Protein 7LQ5 (pdb70)

InterPro domains:
  IPR002909 IPT domain [PF01833] (392-455)
  IPR013783 Immunoglobulin-like fold [G3DSA:2.60.40.10] (387-462)
  IPR014756 Immunoglobulin E-set [SSF81296] (395-461)
  IPR036280 Multiheme cytochrome superfamily [SSF48695] (10-279)
  IPR036280 Multiheme cytochrome superfamily [SSF48695] (103-277)

Sequence (774 aa):
AVPPPPVNQFLGIYDTKFPNLTKADCLECHVSDTVLVQQHHALINTVTPPASCINTSGTVPPTLATGCHVMVPDGSGGFTFQDFRNCFNCHTQTPHHTSPAAVAKDCKYCHGNFIDNPLDGHYIPTYSASSVTPMPSGRSVTATDGNVVIVQGCEACHQAAPNAIDPKTNTVRPIFSNQDTHHGTGITDCNLCHNTSSNVPIRQCEVCHGVNSLHNIQKDSPNAANLGTVKPGLEDLGWGHIGNNWDCQGCHWSWFGNAVPPPPVNQFLGIYDTKFPNLTKADCLECHVSDTVLVQQHHALINTVTPPASCINTSGTVPPTLATGCHVMVPDGSGGFTFQDFRNCFNCHTQTPHHTSPAAVAKDCKYCHGNFIDNPLDGHYIPTYSASSVTPMPSGRSVTATDGNVVIVQGCEACHQAAPNAIDPKTNTVRPIFSNQDTHHGTGITDCNLCHNTSSNVPIRQCEVCHGVNSLHNIQKDSPNAANLGTVKPGLEDLGWGHIGNNWDCQGCHWSWFGNAVPPPPVNQFLGIYDTKFPNLTKADCLECHVSDTVLVQQHHALINTVTPPASCINTSGTVPPTLATGCHVMVPDGSGGFTFQDFRNCFNCHTQTPHHTSPAAVAKDCKYCHGNFIDNPLDGHYIPTYSASSVTPMPSGRSVTATDGNVVIVQGCEACHQAAPNAIDPKTNTVRPIFSNQDTHHGTGITDCNLCHNTSSNVPIRQCEVCHGVNSLHNIQKDSPNAANLGTVKPGLEDLGWGHIGNNWDCQGCHWSWFGN

Solvent-accessible surface area: 45916 Å² total; per-residue (Å²): 58,60,43,17,109,32,103,25,54,52,98,46,75,108,27,40,23,46,36,88,62,43,99,42,81,35,74,132,105,85,100,36,55,107,49,28,48,87,105,92,42,63,73,16,77,92,67,129,100,36,12,29,31,9,14,61,72,51,65,96,90,30,80,54,90,35,2,59,58,36,17,61,78,80,64,125,42,33,37,53,64,81,55,100,114,55,38,63,61,33,94,65,125,19,60,98,44,97,42,118,21,17,96,74,38,53,27,57,140,84,52,34,120,63,28,12,27,13,134,70,77,42,117,69,11,121,134,104,48,86,103,72,22,22,56,41,58,12,86,58,37,84,8,120,122,51,88,109,22,49,0,17,2,51,40,4,38,78,10,47,18,80,109,74,27,105,27,179,60,111,47,91,40,22,6,58,22,57,136,42,26,90,95,28,25,51,77,129,56,85,99,23,57,96,55,123,73,68,138,23,58,13,26,37,37,12,27,33,59,0,45,76,6,49,84,104,43,27,96,50,6,70,133,24,112,29,114,24,117,40,88,92,32,150,14,48,48,2,60,28,58,31,0,45,95,42,14,59,67,6,51,62,125,6,47,53,57,130,58,59,43,16,110,31,104,24,55,52,96,46,75,109,26,39,23,45,35,88,63,42,96,42,81,36,74,130,106,86,102,35,54,108,49,26,46,89,104,91,43,64,72,16,78,91,67,130,99,36,10,30,32,8,13,61,74,52,64,94,91,30,81,57,90,35,1,58,59,38,18,62,77,80,66,125,43,33,40,52,65,79,55,99,115,55,37,64,61,32,94,65,125,20,60,96,46,97,42,121,21,17,98,74,38,52,27,57,143,86,51,36,122,66,28,12,27,14,132,71,77,40,120,70,11,120,101,102,32,85,56,36,23,24,54,40,57,13,84,59,36,83,8,122,122,50,90,109,23,47,0,17,2,50,39,3,36,79,9,47,17,79,108,72,27,104,27,179,59,110,46,90,40,22,6,56,22,56,136,41,27,90,94,28,24,49,77,129,55,86,99,23,58,98,55,126,74,70,138,24,57,12,26,38,36,12,28,33,58,0,37,70,5,50,43,63,44,27,96,49,6,71,133,22,112,28,117,24,117,24,89,14,4,118,13,49,48,2,59,29,58,4,0,46,22,41,14,22,22,6,52,55,25,6,43,52,44,104,57,59,44,16,108,31,103,24,53,53,98,46,75,108,28,40,22,45,36,88,64,43,95,42,81,36,76,131,106,83,101,36,54,108,48,28,68,104,106,91,101,65,75,47,138,92,68,132,98,90,12,48,96,69,13,114,73,52,65,96,91,29,80,56,90,35,2,59,60,38,73,62,78,81,66,126,41,47,140,52,101,79,54,101,149,55,38,62,62,33,94,65,125,20,61,98,44,95,41,118,22,17,98,74,38,51,28,56,145,86,53,35,124,64,29,12,27,14,134,72,76,42,118,70,10,121,101,103,33,84,57,35,22,24,56,42,58,13,85,58,37,84,9,120,122,52,88,109,23,48,0,16,2,51,40,3,38,76,8,48,18,79,109,71,27,103,26,180,60,108,45,92,40,22,7,58,23,57,137,40,26,91,93,27,24,50,77,128,55,84,100,24,58,97,55,126,74,70,136,22,58,14,25,37,36,12,27,33,57,0,38,72,5,49,43,64,42,27,98,51,6,69,131,23,112,28,116,24,119,25,87,14,5,116,14,48,50,2,59,27,58,3,0,45,23,41,14,22,21,7,51,55,25,5,42,50,44,107

Radius of gyration: 52.75 Å; Cα contacts (8 Å, |Δi|>4): 1279; chains: 3; bounding box: 63×47×190 Å

Organism: Geobacter sulfurreducens (strain ATCC 51573 / DSM 12127 / PCA) (NCBI:txid243231)

Secondary structure (DSSP, 8-state):
----SS-----SSS-SS-GGGS-S--TTTS--HHHHHHHHHGGGGTSSSPPPSB--S--SS--TTS-SB-EEEETTEEEEE--SSSSTTTT-S--TTSSSTTTSS--STTT-TTS--TTS------S---SS--BTT-EEEE-TTS-EEEESBGGGT-----S----TT-S------TTTTTTTT----HHHHS--STT-TTTTTTTTS-HHHHTS-B---SSSS-SSS--SSS--SSSBSSSSHHHHHHHTS-SS--/----SS-----SSS-SS-GGGS-S--TTTS--HHHHHHHHHGGGGTSSSPPPSB--S--SS--TTS-SB-EEEETTEEEEE--SSSSTTTT-S--TTSSSTTTSS--STTT-TTS--TTS------S---SS--BTT-EEEE-TTS-EEEESBGGGT-----S----TT-S------TTTTTTTT----HHHHS--STT-TTTTTTTTS-HHHHTS-B---SSSS-SSS--SSS--SSSBSSSSHHHHHHHTS-SS--/----SS-----SSS-SS-GGGS-S--TTTS--HHHHHHHHHGGGGTSSSPPPSB--S--SS--TTS-SB-EEEETTEEEEE--SSSSTTTT-S--TTSSSTTTSS--STTT-TTS--TTS------S---SS--BTT-EEEE-TTS-EEEESBGGGT-----S----TT-S------TTTTTTTT----HHHHS--STT-TTTTTTTTS-HHHHTS-B---SSSS-SSS--SSS--SSSBSSSSHHHHHHHTS-SS--

B-factor: mean 60.86, std 12.57, range [43.23, 96.56]

Nearest PDB structures (foldseek):
  7lq5-assembly1_A  TM=1.004E+00  e=5.430E-58  Geobacter sulfurreducens PCA
  8d9m-assembly1_A-1  TM=9.084E-01  e=5.128E-37  Geobacter sulfurreducens
  7lq5-assembly1_A  TM=1.004E+00  e=5.430E-58  Geobacter sulfurreducens PCA
  8d9m-assembly1_A-1  TM=9.084E-01  e=5.128E-37  Geobacter sulfurreducens
  7lq5-assembly1_A  TM=1.004E+00  e=5.430E-58  Geobacter sulfurreducens PCA

Structure (mmCIF, N/CA/C/O backbone):
data_7LQ5
#
_entry.id   7LQ5
#
_cell.length_a   1.00
_cell.length_b   1.00
_cell.length_c   1.00
_cell.angle_alpha   90.00
_cell.angle_beta   90.00
_cell.angle_gamma   90.00
#
_symmetry.space_group_name_H-M   'P 1'
#
loop_
_entity.id
_entity.type
_entity.pdbx_description
1 polymer 'Cytochrome c'
2 non-polymer 'HEME C'
#
loop_
_atom_site.group_PDB
_atom_site.id
_atom_site.type_symbol
_atom_site.label_atom_id
_atom_site.label_alt_id
_atom_site.label_comp_id
_atom_site.label_asym_id
_atom_site.label_entity_id
_atom_site.label_seq_id
_atom_site.pdbx_PDB_ins_code
_atom_site.Cartn_x
_atom_site.Cartn_y
_atom_site.Cartn_z
_atom_site.occupancy
_atom_site.B_iso_or_equiv
_atom_site.auth_seq_id
_atom_site.auth_comp_id
_atom_site.auth_asym_id
_atom_site.auth_atom_id
_atom_site.pdbx_PDB_model_num
ATOM 1 N N . ALA A 1 1 ? 173.180 172.039 213.458 1.00 65.88 1 ALA A N 1
ATOM 2 C CA . ALA A 1 1 ? 173.627 171.835 212.070 1.00 65.88 1 ALA A CA 1
ATOM 3 C C . ALA A 1 1 ? 175.071 171.397 212.051 1.00 65.88 1 ALA A C 1
ATOM 4 O O . ALA A 1 1 ? 175.910 171.948 211.337 1.00 65.88 1 ALA A O 1
ATOM 6 N N . VAL A 1 2 ? 175.370 170.387 212.872 1.00 67.57 2 VAL A N 1
ATOM 7 C CA . VAL A 1 2 ? 176.681 169.766 212.888 1.00 67.57 2 VAL A CA 1
ATOM 8 C C . VAL A 1 2 ? 176.522 168.268 213.106 1.00 67.57 2 VAL A C 1
ATOM 9 O O . VAL A 1 2 ? 175.950 167.847 214.127 1.00 67.57 2 VAL A O 1
ATOM 13 N N . PRO A 1 3 ? 177.034 167.417 212.204 1.00 65.97 3 PRO A N 1
ATOM 14 C CA . PRO A 1 3 ? 176.741 165.980 212.269 1.00 65.97 3 PRO A CA 1
ATOM 15 C C . PRO A 1 3 ? 177.411 165.349 213.482 1.00 65.97 3 PRO A C 1
ATOM 16 O O . PRO A 1 3 ? 178.197 166.004 214.180 1.00 65.97 3 PRO A O 1
ATOM 20 N N . PRO A 1 4 ? 177.042 164.126 213.845 1.00 65.60 4 PRO A N 1
ATOM 21 C CA . PRO A 1 4 ? 177.804 163.394 214.828 1.00 65.60 4 PRO A CA 1
ATOM 22 C C . PRO A 1 4 ? 179.260 163.257 214.411 1.00 65.60 4 PRO A C 1
ATOM 23 O O . PRO A 1 4 ? 179.622 163.523 213.253 1.00 65.60 4 PRO A O 1
ATOM 27 N N . PRO A 1 5 ? 180.150 162.907 215.358 1.00 67.41 5 PRO A N 1
ATOM 28 C CA . PRO A 1 5 ? 181.525 162.566 215.007 1.00 67.41 5 PRO A CA 1
ATOM 29 C C . PRO A 1 5 ? 181.580 161.487 213.924 1.00 67.41 5 PRO A C 1
ATOM 30 O O . PRO A 1 5 ? 182.500 161.478 213.109 1.00 67.41 5 PRO A O 1
ATOM 34 N N . PRO A 1 6 ? 180.647 160.557 213.903 1.00 67.03 6 PRO A N 1
ATOM 35 C CA . PRO A 1 6 ? 180.393 159.842 212.646 1.00 67.03 6 PRO A CA 1
ATOM 36 C C . PRO A 1 6 ? 179.547 160.737 211.740 1.00 67.03 6 PRO A C 1
ATOM 37 O O . PRO A 1 6 ? 178.506 161.256 212.150 1.00 67.03 6 PRO A O 1
ATOM 41 N N . VAL A 1 7 ? 179.992 160.896 210.487 1.00 65.71 7 VAL A N 1
ATOM 42 C CA . VAL A 1 7 ? 179.278 161.739 209.536 1.00 65.71 7 VAL A CA 1
ATOM 43 C C . VAL A 1 7 ? 177.810 161.361 209.473 1.00 65.71 7 VAL A C 1
ATOM 44 O O . VAL A 1 7 ? 177.460 160.186 209.612 1.00 65.71 7 VAL A O 1
ATOM 48 N N . ASN A 1 8 ? 176.930 162.363 209.304 1.00 64.59 8 ASN A N 1
ATOM 49 C CA . ASN A 1 8 ? 175.487 162.135 209.413 1.00 64.59 8 ASN A CA 1
ATOM 50 C C . ASN A 1 8 ? 175.076 160.971 208.514 1.00 64.59 8 ASN A C 1
ATOM 51 O O . ASN A 1 8 ? 175.071 161.086 207.288 1.00 64.59 8 ASN A O 1
ATOM 56 N N . GLN A 1 9 ? 174.718 159.849 209.140 1.00 62.32 9 GLN A N 1
ATOM 57 C CA . GLN A 1 9 ? 174.355 158.648 208.398 1.00 62.32 9 GLN A CA 1
ATOM 58 C C . GLN A 1 9 ? 173.188 158.944 207.470 1.00 62.32 9 GLN A C 1
ATOM 59 O O . GLN A 1 9 ? 172.374 159.842 207.689 1.00 62.32 9 GLN A O 1
ATOM 65 N N . PHE A 1 10 ? 173.121 158.177 206.403 1.00 62.25 10 PHE A N 1
ATOM 66 C CA . PHE A 1 10 ? 172.017 158.306 205.469 1.00 62.25 10 PHE A CA 1
ATOM 67 C C . PHE A 1 10 ? 171.537 156.954 205.022 1.00 62.25 10 PHE A C 1
ATOM 68 O O . PHE A 1 10 ? 171.139 156.742 203.870 1.00 62.25 10 PHE A O 1
ATOM 76 N N . LEU A 1 11 ? 171.585 155.991 205.928 1.00 62.23 11 LEU A N 1
ATOM 77 C CA . LEU A 1 11 ? 170.931 154.730 205.673 1.00 62.23 11 LEU A CA 1
ATOM 78 C C . LEU A 1 11 ? 169.426 154.809 205.891 1.00 62.23 11 LEU A C 1
ATOM 79 O O . LEU A 1 11 ? 168.752 153.778 205.762 1.00 62.23 11 LEU A O 1
ATOM 84 N N . GLY A 1 12 ? 168.901 156.002 206.209 1.00 58.89 12 GLY A N 1
ATOM 85 C CA . GLY A 1 12 ? 167.475 156.220 206.343 1.00 58.89 12 GLY A CA 1
ATOM 86 C C . GLY A 1 12 ? 166.749 156.115 205.028 1.00 58.89 12 GLY A C 1
ATOM 87 O O . GLY A 1 12 ? 167.252 155.594 204.037 1.00 58.89 12 GLY A O 1
ATOM 88 N N . ILE A 1 13 ? 165.493 156.581 205.028 1.00 56.59 13 ILE A N 1
ATOM 89 C CA . ILE A 1 13 ? 164.669 156.335 203.864 1.00 56.59 13 ILE A CA 1
ATOM 90 C C . ILE A 1 13 ? 165.030 157.266 202.699 1.00 56.59 13 ILE A C 1
ATOM 91 O O . ILE A 1 13 ? 165.420 156.804 201.641 1.00 56.59 13 ILE A O 1
ATOM 96 N N . TYR A 1 14 ? 164.947 158.593 202.887 1.00 55.29 14 TYR A N 1
ATOM 97 C CA . TYR A 1 14 ? 165.166 159.552 201.810 1.00 55.29 14 TYR A CA 1
ATOM 98 C C . TYR A 1 14 ? 166.332 160.470 202.124 1.00 55.29 14 TYR A C 1
ATOM 99 O O . TYR A 1 14 ? 166.398 161.019 203.210 1.00 55.29 14 TYR A O 1
ATOM 108 N N . ASP A 1 15 ? 167.229 160.632 201.157 1.00 60.87 15 ASP A N 1
ATOM 109 C CA . ASP A 1 15 ? 168.169 161.725 201.175 1.00 60.87 15 ASP A CA 1
ATOM 110 C C . ASP A 1 15 ? 167.401 163.040 201.218 1.00 60.87 15 ASP A C 1
ATOM 111 O O . ASP A 1 15 ? 166.435 163.241 200.472 1.00 60.87 15 ASP A O 1
ATOM 116 N N . THR A 1 16 ? 167.864 163.961 202.069 1.00 58.86 16 THR A N 1
ATOM 117 C CA . THR A 1 16 ? 167.061 165.129 202.410 1.00 58.86 16 THR A CA 1
ATOM 118 C C . THR A 1 16 ? 166.971 166.179 201.318 1.00 58.86 16 THR A C 1
ATOM 119 O O . THR A 1 16 ? 166.343 167.219 201.563 1.00 58.86 16 THR A O 1
ATOM 123 N N . LYS A 1 17 ? 167.596 165.971 200.165 1.00 63.65 17 LYS A N 1
ATOM 124 C CA . LYS A 1 17 ? 167.604 166.989 199.117 1.00 63.65 17 LYS A CA 1
ATOM 125 C C . LYS A 1 17 ? 166.186 167.298 198.640 1.00 63.65 17 LYS A C 1
ATOM 126 O O . LYS A 1 17 ? 165.253 166.491 198.789 1.00 63.65 17 LYS A O 1
ATOM 132 N N . PHE A 1 18 ? 166.033 168.485 198.037 1.00 65.23 18 PHE A N 1
ATOM 133 C CA . PHE A 1 18 ? 164.819 168.830 197.305 1.00 65.23 18 PHE A CA 1
ATOM 134 C C . PHE A 1 18 ? 164.583 167.802 196.196 1.00 65.23 18 PHE A C 1
ATOM 135 O O . PHE A 1 18 ? 165.499 167.088 195.782 1.00 65.23 18 PHE A O 1
ATOM 143 N N . PRO A 1 19 ? 163.345 167.699 195.697 1.00 62.80 19 PRO A N 1
ATOM 144 C CA . PRO A 1 19 ? 163.093 166.716 194.635 1.00 62.80 19 PRO A CA 1
ATOM 145 C C . PRO A 1 19 ? 163.926 166.937 193.411 1.00 62.80 19 PRO A C 1
ATOM 146 O O . PRO A 1 19 ? 164.311 165.969 192.739 1.00 62.80 19 PRO A O 1
ATOM 150 N N . ASN A 1 20 ? 164.225 168.190 193.099 1.00 63.49 20 ASN A N 1
ATOM 151 C CA . ASN A 1 20 ? 164.902 168.486 191.847 1.00 63.49 20 ASN A CA 1
ATOM 152 C C . ASN A 1 20 ? 166.318 167.936 191.841 1.00 63.49 20 ASN A C 1
ATOM 153 O O . ASN A 1 20 ? 166.857 167.596 190.784 1.00 63.49 20 ASN A O 1
ATOM 158 N N . LEU A 1 21 ? 166.949 167.874 193.010 1.00 65.06 21 LEU A N 1
ATOM 159 C CA . LEU A 1 21 ? 168.320 167.378 193.129 1.00 65.06 21 LEU A CA 1
ATOM 160 C C . LEU A 1 21 ? 168.395 165.859 193.107 1.00 65.06 21 LEU A C 1
ATOM 161 O O . LEU A 1 21 ? 169.500 165.307 193.103 1.00 65.06 21 LEU A O 1
ATOM 166 N N . THR A 1 22 ? 167.250 165.155 193.082 1.00 62.73 22 THR A N 1
ATOM 167 C CA . THR A 1 22 ? 167.258 163.744 192.801 1.00 62.73 22 THR A CA 1
ATOM 168 C C . THR A 1 22 ? 167.706 163.496 191.378 1.00 62.73 22 THR A C 1
ATOM 169 O O . THR A 1 22 ? 167.463 164.311 190.475 1.00 62.73 22 THR A O 1
ATOM 173 N N . LYS A 1 23 ? 168.394 162.386 191.185 1.00 64.31 23 LYS A N 1
ATOM 174 C CA . LYS A 1 23 ? 168.828 162.020 189.852 1.00 64.31 23 LYS A CA 1
ATOM 175 C C . LYS A 1 23 ? 167.685 161.414 189.036 1.00 64.31 23 LYS A C 1
ATOM 176 O O . LYS A 1 23 ? 166.583 161.203 189.534 1.00 64.31 23 LYS A O 1
ATOM 182 N N . ALA A 1 24 ? 167.958 161.113 187.772 1.00 61.14 24 ALA A N 1
ATOM 183 C CA . ALA A 1 24 ? 166.971 160.424 186.956 1.00 61.14 24 ALA A CA 1
ATOM 184 C C . ALA A 1 24 ? 166.732 159.002 187.442 1.00 61.14 24 ALA A C 1
ATOM 185 O O . ALA A 1 24 ? 165.952 158.252 186.821 1.00 61.14 24 ALA A O 1
ATOM 187 N N . ASP A 1 25 ? 167.459 158.572 188.483 1.00 61.81 25 ASP A N 1
ATOM 188 C CA . ASP A 1 25 ? 167.272 157.256 189.105 1.00 61.81 25 ASP A CA 1
ATOM 189 C C . ASP A 1 25 ? 166.138 157.351 190.125 1.00 61.81 25 ASP A C 1
ATOM 190 O O . ASP A 1 25 ? 166.331 157.254 191.339 1.00 61.81 25 ASP A O 1
ATOM 195 N N . CYS A 1 26 ? 164.927 157.522 189.607 1.00 57.74 26 CYS A N 1
ATOM 196 C CA . CYS A 1 26 ? 163.711 157.224 190.325 1.00 57.74 26 CYS A CA 1
ATOM 197 C C . CYS A 1 26 ? 163.295 155.778 190.098 1.00 57.74 26 CYS A C 1
ATOM 198 O O . CYS A 1 26 ? 162.183 155.384 190.454 1.00 57.74 26 CYS A O 1
ATOM 201 N N . LEU A 1 27 ? 164.204 154.994 189.535 1.00 60.53 27 LEU A N 1
ATOM 202 C CA . LEU A 1 27 ? 163.884 153.664 189.055 1.00 60.53 27 LEU A CA 1
ATOM 203 C C . LEU A 1 27 ? 163.621 152.687 190.188 1.00 60.53 27 LEU A C 1
ATOM 204 O O . LEU A 1 27 ? 162.882 151.719 189.986 1.00 60.53 27 LEU A O 1
ATOM 209 N N . GLU A 1 28 ? 164.165 152.933 191.399 1.00 61.56 28 GLU A N 1
ATOM 210 C CA . GLU A 1 28 ? 164.031 151.955 192.470 1.00 61.56 28 GLU A CA 1
ATOM 211 C C . GLU A 1 28 ? 162.599 151.886 193.008 1.00 61.56 28 GLU A C 1
ATOM 212 O O . GLU A 1 28 ? 162.077 150.800 193.306 1.00 61.56 28 GLU A O 1
ATOM 218 N N . CYS A 1 29 ? 161.935 153.036 193.158 1.00 57.84 29 CYS A N 1
ATOM 219 C CA . CYS A 1 29 ? 160.546 153.074 193.584 1.00 57.84 29 CYS A CA 1
ATOM 220 C C . CYS A 1 29 ? 159.555 153.117 192.440 1.00 57.84 29 CYS A C 1
ATOM 221 O O . CYS A 1 29 ? 158.369 152.834 192.669 1.00 57.84 29 CYS A O 1
ATOM 224 N N . HIS A 1 30 ? 159.989 153.477 191.234 1.00 51.72 30 HIS A N 1
ATOM 225 C CA . HIS A 1 30 ? 159.215 153.368 189.995 1.00 51.72 30 HIS A CA 1
ATOM 226 C C . HIS A 1 30 ? 160.034 152.439 189.106 1.00 51.72 30 HIS A C 1
ATOM 227 O O . HIS A 1 30 ? 160.966 152.894 188.435 1.00 51.72 30 HIS A O 1
ATOM 234 N N . VAL A 1 31 ? 159.687 151.153 189.098 1.00 56.23 31 VAL A N 1
ATOM 235 C CA . VAL A 1 31 ? 160.654 150.090 188.855 1.00 56.23 31 VAL A CA 1
ATOM 236 C C . VAL A 1 31 ? 1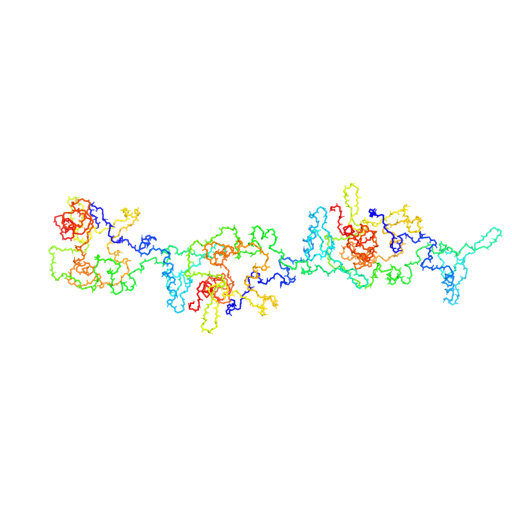61.426 150.285 187.541 1.00 56.23 31 VAL A C 1
ATOM 237 O O . VAL A 1 31 ? 162.662 150.190 187.524 1.00 56.23 31 VAL A O 1
ATOM 241 N N . SER A 1 32 ? 160.732 150.546 186.437 1.00 56.32 32 SER A N 1
ATOM 242 C CA . SER A 1 32 ? 161.469 150.661 185.180 1.00 56.32 32 SER A CA 1
ATOM 243 C C . SER A 1 32 ? 160.616 151.387 184.154 1.00 56.32 32 SER A C 1
ATOM 244 O O . SER A 1 32 ? 159.390 151.470 184.287 1.00 56.32 32 SER A O 1
ATOM 247 N N . ASP A 1 33 ? 161.275 151.895 183.121 1.00 52.73 33 ASP A N 1
ATOM 248 C CA . ASP A 1 33 ? 160.597 152.514 181.992 1.00 52.73 33 ASP A CA 1
ATOM 249 C C . ASP A 1 33 ? 159.646 151.542 181.301 1.00 52.73 33 ASP A C 1
ATOM 250 O O . ASP A 1 33 ? 158.563 151.933 180.869 1.00 52.73 33 ASP A O 1
ATOM 255 N N . THR A 1 34 ? 160.032 150.269 181.226 1.00 53.37 34 THR A N 1
ATOM 256 C CA . THR A 1 34 ? 159.191 149.269 180.585 1.00 53.37 34 THR A CA 1
ATOM 257 C C . THR A 1 34 ? 157.800 149.200 181.218 1.00 53.37 34 THR A C 1
ATOM 258 O O . THR A 1 34 ? 156.873 148.714 180.577 1.00 53.37 34 THR A O 1
ATOM 262 N N . VAL A 1 35 ? 157.633 149.648 182.463 1.00 53.75 35 VAL A N 1
ATOM 263 C CA . VAL A 1 35 ? 156.306 149.628 183.099 1.00 53.75 35 VAL A CA 1
ATOM 264 C C . VAL A 1 35 ? 155.785 151.051 183.110 1.00 53.75 35 VAL A C 1
ATOM 265 O O . VAL A 1 35 ? 154.572 151.279 183.182 1.00 53.75 35 VAL A O 1
ATOM 269 N N . LEU A 1 36 ? 156.701 152.015 183.088 1.00 51.73 36 LEU A N 1
ATOM 270 C CA . LEU A 1 36 ? 156.303 153.399 183.093 1.00 51.73 36 LEU A CA 1
ATOM 271 C C . LEU A 1 36 ? 155.583 153.777 181.821 1.00 51.73 36 LEU A C 1
ATOM 272 O O . LEU A 1 36 ? 154.718 154.661 181.830 1.00 51.73 36 LEU A O 1
ATOM 277 N N . VAL A 1 37 ? 155.873 153.093 180.718 1.00 52.68 37 VAL A N 1
ATOM 278 C CA . VAL A 1 37 ? 155.166 153.394 179.486 1.00 52.68 37 VAL A CA 1
ATOM 279 C C . VAL A 1 37 ? 153.669 153.199 179.671 1.00 52.68 37 VAL A C 1
ATOM 280 O O . VAL A 1 37 ? 152.871 154.103 179.396 1.00 52.68 37 VAL A O 1
ATOM 284 N N . GLN A 1 38 ? 153.258 152.024 180.161 1.00 52.83 38 GLN A N 1
ATOM 285 C CA . GLN A 1 38 ? 151.827 151.787 180.369 1.00 52.83 38 GLN A CA 1
ATOM 286 C C . GLN A 1 38 ? 151.330 152.525 181.607 1.00 52.83 38 GLN A C 1
ATOM 287 O O . GLN A 1 38 ? 150.146 152.836 181.682 1.00 52.83 38 GLN A O 1
ATOM 293 N N . GLN A 1 39 ? 152.192 152.791 182.591 1.00 53.46 39 GLN A N 1
ATOM 294 C CA . GLN A 1 39 ? 151.804 153.608 183.732 1.00 53.46 39 GLN A CA 1
ATOM 295 C C . GLN A 1 39 ? 151.386 155.006 183.296 1.00 53.46 39 GLN A C 1
ATOM 296 O O . GLN A 1 39 ? 150.568 155.648 183.970 1.00 53.46 39 GLN A O 1
ATOM 302 N N . HIS A 1 40 ? 151.895 155.497 182.153 1.00 47.23 40 HIS A N 1
ATOM 303 C CA . HIS A 1 40 ? 151.505 156.796 181.629 1.00 47.23 40 HIS A CA 1
ATOM 304 C C . HIS A 1 40 ? 150.356 156.689 180.623 1.00 47.23 40 HIS A C 1
ATOM 305 O O . HIS A 1 40 ? 149.360 157.420 180.726 1.00 47.23 40 HIS A O 1
ATOM 312 N N . HIS A 1 41 ? 150.497 155.801 179.628 1.00 48.98 41 HIS A N 1
ATOM 313 C CA . HIS A 1 41 ? 149.485 155.742 178.590 1.00 48.98 41 HIS A CA 1
ATOM 314 C C . HIS A 1 41 ? 148.183 155.148 179.078 1.00 48.98 41 HIS A C 1
ATOM 315 O O . HIS A 1 41 ? 147.190 155.175 178.343 1.00 48.98 41 HIS A O 1
ATOM 322 N N . ALA A 1 42 ? 148.157 154.595 180.288 1.00 55.95 42 ALA A N 1
ATOM 323 C CA . ALA A 1 42 ? 146.894 154.177 180.876 1.00 55.95 42 ALA A CA 1
ATOM 324 C C . ALA A 1 42 ? 146.017 155.391 181.149 1.00 55.95 42 ALA A C 1
ATOM 325 O O . ALA A 1 42 ? 144.790 155.278 181.171 1.00 55.95 42 ALA A O 1
ATOM 327 N N . LEU A 1 43 ? 146.628 156.559 181.354 1.00 57.55 43 LEU A N 1
ATOM 328 C CA . LEU A 1 43 ? 145.876 157.760 181.695 1.00 57.55 43 LEU A CA 1
ATOM 329 C C . LEU A 1 43 ? 145.123 158.351 180.521 1.00 57.55 43 LEU A C 1
ATOM 330 O O . LEU A 1 43 ? 144.215 159.149 180.743 1.00 57.55 43 LEU A O 1
ATOM 335 N N . ILE A 1 44 ? 145.469 157.963 179.283 1.00 58.43 44 ILE A N 1
ATOM 336 C CA . ILE A 1 44 ? 144.751 158.502 178.119 1.00 58.43 44 ILE A CA 1
ATOM 337 C C . ILE A 1 44 ? 143.323 157.996 178.074 1.00 58.43 44 ILE A C 1
ATOM 338 O O . ILE A 1 44 ? 142.417 158.689 177.591 1.00 58.43 44 ILE A O 1
ATOM 343 N N . ASN A 1 45 ? 143.083 156.761 178.531 1.00 64.71 45 ASN A N 1
ATOM 344 C CA . ASN A 1 45 ? 141.727 156.207 178.534 1.00 64.71 45 ASN A CA 1
ATOM 345 C C . ASN A 1 45 ? 140.876 156.768 179.663 1.00 64.71 45 ASN A C 1
ATOM 346 O O . ASN A 1 45 ? 139.685 156.499 179.686 1.00 64.71 45 ASN A O 1
ATOM 351 N N . THR A 1 46 ? 141.479 157.503 180.608 1.00 65.12 46 THR A N 1
ATOM 352 C CA . THR A 1 46 ? 140.725 158.057 181.735 1.00 65.12 46 THR A CA 1
ATOM 353 C C . THR A 1 46 ? 139.667 159.044 181.260 1.00 65.12 46 THR A C 1
ATOM 354 O O . THR A 1 46 ? 138.487 158.917 181.607 1.00 65.12 46 THR A O 1
ATOM 358 N N . VAL A 1 47 ? 140.042 159.973 180.410 1.00 72.31 47 VAL A N 1
ATOM 359 C CA . VAL A 1 47 ? 139.092 160.970 179.941 1.00 72.31 47 VAL A CA 1
ATOM 360 C C . VAL A 1 47 ? 138.360 160.444 178.710 1.00 72.31 47 VAL A C 1
ATOM 361 O O . VAL A 1 47 ? 138.931 159.682 177.910 1.00 72.31 47 VAL A O 1
ATOM 365 N N . THR A 1 48 ? 137.109 160.819 178.533 1.00 77.22 48 THR A N 1
ATOM 366 C CA . THR A 1 48 ? 136.358 160.296 177.388 1.00 77.22 48 THR A CA 1
ATOM 367 C C . THR A 1 48 ? 136.877 160.889 176.079 1.00 77.22 48 THR A C 1
ATOM 368 O O . THR A 1 48 ? 137.104 160.128 175.143 1.00 77.22 48 THR A O 1
ATOM 372 N N . PRO A 1 49 ? 137.103 162.200 175.953 1.00 76.50 49 PRO A N 1
ATOM 373 C CA . PRO A 1 49 ? 137.993 162.698 174.898 1.00 76.50 49 PRO A CA 1
ATOM 374 C C . PRO A 1 49 ? 139.446 162.512 175.322 1.00 76.50 49 PRO A C 1
ATOM 375 O O . PRO A 1 49 ? 139.945 163.243 176.207 1.00 76.50 49 PRO A O 1
ATOM 379 N N . PRO A 1 50 ? 140.157 161.566 174.706 1.00 69.55 50 PRO A N 1
ATOM 380 C CA . PRO A 1 50 ? 141.448 161.137 175.252 1.00 69.55 50 PRO A CA 1
ATOM 381 C C . PRO A 1 50 ? 142.435 162.278 175.429 1.00 69.55 50 PRO A C 1
ATOM 382 O O . PRO A 1 50 ? 142.346 163.330 174.788 1.00 69.55 50 PRO A O 1
ATOM 386 N N . ALA A 1 51 ? 143.385 162.041 176.332 1.00 61.87 51 ALA A N 1
ATOM 387 C CA . ALA A 1 51 ? 144.436 163.003 176.575 1.00 61.87 51 ALA A CA 1
ATOM 388 C C . ALA A 1 51 ? 145.274 163.193 175.329 1.00 61.87 51 ALA A C 1
ATOM 389 O O . ALA A 1 51 ? 145.777 162.220 174.764 1.00 61.87 51 ALA A O 1
ATOM 391 N N . SER A 1 52 ? 145.383 164.430 174.894 1.00 57.06 52 SER A N 1
ATOM 392 C CA . SER A 1 52 ? 146.134 164.758 173.689 1.00 57.06 52 SER A CA 1
ATOM 393 C C . SER A 1 52 ? 147.534 164.171 173.730 1.00 57.06 52 SER A C 1
ATOM 394 O O . SER A 1 52 ? 148.320 164.488 174.609 1.00 57.06 52 SER A O 1
ATOM 397 N N . CYS A 1 53 ? 147.848 163.340 172.732 1.00 47.78 53 CYS A N 1
ATOM 398 C CA . CYS A 1 53 ? 149.145 162.713 172.644 1.00 47.78 53 CYS A CA 1
ATOM 399 C C . CYS A 1 53 ? 150.262 163.717 172.392 1.00 47.78 53 CYS A C 1
ATOM 400 O O . CYS A 1 53 ? 151.450 163.363 172.511 1.00 47.78 53 CYS A O 1
ATOM 403 N N . ILE A 1 54 ? 149.938 164.953 172.051 1.00 52.01 54 ILE A N 1
ATOM 404 C CA . ILE A 1 54 ? 150.923 165.985 171.771 1.00 52.01 54 ILE A CA 1
ATOM 405 C C . ILE A 1 54 ? 150.677 167.190 172.672 1.00 52.01 54 ILE A C 1
ATOM 406 O O . ILE A 1 54 ? 149.525 167.525 172.976 1.00 52.01 54 ILE A O 1
ATOM 411 N N . ASN A 1 55 ? 151.756 167.856 173.081 1.00 58.50 55 ASN A N 1
ATOM 412 C CA . ASN A 1 55 ? 151.678 169.018 173.945 1.00 58.50 55 ASN A CA 1
ATOM 413 C C . ASN A 1 55 ? 151.913 170.265 173.095 1.00 58.50 55 ASN A C 1
ATOM 414 O O . ASN A 1 55 ? 153.052 170.644 172.829 1.00 58.50 55 ASN A O 1
ATOM 419 N N . THR A 1 56 ? 150.809 170.925 172.726 1.00 66.34 56 THR A N 1
ATOM 420 C CA . THR A 1 56 ? 150.890 172.112 171.896 1.00 66.34 56 THR A CA 1
ATOM 421 C C . THR A 1 56 ? 150.919 173.407 172.694 1.00 66.34 56 THR A C 1
ATOM 422 O O . THR A 1 56 ? 151.267 174.451 172.128 1.00 66.34 56 THR A O 1
ATOM 426 N N . SER A 1 57 ? 150.534 173.387 173.979 1.00 69.28 57 SER A N 1
ATOM 427 C CA . SER A 1 57 ? 150.520 174.580 174.803 1.00 69.28 57 SER A CA 1
ATOM 428 C C . SER A 1 57 ? 151.919 174.953 175.250 1.00 69.28 57 SER A C 1
ATOM 429 O O . SER A 1 57 ? 152.169 176.131 175.495 1.00 69.28 57 SER A O 1
ATOM 432 N N . GLY A 1 58 ? 152.836 173.987 175.355 1.00 70.72 58 GLY A N 1
ATOM 433 C CA . GLY A 1 58 ? 154.189 174.297 175.784 1.00 70.72 58 GLY A CA 1
ATOM 434 C C . GLY A 1 58 ? 154.353 174.605 177.262 1.00 70.72 58 GLY A C 1
ATOM 435 O O . GLY A 1 58 ? 155.416 175.117 177.660 1.00 70.72 58 GLY A O 1
ATOM 436 N N . THR A 1 59 ? 153.337 174.367 178.083 1.00 70.93 59 THR A N 1
ATOM 437 C CA . THR A 1 59 ? 153.464 174.563 179.530 1.00 70.93 59 THR A CA 1
ATOM 438 C C . THR A 1 59 ? 154.329 173.458 180.130 1.00 70.93 59 THR A C 1
ATOM 439 O O . THR A 1 59 ? 154.002 172.280 180.056 1.00 70.93 59 THR A O 1
ATOM 443 N N . VAL A 1 60 ? 155.433 173.875 180.766 1.00 66.13 60 VAL A N 1
ATOM 444 C CA . VAL A 1 60 ? 156.398 172.953 181.366 1.00 66.13 60 VAL A CA 1
ATOM 445 C C . VAL A 1 60 ? 155.734 171.960 182.325 1.00 66.13 60 VAL A C 1
ATOM 446 O O . VAL A 1 60 ? 156.178 170.806 182.397 1.00 66.13 60 VAL A O 1
ATOM 450 N N . PRO A 1 61 ? 154.719 172.319 183.099 1.00 66.50 61 PRO A N 1
ATOM 451 C CA . PRO A 1 61 ? 153.921 171.283 183.741 1.00 66.50 61 PRO A CA 1
ATOM 452 C C . PRO A 1 61 ? 152.866 170.739 182.784 1.00 66.50 61 PRO A C 1
ATOM 453 O O . PRO A 1 61 ? 151.824 171.369 182.557 1.00 66.50 61 PRO A O 1
ATOM 457 N N . PRO A 1 62 ? 153.048 169.525 182.252 1.00 60.81 62 PRO A N 1
ATOM 458 C CA . PRO A 1 62 ? 152.072 168.991 181.293 1.00 60.81 62 PRO A CA 1
ATOM 459 C C . PRO A 1 62 ? 150.822 168.421 181.927 1.00 60.81 62 PRO A C 1
ATOM 460 O O . PRO A 1 62 ? 150.735 167.200 182.134 1.00 60.81 62 PRO A O 1
ATOM 464 N N . THR A 1 63 ? 149.853 169.284 182.242 1.00 61.78 63 THR A N 1
ATOM 465 C CA . THR A 1 63 ? 148.540 168.788 182.660 1.00 61.78 63 THR A CA 1
ATOM 466 C C . THR A 1 63 ? 148.031 167.751 181.682 1.00 61.78 63 THR A C 1
ATOM 467 O O . THR A 1 63 ? 148.081 167.946 180.456 1.00 61.78 63 THR A O 1
ATOM 471 N N . LEU A 1 64 ? 147.529 166.640 182.208 1.00 58.79 64 LEU A N 1
ATOM 472 C CA . LEU A 1 64 ? 146.910 165.641 181.323 1.00 58.79 64 LEU A CA 1
ATOM 473 C C . LEU A 1 64 ? 145.820 166.242 180.446 1.00 58.79 64 LEU A C 1
ATOM 474 O O . LEU A 1 64 ? 145.487 165.664 179.409 1.00 58.79 64 LEU A O 1
ATOM 479 N N . ALA A 1 65 ? 145.218 167.356 180.857 1.00 60.81 65 ALA A N 1
ATOM 480 C CA . ALA A 1 65 ? 144.287 168.036 179.971 1.00 60.81 65 ALA A CA 1
ATOM 481 C C . ALA A 1 65 ? 145.011 168.501 178.716 1.00 60.81 65 ALA A C 1
ATOM 482 O O . ALA A 1 65 ? 144.469 168.416 177.611 1.00 60.81 65 ALA A O 1
ATOM 484 N N . THR A 1 66 ? 146.222 169.018 178.876 1.00 61.26 66 THR A N 1
ATOM 485 C CA . THR A 1 66 ? 147.127 169.214 177.762 1.00 61.26 66 THR A CA 1
ATOM 486 C C . THR A 1 66 ? 147.823 167.883 177.448 1.00 61.26 66 THR A C 1
ATOM 487 O O . THR A 1 66 ? 147.467 166.818 177.975 1.00 61.26 66 THR A O 1
ATOM 491 N N . GLY A 1 67 ? 148.834 167.950 176.595 1.00 54.81 67 GLY A N 1
ATOM 492 C CA . GLY A 1 67 ? 149.593 166.766 176.284 1.00 54.81 67 GLY A CA 1
ATOM 493 C C . GLY A 1 67 ? 150.935 166.711 176.973 1.00 54.81 67 GLY A C 1
ATOM 494 O O . GLY A 1 67 ? 151.325 167.632 177.669 1.00 54.81 67 GLY A O 1
ATOM 495 N N . CYS A 1 68 ? 151.656 165.611 176.708 1.00 49.25 68 CYS A N 1
ATOM 496 C CA . CYS A 1 68 ? 152.998 165.428 177.253 1.00 49.25 68 CYS A CA 1
ATOM 497 C C . CYS A 1 68 ? 154.076 165.575 176.204 1.00 49.25 68 CYS A C 1
ATOM 498 O O . CYS A 1 68 ? 155.101 166.233 176.446 1.00 49.25 68 CYS A O 1
ATOM 501 N N . HIS A 1 69 ? 153.900 164.922 175.061 1.00 43.70 69 HIS A N 1
ATOM 502 C CA . HIS A 1 69 ? 154.940 164.911 174.052 1.00 43.70 69 HIS A CA 1
ATOM 503 C C . HIS A 1 69 ? 155.030 166.267 173.371 1.00 43.70 69 HIS A C 1
ATOM 504 O O . HIS A 1 69 ? 154.004 166.872 173.047 1.00 43.70 69 HIS A O 1
ATOM 511 N N . VAL A 1 70 ? 156.256 166.758 173.213 1.00 51.58 70 VAL A N 1
ATOM 512 C CA . VAL A 1 70 ? 156.544 168.041 172.576 1.00 51.58 70 VAL A CA 1
ATOM 513 C C . VAL A 1 70 ? 157.454 167.804 171.372 1.00 51.58 70 VAL A C 1
ATOM 514 O O . VAL A 1 70 ? 158.439 167.076 171.492 1.00 51.58 70 VAL A O 1
ATOM 518 N N . MET A 1 71 ? 157.106 168.376 170.227 1.00 57.52 71 MET A N 1
ATOM 519 C CA . MET A 1 71 ? 157.880 168.209 168.997 1.00 57.52 71 MET A CA 1
ATOM 520 C C . MET A 1 71 ? 158.628 169.493 168.703 1.00 57.52 71 MET A C 1
ATOM 521 O O . MET A 1 71 ? 158.039 170.477 168.258 1.00 57.52 71 MET A O 1
ATOM 526 N N . VAL A 1 72 ? 159.944 169.481 168.916 1.00 61.98 72 VAL A N 1
ATOM 527 C CA . VAL A 1 72 ? 160.766 170.678 168.761 1.00 61.98 72 VAL A CA 1
ATOM 528 C C . VAL A 1 72 ? 161.351 170.647 167.359 1.00 61.98 72 VAL A C 1
ATOM 529 O O . VAL A 1 72 ? 161.819 169.586 166.917 1.00 61.98 72 VAL A O 1
ATOM 533 N N . PRO A 1 73 ? 161.289 171.747 166.625 1.00 67.33 73 PRO A N 1
ATOM 534 C CA . PRO A 1 73 ? 161.847 171.759 165.271 1.00 67.33 73 PRO A CA 1
ATOM 535 C C . PRO A 1 73 ? 163.351 171.632 165.306 1.00 67.33 73 PRO A C 1
ATOM 536 O O . PRO A 1 73 ? 163.966 171.700 166.363 1.00 67.33 73 PRO A O 1
ATOM 540 N N . ASP A 1 74 ? 163.948 171.418 164.141 1.00 71.22 74 ASP A N 1
ATOM 541 C CA . ASP A 1 74 ? 165.394 171.195 164.000 1.00 71.22 74 ASP A CA 1
ATOM 542 C C . ASP A 1 74 ? 165.909 171.973 162.806 1.00 71.22 74 ASP A C 1
ATOM 543 O O . ASP A 1 74 ? 165.235 172.859 162.270 1.00 71.22 74 ASP A O 1
ATOM 548 N N . GLY A 1 75 ? 167.132 171.675 162.383 1.00 74.48 75 GLY A N 1
ATOM 549 C CA . GLY A 1 75 ? 167.666 172.282 161.184 1.00 74.48 75 GLY A CA 1
ATOM 550 C C . GLY A 1 75 ? 166.844 171.888 159.962 1.00 74.48 75 GLY A C 1
ATOM 551 O O . GLY A 1 75 ? 166.619 170.697 159.705 1.00 74.48 75 GLY A O 1
ATOM 552 N N . SER A 1 76 ? 166.427 172.894 159.190 1.00 73.83 76 SER A N 1
ATOM 553 C CA . SER A 1 76 ? 165.611 172.716 157.981 1.00 73.83 76 SER A CA 1
ATOM 554 C C . SER A 1 76 ? 164.340 171.914 158.273 1.00 73.83 76 SER A C 1
ATOM 555 O O . SER A 1 76 ? 164.094 170.843 157.716 1.00 73.83 76 SER A O 1
ATOM 558 N N . GLY A 1 77 ? 163.544 172.414 159.226 1.00 71.09 77 GLY A N 1
ATOM 559 C CA . GLY A 1 77 ? 162.375 171.668 159.739 1.00 71.09 77 GLY A CA 1
ATOM 560 C C . GLY A 1 77 ? 162.787 170.538 160.668 1.00 71.09 77 GLY A C 1
ATOM 561 O O . GLY A 1 77 ? 163.111 170.835 161.829 1.00 71.09 77 GLY A O 1
ATOM 562 N N . GLY A 1 78 ? 162.741 169.286 160.199 1.00 65.72 78 GLY A N 1
ATOM 563 C CA . GLY A 1 78 ? 163.221 168.142 161.005 1.00 65.72 78 GLY A CA 1
ATOM 564 C C . GLY A 1 78 ? 162.567 168.023 162.373 1.00 65.72 78 GLY A C 1
ATOM 565 O O . GLY A 1 78 ? 163.300 167.753 163.344 1.00 65.72 78 GLY A O 1
ATOM 566 N N . PHE A 1 79 ? 161.246 168.207 162.459 1.00 62.34 79 PHE A N 1
ATOM 567 C CA . PHE A 1 79 ? 160.518 168.056 163.748 1.00 62.34 79 PHE A CA 1
ATOM 568 C C . PHE A 1 79 ? 160.960 166.771 164.461 1.00 62.34 79 PHE A C 1
ATOM 569 O O . PHE A 1 79 ? 160.783 165.673 163.899 1.00 62.34 79 PHE A O 1
ATOM 577 N N . THR A 1 80 ? 161.510 166.920 165.672 1.00 57.37 80 THR A N 1
ATOM 578 C CA . THR A 1 80 ? 161.998 165.814 166.475 1.00 57.37 80 THR A CA 1
ATOM 579 C C . THR A 1 80 ? 161.292 165.886 167.837 1.00 57.37 80 THR A C 1
ATOM 580 O O . THR A 1 80 ? 160.554 166.836 168.122 1.00 57.37 80 THR A O 1
ATOM 584 N N . PHE A 1 81 ? 161.527 164.890 168.668 1.00 51.07 81 PHE A N 1
ATOM 585 C CA . PHE A 1 81 ? 160.917 164.798 169.987 1.00 51.07 81 PHE A CA 1
ATOM 586 C C . PHE A 1 81 ? 161.959 165.060 171.060 1.00 51.07 81 PHE A C 1
ATOM 587 O O . PHE A 1 81 ? 163.010 164.409 171.069 1.00 51.07 81 PHE A O 1
ATOM 595 N N . GLN A 1 82 ? 161.667 165.984 171.984 1.00 53.89 82 GLN A N 1
ATOM 596 C CA . GLN A 1 82 ? 162.659 166.502 172.927 1.00 53.89 82 GLN A CA 1
ATOM 597 C C . GLN A 1 82 ? 163.266 165.391 173.773 1.00 53.89 82 GLN A C 1
ATOM 598 O O . GLN A 1 82 ? 164.478 165.144 173.700 1.00 53.89 82 GLN A O 1
ATOM 604 N N . ASP A 1 83 ? 162.428 164.742 174.588 1.00 51.73 83 ASP A N 1
ATOM 605 C CA . ASP A 1 83 ? 162.756 163.537 175.345 1.00 51.73 83 ASP A CA 1
ATOM 606 C C . ASP A 1 83 ? 161.594 163.020 176.169 1.00 51.73 83 ASP A C 1
ATOM 607 O O . ASP A 1 83 ? 160.715 163.786 176.594 1.00 51.73 83 ASP A O 1
ATOM 612 N N . PHE A 1 84 ? 161.579 161.711 176.376 1.00 47.55 84 PHE A N 1
ATOM 613 C CA . PHE A 1 84 ? 160.700 161.120 177.364 1.00 47.55 84 PHE A CA 1
ATOM 614 C C . PHE A 1 84 ? 161.402 160.042 178.172 1.00 47.55 84 PHE A C 1
ATOM 615 O O . PHE A 1 84 ? 160.757 159.404 179.007 1.00 47.55 84 PHE A O 1
ATOM 623 N N . ARG A 1 85 ? 162.691 159.807 177.954 1.00 50.44 85 ARG A N 1
ATOM 624 C CA . ARG A 1 85 ? 163.434 158.854 178.760 1.00 50.44 85 ARG A CA 1
ATOM 625 C C . ARG A 1 85 ? 163.766 159.421 180.128 1.00 50.44 85 ARG A C 1
ATOM 626 O O . ARG A 1 85 ? 163.687 158.702 181.138 1.00 50.44 85 ARG A O 1
ATOM 634 N N . ASN A 1 86 ? 164.186 160.675 180.175 1.00 53.76 86 ASN A N 1
ATOM 635 C CA . ASN A 1 86 ? 164.492 161.317 181.438 1.00 53.76 86 ASN A CA 1
ATOM 636 C C . ASN A 1 86 ? 163.214 161.897 182.020 1.00 53.76 86 ASN A C 1
ATOM 637 O O . ASN A 1 86 ? 162.287 162.230 181.273 1.00 53.76 86 ASN A O 1
ATOM 642 N N . CYS A 1 87 ? 163.168 162.018 183.341 1.00 51.61 87 CYS A N 1
ATOM 643 C CA . CYS A 1 87 ? 161.936 162.405 184.006 1.00 51.61 87 CYS A CA 1
ATOM 644 C C . CYS A 1 87 ? 161.868 163.895 184.341 1.00 51.61 87 CYS A C 1
ATOM 645 O O . CYS A 1 87 ? 160.791 164.388 184.692 1.00 51.61 87 CYS A O 1
ATOM 648 N N . PHE A 1 88 ? 162.983 164.613 184.222 1.00 55.40 88 PHE A N 1
ATOM 649 C CA . PHE A 1 88 ? 163.048 165.980 184.683 1.00 55.40 88 PHE A CA 1
ATOM 650 C C . PHE A 1 88 ? 162.773 166.967 183.567 1.00 55.40 88 PHE A C 1
ATOM 651 O O . PHE A 1 88 ? 163.166 168.131 183.666 1.00 55.40 88 PHE A O 1
ATOM 659 N N . ASN A 1 89 ? 162.144 166.521 182.497 1.00 54.20 89 ASN A N 1
ATOM 660 C CA . ASN A 1 89 ? 161.700 167.431 181.459 1.00 54.20 89 ASN A CA 1
ATOM 661 C C . ASN A 1 89 ? 160.242 167.808 181.583 1.00 54.20 89 ASN A C 1
ATOM 662 O O . ASN A 1 89 ? 159.839 168.825 181.009 1.00 54.20 89 ASN A O 1
ATOM 667 N N . CYS A 1 90 ? 159.467 167.051 182.363 1.00 54.03 90 CYS A N 1
ATOM 668 C CA . CYS A 1 90 ? 158.048 167.306 182.520 1.00 54.03 90 CYS A CA 1
ATOM 669 C C . CYS A 1 90 ? 157.599 167.417 183.949 1.00 54.03 90 CYS A C 1
ATOM 670 O O . CYS A 1 90 ? 156.627 168.137 184.219 1.00 54.03 90 CYS A O 1
ATOM 673 N N . HIS A 1 91 ? 158.286 166.775 184.890 1.00 48.29 91 HIS A N 1
ATOM 674 C CA . HIS A 1 91 ? 157.866 166.797 186.291 1.00 48.29 91 HIS A CA 1
ATOM 675 C C . HIS A 1 91 ? 158.579 167.935 187.010 1.00 48.29 91 HIS A C 1
ATOM 676 O O . HIS A 1 91 ? 157.917 168.777 187.629 1.00 48.29 91 HIS A O 1
ATOM 683 N N . THR A 1 92 ? 159.902 167.934 187.002 1.00 52.64 92 THR A N 1
ATOM 684 C CA . THR A 1 92 ? 160.749 169.066 187.325 1.00 52.64 92 THR A CA 1
ATOM 685 C C . THR A 1 92 ? 160.374 169.753 188.638 1.00 52.64 92 THR A C 1
ATOM 686 O O . THR A 1 92 ? 160.701 170.944 188.839 1.00 52.64 92 THR A O 1
ATOM 690 N N . GLN A 1 93 ? 159.752 169.037 189.566 1.00 54.28 93 GLN A N 1
ATOM 691 C CA . GLN A 1 93 ? 159.237 169.674 190.773 1.00 54.28 93 GLN A CA 1
ATOM 692 C C . GLN A 1 93 ? 159.100 168.604 191.846 1.00 54.28 93 GLN A C 1
ATOM 693 O O . GLN A 1 93 ? 159.712 167.540 191.737 1.00 54.28 93 GLN A O 1
ATOM 699 N N . THR A 1 94 ? 158.308 168.871 192.875 1.00 49.62 94 THR A N 1
ATOM 700 C CA . THR A 1 94 ? 157.827 167.831 193.753 1.00 49.62 94 THR A CA 1
ATOM 701 C C . THR A 1 94 ? 156.546 167.254 193.115 1.00 49.62 94 THR A C 1
ATOM 702 O O . THR A 1 94 ? 155.523 167.944 193.046 1.00 49.62 94 THR A O 1
ATOM 706 N N . PRO A 1 95 ? 156.597 166.056 192.540 1.00 46.20 95 PRO A N 1
ATOM 707 C CA . PRO A 1 95 ? 155.362 165.468 192.025 1.00 46.20 95 PRO A CA 1
ATOM 708 C C . PRO A 1 95 ? 154.460 164.971 193.126 1.00 46.20 95 PRO A C 1
ATOM 709 O O . PRO A 1 95 ? 153.236 165.174 193.080 1.00 46.20 95 PRO A O 1
ATOM 713 N N . HIS A 1 96 ? 155.042 164.355 194.165 1.00 44.54 96 HIS A N 1
ATOM 714 C CA . HIS A 1 96 ? 154.294 163.919 195.330 1.00 44.54 96 HIS A CA 1
ATOM 715 C C . HIS A 1 96 ? 153.925 165.143 196.158 1.00 44.54 96 HIS A C 1
ATOM 716 O O . HIS A 1 96 ? 154.176 166.279 195.781 1.00 44.54 96 HIS A O 1
ATOM 723 N N . HIS A 1 97 ? 153.257 164.911 197.283 1.00 47.14 97 HIS A N 1
ATOM 724 C CA . HIS A 1 97 ? 152.798 165.947 198.205 1.00 47.14 97 HIS A CA 1
ATOM 725 C C . HIS A 1 97 ? 151.677 166.777 197.589 1.00 47.14 97 HIS A C 1
ATOM 726 O O . HIS A 1 97 ? 151.226 167.727 198.203 1.00 47.14 97 HIS A O 1
ATOM 733 N N . THR A 1 98 ? 151.292 166.479 196.355 1.00 48.09 98 THR A N 1
ATOM 734 C CA . THR A 1 98 ? 150.054 166.957 195.763 1.00 48.09 98 THR A CA 1
ATOM 735 C C . THR A 1 98 ? 149.117 165.820 195.436 1.00 48.09 98 THR A C 1
ATOM 736 O O . THR A 1 98 ? 148.043 166.072 194.898 1.00 48.09 98 THR A O 1
ATOM 740 N N . SER A 1 99 ? 149.569 164.589 195.638 1.00 52.19 99 SER A N 1
ATOM 741 C CA . SER A 1 99 ? 148.796 163.411 195.337 1.00 52.19 99 SER A CA 1
ATOM 742 C C . SER A 1 99 ? 147.587 163.319 196.240 1.00 52.19 99 SER A C 1
ATOM 743 O O . SER A 1 99 ? 147.443 164.106 197.177 1.00 52.19 99 SER A O 1
ATOM 746 N N . PRO A 1 100 ? 146.679 162.376 195.993 1.00 54.68 100 PRO A N 1
ATOM 747 C CA . PRO A 1 100 ? 145.566 162.179 196.935 1.00 54.68 100 PRO A CA 1
ATOM 748 C C . PRO A 1 100 ? 146.035 161.937 198.345 1.00 54.68 100 PRO A C 1
ATOM 749 O O . PRO A 1 100 ? 145.620 162.644 199.268 1.00 54.68 100 PRO A O 1
ATOM 753 N N . ALA A 1 101 ? 146.907 160.956 198.527 1.00 55.85 101 ALA A N 1
ATOM 754 C CA . ALA A 1 101 ? 147.726 160.861 199.732 1.00 55.85 101 ALA A CA 1
ATOM 755 C C . ALA A 1 101 ? 148.688 162.028 199.799 1.00 55.85 101 ALA A C 1
ATOM 756 O O . ALA A 1 101 ? 149.264 162.428 198.769 1.00 55.85 101 ALA A O 1
ATOM 758 N N . ALA A 1 102 ? 148.828 162.619 200.990 1.00 56.10 102 ALA A N 1
ATOM 759 C CA . ALA A 1 102 ? 149.432 163.920 201.273 1.00 56.10 102 ALA A CA 1
ATOM 760 C C . ALA A 1 102 ? 148.452 165.019 200.929 1.00 56.10 102 ALA A C 1
ATOM 761 O O . ALA A 1 102 ? 148.845 166.190 200.838 1.00 56.10 102 ALA A O 1
ATOM 763 N N . VAL A 1 103 ? 147.184 164.692 200.715 1.00 57.86 103 VAL A N 1
ATOM 764 C CA . VAL A 1 103 ? 146.138 165.696 200.690 1.00 57.86 103 VAL A CA 1
ATOM 765 C C . VAL A 1 103 ? 145.095 165.420 201.769 1.00 57.86 103 VAL A C 1
ATOM 766 O O . VAL A 1 103 ? 144.610 166.365 202.406 1.00 57.86 103 VAL A O 1
ATOM 770 N N . ALA A 1 104 ? 144.744 164.149 201.997 1.00 59.87 104 ALA A N 1
ATOM 771 C CA . ALA A 1 104 ? 144.083 163.719 203.234 1.00 59.87 104 ALA A CA 1
ATOM 772 C C . ALA A 1 104 ? 145.064 163.535 204.387 1.00 59.87 104 ALA A C 1
ATOM 773 O O . ALA A 1 104 ? 144.712 162.893 205.378 1.00 59.87 104 ALA A O 1
ATOM 775 N N . LYS A 1 105 ? 146.279 164.076 204.268 1.00 59.79 105 LYS A N 1
ATOM 776 C CA . LYS A 1 105 ? 147.302 163.977 205.291 1.00 59.79 105 LYS A CA 1
ATOM 777 C C . LYS A 1 105 ? 147.670 162.536 205.592 1.00 59.79 105 LYS A C 1
ATOM 778 O O . LYS A 1 105 ? 147.920 162.198 206.755 1.00 59.79 105 LYS A O 1
ATOM 784 N N . ASP A 1 106 ? 147.667 161.670 204.568 1.00 52.82 106 ASP A N 1
ATOM 785 C CA . ASP A 1 106 ? 148.116 160.279 204.754 1.00 52.82 106 ASP A CA 1
ATOM 786 C C . ASP A 1 106 ? 149.610 160.140 204.457 1.00 52.82 106 ASP A C 1
ATOM 787 O O . ASP A 1 106 ? 150.061 159.355 203.630 1.00 52.82 106 ASP A O 1
ATOM 792 N N . CYS A 1 107 ? 150.408 160.950 205.142 1.00 46.77 107 CYS A N 1
ATOM 793 C CA . CYS A 1 107 ? 151.823 161.072 204.805 1.00 46.77 107 CYS A CA 1
ATOM 794 C C . CYS A 1 107 ? 152.574 159.826 205.153 1.00 46.77 107 CYS A C 1
ATOM 795 O O . CYS A 1 107 ? 153.575 159.529 204.488 1.00 46.77 107 CYS A O 1
ATOM 798 N N . LYS A 1 108 ? 152.114 159.084 206.168 1.00 48.71 108 LYS A N 1
ATOM 799 C CA . LYS A 1 108 ? 152.797 157.864 206.571 1.00 48.71 108 LYS A CA 1
ATOM 800 C C . LYS A 1 108 ? 152.840 156.853 205.439 1.00 48.71 108 LYS A C 1
ATOM 801 O O . LYS A 1 108 ? 153.901 156.292 205.149 1.00 48.71 108 LYS A O 1
ATOM 807 N N . TYR A 1 109 ? 151.723 156.642 204.768 1.00 48.42 109 TYR A N 1
ATOM 808 C CA . TYR A 1 109 ? 151.704 155.874 203.529 1.00 48.42 109 TYR A CA 1
ATOM 809 C C . TYR A 1 109 ? 152.655 156.491 202.524 1.00 48.42 109 TYR A C 1
ATOM 810 O O . TYR A 1 109 ? 152.552 157.670 202.196 1.00 48.42 109 TYR A O 1
ATOM 819 N N . CYS A 1 110 ? 153.616 155.698 202.079 1.00 46.73 110 CYS A N 1
ATOM 820 C CA . CYS A 1 110 ? 154.681 156.054 201.157 1.00 46.73 110 CYS A CA 1
ATOM 821 C C . CYS A 1 110 ? 155.804 156.853 201.818 1.00 46.73 110 CYS A C 1
ATOM 822 O O . CYS A 1 110 ? 156.773 157.173 201.134 1.00 46.73 110 CYS A O 1
ATOM 825 N N . HIS A 1 111 ? 155.744 157.151 203.109 1.00 45.38 111 HIS A N 1
ATOM 826 C CA . HIS A 1 111 ? 156.892 157.718 203.805 1.00 45.38 111 HIS A CA 1
ATOM 827 C C . HIS A 1 111 ? 157.474 156.771 204.838 1.00 45.38 111 HIS A C 1
ATOM 828 O O . HIS A 1 111 ? 158.388 157.151 205.565 1.00 45.38 111 HIS A O 1
ATOM 835 N N . GLY A 1 112 ? 156.936 155.563 204.960 1.00 45.95 112 GLY A N 1
ATOM 836 C CA . GLY A 1 112 ? 157.446 154.600 205.903 1.00 45.95 112 GLY A CA 1
ATOM 837 C C . GLY A 1 112 ? 156.819 154.736 207.270 1.00 45.95 112 GLY A C 1
ATOM 838 O O . GLY A 1 112 ? 155.991 155.613 207.509 1.00 45.95 112 GLY A O 1
ATOM 839 N N . ASN A 1 113 ? 157.212 153.849 208.188 1.00 48.91 113 ASN A N 1
ATOM 840 C CA . ASN A 1 113 ? 156.757 153.914 209.569 1.00 48.91 113 ASN A CA 1
ATOM 841 C C . ASN A 1 113 ? 157.569 154.883 210.412 1.00 48.91 113 ASN A C 1
ATOM 842 O O . ASN A 1 113 ? 157.302 155.010 211.612 1.00 48.91 113 ASN A O 1
ATOM 847 N N . PHE A 1 114 ? 158.552 155.557 209.790 1.00 50.23 114 PHE A N 1
ATOM 848 C CA . PHE A 1 114 ? 159.331 156.597 210.449 1.00 50.23 114 PHE A CA 1
ATOM 849 C C . PHE A 1 114 ? 158.412 157.688 210.996 1.00 50.23 114 PHE A C 1
ATOM 850 O O . PHE A 1 114 ? 158.726 158.311 212.002 1.00 50.23 114 PHE A O 1
ATOM 858 N N . ILE A 1 115 ? 157.257 157.885 210.379 1.00 48.75 115 ILE A N 1
ATOM 859 C CA . ILE A 1 115 ? 156.384 159.001 210.682 1.00 48.75 115 ILE A CA 1
ATOM 860 C C . ILE A 1 115 ? 155.052 158.416 211.128 1.00 48.75 115 ILE A C 1
ATOM 861 O O . ILE A 1 115 ? 154.690 157.297 210.759 1.00 48.75 115 ILE A O 1
ATOM 866 N N . ASP A 1 116 ? 154.324 159.168 211.932 1.00 54.03 116 ASP A N 1
ATOM 867 C CA . ASP A 1 116 ? 152.945 158.812 212.223 1.00 54.03 116 ASP A CA 1
ATOM 868 C C . ASP A 1 116 ? 152.030 159.717 211.395 1.00 54.03 116 ASP A C 1
ATOM 869 O O . ASP A 1 116 ? 152.379 160.853 211.087 1.00 54.03 116 ASP A O 1
ATOM 874 N N . ASN A 1 117 ? 150.876 159.204 211.010 1.00 56.25 117 ASN A N 1
ATOM 875 C CA . ASN A 1 117 ? 149.974 160.003 210.200 1.00 56.25 117 ASN A CA 1
ATOM 876 C C . ASN A 1 117 ? 149.513 161.190 211.040 1.00 56.25 117 ASN A C 1
ATOM 877 O O . ASN A 1 117 ? 149.204 161.004 212.218 1.00 56.25 117 ASN A O 1
ATOM 882 N N . PRO A 1 118 ? 149.535 162.419 210.508 1.00 56.64 118 PRO A N 1
ATOM 883 C CA . PRO A 1 118 ? 149.162 163.591 211.342 1.00 56.64 118 PRO A CA 1
ATOM 884 C C . PRO A 1 118 ? 147.762 163.508 211.937 1.00 56.64 118 PRO A C 1
ATOM 885 O O . PRO A 1 118 ? 147.434 164.302 212.816 1.00 56.64 118 PRO A O 1
ATOM 889 N N . LEU A 1 119 ? 146.946 162.573 211.475 1.00 60.40 119 LEU A N 1
ATOM 890 C CA . LEU A 1 119 ? 145.607 162.351 212.004 1.00 60.40 119 LEU A CA 1
ATOM 891 C C . LEU A 1 119 ? 145.466 160.949 212.579 1.00 60.40 119 LEU A C 1
ATOM 892 O O . LEU A 1 119 ? 144.347 160.435 212.650 1.00 60.40 119 LEU A O 1
ATOM 897 N N . ASP A 1 120 ? 146.583 160.304 212.927 1.00 62.72 120 ASP A N 1
ATOM 898 C CA . ASP A 1 120 ? 146.535 158.923 213.394 1.00 62.72 120 ASP A CA 1
ATOM 899 C C . ASP A 1 120 ? 146.019 158.786 214.820 1.00 62.72 120 ASP A C 1
ATOM 900 O O . ASP A 1 120 ? 145.662 157.684 215.217 1.00 62.72 120 ASP A O 1
ATOM 905 N N . GLY A 1 121 ? 145.979 159.865 215.591 1.00 60.63 121 GLY A N 1
ATOM 906 C CA . GLY A 1 121 ? 145.597 159.781 216.988 1.00 60.63 121 GLY A CA 1
ATOM 907 C C . GLY A 1 121 ? 146.615 159.120 217.887 1.00 60.63 121 GLY A C 1
ATOM 908 O O . GLY A 1 121 ? 146.242 158.540 218.916 1.00 60.63 121 GLY A O 1
ATOM 909 N N . HIS A 1 122 ? 147.891 159.186 217.512 1.00 57.36 122 HIS A N 1
ATOM 910 C CA . HIS A 1 122 ? 148.963 158.616 218.303 1.00 57.36 122 HIS A CA 1
ATOM 911 C C . HIS A 1 122 ? 149.130 159.424 219.588 1.00 57.36 122 HIS A C 1
ATOM 912 O O . HIS A 1 122 ? 148.535 160.489 219.758 1.00 57.36 122 HIS A O 1
ATOM 919 N N . TYR A 1 123 ? 149.986 158.942 220.484 1.00 54.37 123 TYR A N 1
ATOM 920 C CA . TYR A 1 123 ? 150.128 159.591 221.774 1.00 54.37 123 TYR A CA 1
ATOM 921 C C . TYR A 1 123 ? 150.989 160.846 221.688 1.00 54.37 123 TYR A C 1
ATOM 922 O O . TYR A 1 123 ? 152.153 160.775 221.308 1.00 54.37 123 TYR A O 1
ATOM 931 N N . ILE A 1 124 ? 150.417 161.990 222.062 1.00 54.90 124 ILE A N 1
ATOM 932 C CA . ILE A 1 124 ? 151.176 163.232 222.183 1.00 54.90 124 ILE A CA 1
ATOM 933 C C . ILE A 1 124 ? 151.273 163.536 223.672 1.00 54.90 124 ILE A C 1
ATOM 934 O O . ILE A 1 124 ? 150.308 163.297 224.406 1.00 54.90 124 ILE A O 1
ATOM 939 N N . PRO A 1 125 ? 152.413 163.989 224.170 1.00 54.82 125 PRO A N 1
ATOM 940 C CA . PRO A 1 125 ? 152.569 164.239 225.601 1.00 54.82 125 PRO A CA 1
ATOM 941 C C . PRO A 1 125 ? 151.795 165.463 226.040 1.00 54.82 125 PRO A C 1
ATOM 942 O O . PRO A 1 125 ? 151.955 166.557 225.502 1.00 54.82 125 PRO A O 1
ATOM 946 N N . THR A 1 126 ? 150.983 165.275 227.057 1.00 56.02 126 THR A N 1
ATOM 947 C CA . THR A 1 126 ? 150.052 166.289 227.539 1.00 56.02 126 THR A CA 1
ATOM 948 C C . THR A 1 126 ? 150.649 167.167 228.626 1.00 56.02 126 THR A C 1
ATOM 949 O O . THR A 1 126 ? 150.187 168.301 228.827 1.00 56.02 126 THR A O 1
ATOM 953 N N . TYR A 1 127 ? 151.662 166.658 229.344 1.00 53.88 127 TYR A N 1
ATOM 954 C CA . TYR A 1 127 ? 152.275 167.404 230.428 1.00 53.88 127 TYR A CA 1
ATOM 955 C C . TYR A 1 127 ? 153.096 168.587 229.926 1.00 53.88 127 TYR A C 1
ATOM 956 O O . TYR A 1 127 ? 153.855 168.487 228.951 1.00 53.88 127 TYR A O 1
ATOM 965 N N . SER A 1 128 ? 152.948 169.725 230.608 1.00 60.26 128 SER A N 1
ATOM 966 C CA . SER A 1 128 ? 153.627 170.974 230.228 1.00 60.26 128 SER A CA 1
ATOM 967 C C . SER A 1 128 ? 154.962 171.057 230.965 1.00 60.26 128 SER A C 1
ATOM 968 O O . SER A 1 128 ? 155.190 171.891 231.841 1.00 60.26 128 SER A O 1
ATOM 971 N N . ALA A 1 129 ? 155.831 170.114 230.606 1.00 58.64 129 ALA A N 1
ATOM 972 C CA . ALA A 1 129 ? 157.165 170.060 231.216 1.00 58.64 129 ALA A CA 1
ATOM 973 C C . ALA A 1 129 ? 158.208 170.760 230.370 1.00 58.64 129 ALA A C 1
ATOM 974 O O . ALA A 1 129 ? 158.056 170.894 229.161 1.00 58.64 129 ALA A O 1
ATOM 976 N N . SER A 1 130 ? 159.283 171.228 231.013 1.00 56.24 130 SER A N 1
ATOM 977 C CA . SER A 1 130 ? 160.359 171.844 230.243 1.00 56.24 130 SER A CA 1
ATOM 978 C C . SER A 1 130 ? 161.775 171.548 230.717 1.00 56.24 130 SER A C 1
ATOM 979 O O . SER A 1 130 ? 162.707 172.044 230.082 1.00 56.24 130 SER A O 1
ATOM 982 N N . SER A 1 131 ? 161.983 170.721 231.732 1.00 56.02 131 SER A N 1
ATOM 983 C CA . SER A 1 131 ? 163.311 170.603 232.340 1.00 56.02 131 SER A CA 1
ATOM 984 C C . SER A 1 131 ? 164.303 169.964 231.379 1.00 56.02 131 SER A C 1
ATOM 985 O O . SER A 1 131 ? 165.302 170.576 231.013 1.00 56.02 131 SER A O 1
ATOM 988 N N . VAL A 1 132 ? 164.015 168.750 230.939 1.00 55.80 132 VAL A N 1
ATOM 989 C CA . VAL A 1 132 ? 164.736 168.091 229.862 1.00 55.80 132 VAL A CA 1
ATOM 990 C C . VAL A 1 132 ? 163.717 167.919 228.740 1.00 55.80 132 VAL A C 1
ATOM 991 O O . VAL A 1 132 ? 162.837 167.067 228.794 1.00 55.80 132 VAL A O 1
ATOM 995 N N . THR A 1 133 ? 163.789 168.781 227.745 1.00 56.96 133 THR A N 1
ATOM 996 C CA . THR A 1 133 ? 162.832 168.675 226.651 1.00 56.96 133 THR A CA 1
ATOM 997 C C . THR A 1 133 ? 163.519 169.138 225.382 1.00 56.96 133 THR A C 1
ATOM 998 O O . THR A 1 133 ? 164.357 170.051 225.441 1.00 56.96 133 THR A O 1
ATOM 1002 N N . PRO A 1 134 ? 163.262 168.509 224.235 1.00 56.32 134 PRO A N 1
ATOM 1003 C CA . PRO A 1 134 ? 163.920 168.970 223.018 1.00 56.32 134 PRO A CA 1
ATOM 1004 C C . PRO A 1 134 ? 163.122 170.055 222.324 1.00 56.32 134 PRO A C 1
ATOM 1005 O O . PRO A 1 134 ? 161.895 170.157 222.458 1.00 56.32 134 PRO A O 1
ATOM 1009 N N . MET A 1 135 ? 163.850 170.901 221.610 1.00 62.29 135 MET A N 1
ATOM 1010 C CA . MET A 1 135 ? 163.262 171.990 220.886 1.00 62.29 135 MET A CA 1
ATOM 1011 C C . MET A 1 135 ? 163.689 171.939 219.429 1.00 62.29 135 MET A C 1
ATOM 1012 O O . MET A 1 135 ? 164.804 171.498 219.101 1.00 62.29 135 MET A O 1
ATOM 1017 N N . PRO A 1 136 ? 162.838 172.414 218.521 1.00 61.98 136 PRO A N 1
ATOM 1018 C CA . PRO A 1 136 ? 163.263 172.541 217.120 1.00 61.98 136 PRO A CA 1
ATOM 1019 C C . PRO A 1 136 ? 164.445 173.502 217.023 1.00 61.98 136 PRO A C 1
ATOM 1020 O O . PRO A 1 136 ? 164.475 174.520 217.689 1.00 61.98 136 PRO A O 1
ATOM 1024 N N . SER A 1 137 ? 165.448 173.111 216.244 1.00 64.60 137 SER A N 1
ATOM 1025 C CA . SER A 1 137 ? 166.645 173.926 215.989 1.00 64.60 137 SER A CA 1
ATOM 1026 C C . SER A 1 137 ? 167.543 174.020 217.220 1.00 64.60 137 SER A C 1
ATOM 1027 O O . SER A 1 137 ? 168.669 174.529 217.153 1.00 64.60 137 SER A O 1
ATOM 1030 N N . GLY A 1 138 ? 167.064 173.490 218.334 1.00 66.40 138 GLY A N 1
ATOM 1031 C CA . GLY A 1 138 ? 167.824 173.478 219.575 1.00 66.40 138 GLY A CA 1
ATOM 1032 C C . GLY A 1 138 ? 168.232 174.839 220.081 1.00 66.40 138 GLY A C 1
ATOM 1033 O O . GLY A 1 138 ? 167.535 175.854 219.926 1.00 66.40 138 GLY A O 1
ATOM 1034 N N . ARG A 1 139 ? 169.378 174.852 220.766 1.00 74.69 139 ARG A N 1
ATOM 1035 C CA . ARG A 1 139 ? 170.017 176.088 221.180 1.00 74.69 139 ARG A CA 1
ATOM 1036 C C . ARG A 1 139 ? 171.505 175.849 221.209 1.00 74.69 139 ARG A C 1
ATOM 1037 O O . ARG A 1 139 ? 171.957 174.709 221.211 1.00 74.69 139 ARG A O 1
ATOM 1045 N N . SER A 1 140 ? 172.260 176.933 221.240 1.00 80.67 140 SER A N 1
ATOM 1046 C CA . SER A 1 140 ? 173.711 176.855 221.134 1.00 80.67 140 SER A CA 1
ATOM 1047 C C . SER A 1 140 ? 174.386 176.976 222.494 1.00 80.67 140 SER A C 1
ATOM 1048 O O . SER A 1 140 ? 173.910 177.677 223.381 1.00 80.67 140 SER A O 1
ATOM 1051 N N . VAL A 1 141 ? 175.527 176.315 222.653 1.00 84.78 141 VAL A N 1
ATOM 1052 C CA . VAL A 1 141 ? 176.341 176.424 223.862 1.00 84.78 141 VAL A CA 1
ATOM 1053 C C . VAL A 1 141 ? 177.805 176.159 223.495 1.00 84.78 141 VAL A C 1
ATOM 1054 O O . VAL A 1 141 ? 178.121 175.484 222.512 1.00 84.78 141 VAL A O 1
ATOM 1058 N N . THR A 1 142 ? 178.721 176.666 224.328 1.00 90.72 142 THR A N 1
ATOM 1059 C CA . THR A 1 142 ? 180.135 176.506 224.036 1.00 90.72 142 THR A CA 1
ATOM 1060 C C . THR A 1 142 ? 180.596 175.094 224.355 1.00 90.72 142 THR A C 1
ATOM 1061 O O . THR A 1 142 ? 180.485 174.620 225.502 1.00 90.72 142 THR A O 1
ATOM 1065 N N . ALA A 1 143 ? 181.176 174.451 223.347 1.00 92.65 143 ALA A N 1
ATOM 1066 C CA . ALA A 1 143 ? 181.678 173.117 223.520 1.00 92.65 143 ALA A CA 1
ATOM 1067 C C . ALA A 1 143 ? 182.991 173.118 224.275 1.00 92.65 143 ALA A C 1
ATOM 1068 O O . ALA A 1 143 ? 183.622 174.149 224.483 1.00 92.65 143 ALA A O 1
ATOM 1070 N N . THR A 1 144 ? 183.422 171.917 224.657 1.00 96.31 144 THR A N 1
ATOM 1071 C CA . THR A 1 144 ? 184.680 171.747 225.371 1.00 96.31 144 THR A CA 1
ATOM 1072 C C . THR A 1 144 ? 185.893 172.159 224.541 1.00 96.31 144 THR A C 1
ATOM 1073 O O . THR A 1 144 ? 186.991 172.268 225.086 1.00 96.31 144 THR A O 1
ATOM 1077 N N . ASP A 1 145 ? 185.732 172.331 223.230 1.00 96.56 145 ASP A N 1
ATOM 1078 C CA . ASP A 1 145 ? 186.804 172.763 222.359 1.00 96.56 145 ASP A CA 1
ATOM 1079 C C . ASP A 1 145 ? 186.581 174.149 221.755 1.00 96.56 145 ASP A C 1
ATOM 1080 O O . ASP A 1 145 ? 187.142 174.453 220.700 1.00 96.56 145 ASP A O 1
ATOM 1085 N N . GLY A 1 146 ? 185.825 175.015 222.441 1.00 96.00 146 GLY A N 1
ATOM 1086 C CA . GLY A 1 146 ? 185.724 176.413 222.032 1.00 96.00 146 GLY A CA 1
ATOM 1087 C C . GLY A 1 146 ? 184.640 176.671 221.000 1.00 96.00 146 GLY A C 1
ATOM 1088 O O . GLY A 1 146 ? 183.951 177.708 221.078 1.00 96.00 146 GLY A O 1
ATOM 1089 N N . ASN A 1 147 ? 184.490 175.774 220.033 1.00 94.56 147 ASN A N 1
ATOM 1090 C CA . ASN A 1 147 ? 183.546 176.033 218.950 1.00 94.56 147 ASN A CA 1
ATOM 1091 C C . ASN A 1 147 ? 182.111 176.058 219.463 1.00 94.56 147 ASN A C 1
ATOM 1092 O O . ASN A 1 147 ? 181.667 175.126 220.135 1.00 94.56 147 ASN A O 1
ATOM 1097 N N . VAL A 1 148 ? 181.395 177.159 219.200 1.00 89.49 148 VAL A N 1
ATOM 1098 C CA . VAL A 1 148 ? 179.985 177.253 219.569 1.00 89.49 148 VAL A CA 1
ATOM 1099 C C . VAL A 1 148 ? 179.188 176.207 218.793 1.00 89.49 148 VAL A C 1
ATOM 1100 O O . VAL A 1 148 ? 179.197 176.178 217.554 1.00 89.49 148 VAL A O 1
ATOM 1104 N N . VAL A 1 149 ? 178.480 175.345 219.517 1.00 80.94 149 VAL A N 1
ATOM 1105 C CA . VAL A 1 149 ? 177.787 174.196 218.955 1.00 80.94 149 VAL A CA 1
ATOM 1106 C C . VAL A 1 149 ? 176.342 174.192 219.448 1.00 80.94 149 VAL A C 1
ATOM 1107 O O . VAL A 1 149 ? 176.072 174.583 220.591 1.00 80.94 149 VAL A O 1
ATOM 1111 N N . ILE A 1 150 ? 175.445 173.750 218.610 1.00 73.50 150 ILE A N 1
ATOM 1112 C CA . ILE A 1 150 ? 174.033 173.674 218.956 1.00 73.50 150 ILE A CA 1
ATOM 1113 C C . ILE A 1 150 ? 173.729 172.328 219.575 1.00 73.50 150 ILE A C 1
ATOM 1114 O O . ILE A 1 150 ? 174.170 171.279 219.099 1.00 73.50 150 ILE A O 1
ATOM 1119 N N . VAL A 1 151 ? 172.962 172.374 220.653 1.00 68.68 151 VAL A N 1
ATOM 1120 C CA . VAL A 1 151 ? 172.598 171.202 221.439 1.00 68.68 151 VAL A CA 1
ATOM 1121 C C . VAL A 1 151 ? 171.099 171.264 221.783 1.00 68.68 151 VAL A C 1
ATOM 1122 O O . VAL A 1 151 ? 170.429 172.258 221.519 1.00 68.68 151 VAL A O 1
ATOM 1126 N N . GLN A 1 152 ? 170.600 170.163 222.359 1.00 61.74 152 GLN A N 1
ATOM 1127 C CA . GLN A 1 152 ? 169.226 170.034 222.817 1.00 61.74 152 GLN A CA 1
ATOM 1128 C C . GLN A 1 152 ? 168.225 170.417 221.731 1.00 61.74 152 GLN A C 1
ATOM 1129 O O . GLN A 1 152 ? 167.450 171.362 221.842 1.00 61.74 152 GLN A O 1
ATOM 1135 N N . GLY A 1 153 ? 168.254 169.666 220.646 1.00 58.62 153 GLY A N 1
ATOM 1136 C CA . GLY A 1 153 ? 167.323 169.943 219.563 1.00 58.62 153 GLY A CA 1
ATOM 1137 C C . GLY A 1 153 ? 167.639 169.124 218.337 1.00 58.62 153 GLY A C 1
ATOM 1138 O O . GLY A 1 153 ? 168.726 168.565 218.205 1.00 58.62 153 GLY A O 1
ATOM 1139 N N . CYS A 1 154 ? 166.669 169.106 217.401 1.00 53.54 154 CYS A N 1
ATOM 1140 C CA . CYS A 1 154 ? 166.850 168.351 216.166 1.00 53.54 154 CYS A CA 1
ATOM 1141 C C . CYS A 1 154 ? 168.001 168.895 215.341 1.00 53.54 154 CYS A C 1
ATOM 1142 O O . CYS A 1 154 ? 168.781 168.133 214.761 1.00 53.54 154 CYS A O 1
ATOM 1145 N N . GLU A 1 155 ? 168.148 170.218 215.290 1.00 62.04 155 GLU A N 1
ATOM 1146 C CA . GLU A 1 155 ? 169.274 170.793 214.552 1.00 62.04 155 GLU A CA 1
ATOM 1147 C C . GLU A 1 155 ? 170.617 170.558 215.226 1.00 62.04 155 GLU A C 1
ATOM 1148 O O . GLU A 1 155 ? 171.630 171.044 214.718 1.00 62.04 155 GLU A O 1
ATOM 1154 N N . ALA A 1 156 ? 170.652 169.843 216.350 1.00 60.45 156 ALA A N 1
ATOM 1155 C CA . ALA A 1 156 ? 171.939 169.545 216.984 1.00 60.45 156 ALA A CA 1
ATOM 1156 C C . ALA A 1 156 ? 172.779 168.646 216.116 1.00 60.45 156 ALA A C 1
ATOM 1157 O O . ALA A 1 156 ? 174.024 168.704 216.196 1.00 60.45 156 ALA A O 1
ATOM 1159 N N . CYS A 1 157 ? 172.158 167.801 215.301 1.00 59.86 157 CYS A N 1
ATOM 1160 C CA . CYS A 1 157 ? 172.910 166.972 214.364 1.00 59.86 157 CYS A CA 1
ATOM 1161 C C . CYS A 1 157 ? 172.291 166.863 212.976 1.00 59.86 157 CYS A C 1
ATOM 1162 O O . CYS A 1 157 ? 172.979 166.395 212.069 1.00 59.86 157 CYS A O 1
ATOM 1165 N N . HIS A 1 158 ? 171.053 167.248 212.747 1.00 54.84 158 HIS A N 1
ATOM 1166 C CA . HIS A 1 158 ? 170.511 167.249 211.399 1.00 54.84 158 HIS A CA 1
ATOM 1167 C C . HIS A 1 158 ? 170.993 168.502 210.661 1.00 54.84 158 HIS A C 1
ATOM 1168 O O . HIS A 1 158 ? 170.620 169.630 211.009 1.00 54.84 158 HIS A O 1
ATOM 1175 N N . GLN A 1 159 ? 171.848 168.307 209.658 1.00 64.92 159 GLN A N 1
ATOM 1176 C CA . GLN A 1 159 ? 172.759 169.349 209.228 1.00 64.92 159 GLN A CA 1
ATOM 1177 C C . GLN A 1 159 ? 172.820 169.377 207.717 1.00 64.92 159 GLN A C 1
ATOM 1178 O O . GLN A 1 159 ? 172.535 168.379 207.042 1.00 64.92 159 GLN A O 1
ATOM 1184 N N . ALA A 1 160 ? 173.191 170.535 207.188 1.00 68.09 160 ALA A N 1
ATOM 1185 C CA . ALA A 1 160 ? 173.340 170.723 205.761 1.00 68.09 160 ALA A CA 1
ATOM 1186 C C . ALA A 1 160 ? 174.821 170.555 205.401 1.00 68.09 160 ALA A C 1
ATOM 1187 O O . ALA A 1 160 ? 175.613 171.487 205.568 1.00 68.09 160 ALA A O 1
ATOM 1189 N N . ALA A 1 161 ? 175.207 169.354 204.936 1.00 72.23 161 ALA A N 1
ATOM 1190 C CA . ALA A 1 161 ? 176.497 169.183 204.279 1.00 72.23 161 ALA A CA 1
ATOM 1191 C C . ALA A 1 161 ? 176.251 169.221 202.785 1.00 72.23 161 ALA A C 1
ATOM 1192 O O . ALA A 1 161 ? 175.695 168.263 202.240 1.00 72.23 161 ALA A O 1
ATOM 1194 N N . PRO A 1 162 ? 176.546 170.338 202.111 1.00 76.24 162 PRO A N 1
ATOM 1195 C CA . PRO A 1 162 ? 176.266 170.431 200.670 1.00 76.24 162 PRO A CA 1
ATOM 1196 C C . PRO A 1 162 ? 177.380 169.920 199.753 1.00 76.24 162 PRO A C 1
ATOM 1197 O O . PRO A 1 162 ? 177.181 169.828 198.521 1.00 76.24 162 PRO A O 1
ATOM 1201 N N . ASN A 1 163 ? 178.547 169.567 200.271 1.00 80.94 163 ASN A N 1
ATOM 1202 C CA . ASN A 1 163 ? 179.715 169.420 199.412 1.00 80.94 163 ASN A CA 1
ATOM 1203 C C . ASN A 1 163 ? 180.201 167.986 199.307 1.00 80.94 163 ASN A C 1
ATOM 1204 O O . ASN A 1 163 ? 180.255 167.428 198.199 1.00 80.94 163 ASN A O 1
ATOM 1209 N N . ALA A 1 164 ? 180.513 167.333 200.432 1.00 82.24 164 ALA A N 1
ATOM 1210 C CA . ALA A 1 164 ? 181.139 166.019 200.427 1.00 82.24 164 ALA A CA 1
ATOM 1211 C C . ALA A 1 164 ? 180.191 165.056 201.122 1.00 82.24 164 ALA A C 1
ATOM 1212 O O . ALA A 1 164 ? 179.861 165.257 202.293 1.00 82.24 164 ALA A O 1
ATOM 1214 N N . ILE A 1 165 ? 179.724 164.028 200.399 1.00 82.42 165 ILE A N 1
ATOM 1215 C CA . ILE A 1 165 ? 178.660 163.174 200.907 1.00 82.42 165 ILE A CA 1
ATOM 1216 C C . ILE A 1 165 ? 179.067 161.715 200.882 1.00 82.42 165 ILE A C 1
ATOM 1217 O O . ILE A 1 165 ? 179.237 161.106 201.944 1.00 82.42 165 ILE A O 1
ATOM 1222 N N . ASP A 1 166 ? 179.285 161.168 199.678 1.00 88.11 166 ASP A N 1
ATOM 1223 C CA . ASP A 1 166 ? 179.531 159.749 199.458 1.00 88.11 166 ASP A CA 1
ATOM 1224 C C . ASP A 1 166 ? 178.441 158.883 200.096 1.00 88.11 166 ASP A C 1
ATOM 1225 O O . ASP A 1 166 ? 178.747 158.071 200.971 1.00 88.11 166 ASP A O 1
ATOM 1230 N N . PRO A 1 167 ? 177.196 158.926 199.588 1.00 90.65 167 PRO A N 1
ATOM 1231 C CA . PRO A 1 167 ? 176.196 157.919 199.987 1.00 90.65 167 PRO A CA 1
ATOM 1232 C C . PRO A 1 167 ? 176.463 156.564 199.333 1.00 90.65 167 PRO A C 1
ATOM 1233 O O . PRO A 1 167 ? 177.524 156.343 198.760 1.00 90.65 167 PRO A O 1
ATOM 1237 N N . LYS A 1 168 ? 175.504 155.632 199.421 1.00 94.24 168 LYS A N 1
ATOM 1238 C CA . LYS A 1 168 ? 175.675 154.355 198.732 1.00 94.24 168 LYS A CA 1
ATOM 1239 C C . LYS A 1 168 ? 175.908 154.551 197.246 1.00 94.24 168 LYS A C 1
ATOM 1240 O O . LYS A 1 168 ? 176.781 153.899 196.650 1.00 94.24 168 LYS A O 1
ATOM 1246 N N . THR A 1 169 ? 175.195 155.493 196.626 1.00 93.27 169 THR A N 1
ATOM 1247 C CA . THR A 1 169 ? 175.318 155.710 195.191 1.00 93.27 169 THR A CA 1
ATOM 1248 C C . THR A 1 169 ? 176.707 156.249 194.855 1.00 93.27 169 THR A C 1
ATOM 1249 O O . THR A 1 169 ? 177.159 156.098 193.730 1.00 93.27 169 THR A O 1
ATOM 1253 N N . ASN A 1 170 ? 177.381 156.847 195.841 1.00 94.41 170 ASN A N 1
ATOM 1254 C CA . ASN A 1 170 ? 178.754 157.344 195.748 1.00 94.41 170 ASN A CA 1
ATOM 1255 C C . ASN A 1 170 ? 178.880 158.580 194.852 1.00 94.41 170 ASN A C 1
ATOM 1256 O O . ASN A 1 170 ? 179.999 158.926 194.426 1.00 94.41 170 ASN A O 1
ATOM 1261 N N . THR A 1 171 ? 177.780 159.276 194.581 1.00 89.36 171 THR A N 1
ATOM 1262 C CA . THR A 1 171 ? 177.789 160.591 193.955 1.00 89.36 171 THR A CA 1
ATOM 1263 C C . THR A 1 171 ? 177.769 161.671 195.029 1.00 89.36 171 THR A C 1
ATOM 1264 O O . THR A 1 171 ? 177.998 161.401 196.211 1.00 89.36 171 THR A O 1
ATOM 1268 N N . VAL A 1 172 ? 177.555 162.918 194.624 1.00 84.99 172 VAL A N 1
ATOM 1269 C CA . VAL A 1 172 ? 177.461 164.062 195.525 1.00 84.99 172 VAL A CA 1
ATOM 1270 C C . VAL A 1 172 ? 175.992 164.436 195.564 1.00 84.99 172 VAL A C 1
ATOM 1271 O O . VAL A 1 172 ? 175.410 164.797 194.534 1.00 84.99 172 VAL A O 1
ATOM 1275 N N . ARG A 1 173 ? 175.376 164.358 196.740 1.00 76.96 173 ARG A N 1
ATOM 1276 C CA . ARG A 1 173 ? 173.980 164.727 196.937 1.00 76.96 173 ARG A CA 1
ATOM 1277 C C . ARG A 1 173 ? 173.922 165.686 198.118 1.00 76.96 173 ARG A C 1
ATOM 1278 O O . ARG A 1 173 ? 173.944 165.265 199.286 1.00 76.96 173 ARG A O 1
ATOM 1286 N N . PRO A 1 174 ? 173.790 166.986 197.869 1.00 72.50 174 PRO A N 1
ATOM 1287 C CA . PRO A 1 174 ? 173.946 167.978 198.955 1.00 72.50 174 PRO A CA 1
ATOM 1288 C C . PRO A 1 174 ? 172.816 167.901 199.957 1.00 72.50 174 PRO A C 1
ATOM 1289 O O . PRO A 1 174 ? 171.648 168.148 199.637 1.00 72.50 174 PRO A O 1
ATOM 1293 N N . ILE A 1 175 ? 173.178 167.578 201.196 1.00 69.33 175 ILE A N 1
ATOM 1294 C CA . ILE A 1 175 ? 172.227 167.510 202.282 1.00 69.33 175 ILE A CA 1
ATOM 1295 C C . ILE A 1 175 ? 171.763 168.919 202.618 1.00 69.33 175 ILE A C 1
ATOM 1296 O O . ILE A 1 175 ? 172.521 169.893 202.510 1.00 69.33 175 ILE A O 1
ATOM 1301 N N . PHE A 1 176 ? 170.506 169.043 203.003 1.00 64.79 176 PHE A N 1
ATOM 1302 C CA . PHE A 1 176 ? 169.930 170.342 203.297 1.00 64.79 176 PHE A CA 1
ATOM 1303 C C . PHE A 1 176 ? 169.349 170.345 204.709 1.00 64.79 176 PHE A C 1
ATOM 1304 O O . PHE A 1 176 ? 168.845 169.333 205.185 1.00 64.79 176 PHE A O 1
ATOM 1312 N N . SER A 1 177 ? 169.360 171.517 205.350 1.00 63.72 177 SER A N 1
ATOM 1313 C CA . SER A 1 177 ? 168.813 171.656 206.727 1.00 63.72 177 SER A CA 1
ATOM 1314 C C . SER A 1 177 ? 167.280 171.689 206.706 1.00 63.72 177 SER A C 1
ATOM 1315 O O . SER A 1 177 ? 166.700 171.655 205.607 1.00 63.72 177 SER A O 1
ATOM 1318 N N . ASN A 1 178 ? 166.650 171.749 207.883 1.00 59.32 178 ASN A N 1
ATOM 1319 C CA . ASN A 1 178 ? 165.164 171.797 207.979 1.00 59.32 178 ASN A CA 1
ATOM 1320 C C . ASN A 1 178 ? 164.662 173.191 207.586 1.00 59.32 178 ASN A C 1
ATOM 1321 O O . ASN A 1 178 ? 165.501 174.113 207.525 1.00 59.32 178 ASN A O 1
ATOM 1326 N N . GLN A 1 179 ? 163.361 173.321 207.297 1.00 62.66 179 GLN A N 1
ATOM 1327 C CA . GLN A 1 179 ? 162.755 174.627 206.908 1.00 62.66 179 GLN A CA 1
ATOM 1328 C C . GLN A 1 179 ? 163.062 174.908 205.435 1.00 62.66 179 GLN A C 1
ATOM 1329 O O . GLN A 1 179 ? 162.753 176.019 204.965 1.00 62.66 179 GLN A O 1
ATOM 1335 N N . ASP A 1 180 ? 163.647 173.929 204.743 1.00 61.08 180 ASP A N 1
ATOM 1336 C CA . ASP A 1 180 ? 163.715 173.974 203.296 1.00 61.08 180 ASP A CA 1
ATOM 1337 C C . ASP A 1 180 ? 163.471 172.602 202.706 1.00 61.08 180 ASP A C 1
ATOM 1338 O O . ASP A 1 180 ? 162.982 172.502 201.567 1.00 61.08 180 ASP A O 1
ATOM 1343 N N . THR A 1 181 ? 163.820 171.536 203.428 1.00 51.32 181 THR A N 1
ATOM 1344 C CA . THR A 1 181 ? 163.362 170.215 202.987 1.00 51.32 181 THR A CA 1
ATOM 1345 C C . THR A 1 181 ? 161.920 169.961 203.386 1.00 51.32 181 THR A C 1
ATOM 1346 O O . THR A 1 181 ? 161.274 169.138 202.749 1.00 51.32 181 THR A O 1
ATOM 1350 N N . HIS A 1 182 ? 161.415 170.642 204.400 1.00 49.27 182 HIS A N 1
ATOM 1351 C CA . HIS A 1 182 ? 159.992 170.571 204.714 1.00 49.27 182 HIS A CA 1
ATOM 1352 C C . HIS A 1 182 ? 159.198 171.620 203.959 1.00 49.27 182 HIS A C 1
ATOM 1353 O O . HIS A 1 182 ? 158.056 171.367 203.593 1.00 49.27 182 HIS A O 1
ATOM 1360 N N . HIS A 1 183 ? 159.768 172.810 203.726 1.00 56.57 183 HIS A N 1
ATOM 1361 C CA . HIS A 1 183 ? 159.098 173.788 202.889 1.00 56.57 183 HIS A CA 1
ATOM 1362 C C . HIS A 1 183 ? 159.319 173.547 201.408 1.00 56.57 183 HIS A C 1
ATOM 1363 O O . HIS A 1 183 ? 158.488 173.985 200.606 1.00 56.57 183 HIS A O 1
ATOM 1370 N N . GLY A 1 184 ? 160.426 172.900 201.033 1.00 54.56 184 GLY A N 1
ATOM 1371 C CA . GLY A 1 184 ? 160.648 172.529 199.660 1.00 54.56 184 GLY A CA 1
ATOM 1372 C C . GLY A 1 184 ? 159.641 171.532 199.120 1.00 54.56 184 GLY A C 1
ATOM 1373 O O . GLY A 1 184 ? 159.561 171.355 197.899 1.00 54.56 184 GLY A O 1
ATOM 1374 N N . THR A 1 185 ? 158.913 170.834 199.990 1.00 51.31 185 THR A N 1
ATOM 1375 C CA . THR A 1 185 ? 157.802 170.010 199.532 1.00 51.31 185 THR A CA 1
ATOM 1376 C C . THR A 1 185 ? 156.644 170.853 199.037 1.00 51.31 185 THR A C 1
ATOM 1377 O O . THR A 1 185 ? 155.727 170.298 198.435 1.00 51.31 185 THR A O 1
ATOM 1381 N N . GLY A 1 186 ? 156.652 172.146 199.310 1.00 57.76 186 GLY A N 1
ATOM 1382 C CA . GLY A 1 186 ? 155.673 173.006 198.699 1.00 57.76 186 GLY A CA 1
ATOM 1383 C C . GLY A 1 186 ? 154.286 172.968 199.292 1.00 57.76 186 GLY A C 1
ATOM 1384 O O . GLY A 1 186 ? 153.356 173.525 198.694 1.00 57.76 186 GLY A O 1
ATOM 1385 N N . ILE A 1 187 ? 154.097 172.264 200.405 1.00 60.22 187 ILE A N 1
ATOM 1386 C CA . ILE A 1 187 ? 152.828 172.368 201.115 1.00 60.22 187 ILE A CA 1
ATOM 1387 C C . ILE A 1 187 ? 152.684 173.744 201.735 1.00 60.22 187 ILE A C 1
ATOM 1388 O O . ILE A 1 187 ? 153.657 174.353 202.166 1.00 60.22 187 ILE A O 1
ATOM 1393 N N . THR A 1 188 ? 151.454 174.244 201.786 1.00 67.87 188 THR A N 1
ATOM 1394 C CA . THR A 1 188 ? 151.176 175.575 202.304 1.00 67.87 188 THR A CA 1
ATOM 1395 C C . THR A 1 188 ? 150.272 175.535 203.528 1.00 67.87 188 THR A C 1
ATOM 1396 O O . THR A 1 188 ? 149.744 176.566 203.958 1.00 67.87 188 THR A O 1
ATOM 1400 N N . ASP A 1 189 ? 150.104 174.356 204.124 1.00 71.14 189 ASP A N 1
ATOM 1401 C CA . ASP A 1 189 ? 149.204 174.208 205.258 1.00 71.14 189 ASP A CA 1
ATOM 1402 C C . ASP A 1 189 ? 150.019 174.458 206.531 1.00 71.14 189 ASP A C 1
ATOM 1403 O O . ASP A 1 189 ? 150.662 173.550 207.061 1.00 71.14 189 ASP A O 1
ATOM 1408 N N . CYS A 1 190 ? 149.967 175.684 207.029 1.00 70.98 190 CYS A N 1
ATOM 1409 C CA . CYS A 1 190 ? 150.713 176.016 208.234 1.00 70.98 190 CYS A CA 1
ATOM 1410 C C . CYS A 1 190 ? 150.079 175.416 209.478 1.00 70.98 190 CYS A C 1
ATOM 1411 O O . CYS A 1 190 ? 150.783 175.200 210.471 1.00 70.98 190 CYS A O 1
ATOM 1414 N N . ASN A 1 191 ? 148.787 175.092 209.402 1.00 72.29 191 ASN A N 1
ATOM 1415 C CA . ASN A 1 191 ? 148.149 174.389 210.515 1.00 72.29 191 ASN A CA 1
ATOM 1416 C C . ASN A 1 191 ? 148.889 173.115 210.863 1.00 72.29 191 ASN A C 1
ATOM 1417 O O . ASN A 1 191 ? 148.833 172.663 212.016 1.00 72.29 191 ASN A O 1
ATOM 1422 N N . LEU A 1 192 ? 149.552 172.501 209.907 1.00 66.41 192 LEU A N 1
ATOM 1423 C CA . LEU A 1 192 ? 150.174 171.207 210.131 1.00 66.41 192 LEU A CA 1
ATOM 1424 C C . LEU A 1 192 ? 151.452 171.356 210.939 1.00 66.41 192 LEU A C 1
ATOM 1425 O O . LEU A 1 192 ? 151.567 170.815 212.051 1.00 66.41 192 LEU A O 1
ATOM 1430 N N . CYS A 1 193 ? 152.422 172.114 210.426 1.00 64.34 193 CYS A N 1
ATOM 1431 C CA . CYS A 1 193 ? 153.721 172.162 211.079 1.00 64.34 193 CYS A CA 1
ATOM 1432 C C . CYS A 1 193 ? 153.819 173.231 212.152 1.00 64.34 193 CYS A C 1
ATOM 1433 O O . CYS A 1 193 ? 154.555 173.062 213.134 1.00 64.34 193 CYS A O 1
ATOM 1436 N N . HIS A 1 194 ? 153.113 174.340 211.984 1.00 66.18 194 HIS A N 1
ATOM 1437 C CA . HIS A 1 194 ? 153.294 175.513 212.838 1.00 66.18 194 HIS A CA 1
ATOM 1438 C C . HIS A 1 194 ? 151.985 175.940 213.470 1.00 66.18 194 HIS A C 1
ATOM 1439 O O . HIS A 1 194 ? 151.587 177.090 213.378 1.00 66.18 194 HIS A O 1
ATOM 1446 N N . ASN A 1 195 ? 151.273 175.005 214.091 1.00 73.28 195 ASN A N 1
ATOM 1447 C CA . ASN A 1 195 ? 150.094 175.406 214.857 1.00 73.28 195 ASN A CA 1
ATOM 1448 C C . ASN A 1 195 ? 150.534 176.104 216.162 1.00 73.28 195 ASN A C 1
ATOM 1449 O O . ASN A 1 195 ? 151.712 176.124 216.522 1.00 73.28 195 ASN A O 1
ATOM 1454 N N . THR A 1 196 ? 149.540 176.628 216.890 1.00 78.50 196 THR A N 1
ATOM 1455 C CA . THR A 1 196 ? 149.790 177.468 218.049 1.00 78.50 196 THR A CA 1
ATOM 1456 C C . THR A 1 196 ? 149.104 176.896 219.289 1.00 78.50 196 THR A C 1
ATOM 1457 O O . THR A 1 196 ? 148.392 177.565 220.023 1.00 78.50 196 THR A O 1
ATOM 1461 N N . SER A 1 197 ? 149.346 175.605 219.522 1.00 79.36 197 SER A N 1
ATOM 1462 C CA . SER A 1 197 ? 148.842 174.912 220.700 1.00 79.36 197 SER A CA 1
ATOM 1463 C C . SER A 1 197 ? 149.952 174.775 221.721 1.00 79.36 197 SER A C 1
ATOM 1464 O O . SER A 1 197 ? 151.108 174.529 221.381 1.00 79.36 197 SER A O 1
ATOM 1467 N N . SER A 1 198 ? 149.584 174.978 222.970 1.00 75.90 198 SER A N 1
ATOM 1468 C CA . SER A 1 198 ? 150.410 174.692 224.138 1.00 75.90 198 SER A CA 1
ATOM 1469 C C . SER A 1 198 ? 151.631 175.603 224.316 1.00 75.90 198 SER A C 1
ATOM 1470 O O . SER A 1 198 ? 152.260 175.553 225.378 1.00 75.90 198 SER A O 1
ATOM 1473 N N . ASN A 1 199 ? 151.997 176.398 223.315 1.00 76.51 199 ASN A N 1
ATOM 1474 C CA . ASN A 1 199 ? 153.170 177.255 223.395 1.00 76.51 199 ASN A CA 1
ATOM 1475 C C . ASN A 1 199 ? 154.422 176.486 223.824 1.00 76.51 199 ASN A C 1
ATOM 1476 O O . ASN A 1 199 ? 155.231 176.961 224.610 1.00 76.51 199 ASN A O 1
ATOM 1481 N N . VAL A 1 200 ? 154.581 175.276 223.287 1.00 66.22 200 VAL A N 1
ATOM 1482 C CA . VAL A 1 200 ? 155.793 174.470 223.426 1.00 66.22 200 VAL A CA 1
ATOM 1483 C C . VAL A 1 200 ? 156.411 174.322 222.040 1.00 66.22 200 VAL A C 1
ATOM 1484 O O . VAL A 1 200 ? 155.697 173.978 221.095 1.00 66.22 200 VAL A O 1
ATOM 1488 N N . PRO A 1 201 ? 157.715 174.588 221.870 1.00 60.07 201 PRO A N 1
ATOM 1489 C CA . PRO A 1 201 ? 158.297 174.659 220.507 1.00 60.07 201 PRO A CA 1
ATOM 1490 C C . PRO A 1 201 ? 158.277 173.328 219.755 1.00 60.07 201 PRO A C 1
ATOM 1491 O O . PRO A 1 201 ? 158.307 173.344 218.521 1.00 60.07 201 PRO A O 1
ATOM 1495 N N . ILE A 1 202 ? 158.226 172.206 220.474 1.00 56.14 202 ILE A N 1
ATOM 1496 C CA . ILE A 1 202 ? 158.255 170.897 219.821 1.00 56.14 202 ILE A CA 1
ATOM 1497 C C . ILE A 1 202 ? 156.897 170.220 219.747 1.00 56.14 202 ILE A C 1
ATOM 1498 O O . ILE A 1 202 ? 156.741 169.241 218.997 1.00 56.14 202 ILE A O 1
ATOM 1503 N N . ARG A 1 203 ? 155.907 170.707 220.481 1.00 56.02 203 ARG A N 1
ATOM 1504 C CA . ARG A 1 203 ? 154.575 170.114 220.419 1.00 56.02 203 ARG A CA 1
ATOM 1505 C C . ARG A 1 203 ? 153.921 170.296 219.058 1.00 56.02 203 ARG A C 1
ATOM 1506 O O . ARG A 1 203 ? 152.973 169.574 218.756 1.00 56.02 203 ARG A O 1
ATOM 1514 N N . GLN A 1 204 ? 154.404 171.220 218.228 1.00 58.93 204 GLN A N 1
ATOM 1515 C CA . GLN A 1 204 ? 153.841 171.317 216.894 1.00 58.93 204 GLN A CA 1
ATOM 1516 C C . GLN A 1 204 ? 154.343 170.165 216.032 1.00 58.93 204 GLN A C 1
ATOM 1517 O O . GLN A 1 204 ? 153.575 169.528 215.296 1.00 58.93 204 GLN A O 1
ATOM 1523 N N . CYS A 1 205 ? 155.637 169.879 216.111 1.00 50.71 205 CYS A N 1
ATOM 1524 C CA . CYS A 1 205 ? 156.221 168.783 215.363 1.00 50.71 205 CYS A CA 1
ATOM 1525 C C . CYS A 1 205 ? 155.740 167.432 215.866 1.00 50.71 205 CYS A C 1
ATOM 1526 O O . CYS A 1 205 ? 155.775 166.447 215.129 1.00 50.71 205 CYS A O 1
ATOM 1529 N N . GLU A 1 206 ? 155.346 167.353 217.132 1.00 51.13 206 GLU A N 1
ATOM 1530 C CA . GLU A 1 206 ? 154.894 166.103 217.714 1.00 51.13 206 GLU A CA 1
ATOM 1531 C C . GLU A 1 206 ? 153.817 165.455 216.866 1.00 51.13 206 GLU A C 1
ATOM 1532 O O . GLU A 1 206 ? 153.660 164.232 216.906 1.00 51.13 206 GLU A O 1
ATOM 1538 N N . VAL A 1 207 ? 153.047 166.234 216.124 1.00 51.79 207 VAL A N 1
ATOM 1539 C CA . VAL A 1 207 ? 152.128 165.681 215.128 1.00 51.79 207 VAL A CA 1
ATOM 1540 C C . VAL A 1 207 ? 152.981 165.160 213.987 1.00 51.79 207 VAL A C 1
ATOM 1541 O O . VAL A 1 207 ? 153.759 165.903 213.393 1.00 51.79 207 VAL A O 1
ATOM 1545 N N . CYS A 1 208 ? 152.842 163.873 213.722 1.00 50.64 208 CYS A N 1
ATOM 1546 C CA . CYS A 1 208 ? 153.618 163.192 212.702 1.00 50.64 208 CYS A CA 1
ATOM 1547 C C . CYS A 1 208 ? 155.118 163.255 212.961 1.00 50.64 208 CYS A C 1
ATOM 1548 O O . CYS A 1 208 ? 155.911 163.125 212.027 1.00 50.64 208 CYS A O 1
ATOM 1551 N N . HIS A 1 209 ? 155.540 163.486 214.203 1.00 46.98 209 HIS A N 1
ATOM 1552 C CA . HIS A 1 209 ? 156.894 163.145 214.641 1.00 46.98 209 HIS A CA 1
ATOM 1553 C C . HIS A 1 209 ? 156.821 162.608 216.067 1.00 46.98 209 HIS A C 1
ATOM 1554 O O . HIS A 1 209 ? 157.623 162.979 216.933 1.00 46.98 209 HIS A O 1
ATOM 1561 N N . GLY A 1 210 ? 155.814 161.781 216.363 1.00 48.42 210 GLY A N 1
ATOM 1562 C CA . GLY A 1 210 ? 155.434 161.436 217.712 1.00 48.42 210 GLY A CA 1
ATOM 1563 C C . GLY A 1 210 ? 156.452 160.714 218.572 1.00 48.42 210 GLY A C 1
ATOM 1564 O O . GLY A 1 210 ? 157.534 160.353 218.117 1.00 48.42 210 GLY A O 1
ATOM 1565 N N . VAL A 1 211 ? 156.103 160.462 219.847 1.00 48.15 211 VAL A N 1
ATOM 1566 C CA . VAL A 1 211 ? 157.069 159.830 220.758 1.00 48.15 211 VAL A CA 1
ATOM 1567 C C . VAL A 1 211 ? 157.371 158.409 220.315 1.00 48.15 211 VAL A C 1
ATOM 1568 O O . VAL A 1 211 ? 158.541 157.987 220.267 1.00 48.15 211 VAL A O 1
ATOM 1572 N N . ASN A 1 212 ? 156.323 157.644 220.042 1.00 50.73 212 ASN A N 1
ATOM 1573 C CA . ASN A 1 212 ? 156.498 156.227 219.756 1.00 50.73 212 ASN A CA 1
ATOM 1574 C C . ASN A 1 212 ? 157.154 155.994 218.424 1.00 50.73 212 ASN A C 1
ATOM 1575 O O . ASN A 1 212 ? 157.608 154.876 218.171 1.00 50.73 212 ASN A O 1
ATOM 1580 N N . SER A 1 213 ? 157.192 156.993 217.544 1.00 49.45 213 SER A N 1
ATOM 1581 C CA . SER A 1 213 ? 157.845 156.896 216.238 1.00 49.45 213 SER A CA 1
ATOM 1582 C C . SER A 1 213 ? 159.232 157.487 216.221 1.00 49.45 213 SER A C 1
ATOM 1583 O O . SER A 1 213 ? 160.050 157.074 215.386 1.00 49.45 213 SER A O 1
ATOM 1586 N N . LEU A 1 214 ? 159.541 158.399 217.121 1.00 44.61 214 LEU A N 1
ATOM 1587 C CA . LEU A 1 214 ? 160.861 159.008 217.167 1.00 44.61 214 LEU A CA 1
ATOM 1588 C C . LEU A 1 214 ? 161.875 158.179 217.946 1.00 44.61 214 LEU A C 1
ATOM 1589 O O . LEU A 1 214 ? 163.067 158.345 217.742 1.00 44.61 214 LEU A O 1
ATOM 1594 N N . HIS A 1 215 ? 161.411 157.314 218.829 1.00 43.23 215 HIS A N 1
ATOM 1595 C CA . HIS A 1 215 ? 162.286 156.504 219.663 1.00 43.23 215 HIS A CA 1
ATOM 1596 C C . HIS A 1 215 ? 162.499 155.134 219.073 1.00 43.23 215 HIS A C 1
ATOM 1597 O O . HIS A 1 215 ? 162.862 154.209 219.802 1.00 43.23 215 HIS A O 1
ATOM 1604 N N . ASN A 1 216 ? 162.213 154.976 217.786 1.00 47.32 216 ASN A N 1
ATOM 1605 C CA . ASN A 1 216 ? 162.506 153.731 217.085 1.00 47.32 216 ASN A CA 1
ATOM 1606 C C . ASN A 1 216 ? 163.518 153.906 215.958 1.00 47.32 216 ASN A C 1
ATOM 1607 O O . ASN A 1 216 ? 163.951 152.910 215.377 1.00 47.32 216 ASN A O 1
ATOM 1612 N N . ILE A 1 217 ? 163.884 155.134 215.617 1.00 49.72 217 ILE A N 1
ATOM 1613 C CA . ILE A 1 217 ? 164.709 155.388 214.454 1.00 49.72 217 ILE A CA 1
ATOM 1614 C C . ILE A 1 217 ? 166.158 155.105 214.786 1.00 49.72 217 ILE A C 1
ATOM 1615 O O . ILE A 1 217 ? 166.862 155.992 215.269 1.00 49.72 217 ILE A O 1
ATOM 1620 N N . GLN A 1 218 ? 166.626 153.889 214.515 1.00 61.10 218 GLN A N 1
ATOM 1621 C CA . GLN A 1 218 ? 167.981 153.486 214.858 1.00 61.10 218 GLN A CA 1
ATOM 1622 C C . GLN A 1 218 ? 168.531 152.501 213.833 1.00 61.10 218 GLN A C 1
ATOM 1623 O O . GLN A 1 218 ? 167.943 151.440 213.634 1.00 61.10 218 GLN A O 1
ATOM 1629 N N . LYS A 1 219 ? 169.694 152.792 213.247 1.00 66.92 219 LYS A N 1
ATOM 1630 C CA . LYS A 1 219 ? 170.332 151.860 212.303 1.00 66.92 219 LYS A CA 1
ATOM 1631 C C . LYS A 1 219 ? 171.229 150.826 212.991 1.00 66.92 219 LYS A C 1
ATOM 1632 O O . LYS A 1 219 ? 171.367 150.840 214.210 1.00 66.92 219 LYS A O 1
ATOM 1638 N N . ASP A 1 220 ? 171.858 149.945 212.217 1.00 80.82 220 ASP A N 1
ATOM 1639 C CA . ASP A 1 220 ? 172.689 148.869 212.789 1.00 80.82 220 ASP A CA 1
ATOM 1640 C C . ASP A 1 220 ? 174.032 149.284 213.394 1.00 80.82 220 ASP A C 1
ATOM 1641 O O . ASP A 1 220 ? 174.568 150.337 213.063 1.00 80.82 220 ASP A O 1
ATOM 1646 N N . SER A 1 221 ? 174.569 148.457 214.288 1.00 86.17 221 SER A N 1
ATOM 1647 C CA . SER A 1 221 ? 175.848 148.761 214.934 1.00 86.17 221 SER A CA 1
ATOM 1648 C C . SER A 1 221 ? 177.098 148.318 214.151 1.00 86.17 221 SER A C 1
ATOM 1649 O O . SER A 1 221 ? 177.065 147.276 213.494 1.00 86.17 221 SER A O 1
ATOM 1652 N N . PRO A 1 222 ? 178.216 149.103 214.210 1.00 89.63 222 PRO A N 1
ATOM 1653 C CA . PRO A 1 222 ? 179.401 148.565 213.527 1.00 89.63 222 PRO A CA 1
ATOM 1654 C C . PRO A 1 222 ? 180.037 147.468 214.383 1.00 89.63 222 PRO A C 1
ATOM 1655 O O . PRO A 1 222 ? 180.357 146.397 213.856 1.00 89.63 222 PRO A O 1
ATOM 1659 N N . ASN A 1 223 ? 180.152 147.678 215.688 1.00 93.65 223 ASN A N 1
ATOM 1660 C CA . ASN A 1 223 ? 180.789 146.713 216.609 1.00 93.65 223 ASN A CA 1
ATOM 1661 C C . ASN A 1 223 ? 180.233 146.986 217.998 1.00 93.65 223 ASN A C 1
ATOM 1662 O O . ASN A 1 223 ? 180.717 147.862 218.703 1.00 93.65 223 ASN A O 1
ATOM 1667 N N . ALA A 1 224 ? 179.173 146.252 218.355 1.00 91.62 224 ALA A N 1
ATOM 1668 C CA . ALA A 1 224 ? 178.575 146.406 219.673 1.00 91.62 224 ALA A CA 1
ATOM 1669 C C . ALA A 1 224 ? 178.089 145.069 220.205 1.00 91.62 224 ALA A C 1
ATOM 1670 O O . ALA A 1 224 ? 177.093 145.018 220.935 1.00 91.62 224 ALA A O 1
ATOM 1672 N N . ALA A 1 225 ? 178.753 143.982 219.819 1.00 91.99 225 ALA A N 1
ATOM 1673 C CA . ALA A 1 225 ? 178.501 142.615 220.287 1.00 91.99 225 ALA A CA 1
ATOM 1674 C C . ALA A 1 225 ? 177.075 142.165 220.051 1.00 91.99 225 ALA A C 1
ATOM 1675 O O . ALA A 1 225 ? 176.655 141.126 220.584 1.00 91.99 225 ALA A O 1
ATOM 1677 N N . ASN A 1 226 ? 176.300 142.895 219.269 1.00 90.52 226 ASN A N 1
ATOM 1678 C CA . ASN A 1 226 ? 174.978 142.450 218.857 1.00 90.52 226 ASN A CA 1
ATOM 1679 C C . ASN A 1 226 ? 174.890 142.106 217.366 1.00 90.52 226 ASN A C 1
ATOM 1680 O O . ASN A 1 226 ? 174.399 141.026 216.998 1.00 90.52 226 ASN A O 1
ATOM 1685 N N . LEU A 1 227 ? 175.353 143.004 216.501 1.00 90.59 227 LEU A N 1
ATOM 1686 C CA . LEU A 1 227 ? 175.285 142.810 215.052 1.00 90.59 227 LEU A CA 1
ATOM 1687 C C . LEU A 1 227 ? 173.891 142.401 214.586 1.00 90.59 227 LEU A C 1
ATOM 1688 O O . LEU A 1 227 ? 173.735 141.650 213.624 1.00 90.59 227 LEU A O 1
ATOM 1693 N N . GLY A 1 228 ? 172.873 142.866 215.280 1.00 88.72 228 GLY A N 1
ATOM 1694 C CA . GLY A 1 228 ? 171.517 142.465 215.014 1.00 88.72 228 GLY A CA 1
ATOM 1695 C C . GLY A 1 228 ? 170.648 142.673 216.224 1.00 88.72 228 GLY A C 1
ATOM 1696 O O . GLY A 1 228 ? 171.088 142.580 217.369 1.00 88.72 228 GLY A O 1
ATOM 1697 N N . THR A 1 229 ? 169.374 142.984 215.961 1.00 84.86 229 THR A N 1
ATOM 1698 C CA . THR A 1 229 ? 168.424 143.438 217.015 1.00 84.86 229 THR A CA 1
ATOM 1699 C C . THR A 1 229 ? 169.087 144.533 217.858 1.00 84.86 229 THR A C 1
ATOM 1700 O O . THR A 1 229 ? 169.312 144.291 219.061 1.00 84.86 229 THR A O 1
ATOM 1704 N N . VAL A 1 230 ? 169.381 145.685 217.247 1.00 81.28 230 VAL A N 1
ATOM 1705 C CA . VAL A 1 230 ? 170.057 146.807 217.966 1.00 81.28 230 VAL A CA 1
ATOM 1706 C C . VAL A 1 230 ? 169.383 147.024 219.325 1.00 81.28 230 VAL A C 1
ATOM 1707 O O . VAL A 1 230 ? 168.184 147.365 219.348 1.00 81.28 230 VAL A O 1
ATOM 1711 N N . LYS A 1 231 ? 170.143 146.838 220.407 1.00 79.28 231 LYS A N 1
ATOM 1712 C CA . LYS A 1 231 ? 169.700 147.202 221.735 1.00 79.28 231 LYS A CA 1
ATOM 1713 C C . LYS A 1 231 ? 169.724 148.728 221.870 1.00 79.28 231 LYS A C 1
ATOM 1714 O O . LYS A 1 231 ? 170.615 149.392 221.362 1.00 79.28 231 LYS A O 1
ATOM 1720 N N . PRO A 1 232 ? 168.750 149.304 222.563 1.00 72.87 232 PRO A N 1
ATOM 1721 C CA . PRO A 1 232 ? 168.741 150.762 222.759 1.00 72.87 232 PRO A CA 1
ATOM 1722 C C . PRO A 1 232 ? 169.937 151.267 223.523 1.00 72.87 232 PRO A C 1
ATOM 1723 O O . PRO A 1 232 ? 170.291 152.447 223.393 1.00 72.87 232 PRO A O 1
ATOM 1727 N N . GLY A 1 233 ? 170.591 150.440 224.320 1.00 78.99 233 GLY A N 1
ATOM 1728 C CA . GLY A 1 233 ? 171.904 150.749 224.841 1.00 78.99 233 GLY A CA 1
ATOM 1729 C C . GLY A 1 233 ? 172.993 149.941 224.169 1.00 78.99 233 GLY A C 1
ATOM 1730 O O . GLY A 1 233 ? 172.733 149.073 223.345 1.00 78.99 233 GLY A O 1
ATOM 1731 N N . LEU A 1 234 ? 174.245 150.274 224.520 1.00 81.29 234 LEU A N 1
ATOM 1732 C CA . LEU A 1 234 ? 175.418 149.523 224.108 1.00 81.29 234 LEU A CA 1
ATOM 1733 C C . LEU A 1 234 ? 175.532 149.514 222.590 1.00 81.29 234 LEU A C 1
ATOM 1734 O O . LEU A 1 234 ? 175.497 148.468 221.950 1.00 81.29 234 LEU A O 1
ATOM 1739 N N . GLU A 1 235 ? 175.624 150.703 222.014 1.00 80.31 235 GLU A N 1
ATOM 1740 C CA . GLU A 1 235 ? 175.799 150.801 220.578 1.00 80.31 235 GLU A CA 1
ATOM 1741 C C . GLU A 1 235 ? 176.788 151.911 220.269 1.00 80.31 235 GLU A C 1
ATOM 1742 O O . GLU A 1 235 ? 177.261 152.617 221.165 1.00 80.31 235 GLU A O 1
ATOM 1748 N N . ASP A 1 236 ? 177.108 152.078 218.983 1.00 73.23 236 ASP A N 1
ATOM 1749 C CA . ASP A 1 236 ? 178.007 153.148 218.593 1.00 73.23 236 ASP A CA 1
ATOM 1750 C C . ASP A 1 236 ? 177.385 154.508 218.932 1.00 73.23 236 ASP A C 1
ATOM 1751 O O . ASP A 1 236 ? 176.202 154.622 219.259 1.00 73.23 236 ASP A O 1
ATOM 1756 N N . LEU A 1 237 ? 178.202 155.566 218.828 1.00 69.37 237 LEU A N 1
ATOM 1757 C CA . LEU A 1 237 ? 177.719 156.911 219.159 1.00 69.37 237 LEU A CA 1
ATOM 1758 C C . LEU A 1 237 ? 176.555 157.335 218.276 1.00 69.37 237 LEU A C 1
ATOM 1759 O O . LEU A 1 237 ? 175.460 157.630 218.749 1.00 69.37 237 LEU A O 1
ATOM 1764 N N . GLY A 1 238 ? 176.784 157.389 216.984 1.00 66.58 238 GLY A N 1
ATOM 1765 C CA . GLY A 1 238 ? 175.773 157.856 216.061 1.00 66.58 238 GLY A CA 1
ATOM 1766 C C . GLY A 1 238 ? 174.816 156.773 215.643 1.00 66.58 238 GLY A C 1
ATOM 1767 O O . GLY A 1 238 ? 174.330 156.006 216.496 1.00 66.58 238 GLY A O 1
ATOM 1768 N N . TRP A 1 239 ? 174.524 156.706 214.356 1.00 67.83 239 TRP A N 1
ATOM 1769 C CA . TRP A 1 239 ? 173.809 155.587 213.737 1.00 67.83 239 TRP A CA 1
ATOM 1770 C C . TRP A 1 239 ? 172.339 155.509 214.144 1.00 67.83 239 TRP A C 1
ATOM 1771 O O . TRP A 1 239 ? 171.740 154.443 214.032 1.00 67.83 239 TRP A O 1
ATOM 1782 N N . GLY A 1 240 ? 171.766 156.612 214.631 1.00 57.52 240 GLY A N 1
ATOM 1783 C CA . GLY A 1 240 ? 170.364 156.608 214.931 1.00 57.52 240 GLY A CA 1
ATOM 1784 C C . GLY A 1 240 ? 170.006 157.461 216.105 1.00 57.52 240 GLY A C 1
ATOM 1785 O O . GLY A 1 240 ? 170.790 158.282 216.596 1.00 57.52 240 GLY A O 1
ATOM 1786 N N . HIS A 1 241 ? 168.787 157.276 216.572 1.00 50.54 241 HIS A N 1
ATOM 1787 C CA . HIS A 1 241 ? 168.198 158.098 217.617 1.00 50.54 241 HIS A CA 1
ATOM 1788 C C . HIS A 1 241 ? 168.249 157.465 218.992 1.00 50.54 241 HIS A C 1
ATOM 1789 O O . HIS A 1 241 ? 168.405 158.186 219.971 1.00 50.54 241 HIS A O 1
ATOM 1796 N N . ILE A 1 242 ? 168.108 156.155 219.100 1.00 55.84 242 ILE A N 1
ATOM 1797 C CA . ILE A 1 242 ? 168.093 155.473 220.385 1.00 55.84 242 ILE A CA 1
ATOM 1798 C C . ILE A 1 242 ? 169.284 154.508 220.482 1.00 55.84 242 ILE A C 1
ATOM 1799 O O . ILE A 1 242 ? 169.234 153.471 221.144 1.00 55.84 242 ILE A O 1
ATOM 1804 N N . GLY A 1 243 ? 170.382 154.881 219.859 1.00 64.58 243 GLY A N 1
ATOM 1805 C CA . GLY A 1 243 ? 171.526 154.020 219.836 1.00 64.58 243 GLY A CA 1
ATOM 1806 C C . GLY A 1 243 ? 172.356 154.037 221.106 1.00 64.58 243 GLY A C 1
ATOM 1807 O O . GLY A 1 243 ? 172.494 153.015 221.793 1.00 64.58 243 GLY A O 1
ATOM 1808 N N . ASN A 1 244 ? 172.940 155.183 221.402 1.00 65.88 244 ASN A N 1
ATOM 1809 C CA . ASN A 1 244 ? 173.814 155.348 222.546 1.00 65.88 244 ASN A CA 1
ATOM 1810 C C . ASN A 1 244 ? 173.327 156.532 223.368 1.00 65.88 244 ASN A C 1
ATOM 1811 O O . ASN A 1 244 ? 172.628 157.396 222.864 1.00 65.88 244 ASN A O 1
ATOM 1816 N N . ASN A 1 245 ? 173.660 156.525 224.662 1.00 61.26 245 ASN A N 1
ATOM 1817 C CA . ASN A 1 245 ? 173.281 157.650 225.529 1.00 61.26 245 ASN A CA 1
ATOM 1818 C C . ASN A 1 245 ? 173.706 159.004 224.949 1.00 61.26 245 ASN A C 1
ATOM 1819 O O . ASN A 1 245 ? 173.056 160.011 225.246 1.00 61.26 245 ASN A O 1
ATOM 1824 N N . TRP A 1 246 ? 174.753 159.041 224.128 1.00 63.87 246 TRP A N 1
ATOM 1825 C CA . TRP A 1 246 ? 175.145 160.279 223.473 1.00 63.87 246 TRP A CA 1
ATOM 1826 C C . TRP A 1 246 ? 173.996 160.836 222.640 1.00 63.87 246 TRP A C 1
ATOM 1827 O O . TRP A 1 246 ? 173.779 162.053 222.625 1.00 63.87 246 TRP A O 1
ATOM 1838 N N . ASP A 1 247 ? 173.249 159.977 221.959 1.00 58.99 247 ASP A N 1
ATOM 1839 C CA . ASP A 1 247 ? 172.132 160.451 221.148 1.00 58.99 247 ASP A CA 1
ATOM 1840 C C . ASP A 1 247 ? 171.054 161.081 222.026 1.00 58.99 247 ASP A C 1
ATOM 1841 O O . ASP A 1 247 ? 170.623 162.212 221.768 1.00 58.99 247 ASP A O 1
ATOM 1846 N N . CYS A 1 248 ? 170.599 160.338 223.042 1.00 51.78 248 CYS A N 1
ATOM 1847 C CA . CYS A 1 248 ? 169.565 160.840 223.946 1.00 51.78 248 CYS A CA 1
ATOM 1848 C C . CYS A 1 248 ? 169.982 162.165 224.554 1.00 51.78 248 CYS A C 1
ATOM 1849 O O . CYS A 1 248 ? 169.157 163.066 224.728 1.00 51.78 248 CYS A O 1
ATOM 1852 N N . GLN A 1 249 ? 171.265 162.296 224.873 1.00 58.12 249 GLN A N 1
ATOM 1853 C CA . GLN A 1 249 ? 171.767 163.539 225.441 1.00 58.12 249 GLN A CA 1
ATOM 1854 C C . GLN A 1 249 ? 171.736 164.653 224.392 1.00 58.12 249 GLN A C 1
ATOM 1855 O O . GLN A 1 249 ? 171.260 165.771 224.662 1.00 58.12 249 GLN A O 1
ATOM 1861 N N . GLY A 1 250 ? 172.182 164.353 223.174 1.00 54.09 250 GLY A N 1
ATOM 1862 C CA . GLY A 1 250 ? 172.181 165.365 222.129 1.00 54.09 250 GLY A CA 1
ATOM 1863 C C . GLY A 1 250 ? 170.801 165.903 221.806 1.00 54.09 250 GLY A C 1
ATOM 1864 O O . GLY A 1 250 ? 170.644 167.099 221.575 1.00 54.09 250 GLY A O 1
ATOM 1865 N N . CYS A 1 251 ? 169.782 165.074 221.880 1.00 48.68 251 CYS A N 1
ATOM 1866 C CA . CYS A 1 251 ? 168.443 165.585 221.577 1.00 48.68 251 CYS A CA 1
ATOM 1867 C C . CYS A 1 251 ? 167.675 166.023 222.819 1.00 48.68 251 CYS A C 1
ATOM 1868 O O . CYS A 1 251 ? 166.840 166.931 222.729 1.00 48.68 251 CYS A O 1
ATOM 1871 N N . HIS A 1 252 ? 167.940 165.406 223.970 1.00 48.05 252 HIS A N 1
ATOM 1872 C CA . HIS A 1 252 ? 167.212 165.744 225.192 1.00 48.05 252 HIS A CA 1
ATOM 1873 C C . HIS A 1 252 ? 167.989 166.704 226.093 1.00 48.05 252 HIS A C 1
ATOM 1874 O O . HIS A 1 252 ? 167.479 167.766 226.451 1.00 48.05 252 HIS A O 1
ATOM 1881 N N . TRP A 1 253 ? 169.214 166.349 226.445 1.00 57.80 253 TRP A N 1
ATOM 1882 C CA . TRP A 1 253 ? 169.987 167.153 227.380 1.00 57.80 253 TRP A CA 1
ATOM 1883 C C . TRP A 1 253 ? 170.852 168.142 226.607 1.00 57.80 253 TRP A C 1
ATOM 1884 O O . TRP A 1 253 ? 170.621 168.420 225.426 1.00 57.80 253 TRP A O 1
ATOM 1895 N N . SER A 1 254 ? 171.870 168.676 227.287 1.00 66.84 254 SER A N 1
ATOM 1896 C CA . SER A 1 254 ? 172.890 169.528 226.624 1.00 66.84 254 SER A CA 1
ATOM 1897 C C . SER A 1 254 ? 174.023 168.644 226.099 1.00 66.84 254 SER A C 1
ATOM 1898 O O . SER A 1 254 ? 174.376 168.800 224.917 1.00 66.84 254 SER A O 1
ATOM 1901 N N . TRP A 1 255 ? 174.594 167.792 226.959 1.00 69.50 255 TRP A N 1
ATOM 1902 C CA . TRP A 1 255 ? 175.683 166.859 226.554 1.00 69.50 255 TRP A CA 1
ATOM 1903 C C . TRP A 1 255 ? 177.010 167.622 226.448 1.00 69.50 255 TRP A C 1
ATOM 1904 O O . TRP A 1 255 ? 178.026 167.002 226.087 1.00 69.50 255 TRP A O 1
ATOM 1915 N N . PHE A 1 256 ? 177.008 168.904 226.822 1.00 76.28 256 PHE A N 1
ATOM 1916 C CA . PHE A 1 256 ? 178.244 169.726 226.777 1.00 76.28 256 PHE A CA 1
ATOM 1917 C C . PHE A 1 256 ? 178.271 170.641 228.005 1.00 76.28 256 PHE A C 1
ATOM 1918 O O . PHE A 1 256 ? 178.696 171.807 227.880 1.00 76.28 256 PHE A O 1
ATOM 1926 N N . GLY A 1 257 ? 177.817 170.124 229.152 1.00 76.03 257 GLY A N 1
ATOM 1927 C CA . GLY A 1 257 ? 177.611 170.963 230.312 1.00 76.03 257 GLY A CA 1
ATOM 1928 C C . GLY A 1 257 ? 176.194 171.451 230.396 1.00 76.03 257 GLY A C 1
ATOM 1929 O O . GLY A 1 257 ? 175.312 170.688 230.800 1.00 76.03 257 GLY A O 1
ATOM 1930 N N . ASN A 1 258 ? 175.973 172.696 230.000 1.00 76.70 258 ASN A N 1
ATOM 1931 C CA . ASN A 1 258 ? 174.656 173.282 229.955 1.00 76.70 258 ASN A CA 1
ATOM 1932 C C . ASN A 1 258 ? 174.462 174.061 228.660 1.00 76.70 258 ASN A C 1
ATOM 1933 O O . ASN A 1 258 ? 173.396 174.607 228.390 1.00 76.70 258 ASN A O 1
ATOM 1938 N N . ALA B 1 1 ? 141.003 151.780 155.558 1.00 65.88 1 ALA B N 1
ATOM 1939 C CA . ALA B 1 1 ? 140.656 152.129 154.170 1.00 65.88 1 ALA B CA 1
ATOM 1940 C C . ALA B 1 1 ? 139.460 153.049 154.152 1.00 65.88 1 ALA B C 1
ATOM 1941 O O . ALA B 1 1 ? 138.480 152.830 153.439 1.00 65.88 1 ALA B O 1
ATOM 1943 N N . VAL B 1 2 ? 139.539 154.100 154.973 1.00 67.57 2 VAL B N 1
ATOM 1944 C CA . VAL B 1 2 ? 138.532 155.144 154.989 1.00 67.57 2 VAL B CA 1
ATOM 1945 C C . VAL B 1 2 ? 139.211 156.489 155.206 1.00 67.57 2 VAL B C 1
ATOM 1946 O O . VAL B 1 2 ? 139.895 156.681 156.226 1.00 67.57 2 VAL B O 1
ATOM 1950 N N . PRO B 1 3 ? 139.032 157.466 154.304 1.00 65.97 3 PRO B N 1
ATOM 1951 C CA . PRO B 1 3 ? 139.814 158.707 154.368 1.00 65.97 3 PRO B CA 1
ATOM 1952 C C . PRO B 1 3 ? 139.412 159.534 155.581 1.00 65.97 3 PRO B C 1
ATOM 1953 O O . PRO B 1 3 ? 138.445 159.200 156.279 1.00 65.97 3 PRO B O 1
ATOM 1957 N N . PRO B 1 4 ? 140.190 160.548 155.942 1.00 65.60 4 PRO B N 1
ATOM 1958 C CA . PRO B 1 4 ? 139.737 161.503 156.925 1.00 65.60 4 PRO B CA 1
ATOM 1959 C C . PRO B 1 4 ? 138.423 162.145 156.509 1.00 65.60 4 PRO B C 1
ATOM 1960 O O . PRO B 1 4 ? 137.989 162.024 155.352 1.00 65.60 4 PRO B O 1
ATOM 1964 N N . PRO B 1 5 ? 137.715 162.788 157.457 1.00 67.41 5 PRO B N 1
ATOM 1965 C CA . PRO B 1 5 ? 136.549 163.593 157.106 1.00 67.41 5 PRO B CA 1
ATOM 1966 C C . PRO B 1 5 ? 136.878 164.621 156.023 1.00 67.41 5 PRO B C 1
ATOM 1967 O O . PRO B 1 5 ? 136.020 164.955 155.208 1.00 67.41 5 PRO B O 1
ATOM 1971 N N . PRO B 1 6 ? 138.080 165.161 156.000 1.00 67.03 6 PRO B N 1
ATOM 1972 C CA . PRO B 1 6 ? 138.569 165.740 154.743 1.00 67.03 6 PRO B CA 1
ATOM 1973 C C . PRO B 1 6 ? 139.043 164.603 153.837 1.00 67.03 6 PRO B C 1
ATOM 1974 O O . PRO B 1 6 ? 139.834 163.750 154.246 1.00 67.03 6 PRO B O 1
ATOM 1978 N N . VAL B 1 7 ? 138.570 164.611 152.584 1.00 65.71 7 VAL B N 1
ATOM 1979 C CA . VAL B 1 7 ? 138.939 163.570 151.633 1.00 65.71 7 VAL B CA 1
ATOM 1980 C C . VAL B 1 7 ? 140.445 163.404 151.569 1.00 65.71 7 VAL B C 1
ATOM 1981 O O . VAL B 1 7 ? 141.189 164.379 151.707 1.00 65.71 7 VAL B O 1
ATOM 1985 N N . ASN B 1 8 ? 140.914 162.156 151.400 1.00 64.59 8 ASN B N 1
ATOM 1986 C CA . ASN B 1 8 ? 142.345 161.859 151.508 1.00 64.59 8 ASN B CA 1
ATOM 1987 C C . ASN B 1 8 ? 143.140 162.802 150.608 1.00 64.59 8 ASN B C 1
ATOM 1988 O O . ASN B 1 8 ? 143.103 162.692 149.382 1.00 64.59 8 ASN B O 1
ATOM 1993 N N . GLN B 1 9 ? 143.872 163.725 151.233 1.00 62.32 9 GLN B N 1
ATOM 1994 C CA . GLN B 1 9 ? 144.636 164.720 150.490 1.00 62.32 9 GLN B CA 1
ATOM 1995 C C . GLN B 1 9 ? 145.622 164.030 149.561 1.00 62.32 9 GLN B C 1
ATOM 1996 O O . GLN B 1 9 ? 146.066 162.902 149.781 1.00 62.32 9 GLN B O 1
ATOM 2002 N N . PHE B 1 10 ? 145.955 164.723 148.494 1.00 62.25 10 PHE B N 1
ATOM 2003 C CA . PHE B 1 10 ? 146.941 164.211 147.559 1.00 62.25 10 PHE B CA 1
ATOM 2004 C C . PHE B 1 10 ? 147.868 165.306 147.111 1.00 62.25 10 PHE B C 1
ATOM 2005 O O . PHE B 1 10 ? 148.314 165.363 145.959 1.00 62.25 10 PHE B O 1
ATOM 2013 N N . LEU B 1 11 ? 148.164 166.224 148.016 1.00 62.23 11 LEU B N 1
ATOM 2014 C CA . LEU B 1 11 ? 149.222 167.172 147.760 1.00 62.23 11 LEU B CA 1
ATOM 2015 C C . LEU B 1 11 ? 150.602 166.566 147.977 1.00 62.23 11 LEU B C 1
ATOM 2016 O O . LEU B 1 11 ? 151.597 167.292 147.847 1.00 62.23 11 LEU B O 1
ATOM 2021 N N . GLY B 1 12 ? 150.671 165.265 148.296 1.00 58.89 12 GLY B N 1
ATOM 2022 C CA . GLY B 1 12 ? 151.928 164.557 148.429 1.00 58.89 12 GLY B CA 1
ATOM 2023 C C . GLY B 1 12 ? 152.643 164.398 147.113 1.00 58.89 12 GLY B C 1
ATOM 2024 O O . GLY B 1 12 ? 152.356 165.062 146.122 1.00 58.89 12 GLY B O 1
ATOM 2025 N N . ILE B 1 13 ? 153.653 163.518 147.113 1.00 56.59 13 ILE B N 1
ATOM 2026 C CA . ILE B 1 13 ? 154.510 163.456 145.948 1.00 56.59 13 ILE B CA 1
ATOM 2027 C C . ILE B 1 13 ? 153.842 162.712 144.784 1.00 56.59 13 ILE B C 1
ATOM 2028 O O . ILE B 1 13 ? 153.640 163.282 143.726 1.00 56.59 13 ILE B O 1
ATOM 2033 N N . TYR B 1 14 ? 153.451 161.442 144.973 1.00 55.29 14 TYR B N 1
ATOM 2034 C CA . TYR B 1 14 ? 152.906 160.622 143.897 1.00 55.29 14 TYR B CA 1
ATOM 2035 C C . TYR B 1 14 ? 151.491 160.175 144.212 1.00 55.29 14 TYR B C 1
ATOM 2036 O O . TYR B 1 14 ? 151.236 159.686 145.298 1.00 55.29 14 TYR B O 1
ATOM 2045 N N . ASP B 1 15 ? 150.594 160.341 143.246 1.00 60.87 15 ASP B N 1
ATOM 2046 C CA . ASP B 1 15 ? 149.328 159.651 143.265 1.00 60.87 15 ASP B CA 1
ATOM 2047 C C . ASP B 1 15 ? 149.581 158.149 143.309 1.00 60.87 15 ASP B C 1
ATOM 2048 O O . ASP B 1 15 ? 150.413 157.619 142.562 1.00 60.87 15 ASP B O 1
ATOM 2053 N N . THR B 1 16 ? 148.823 157.452 144.160 1.00 58.86 16 THR B N 1
ATOM 2054 C CA . THR B 1 16 ? 149.161 156.075 144.502 1.00 58.86 16 THR B CA 1
ATOM 2055 C C . THR B 1 16 ? 148.873 155.061 143.410 1.00 58.86 16 THR B C 1
ATOM 2056 O O . THR B 1 16 ? 149.093 153.866 143.656 1.00 58.86 16 THR B O 1
ATOM 2060 N N . LYS B 1 17 ? 148.361 155.476 142.258 1.00 63.65 17 LYS B N 1
ATOM 2061 C CA . LYS B 1 17 ? 147.993 154.526 141.210 1.00 63.65 17 LYS B CA 1
ATOM 2062 C C . LYS B 1 17 ? 149.210 153.736 140.733 1.00 63.65 17 LYS B C 1
ATOM 2063 O O . LYS B 1 17 ? 150.368 154.161 140.880 1.00 63.65 17 LYS B O 1
ATOM 2069 N N . PHE B 1 18 ? 148.932 152.571 140.130 1.00 65.23 18 PHE B N 1
ATOM 2070 C CA . PHE B 1 18 ? 149.945 151.819 139.398 1.00 65.23 18 PHE B CA 1
ATOM 2071 C C . PHE B 1 18 ? 150.529 152.696 138.288 1.00 65.23 18 PHE B C 1
ATOM 2072 O O . PHE B 1 18 ? 149.924 153.688 137.874 1.00 65.23 18 PHE B O 1
ATOM 2080 N N . PRO B 1 19 ?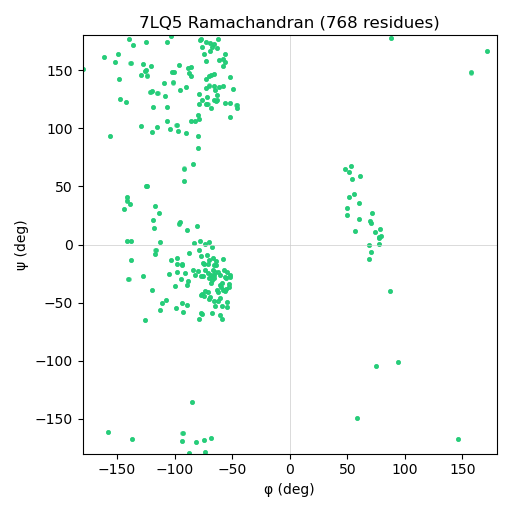 151.723 152.355 137.788 1.00 62.80 19 PRO B N 1
ATOM 2081 C CA . PRO B 1 19 ? 152.305 153.185 136.725 1.00 62.80 19 PRO B CA 1
ATOM 2082 C C . PRO B 1 19 ? 151.447 153.272 135.502 1.00 62.80 19 PRO B C 1
ATOM 2083 O O . PRO B 1 19 ? 151.429 154.313 134.830 1.00 62.80 19 PRO B O 1
ATOM 2087 N N . ASN B 1 20 ? 150.724 152.206 135.191 1.00 63.49 20 ASN B N 1
ATOM 2088 C CA . ASN B 1 20 ? 149.985 152.168 133.940 1.00 63.49 20 ASN B CA 1
ATOM 2089 C C . ASN B 1 20 ? 148.855 153.183 133.934 1.00 63.49 20 ASN B C 1
ATOM 2090 O O . ASN B 1 20 ? 148.470 153.691 132.877 1.00 63.49 20 ASN B O 1
ATOM 2095 N N . LEU B 1 21 ? 148.288 153.464 135.103 1.00 65.06 21 LEU B N 1
ATOM 2096 C CA . LEU B 1 21 ? 147.181 154.413 135.223 1.00 65.06 21 LEU B CA 1
ATOM 2097 C C . LEU B 1 21 ? 147.648 155.861 135.200 1.00 65.06 21 LEU B C 1
ATOM 2098 O O . LEU B 1 21 ? 146.809 156.768 135.196 1.00 65.06 21 LEU B O 1
ATOM 2103 N N . THR B 1 22 ? 148.968 156.114 135.174 1.00 62.73 22 THR B N 1
ATOM 2104 C CA . THR B 1 22 ? 149.459 157.437 134.892 1.00 62.73 22 THR B CA 1
ATOM 2105 C C . THR B 1 22 ? 149.126 157.827 133.469 1.00 62.73 22 THR B C 1
ATOM 2106 O O . THR B 1 22 ? 149.065 156.978 132.566 1.00 62.73 22 THR B O 1
ATOM 2110 N N . LYS B 1 23 ? 148.875 159.108 133.276 1.00 64.31 23 LYS B N 1
ATOM 2111 C CA . LYS B 1 23 ? 148.598 159.603 131.943 1.00 64.31 23 LYS B CA 1
ATOM 2112 C C . LYS B 1 23 ? 149.880 159.766 131.126 1.00 64.31 23 LYS B C 1
ATOM 2113 O O . LYS B 1 23 ? 150.986 159.574 131.623 1.00 64.31 23 LYS B O 1
ATOM 2119 N N . ALA B 1 24 ? 149.730 160.143 129.862 1.00 61.14 24 ALA B N 1
ATOM 2120 C CA . ALA B 1 24 ? 150.896 160.438 129.044 1.00 61.14 24 ALA B CA 1
ATOM 2121 C C . ALA B 1 24 ? 151.623 161.684 129.529 1.00 61.14 24 ALA B C 1
ATOM 2122 O O . ALA B 1 24 ? 152.618 162.110 128.907 1.00 61.14 24 ALA B O 1
ATOM 2124 N N . ASP B 1 25 ? 151.096 162.344 130.571 1.00 61.81 25 ASP B N 1
ATOM 2125 C CA . ASP B 1 25 ? 151.737 163.509 131.192 1.00 61.81 25 ASP B CA 1
ATOM 2126 C C . ASP B 1 25 ? 152.765 163.019 132.211 1.00 61.81 25 ASP B C 1
ATOM 2127 O O . ASP B 1 25 ? 152.620 163.179 133.425 1.00 61.81 25 ASP B O 1
ATOM 2132 N N . CYS B 1 26 ? 153.837 162.431 131.692 1.00 57.74 26 CYS B N 1
ATOM 2133 C CA . CYS B 1 26 ? 155.080 162.280 132.409 1.00 57.74 26 CYS B CA 1
ATOM 2134 C C . CYS B 1 26 ? 155.981 163.485 132.181 1.00 57.74 26 CYS B C 1
ATOM 2135 O O . CYS B 1 26 ? 157.160 163.461 132.536 1.00 57.74 26 CYS B O 1
ATOM 2138 N N . LEU B 1 27 ? 155.407 164.540 131.618 1.00 60.53 27 LEU B N 1
ATOM 2139 C CA . LEU B 1 27 ? 156.176 165.671 131.137 1.00 60.53 27 LEU B CA 1
ATOM 2140 C C . LEU B 1 27 ? 156.769 166.492 132.269 1.00 60.53 27 LEU B C 1
ATOM 2141 O O . LEU B 1 27 ? 157.802 167.136 132.066 1.00 60.53 27 LEU B O 1
ATOM 2146 N N . GLU B 1 28 ? 156.174 166.455 133.481 1.00 61.56 28 GLU B N 1
ATOM 2147 C CA . GLU B 1 28 ? 156.646 167.323 134.551 1.00 61.56 28 GLU B CA 1
ATOM 2148 C C . GLU B 1 28 ? 158.010 166.881 135.088 1.00 61.56 28 GLU B C 1
ATOM 2149 O O . GLU B 1 28 ? 158.883 167.712 135.385 1.00 61.56 28 GLU B O 1
ATOM 2155 N N . CYS B 1 29 ? 158.225 165.570 135.238 1.00 57.84 29 CYS B N 1
ATOM 2156 C CA . CYS B 1 29 ? 159.511 165.044 135.663 1.00 57.84 29 CYS B CA 1
ATOM 2157 C C . CYS B 1 29 ? 160.422 164.653 134.519 1.00 57.84 29 CYS B C 1
ATOM 2158 O O . CYS B 1 29 ? 161.632 164.498 134.747 1.00 57.84 29 CYS B O 1
ATOM 2161 N N . HIS B 1 30 ? 159.888 164.469 133.313 1.00 51.72 30 HIS B N 1
ATOM 2162 C CA . HIS B 1 30 ? 160.649 164.297 132.074 1.00 51.72 30 HIS B CA 1
ATOM 2163 C C . HIS B 1 30 ? 160.211 165.455 131.185 1.00 51.72 30 HIS B C 1
ATOM 2164 O O . HIS B 1 30 ? 159.178 165.359 130.515 1.00 51.72 30 HIS B O 1
ATOM 2171 N N . VAL B 1 31 ? 160.990 166.535 131.176 1.00 56.23 31 VAL B N 1
ATOM 2172 C CA . VAL B 1 31 ? 160.461 167.871 130.932 1.00 56.23 31 VAL B CA 1
ATOM 2173 C C . VAL B 1 31 ? 159.669 167.961 129.619 1.00 56.23 31 VAL B C 1
ATOM 2174 O O . VAL B 1 31 ? 158.547 168.487 129.603 1.00 56.23 31 VAL B O 1
ATOM 2178 N N . SER B 1 32 ? 160.225 167.471 128.515 1.00 56.32 32 SER B N 1
ATOM 2179 C CA . SER B 1 32 ? 159.494 167.624 127.258 1.00 56.32 32 SER B CA 1
ATOM 2180 C C . SER B 1 32 ? 160.034 166.643 126.232 1.00 56.32 32 SER B C 1
ATOM 2181 O O . SER B 1 32 ? 161.152 166.132 126.365 1.00 56.32 32 SER B O 1
ATOM 2184 N N . ASP B 1 33 ? 159.237 166.400 125.200 1.00 52.73 33 ASP B N 1
ATOM 2185 C CA . ASP B 1 33 ? 159.652 165.581 124.071 1.00 52.73 33 ASP B CA 1
ATOM 2186 C C . ASP B 1 33 ? 160.884 166.154 123.379 1.00 52.73 33 ASP B C 1
ATOM 2187 O O . ASP B 1 33 ? 161.759 165.405 122.946 1.00 52.73 33 ASP B O 1
ATOM 2192 N N . THR B 1 34 ? 160.974 167.481 123.303 1.00 53.37 34 THR B N 1
ATOM 2193 C CA . THR B 1 34 ? 162.113 168.119 122.661 1.00 53.37 34 THR B CA 1
ATOM 2194 C C . THR B 1 34 ? 163.439 167.691 123.293 1.00 53.37 34 THR B C 1
ATOM 2195 O O . THR B 1 34 ? 164.478 167.818 122.651 1.00 53.37 34 THR B O 1
ATOM 2199 N N . VAL B 1 35 ? 163.438 167.214 124.538 1.00 53.75 35 VAL B N 1
ATOM 2200 C CA . VAL B 1 35 ? 164.687 166.764 125.173 1.00 53.75 35 VAL B CA 1
ATOM 2201 C C . VAL B 1 35 ? 164.671 165.248 125.185 1.00 53.75 35 VAL B C 1
ATOM 2202 O O . VAL B 1 35 ? 165.725 164.606 125.256 1.00 53.75 35 VAL B O 1
ATOM 2206 N N . LEU B 1 36 ? 163.473 164.670 125.164 1.00 51.73 36 LEU B N 1
ATOM 2207 C CA . LEU B 1 36 ? 163.356 163.235 125.170 1.00 51.73 36 LEU B CA 1
ATOM 2208 C C . LEU B 1 36 ? 163.895 162.626 123.898 1.00 51.73 36 LEU B C 1
ATOM 2209 O O . LEU B 1 36 ? 164.391 161.494 123.907 1.00 51.73 36 LEU B O 1
ATOM 2214 N N . VAL B 1 37 ? 163.865 163.368 122.794 1.00 52.68 37 VAL B N 1
ATOM 2215 C CA . VAL B 1 37 ? 164.418 162.836 121.562 1.00 52.68 37 VAL B CA 1
ATOM 2216 C C . VAL B 1 37 ? 165.888 162.489 121.746 1.00 52.68 37 VAL B C 1
ATOM 2217 O O . VAL B 1 37 ? 166.314 161.361 121.471 1.00 52.68 37 VAL B O 1
ATOM 2221 N N . GLN B 1 38 ? 166.688 163.443 122.235 1.00 52.83 38 GLN B N 1
ATOM 2222 C CA . GLN B 1 38 ? 168.111 163.159 122.442 1.00 52.83 38 GLN B CA 1
ATOM 2223 C C . GLN B 1 38 ? 168.316 162.293 123.680 1.00 52.83 38 GLN B C 1
ATOM 2224 O O . GLN B 1 38 ? 169.313 161.584 123.755 1.00 52.83 38 GLN B O 1
ATOM 2230 N N . GLN B 1 39 ? 167.416 162.350 124.665 1.00 53.46 39 GLN B N 1
ATOM 2231 C CA . GLN B 1 39 ? 167.491 161.449 125.806 1.00 53.46 39 GLN B CA 1
ATOM 2232 C C . GLN B 1 39 ? 167.387 159.993 125.371 1.00 53.46 39 GLN B C 1
ATOM 2233 O O . GLN B 1 39 ? 167.926 159.104 126.045 1.00 53.46 39 GLN B O 1
ATOM 2239 N N . HIS B 1 40 ? 166.737 159.713 124.228 1.00 47.23 40 HIS B N 1
ATOM 2240 C CA . HIS B 1 40 ? 166.642 158.360 123.705 1.00 47.23 40 HIS B CA 1
ATOM 2241 C C . HIS B 1 40 ? 167.753 158.054 122.698 1.00 47.23 40 HIS B C 1
ATOM 2242 O O . HIS B 1 40 ? 168.427 157.018 122.801 1.00 47.23 40 HIS B O 1
ATOM 2249 N N . HIS B 1 41 ? 167.935 158.934 121.703 1.00 48.98 41 HIS B N 1
ATOM 2250 C CA . HIS B 1 41 ? 168.901 158.631 120.664 1.00 48.98 41 HIS B CA 1
ATOM 2251 C C . HIS B 1 41 ? 170.330 158.726 121.151 1.00 48.98 41 HIS B C 1
ATOM 2252 O O . HIS B 1 41 ? 171.248 158.349 120.415 1.00 48.98 41 HIS B O 1
ATOM 2259 N N . ALA B 1 42 ? 170.551 159.235 122.360 1.00 55.95 42 ALA B N 1
ATOM 2260 C CA . ALA B 1 42 ? 171.880 159.179 122.947 1.00 55.95 42 ALA B CA 1
ATOM 2261 C C . ALA B 1 42 ? 172.271 157.734 123.221 1.00 55.95 42 ALA B C 1
ATOM 2262 O O . ALA B 1 42 ? 173.459 157.405 123.242 1.00 55.95 42 ALA B O 1
ATOM 2264 N N . LEU B 1 43 ? 171.287 156.857 123.427 1.00 57.55 43 LEU B N 1
ATOM 2265 C CA . LEU B 1 43 ? 171.566 155.468 123.768 1.00 57.55 43 LEU B CA 1
ATOM 2266 C C . LEU B 1 43 ? 172.060 154.648 122.594 1.00 57.55 43 LEU B C 1
ATOM 2267 O O . LEU B 1 43 ? 172.628 153.581 122.816 1.00 57.55 43 LEU B O 1
ATOM 2272 N N . ILE B 1 44 ? 171.873 155.133 121.356 1.00 58.43 44 ILE B N 1
ATOM 2273 C CA . ILE B 1 44 ? 172.353 154.375 120.192 1.00 58.43 44 ILE B CA 1
ATOM 2274 C C . ILE B 1 44 ? 173.868 154.343 120.146 1.00 58.43 44 ILE B C 1
ATOM 2275 O O . ILE B 1 44 ? 174.470 153.374 119.662 1.00 58.43 44 ILE B O 1
ATOM 2280 N N . ASN B 1 45 ? 174.529 155.413 120.602 1.00 64.71 45 ASN B N 1
ATOM 2281 C CA . ASN B 1 45 ? 175.993 155.452 120.603 1.00 64.71 45 ASN B CA 1
ATOM 2282 C C . ASN B 1 45 ? 176.592 154.627 121.732 1.00 64.71 45 ASN B C 1
ATOM 2283 O O . ASN B 1 45 ? 177.801 154.457 121.754 1.00 64.71 45 ASN B O 1
ATOM 2288 N N . THR B 1 46 ? 175.769 154.153 122.678 1.00 65.12 46 THR B N 1
ATOM 2289 C CA . THR B 1 46 ? 176.279 153.369 123.805 1.00 65.12 46 THR B CA 1
ATOM 2290 C C . THR B 1 46 ? 176.919 152.071 123.330 1.00 65.12 46 THR B C 1
ATOM 2291 O O . THR B 1 46 ? 178.068 151.773 123.676 1.00 65.12 46 THR B O 1
ATOM 2295 N N . VAL B 1 47 ? 176.239 151.334 122.481 1.00 72.31 47 VAL B N 1
ATOM 2296 C CA . VAL B 1 47 ? 176.775 150.066 122.012 1.00 72.31 47 VAL B CA 1
ATOM 2297 C C . VAL B 1 47 ? 177.645 150.298 120.780 1.00 72.31 47 VAL B C 1
ATOM 2298 O O . VAL B 1 47 ? 177.379 151.213 119.980 1.00 72.31 47 VAL B O 1
ATOM 2302 N N . THR B 1 48 ? 178.682 149.505 120.603 1.00 77.22 48 THR B N 1
ATOM 2303 C CA . THR B 1 48 ? 179.568 149.728 119.457 1.00 77.22 48 THR B CA 1
ATOM 2304 C C . THR B 1 48 ? 178.872 149.356 118.148 1.00 77.22 48 THR B C 1
ATOM 2305 O O . THR B 1 48 ? 178.928 150.148 117.212 1.00 77.22 48 THR B O 1
ATOM 2309 N N . PRO B 1 49 ? 178.197 148.210 118.023 1.00 76.50 49 PRO B N 1
ATOM 2310 C CA . PRO B 1 49 ? 177.188 148.059 116.969 1.00 76.50 49 PRO B CA 1
ATOM 2311 C C . PRO B 1 49 ? 175.895 148.747 117.394 1.00 76.50 49 PRO B C 1
ATOM 2312 O O . PRO B 1 49 ? 175.170 148.240 118.280 1.00 76.50 49 PRO B O 1
ATOM 2316 N N . PRO B 1 50 ? 175.564 149.883 116.778 1.00 69.55 50 PRO B N 1
ATOM 2317 C CA . PRO B 1 50 ? 174.508 150.741 117.325 1.00 69.55 50 PRO B CA 1
ATOM 2318 C C . PRO B 1 50 ? 173.182 150.022 117.503 1.00 69.55 50 PRO B C 1
ATOM 2319 O O . PRO B 1 50 ? 172.892 149.007 116.863 1.00 69.55 50 PRO B O 1
ATOM 2323 N N . ALA B 1 51 ? 172.378 150.581 118.406 1.00 61.87 51 ALA B N 1
ATOM 2324 C CA . ALA B 1 51 ? 171.054 150.052 118.651 1.00 61.87 51 ALA B CA 1
ATOM 2325 C C . ALA B 1 51 ? 170.202 150.171 117.405 1.00 61.87 51 ALA B C 1
ATOM 2326 O O . ALA B 1 51 ? 170.076 151.258 116.840 1.00 61.87 51 ALA B O 1
ATOM 2328 N N . SER B 1 52 ? 169.663 149.052 116.971 1.00 57.06 52 SER B N 1
ATOM 2329 C CA . SER B 1 52 ? 168.843 149.010 115.767 1.00 57.06 52 SER B CA 1
ATOM 2330 C C . SER B 1 52 ? 167.741 150.054 115.808 1.00 57.06 52 SER B C 1
ATOM 2331 O O . SER B 1 52 ? 166.895 150.036 116.688 1.00 57.06 52 SER B O 1
ATOM 2334 N N . CYS B 1 53 ? 167.741 150.942 114.810 1.00 47.78 53 CYS B N 1
ATOM 2335 C CA . CYS B 1 53 ? 166.749 151.987 114.723 1.00 47.78 53 CYS B CA 1
ATOM 2336 C C . CYS B 1 53 ? 165.349 151.443 114.472 1.00 47.78 53 CYS B C 1
ATOM 2337 O O . CYS B 1 53 ? 164.363 152.195 114.591 1.00 47.78 53 CYS B O 1
ATOM 2340 N N . ILE B 1 54 ? 165.215 150.172 114.132 1.00 52.01 54 ILE B N 1
ATOM 2341 C CA . ILE B 1 54 ? 163.928 149.555 113.853 1.00 52.01 54 ILE B CA 1
ATOM 2342 C C . ILE B 1 54 ? 163.733 148.342 114.755 1.00 52.01 54 ILE B C 1
ATOM 2343 O O . ILE B 1 54 ? 164.692 147.621 115.058 1.00 52.01 54 ILE B O 1
ATOM 2348 N N . ASN B 1 55 ? 162.488 148.100 115.165 1.00 58.50 55 ASN B N 1
ATOM 2349 C CA . ASN B 1 55 ? 162.151 146.986 116.029 1.00 58.50 55 ASN B CA 1
ATOM 2350 C C . ASN B 1 55 ? 161.490 145.902 115.180 1.00 58.50 55 ASN B C 1
ATOM 2351 O O . ASN B 1 55 ? 160.290 145.951 114.915 1.00 58.50 55 ASN B O 1
ATOM 2356 N N . THR B 1 56 ? 162.289 144.895 114.811 1.00 66.34 56 THR B N 1
ATOM 2357 C CA . THR B 1 56 ? 161.792 143.813 113.982 1.00 66.34 56 THR B CA 1
ATOM 2358 C C . THR B 1 56 ? 161.308 142.612 114.781 1.00 66.34 56 THR B C 1
ATOM 2359 O O . THR B 1 56 ? 160.613 141.758 114.216 1.00 66.34 56 THR B O 1
ATOM 2363 N N . SER B 1 57 ? 161.676 142.495 116.066 1.00 69.28 57 SER B N 1
ATOM 2364 C CA . SER B 1 57 ? 161.268 141.374 116.890 1.00 69.28 57 SER B CA 1
ATOM 2365 C C . SER B 1 57 ? 159.828 141.520 117.339 1.00 69.28 57 SER B C 1
ATOM 2366 O O . SER B 1 57 ? 159.178 140.507 117.585 1.00 69.28 57 SER B O 1
ATOM 2369 N N . GLY B 1 58 ? 159.312 142.748 117.444 1.00 70.72 58 GLY B N 1
ATOM 2370 C CA . GLY B 1 58 ? 157.937 142.937 117.874 1.00 70.72 58 GLY B CA 1
ATOM 2371 C C . GLY B 1 58 ? 157.676 142.708 119.352 1.00 70.72 58 GLY B C 1
ATOM 2372 O O . GLY B 1 58 ? 156.501 142.605 119.751 1.00 70.72 58 GLY B O 1
ATOM 2373 N N . THR B 1 59 ? 158.711 142.571 120.172 1.00 70.93 59 THR B N 1
ATOM 2374 C CA . THR B 1 59 ? 158.524 142.433 121.619 1.00 70.93 59 THR B CA 1
ATOM 2375 C C . THR B 1 59 ? 158.106 143.773 122.219 1.00 70.93 59 THR B C 1
ATOM 2376 O O . THR B 1 59 ? 158.829 144.759 122.144 1.00 70.93 59 THR B O 1
ATOM 2380 N N . VAL B 1 60 ? 156.927 143.774 122.856 1.00 66.13 60 VAL B N 1
ATOM 2381 C CA . VAL B 1 60 ? 156.351 144.978 123.456 1.00 66.13 60 VAL B CA 1
ATOM 2382 C C . VAL B 1 60 ? 157.324 145.672 124.414 1.00 66.13 60 VAL B C 1
ATOM 2383 O O . VAL B 1 60 ? 157.317 146.909 124.486 1.00 66.13 60 VAL B O 1
ATOM 2387 N N . PRO B 1 61 ? 158.147 144.978 125.188 1.00 66.50 61 PRO B N 1
ATOM 2388 C CA . PRO B 1 61 ? 159.260 145.665 125.828 1.00 66.50 61 PRO B CA 1
ATOM 2389 C C . PRO B 1 61 ? 160.439 145.800 124.870 1.00 66.50 61 PRO B C 1
ATOM 2390 O O . PRO B 1 61 ? 161.190 144.842 124.643 1.00 66.50 61 PRO B O 1
ATOM 2394 N N . PRO B 1 62 ? 160.697 147.000 124.338 1.00 60.81 62 PRO B N 1
ATOM 2395 C CA . PRO B 1 62 ? 161.798 147.154 123.378 1.00 60.81 62 PRO B CA 1
ATOM 2396 C C . PRO B 1 62 ? 163.170 147.245 124.010 1.00 60.81 62 PRO B C 1
ATOM 2397 O O . PRO B 1 62 ? 163.683 148.356 124.217 1.00 60.81 62 PRO B O 1
ATOM 2401 N N . THR B 1 63 ? 163.771 146.095 124.325 1.00 61.78 63 THR B N 1
ATOM 2402 C CA . THR B 1 63 ? 165.175 146.095 124.742 1.00 61.78 63 THR B CA 1
ATOM 2403 C C . THR B 1 63 ? 166.017 146.885 123.763 1.00 61.78 63 THR B C 1
ATOM 2404 O O . THR B 1 63 ? 165.900 146.719 122.537 1.00 61.78 63 THR B O 1
ATOM 2408 N N . LEU B 1 64 ? 166.880 147.747 124.288 1.00 58.79 64 LEU B N 1
ATOM 2409 C CA . LEU B 1 64 ? 167.811 148.462 123.402 1.00 58.79 64 LEU B CA 1
ATOM 2410 C C . LEU B 1 64 ? 168.618 147.514 122.525 1.00 58.79 64 LEU B C 1
ATOM 2411 O O . LEU B 1 64 ? 169.133 147.936 121.487 1.00 58.79 64 LEU B O 1
ATOM 2416 N N . ALA B 1 65 ? 168.787 146.259 122.936 1.00 60.81 65 ALA B N 1
ATOM 2417 C CA . ALA B 1 65 ? 169.417 145.293 122.050 1.00 60.81 65 ALA B CA 1
ATOM 2418 C C . ALA B 1 65 ? 168.574 145.114 120.796 1.00 60.81 65 ALA B C 1
ATOM 2419 O O . ALA B 1 65 ? 169.110 145.001 119.690 1.00 60.81 65 ALA B O 1
ATOM 2421 N N . THR B 1 66 ? 167.259 145.059 120.957 1.00 61.26 66 THR B N 1
ATOM 2422 C CA . THR B 1 66 ? 166.342 145.195 119.844 1.00 61.26 66 THR B CA 1
ATOM 2423 C C . THR B 1 66 ? 166.161 146.686 119.529 1.00 61.26 66 THR B C 1
ATOM 2424 O O . THR B 1 66 ? 166.871 147.556 120.055 1.00 61.26 66 THR B O 1
ATOM 2428 N N . GLY B 1 67 ? 165.191 146.980 118.677 1.00 54.81 67 GLY B N 1
ATOM 2429 C CA . GLY B 1 67 ? 164.900 148.356 118.366 1.00 54.81 67 GLY B CA 1
ATOM 2430 C C . GLY B 1 67 ? 163.664 148.883 119.055 1.00 54.81 67 GLY B C 1
ATOM 2431 O O . GLY B 1 67 ? 162.975 148.159 119.752 1.00 54.81 67 GLY B O 1
ATOM 2432 N N . CYS B 1 68 ? 163.379 150.166 118.790 1.00 49.25 68 CYS B N 1
ATOM 2433 C CA . CYS B 1 68 ? 162.189 150.812 119.336 1.00 49.25 68 CYS B CA 1
ATOM 2434 C C . CYS B 1 68 ? 161.128 151.056 118.288 1.00 49.25 68 CYS B C 1
ATOM 2435 O O . CYS B 1 68 ? 159.936 150.803 118.531 1.00 49.25 68 CYS B O 1
ATOM 2438 N N . HIS B 1 69 ? 161.522 151.604 117.144 1.00 43.70 69 HIS B N 1
ATOM 2439 C CA . HIS B 1 69 ? 160.552 151.981 116.136 1.00 43.70 69 HIS B CA 1
ATOM 2440 C C . HIS B 1 69 ? 159.988 150.745 115.456 1.00 43.70 69 HIS B C 1
ATOM 2441 O O . HIS B 1 69 ? 160.734 149.816 115.131 1.00 43.70 69 HIS B O 1
ATOM 2448 N N . VAL B 1 70 ? 158.668 150.719 115.299 1.00 51.58 70 VAL B N 1
ATOM 2449 C CA . VAL B 1 70 ? 157.944 149.620 114.663 1.00 51.58 70 VAL B CA 1
ATOM 2450 C C . VAL B 1 70 ? 157.176 150.163 113.459 1.00 51.58 70 VAL B C 1
ATOM 2451 O O . VAL B 1 70 ? 156.512 151.193 113.579 1.00 51.58 70 VAL B O 1
ATOM 2455 N N . MET B 1 71 ? 157.298 149.505 112.314 1.00 57.52 71 MET B N 1
ATOM 2456 C CA . MET B 1 71 ? 156.632 149.934 111.085 1.00 57.52 71 MET B CA 1
ATOM 2457 C C . MET B 1 71 ? 155.478 148.998 110.792 1.00 57.52 71 MET B C 1
ATOM 2458 O O . MET B 1 71 ? 155.680 147.869 110.348 1.00 57.52 71 MET B O 1
ATOM 2463 N N . VAL B 1 72 ? 154.251 149.474 111.006 1.00 61.98 72 VAL B N 1
ATOM 2464 C CA . VAL B 1 72 ? 153.059 148.645 110.852 1.00 61.98 72 VAL B CA 1
ATOM 2465 C C . VAL B 1 72 ? 152.522 148.881 109.451 1.00 61.98 72 VAL B C 1
ATOM 2466 O O . VAL B 1 72 ? 152.459 150.038 109.008 1.00 61.98 72 VAL B O 1
ATOM 2470 N N . PRO B 1 73 ? 152.190 147.829 108.717 1.00 67.33 73 PRO B N 1
ATOM 2471 C CA . PRO B 1 73 ? 151.663 148.015 107.364 1.00 67.33 73 PRO B CA 1
ATOM 2472 C C . PRO B 1 73 ? 150.301 148.666 107.400 1.00 67.33 73 PRO B C 1
ATOM 2473 O O . PRO B 1 73 ? 149.702 148.820 108.457 1.00 67.33 73 PRO B O 1
ATOM 2477 N N . ASP B 1 74 ? 149.817 149.076 106.235 1.00 71.22 74 ASP B N 1
ATOM 2478 C CA . ASP B 1 74 ? 148.543 149.796 106.095 1.00 71.22 74 ASP B CA 1
ATOM 2479 C C . ASP B 1 74 ? 147.785 149.250 104.902 1.00 71.22 74 ASP B C 1
ATOM 2480 O O . ASP B 1 74 ? 148.102 148.183 104.366 1.00 71.22 74 ASP B O 1
ATOM 2485 N N . GLY B 1 75 ? 146.746 149.961 104.479 1.00 74.48 75 GLY B N 1
ATOM 2486 C CA . GLY B 1 75 ? 146.031 149.582 103.281 1.00 74.48 75 GLY B CA 1
ATOM 2487 C C . GLY B 1 75 ? 146.938 149.659 102.058 1.00 74.48 75 GLY B C 1
ATOM 2488 O O . GLY B 1 75 ? 147.570 150.694 101.800 1.00 74.48 75 GLY B O 1
ATOM 2489 N N . SER B 1 76 ? 146.972 148.571 101.287 1.00 73.83 76 SER B N 1
ATOM 2490 C CA . SER B 1 76 ? 147.797 148.448 100.077 1.00 73.83 76 SER B CA 1
ATOM 2491 C C . SER B 1 76 ? 149.270 148.749 100.368 1.00 73.83 76 SER B C 1
ATOM 2492 O O . SER B 1 76 ? 149.878 149.663 99.810 1.00 73.83 76 SER B O 1
ATOM 2495 N N . GLY B 1 77 ? 149.839 148.000 101.320 1.00 71.09 77 GLY B N 1
ATOM 2496 C CA . GLY B 1 77 ? 151.196 148.285 101.832 1.00 71.09 77 GLY B CA 1
ATOM 2497 C C . GLY B 1 77 ? 151.211 149.488 102.761 1.00 71.09 77 GLY B C 1
ATOM 2498 O O . GLY B 1 77 ? 150.804 149.325 103.922 1.00 71.09 77 GLY B O 1
ATOM 2499 N N . GLY B 1 78 ? 151.697 150.642 102.291 1.00 65.72 78 GLY B N 1
ATOM 2500 C CA . GLY B 1 78 ? 151.653 151.882 103.096 1.00 65.72 78 GLY B CA 1
ATOM 2501 C C . GLY B 1 78 ? 152.308 151.763 104.464 1.00 65.72 78 GLY B C 1
ATOM 2502 O O . GLY B 1 78 ? 151.719 152.275 105.435 1.00 65.72 78 GLY B O 1
ATOM 2503 N N . PHE B 1 79 ? 153.479 151.124 104.549 1.00 62.34 79 PHE B N 1
ATOM 2504 C CA . PHE B 1 79 ? 154.214 151.008 105.837 1.00 62.34 79 PHE B CA 1
ATOM 2505 C C . PHE B 1 79 ? 154.256 152.367 106.550 1.00 62.34 79 PHE B C 1
ATOM 2506 O O . PHE B 1 79 ? 154.809 153.331 105.987 1.00 62.34 79 PHE B O 1
ATOM 2514 N N . THR B 1 80 ? 153.689 152.422 107.761 1.00 57.37 80 THR B N 1
ATOM 2515 C CA . THR B 1 80 ? 153.625 153.630 108.564 1.00 57.37 80 THR B CA 1
ATOM 2516 C C . THR B 1 80 ? 154.261 153.313 109.926 1.00 57.37 80 THR B C 1
ATOM 2517 O O . THR B 1 80 ? 154.615 152.164 110.211 1.00 57.37 80 THR B O 1
ATOM 2521 N N . PHE B 1 81 ? 154.394 154.328 110.756 1.00 51.07 81 PHE B N 1
ATOM 2522 C CA . PHE B 1 81 ? 154.998 154.199 112.075 1.00 51.07 81 PHE B CA 1
ATOM 2523 C C . PHE B 1 81 ? 153.932 154.323 113.148 1.00 51.07 81 PHE B C 1
ATOM 2524 O O . PHE B 1 81 ? 153.179 155.304 113.158 1.00 51.07 81 PHE B O 1
ATOM 2532 N N . GLN B 1 82 ? 153.879 153.356 114.073 1.00 53.89 82 GLN B N 1
ATOM 2533 C CA . GLN B 1 82 ? 152.769 153.223 115.017 1.00 53.89 82 GLN B CA 1
ATOM 2534 C C . GLN B 1 82 ? 152.594 154.477 115.862 1.00 53.89 82 GLN B C 1
ATOM 2535 O O . GLN B 1 82 ? 151.548 155.136 115.790 1.00 53.89 82 GLN B O 1
ATOM 2541 N N . ASP B 1 83 ? 153.608 154.788 116.676 1.00 51.73 83 ASP B N 1
ATOM 2542 C CA . ASP B 1 83 ? 153.728 156.031 117.433 1.00 51.73 83 ASP B CA 1
ATOM 2543 C C . ASP B 1 83 ? 154.999 156.104 118.256 1.00 51.73 83 ASP B C 1
ATOM 2544 O O . ASP B 1 83 ? 155.551 155.077 118.681 1.00 51.73 83 ASP B O 1
ATOM 2549 N N . PHE B 1 84 ? 155.476 157.323 118.462 1.00 47.55 84 PHE B N 1
ATOM 2550 C CA . PHE B 1 84 ? 156.508 157.566 119.449 1.00 47.55 84 PHE B CA 1
ATOM 2551 C C . PHE B 1 84 ? 156.233 158.823 120.257 1.00 47.55 84 PHE B C 1
ATOM 2552 O O . PHE B 1 84 ? 157.063 159.192 121.091 1.00 47.55 84 PHE B O 1
ATOM 2560 N N . ARG B 1 85 ? 155.111 159.498 120.039 1.00 50.44 85 ARG B N 1
ATOM 2561 C CA . ARG B 1 85 ? 154.753 160.653 120.845 1.00 50.44 85 ARG B CA 1
ATOM 2562 C C . ARG B 1 85 ? 154.243 160.240 122.214 1.00 50.44 85 ARG B C 1
ATOM 2563 O O . ARG B 1 85 ? 154.572 160.885 123.223 1.00 50.44 85 ARG B O 1
ATOM 2571 N N . ASN B 1 86 ? 153.407 159.216 122.262 1.00 53.76 86 ASN B N 1
ATOM 2572 C CA . ASN B 1 86 ? 152.895 158.724 123.525 1.00 53.76 86 ASN B CA 1
ATOM 2573 C C . ASN B 1 86 ? 153.886 157.730 124.107 1.00 53.76 86 ASN B C 1
ATOM 2574 O O . ASN B 1 86 ? 154.634 157.090 123.360 1.00 53.76 86 ASN B O 1
ATOM 2579 N N . CYS B 1 87 ? 153.887 157.601 125.428 1.00 51.61 87 CYS B N 1
ATOM 2580 C CA . CYS B 1 87 ? 154.903 156.804 126.093 1.00 51.61 87 CYS B CA 1
ATOM 2581 C C . CYS B 1 87 ? 154.440 155.386 126.429 1.00 51.61 87 CYS B C 1
ATOM 2582 O O . CYS B 1 87 ? 155.273 154.544 126.779 1.00 51.61 87 CYS B O 1
ATOM 2585 N N . PHE B 1 88 ? 153.143 155.109 126.311 1.00 55.40 88 PHE B N 1
ATOM 2586 C CA . PHE B 1 88 ? 152.599 153.853 126.773 1.00 55.40 88 PHE B CA 1
ATOM 2587 C C . PHE B 1 88 ? 152.506 152.832 125.657 1.00 55.40 88 PHE B C 1
ATOM 2588 O O . PHE B 1 88 ? 151.727 151.882 125.757 1.00 55.40 88 PHE B O 1
ATOM 2596 N N . ASN B 1 89 ? 153.252 153.026 124.586 1.00 54.20 89 ASN B N 1
ATOM 2597 C CA . ASN B 1 89 ? 153.344 152.018 123.549 1.00 54.20 89 ASN B CA 1
ATOM 2598 C C . ASN B 1 89 ? 154.575 151.150 123.672 1.00 54.20 89 ASN B C 1
ATOM 2599 O O . ASN B 1 89 ? 154.592 150.056 123.099 1.00 54.20 89 ASN B O 1
ATOM 2604 N N . CYS B 1 90 ? 155.568 151.584 124.451 1.00 54.03 90 CYS B N 1
ATOM 2605 C CA . CYS B 1 90 ? 156.805 150.844 124.607 1.00 54.03 90 CYS B CA 1
ATOM 2606 C C . CYS B 1 90 ? 157.187 150.582 126.036 1.00 54.03 90 CYS B C 1
ATOM 2607 O O . CYS B 1 90 ? 157.842 149.565 126.306 1.00 54.03 90 CYS B O 1
ATOM 2610 N N . HIS B 1 91 ? 156.773 151.426 126.977 1.00 48.29 91 HIS B N 1
ATOM 2611 C CA . HIS B 1 91 ? 157.159 151.257 128.378 1.00 48.29 91 HIS B CA 1
ATOM 2612 C C . HIS B 1 91 ? 156.090 150.445 129.098 1.00 48.29 91 HIS B C 1
ATOM 2613 O O . HIS B 1 91 ? 156.412 149.423 129.717 1.00 48.29 91 HIS B O 1
ATOM 2620 N N . THR B 1 92 ? 154.853 150.914 129.091 1.00 52.64 92 THR B N 1
ATOM 2621 C CA . THR B 1 92 ? 153.661 150.155 129.415 1.00 52.64 92 THR B CA 1
ATOM 2622 C C . THR B 1 92 ? 153.769 149.380 130.729 1.00 52.64 92 THR B C 1
ATOM 2623 O O . THR B 1 92 ? 153.043 148.382 130.931 1.00 52.64 92 THR B O 1
ATOM 2627 N N . GLN B 1 93 ? 154.605 149.830 131.656 1.00 54.28 93 GLN B N 1
ATOM 2628 C CA . GLN B 1 93 ? 154.863 149.053 132.863 1.00 54.28 93 GLN B CA 1
ATOM 2629 C C . GLN B 1 93 ? 155.370 150.005 133.935 1.00 54.28 93 GLN B C 1
ATOM 2630 O O . GLN B 1 93 ? 155.174 151.217 133.826 1.00 54.28 93 GLN B O 1
ATOM 2636 N N . THR B 1 94 ? 156.017 149.476 134.964 1.00 49.62 94 THR B N 1
ATOM 2637 C CA . THR B 1 94 ? 156.836 150.279 135.841 1.00 49.62 94 THR B CA 1
ATOM 2638 C C . THR B 1 94 ? 158.238 150.365 135.201 1.00 49.62 94 THR B C 1
ATOM 2639 O O . THR B 1 94 ? 158.950 149.358 135.132 1.00 49.62 94 THR B O 1
ATOM 2643 N N . PRO B 1 95 ? 158.613 151.504 134.626 1.00 46.20 95 PRO B N 1
ATOM 2644 C CA . PRO B 1 95 ? 159.976 151.617 134.109 1.00 46.20 95 PRO B CA 1
ATOM 2645 C C . PRO B 1 95 ? 160.996 151.763 135.209 1.00 46.20 95 PRO B C 1
ATOM 2646 O O . PRO B 1 95 ? 162.069 151.140 135.163 1.00 46.20 95 PRO B O 1
ATOM 2650 N N . HIS B 1 96 ? 160.671 152.546 136.248 1.00 44.54 96 HIS B N 1
ATOM 2651 C CA . HIS B 1 96 ? 161.525 152.689 137.413 1.00 44.54 96 HIS B CA 1
ATOM 2652 C C . HIS B 1 96 ? 161.438 151.414 138.241 1.00 44.54 96 HIS B C 1
ATOM 2653 O O . HIS B 1 96 ? 160.802 150.440 137.865 1.00 44.54 96 HIS B O 1
ATOM 2660 N N . HIS B 1 97 ? 162.146 151.396 139.366 1.00 47.14 97 HIS B N 1
ATOM 2661 C CA . HIS B 1 97 ? 162.210 150.265 140.288 1.00 47.14 97 HIS B CA 1
ATOM 2662 C C . HIS B 1 97 ? 162.964 149.092 139.672 1.00 47.14 97 HIS B C 1
ATOM 2663 O O . HIS B 1 97 ? 163.051 148.044 140.286 1.00 47.14 97 HIS B O 1
ATOM 2670 N N . THR B 1 98 ? 163.429 149.234 138.437 1.00 48.09 98 THR B N 1
ATOM 2671 C CA . THR B 1 98 ? 164.417 148.348 137.845 1.00 48.09 98 THR B CA 1
ATOM 2672 C C . THR B 1 98 ? 165.696 149.081 137.517 1.00 48.09 98 THR B C 1
ATOM 2673 O O . THR B 1 98 ? 166.611 148.465 136.978 1.00 48.09 98 THR B O 1
ATOM 2677 N N . SER B 1 99 ? 165.708 150.392 137.718 1.00 52.19 99 SER B N 1
ATOM 2678 C CA . SER B 1 99 ? 166.848 151.220 137.416 1.00 52.19 99 SER B CA 1
ATOM 2679 C C . SER B 1 99 ? 168.012 150.879 138.318 1.00 52.19 99 SER B C 1
ATOM 2680 O O . SER B 1 99 ? 167.869 150.092 139.255 1.00 52.19 99 SER B O 1
ATOM 2683 N N . PRO B 1 100 ? 169.195 151.440 138.070 1.00 54.68 100 PRO B N 1
ATOM 2684 C CA . PRO B 1 100 ? 170.306 151.231 139.011 1.00 54.68 100 PRO B CA 1
ATOM 2685 C C . PRO B 1 100 ? 169.954 151.624 140.421 1.00 54.68 100 PRO B C 1
ATOM 2686 O O . PRO B 1 100 ? 170.093 150.816 141.344 1.00 54.68 100 PRO B O 1
ATOM 2690 N N . ALA B 1 101 ? 169.486 152.850 140.603 1.00 55.85 101 ALA B N 1
ATOM 2691 C CA . ALA B 1 101 ? 168.754 153.229 141.808 1.00 55.85 101 ALA B CA 1
ATOM 2692 C C . ALA B 1 101 ? 167.442 152.478 141.877 1.00 55.85 101 ALA B C 1
ATOM 2693 O O . ALA B 1 101 ? 166.760 152.307 140.847 1.00 55.85 101 ALA B O 1
ATOM 2695 N N . ALA B 1 102 ? 167.103 151.975 143.068 1.00 56.10 102 ALA B N 1
ATOM 2696 C CA . ALA B 1 102 ? 166.078 150.971 143.353 1.00 56.10 102 ALA B CA 1
ATOM 2697 C C . ALA B 1 102 ? 166.606 149.597 143.009 1.00 56.10 102 ALA B C 1
ATOM 2698 O O . ALA B 1 102 ? 165.824 148.640 142.919 1.00 56.10 102 ALA B O 1
ATOM 2700 N N . VAL B 1 103 ? 167.907 149.454 142.794 1.00 57.86 103 VAL B N 1
ATOM 2701 C CA . VAL B 1 103 ? 168.530 148.145 142.769 1.00 57.86 103 VAL B CA 1
ATOM 2702 C C . VAL B 1 103 ? 169.605 148.035 143.847 1.00 57.86 103 VAL B C 1
ATOM 2703 O O . VAL B 1 103 ? 169.725 146.980 144.484 1.00 57.86 103 VAL B O 1
ATOM 2707 N N . ALA B 1 104 ? 170.383 149.100 144.074 1.00 59.87 104 ALA B N 1
ATOM 2708 C CA . ALA B 1 104 ? 171.154 149.269 145.310 1.00 59.87 104 ALA B CA 1
ATOM 2709 C C . ALA B 1 104 ? 170.302 149.788 146.463 1.00 59.87 104 ALA B C 1
ATOM 2710 O O . ALA B 1 104 ? 170.859 150.265 147.454 1.00 59.87 104 ALA B O 1
ATOM 2712 N N . LYS B 1 105 ? 168.974 149.712 146.346 1.00 59.79 105 LYS B N 1
ATOM 2713 C CA . LYS B 1 105 ? 168.053 150.167 147.369 1.00 59.79 105 LYS B CA 1
ATOM 2714 C C . LYS B 1 105 ? 168.219 151.645 147.669 1.00 59.79 105 LYS B C 1
ATOM 2715 O O . LYS B 1 105 ? 168.106 152.050 148.832 1.00 59.79 105 LYS B O 1
ATOM 2721 N N . ASP B 1 106 ? 168.527 152.453 146.645 1.00 52.82 106 ASP B N 1
ATOM 2722 C CA . ASP B 1 106 ? 168.599 153.913 146.830 1.00 52.82 106 ASP B CA 1
ATOM 2723 C C . A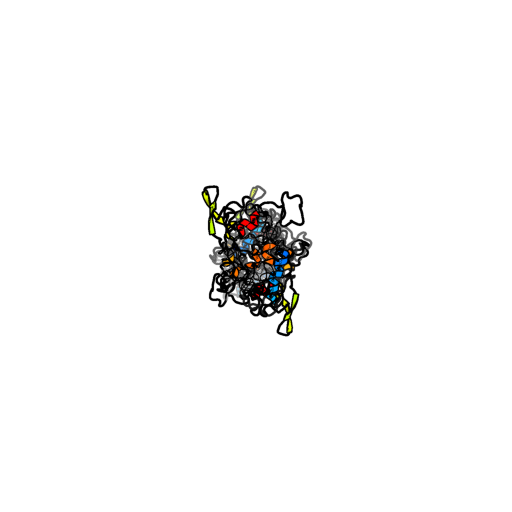SP B 1 106 ? 167.251 154.571 146.534 1.00 52.82 106 ASP B C 1
ATOM 2724 O O . ASP B 1 106 ? 167.106 155.465 145.707 1.00 52.82 106 ASP B O 1
ATOM 2729 N N . CYS B 1 107 ? 166.218 154.096 147.220 1.00 46.77 107 CYS B N 1
ATOM 2730 C CA . CYS B 1 107 ? 164.851 154.482 146.884 1.00 46.77 107 CYS B CA 1
ATOM 2731 C C . CYS B 1 107 ? 164.590 155.914 147.232 1.00 46.77 107 CYS B C 1
ATOM 2732 O O . CYS B 1 107 ? 163.758 156.545 146.567 1.00 46.77 107 CYS B O 1
ATOM 2735 N N . LYS B 1 108 ? 165.283 156.445 148.246 1.00 48.71 108 LYS B N 1
ATOM 2736 C CA . LYS B 1 108 ? 165.076 157.828 148.649 1.00 48.71 108 LYS B CA 1
ATOM 2737 C C . LYS B 1 108 ? 165.393 158.789 147.516 1.00 48.71 108 LYS B C 1
ATOM 2738 O O . LYS B 1 108 ? 164.598 159.689 147.226 1.00 48.71 108 LYS B O 1
ATOM 2744 N N . TYR B 1 109 ? 166.512 158.591 146.844 1.00 48.42 109 TYR B N 1
ATOM 2745 C CA . TYR B 1 109 ? 166.800 159.302 145.605 1.00 48.42 109 TYR B CA 1
ATOM 2746 C C . TYR B 1 109 ? 165.691 159.061 144.601 1.00 48.42 109 TYR B C 1
ATOM 2747 O O . TYR B 1 109 ? 165.370 157.921 144.273 1.00 48.42 109 TYR B O 1
ATOM 2756 N N . CYS B 1 110 ? 165.073 160.142 144.156 1.00 46.73 110 CYS B N 1
ATOM 2757 C CA . CYS B 1 110 ? 163.950 160.185 143.235 1.00 46.73 110 CYS B CA 1
ATOM 2758 C C . CYS B 1 110 ? 162.617 159.835 143.897 1.00 46.73 110 CYS B C 1
ATOM 2759 O O . CYS B 1 110 ? 161.597 159.879 143.214 1.00 46.73 110 CYS B O 1
ATOM 2762 N N . HIS B 1 111 ? 162.569 159.536 145.188 1.00 45.38 111 HIS B N 1
ATOM 2763 C CA . HIS B 1 111 ? 161.295 159.412 145.885 1.00 45.38 111 HIS B CA 1
ATOM 2764 C C . HIS B 1 111 ? 161.087 160.504 146.918 1.00 45.38 111 HIS B C 1
ATOM 2765 O O . HIS B 1 111 ? 160.098 160.472 147.646 1.00 45.38 111 HIS B O 1
ATOM 2772 N N . GLY B 1 112 ? 162.017 161.444 147.039 1.00 45.95 112 GLY B N 1
ATOM 2773 C CA . GLY B 1 112 ? 161.882 162.525 147.981 1.00 45.95 112 GLY B CA 1
ATOM 2774 C C . GLY B 1 112 ? 162.421 162.177 149.348 1.00 45.95 112 GLY B C 1
ATOM 2775 O O . GLY B 1 112 ? 162.886 161.064 149.587 1.00 45.95 112 GLY B O 1
ATOM 2776 N N . ASN B 1 113 ? 162.368 163.146 150.266 1.00 48.91 113 ASN B N 1
ATOM 2777 C CA . ASN B 1 113 ? 162.772 162.925 151.646 1.00 48.91 113 ASN B CA 1
ATOM 2778 C C . ASN B 1 113 ? 161.670 162.306 152.491 1.00 48.91 113 ASN B C 1
ATOM 2779 O O . ASN B 1 113 ? 161.876 162.093 153.691 1.00 48.91 113 ASN B O 1
ATOM 2784 N N . PHE B 1 114 ? 160.512 162.023 151.870 1.00 50.23 114 PHE B N 1
ATOM 2785 C CA . PHE B 1 114 ? 159.416 161.326 152.530 1.00 50.23 114 PHE B CA 1
ATOM 2786 C C . PHE B 1 114 ? 159.890 159.980 153.077 1.00 50.23 114 PHE B C 1
ATOM 2787 O O . PHE B 1 114 ? 159.377 159.509 154.084 1.00 50.23 114 PHE B O 1
ATOM 2795 N N . ILE B 1 115 ? 160.900 159.387 152.459 1.00 48.75 115 ILE B N 1
ATOM 2796 C CA . ILE B 1 115 ? 161.323 158.035 152.763 1.00 48.75 115 ILE B CA 1
ATOM 2797 C C . ILE B 1 115 ? 162.776 158.111 153.207 1.00 48.75 115 ILE B C 1
ATOM 2798 O O . ILE B 1 115 ? 163.510 159.030 152.837 1.00 48.75 115 ILE B O 1
ATOM 2803 N N . ASP B 1 116 ? 163.191 157.151 154.011 1.00 54.03 116 ASP B N 1
ATOM 2804 C CA . ASP B 1 116 ? 164.607 156.996 154.301 1.00 54.03 116 ASP B CA 1
ATOM 2805 C C . ASP B 1 116 ? 165.143 155.826 153.473 1.00 54.03 116 ASP B C 1
ATOM 2806 O O . ASP B 1 116 ? 164.414 154.886 153.166 1.00 54.03 116 ASP B O 1
ATOM 2811 N N . ASN B 1 117 ? 166.403 155.897 153.087 1.00 56.25 117 ASN B N 1
ATOM 2812 C CA . ASN B 1 117 ? 166.964 154.831 152.277 1.00 56.25 117 ASN B CA 1
ATOM 2813 C C . ASN B 1 117 ? 166.976 153.558 153.118 1.00 56.25 117 ASN B C 1
ATOM 2814 O O . ASN B 1 117 ? 167.332 153.623 154.295 1.00 56.25 117 ASN B O 1
ATOM 2819 N N . PRO B 1 118 ? 166.520 152.416 152.587 1.00 56.64 118 PRO B N 1
ATOM 2820 C CA . PRO B 1 118 ? 166.455 151.188 153.421 1.00 56.64 118 PRO B CA 1
ATOM 2821 C C . PRO B 1 118 ? 167.795 150.771 154.015 1.00 56.64 118 PRO B C 1
ATOM 2822 O O . PRO B 1 118 ? 167.821 149.912 154.894 1.00 56.64 118 PRO B O 1
ATOM 2826 N N . LEU B 1 119 ? 168.888 151.356 153.552 1.00 60.40 119 LEU B N 1
ATOM 2827 C CA . LEU B 1 119 ? 170.220 151.091 154.080 1.00 60.40 119 LEU B CA 1
ATOM 2828 C C . LEU B 1 119 ? 170.848 152.353 154.654 1.00 60.40 119 LEU B C 1
ATOM 2829 O O . LEU B 1 119 ? 172.076 152.438 154.724 1.00 60.40 119 LEU B O 1
ATOM 2834 N N . ASP B 1 120 ? 170.031 153.351 155.002 1.00 62.72 120 ASP B N 1
ATOM 2835 C CA . ASP B 1 120 ? 170.565 154.626 155.468 1.00 62.72 120 ASP B CA 1
ATOM 2836 C C . ASP B 1 120 ? 171.097 154.572 156.894 1.00 62.72 120 ASP B C 1
ATOM 2837 O O . ASP B 1 120 ? 171.821 155.477 157.290 1.00 62.72 120 ASP B O 1
ATOM 2842 N N . GLY B 1 121 ? 170.754 153.549 157.666 1.00 60.63 121 GLY B N 1
ATOM 2843 C CA . GLY B 1 121 ? 171.142 153.493 159.062 1.00 60.63 121 GLY B CA 1
ATOM 2844 C C . GLY B 1 121 ? 170.424 154.472 159.961 1.00 60.63 121 GLY B C 1
ATOM 2845 O O . GLY B 1 121 ? 170.979 154.883 160.990 1.00 60.63 121 GLY B O 1
ATOM 2846 N N . HIS B 1 122 ? 169.207 154.861 159.587 1.00 57.36 122 HIS B N 1
ATOM 2847 C CA . HIS B 1 122 ? 168.407 155.774 160.379 1.00 57.36 122 HIS B CA 1
ATOM 2848 C C . HIS B 1 122 ? 167.966 155.078 161.664 1.00 57.36 122 HIS B C 1
ATOM 2849 O O . HIS B 1 122 ? 168.146 153.871 161.835 1.00 57.36 122 HIS B O 1
ATOM 2856 N N . TYR B 1 123 ? 167.336 155.831 162.561 1.00 54.37 123 TYR B N 1
ATOM 2857 C CA . TYR B 1 123 ? 166.975 155.275 163.851 1.00 54.37 123 TYR B CA 1
ATOM 2858 C C . TYR B 1 123 ? 165.726 154.406 163.766 1.00 54.37 123 TYR B C 1
ATOM 2859 O O . TYR B 1 123 ? 164.662 154.884 163.387 1.00 54.37 123 TYR B O 1
ATOM 2868 N N . ILE B 1 124 ? 165.856 153.134 164.141 1.00 54.90 124 ILE B N 1
ATOM 2869 C CA . ILE B 1 124 ? 164.707 152.240 164.263 1.00 54.90 124 ILE B CA 1
ATOM 2870 C C . ILE B 1 124 ? 164.510 151.991 165.752 1.00 54.90 124 ILE B C 1
ATOM 2871 O O . ILE B 1 124 ? 165.498 151.873 166.486 1.00 54.90 124 ILE B O 1
ATOM 2876 N N . PRO B 1 125 ? 163.284 151.970 166.251 1.00 54.82 125 PRO B N 1
ATOM 2877 C CA . PRO B 1 125 ? 163.051 151.792 167.683 1.00 54.82 125 PRO B CA 1
ATOM 2878 C C . PRO B 1 125 ? 163.343 150.374 168.122 1.00 54.82 125 PRO B C 1
ATOM 2879 O O . PRO B 1 125 ? 162.806 149.407 167.585 1.00 54.82 125 PRO B O 1
ATOM 2883 N N . THR B 1 126 ? 164.170 150.263 169.138 1.00 56.02 126 THR B N 1
ATOM 2884 C CA . THR B 1 126 ? 164.682 148.985 169.621 1.00 56.02 126 THR B CA 1
ATOM 2885 C C . THR B 1 126 ? 163.814 148.376 170.708 1.00 56.02 126 THR B C 1
ATOM 2886 O O . THR B 1 126 ? 163.845 147.152 170.910 1.00 56.02 126 THR B O 1
ATOM 2890 N N . TYR B 1 127 ? 163.047 149.210 171.427 1.00 53.88 127 TYR B N 1
ATOM 2891 C CA . TYR B 1 127 ? 162.211 148.730 172.512 1.00 53.88 127 TYR B CA 1
ATOM 2892 C C . TYR B 1 127 ? 161.024 147.913 172.011 1.00 53.88 127 TYR B C 1
ATOM 2893 O O . TYR B 1 127 ? 160.349 148.275 171.036 1.00 53.88 127 TYR B O 1
ATOM 2902 N N . SER B 1 128 ? 160.761 146.797 172.694 1.00 60.26 128 SER B N 1
ATOM 2903 C CA . SER B 1 128 ? 159.684 145.869 172.315 1.00 60.26 128 SER B CA 1
ATOM 2904 C C . SER B 1 128 ? 158.406 146.263 173.053 1.00 60.26 128 SER B C 1
ATOM 2905 O O . SER B 1 128 ? 157.899 145.564 173.930 1.00 60.26 128 SER B O 1
ATOM 2908 N N . ALA B 1 129 ? 157.927 147.453 172.694 1.00 58.64 129 ALA B N 1
ATOM 2909 C CA . ALA B 1 129 ? 156.698 147.975 173.305 1.00 58.64 129 ALA B CA 1
ATOM 2910 C C . ALA B 1 129 ? 155.474 147.689 172.460 1.00 58.64 129 ALA B C 1
ATOM 2911 O O . ALA B 1 129 ? 155.568 147.509 171.251 1.00 58.64 129 ALA B O 1
ATOM 2913 N N . SER B 1 130 ? 154.304 147.631 173.104 1.00 56.24 130 SER B N 1
ATOM 2914 C CA . SER B 1 130 ? 153.079 147.435 172.335 1.00 56.24 130 SER B CA 1
ATOM 2915 C C . SER B 1 130 ? 151.860 148.213 172.810 1.00 56.24 130 SER B C 1
ATOM 2916 O O . SER B 1 130 ? 150.812 148.079 172.176 1.00 56.24 130 SER B O 1
ATOM 2919 N N . SER B 1 131 ? 151.958 149.061 173.824 1.00 56.02 131 SER B N 1
ATOM 2920 C CA . SER B 1 131 ? 150.758 149.641 174.433 1.00 56.02 131 SER B CA 1
ATOM 2921 C C . SER B 1 131 ? 150.056 150.589 173.472 1.00 56.02 131 SER B C 1
ATOM 2922 O O . SER B 1 131 ? 148.905 150.370 173.107 1.00 56.02 131 SER B O 1
ATOM 2925 N N . VAL B 1 132 ? 150.754 151.623 173.031 1.00 55.80 132 VAL B N 1
ATOM 2926 C CA . VAL B 1 132 ? 150.312 152.494 171.954 1.00 55.80 132 VAL B CA 1
ATOM 2927 C C . VAL B 1 132 ? 151.325 152.294 170.831 1.00 55.80 132 VAL B C 1
ATOM 2928 O O . VAL B 1 132 ? 152.449 152.780 170.884 1.00 55.80 132 VAL B O 1
ATOM 2932 N N . THR B 1 133 ? 150.952 151.513 169.837 1.00 56.96 133 THR B N 1
ATOM 2933 C CA . THR B 1 133 ? 151.884 151.273 168.742 1.00 56.96 133 THR B CA 1
ATOM 2934 C C . THR B 1 133 ? 151.076 151.082 167.474 1.00 56.96 133 THR B C 1
ATOM 2935 O O . THR B 1 133 ? 149.969 150.525 167.534 1.00 56.96 133 THR B O 1
ATOM 2939 N N . PRO B 1 134 ? 151.538 151.579 166.327 1.00 56.32 134 PRO B N 1
ATOM 2940 C CA . PRO B 1 134 ? 150.758 151.380 165.110 1.00 56.32 134 PRO B CA 1
ATOM 2941 C C . PRO B 1 134 ? 151.121 150.083 164.416 1.00 56.32 134 PRO B C 1
ATOM 2942 O O . PRO B 1 134 ? 152.232 149.554 164.550 1.00 56.32 134 PRO B O 1
ATOM 2946 N N . MET B 1 135 ? 150.140 149.549 163.704 1.00 62.29 135 MET B N 1
ATOM 2947 C CA . MET B 1 135 ? 150.304 148.322 162.980 1.00 62.29 135 MET B CA 1
ATOM 2948 C C . MET B 1 135 ? 149.922 148.520 161.523 1.00 62.29 135 MET B C 1
ATOM 2949 O O . MET B 1 135 ? 149.034 149.327 161.196 1.00 62.29 135 MET B O 1
ATOM 2954 N N . PRO B 1 136 ? 150.549 147.774 160.615 1.00 61.98 136 PRO B N 1
ATOM 2955 C CA . PRO B 1 136 ? 150.105 147.805 159.214 1.00 61.98 136 PRO B CA 1
ATOM 2956 C C . PRO B 1 136 ? 148.660 147.324 159.119 1.00 61.98 136 PRO B C 1
ATOM 2957 O O . PRO B 1 136 ? 148.272 146.383 159.785 1.00 61.98 136 PRO B O 1
ATOM 2961 N N . SER B 1 137 ? 147.859 148.044 158.340 1.00 64.60 137 SER B N 1
ATOM 2962 C CA . SER B 1 137 ? 146.451 147.705 158.086 1.00 64.60 137 SER B CA 1
ATOM 2963 C C . SER B 1 137 ? 145.579 147.935 159.318 1.00 64.60 137 SER B C 1
ATOM 2964 O O . SER B 1 137 ? 144.345 147.857 159.252 1.00 64.60 137 SER B O 1
ATOM 2967 N N . GLY B 1 138 ? 146.215 148.262 160.431 1.00 66.40 138 GLY B N 1
ATOM 2968 C CA . GLY B 1 138 ? 145.510 148.543 161.673 1.00 66.40 138 GLY B CA 1
ATOM 2969 C C . GLY B 1 138 ? 144.647 147.414 162.180 1.00 66.40 138 GLY B C 1
ATOM 2970 O O . GLY B 1 138 ? 144.940 146.218 162.025 1.00 66.40 138 GLY B O 1
ATOM 2971 N N . ARG B 1 139 ? 143.571 147.808 162.866 1.00 74.69 139 ARG B N 1
ATOM 2972 C CA . ARG B 1 139 ? 142.537 146.878 163.281 1.00 74.69 139 ARG B CA 1
ATOM 2973 C C . ARG B 1 139 ? 141.229 147.627 163.311 1.00 74.69 139 ARG B C 1
ATOM 2974 O O . ARG B 1 139 ? 141.210 148.854 163.312 1.00 74.69 139 ARG B O 1
ATOM 2982 N N . SER B 1 140 ? 140.140 146.880 163.343 1.00 80.67 140 SER B N 1
ATOM 2983 C CA . SER B 1 140 ? 138.810 147.466 163.238 1.00 80.67 140 SER B CA 1
ATOM 2984 C C . SER B 1 140 ? 138.137 147.593 164.598 1.00 80.67 140 SER B C 1
ATOM 2985 O O . SER B 1 140 ? 138.335 146.769 165.486 1.00 80.67 140 SER B O 1
ATOM 2988 N N . VAL B 1 141 ? 137.304 148.614 164.758 1.00 84.78 141 VAL B N 1
ATOM 2989 C CA . VAL B 1 141 ? 136.505 148.801 165.967 1.00 84.78 141 VAL B CA 1
ATOM 2990 C C . VAL B 1 141 ? 135.229 149.566 165.601 1.00 84.78 141 VAL B C 1
ATOM 2991 O O . VAL B 1 141 ? 135.171 150.309 164.618 1.00 84.78 141 VAL B O 1
ATOM 2995 N N . THR B 1 142 ? 134.193 149.416 166.435 1.00 90.72 142 THR B N 1
ATOM 2996 C CA . THR B 1 142 ? 132.927 150.066 166.144 1.00 90.72 142 THR B CA 1
ATOM 2997 C C . THR B 1 142 ? 132.995 151.550 166.462 1.00 90.72 142 THR B C 1
ATOM 2998 O O . THR B 1 142 ? 133.268 151.954 167.609 1.00 90.72 142 THR B O 1
ATOM 3002 N N . ALA B 1 143 ? 132.679 152.356 165.454 1.00 92.65 143 ALA B N 1
ATOM 3003 C CA . ALA B 1 143 ? 132.682 153.781 165.626 1.00 92.65 143 ALA B CA 1
ATOM 3004 C C . ALA B 1 143 ? 131.454 154.245 166.382 1.00 92.65 143 ALA B C 1
ATOM 3005 O O . ALA B 1 143 ? 130.499 153.504 166.591 1.00 92.65 143 ALA B O 1
ATOM 3007 N N . THR B 1 144 ? 131.476 155.521 166.764 1.00 96.31 144 THR B N 1
ATOM 3008 C CA . THR B 1 144 ? 130.360 156.125 167.479 1.00 96.31 144 THR B CA 1
ATOM 3009 C C . THR B 1 144 ? 129.079 156.168 166.650 1.00 96.31 144 THR B C 1
ATOM 3010 O O . THR B 1 144 ? 128.014 156.455 167.195 1.00 96.31 144 THR B O 1
ATOM 3014 N N . ASP B 1 145 ? 129.168 155.950 165.339 1.00 96.56 145 ASP B N 1
ATOM 3015 C CA . ASP B 1 145 ? 128.011 155.925 164.469 1.00 96.56 145 ASP B CA 1
ATOM 3016 C C . ASP B 1 145 ? 127.729 154.549 163.865 1.00 96.56 145 ASP B C 1
ATOM 3017 O O . ASP B 1 145 ? 127.096 154.463 162.811 1.00 96.56 145 ASP B O 1
ATOM 3022 N N . GLY B 1 146 ? 128.131 153.472 164.551 1.00 96.00 146 GLY B N 1
ATOM 3023 C CA . GLY B 1 146 ? 127.730 152.129 164.143 1.00 96.00 146 GLY B CA 1
ATOM 3024 C C . GLY B 1 146 ? 128.652 151.503 163.111 1.00 96.00 146 GLY B C 1
ATOM 3025 O O . GLY B 1 146 ? 128.930 150.290 163.189 1.00 96.00 146 GLY B O 1
ATOM 3026 N N . ASN B 1 147 ? 129.109 152.289 162.143 1.00 94.56 147 ASN B N 1
ATOM 3027 C CA . ASN B 1 147 ? 129.899 151.713 161.060 1.00 94.56 147 ASN B CA 1
ATOM 3028 C C . ASN B 1 147 ? 131.233 151.182 161.572 1.00 94.56 147 ASN B C 1
ATOM 3029 O O . ASN B 1 147 ? 131.979 151.897 162.243 1.00 94.56 147 ASN B O 1
ATOM 3034 N N . VAL B 1 148 ? 131.513 149.899 161.309 1.00 89.49 148 VAL B N 1
ATOM 3035 C CA . VAL B 1 148 ? 132.799 149.312 161.677 1.00 89.49 148 VAL B CA 1
ATOM 3036 C C . VAL B 1 148 ? 133.914 150.009 160.900 1.00 89.49 148 VAL B C 1
ATOM 3037 O O . VAL B 1 148 ? 133.915 150.038 159.661 1.00 89.49 148 VAL B O 1
ATOM 3041 N N . VAL B 1 149 ? 134.882 150.565 161.623 1.00 80.94 149 VAL B N 1
ATOM 3042 C CA . VAL B 1 149 ? 135.936 151.394 161.060 1.00 80.94 149 VAL B CA 1
ATOM 3043 C C . VAL B 1 149 ? 137.289 150.887 161.552 1.00 80.94 149 VAL B C 1
ATOM 3044 O O . VAL B 1 149 ? 137.405 150.426 162.695 1.00 80.94 149 VAL B O 1
ATOM 3048 N N . ILE B 1 150 ? 138.284 150.983 160.713 1.00 73.50 150 ILE B N 1
ATOM 3049 C CA . ILE B 1 150 ? 139.632 150.555 161.058 1.00 73.50 150 ILE B CA 1
ATOM 3050 C C . ILE B 1 150 ? 140.393 151.707 161.676 1.00 73.50 150 ILE B C 1
ATOM 3051 O O . ILE B 1 150 ? 140.351 152.844 161.199 1.00 73.50 150 ILE B O 1
ATOM 3056 N N . VAL B 1 151 ? 141.095 151.393 162.753 1.00 68.68 151 VAL B N 1
ATOM 3057 C CA . VAL B 1 151 ? 141.851 152.361 163.538 1.00 68.68 151 VAL B CA 1
ATOM 3058 C C . VAL B 1 151 ? 143.231 151.773 163.881 1.00 68.68 151 VAL B C 1
ATOM 3059 O O . VAL B 1 151 ? 143.506 150.606 163.618 1.00 68.68 151 VAL B O 1
ATOM 3063 N N . GLN B 1 152 ? 144.088 152.626 164.456 1.00 61.74 152 GLN B N 1
ATOM 3064 C CA . GLN B 1 152 ? 145.419 152.261 164.913 1.00 61.74 152 GLN B CA 1
ATOM 3065 C C . GLN B 1 152 ? 146.219 151.549 163.827 1.00 61.74 152 GLN B C 1
ATOM 3066 O O . GLN B 1 152 ? 146.610 150.391 163.938 1.00 61.74 152 GLN B O 1
ATOM 3072 N N . GLY B 1 153 ? 146.456 152.261 162.742 1.00 58.62 153 GLY B N 1
ATOM 3073 C CA . GLY B 1 153 ? 147.228 151.672 161.658 1.00 58.62 153 GLY B CA 1
ATOM 3074 C C . GLY B 1 153 ? 147.221 152.549 160.432 1.00 58.62 153 GLY B C 1
ATOM 3075 O O . GLY B 1 153 ? 146.402 153.457 160.300 1.00 58.62 153 GLY B O 1
ATOM 3076 N N . CYS B 1 154 ? 148.134 152.223 159.495 1.00 53.54 154 CYS B N 1
ATOM 3077 C CA . CYS B 1 154 ? 148.231 152.993 158.260 1.00 53.54 154 CYS B CA 1
ATOM 3078 C C . CYS B 1 154 ? 146.961 152.890 157.436 1.00 53.54 154 CYS B C 1
ATOM 3079 O O . CYS B 1 154 ? 146.501 153.879 156.856 1.00 53.54 154 CYS B O 1
ATOM 3082 N N . GLU B 1 155 ? 146.356 151.705 157.386 1.00 62.04 155 GLU B N 1
ATOM 3083 C CA . GLU B 1 155 ? 145.099 151.565 156.649 1.00 62.04 155 GLU B CA 1
ATOM 3084 C C . GLU B 1 155 ? 143.926 152.260 157.324 1.00 62.04 155 GLU B C 1
ATOM 3085 O O . GLU B 1 155 ? 142.806 152.163 156.817 1.00 62.04 155 GLU B O 1
ATOM 3091 N N . ALA B 1 156 ? 144.147 152.942 158.447 1.00 60.45 156 ALA B N 1
ATOM 3092 C CA . ALA B 1 156 ? 143.049 153.676 159.082 1.00 60.45 156 ALA B CA 1
ATOM 3093 C C . ALA B 1 156 ? 142.581 154.813 158.214 1.00 60.45 156 ALA B C 1
ATOM 3094 O O . ALA B 1 156 ? 141.396 155.199 158.295 1.00 60.45 156 ALA B O 1
ATOM 3096 N N . CYS B 1 157 ? 143.460 155.384 157.398 1.00 59.86 157 CYS B N 1
ATOM 3097 C CA . CYS B 1 157 ? 143.049 156.425 156.461 1.00 59.86 157 CYS B CA 1
ATOM 3098 C C . CYS B 1 157 ? 143.665 156.307 155.072 1.00 59.86 157 CYS B C 1
ATOM 3099 O O . CYS B 1 157 ? 143.186 156.988 154.165 1.00 59.86 157 CYS B O 1
ATOM 3102 N N . HIS B 1 158 ? 144.687 155.509 154.843 1.00 54.84 158 HIS B N 1
ATOM 3103 C CA . HIS B 1 158 ? 145.192 155.316 153.494 1.00 54.84 158 HIS B CA 1
ATOM 3104 C C . HIS B 1 158 ? 144.298 154.314 152.758 1.00 54.84 158 HIS B C 1
ATOM 3105 O O . HIS B 1 158 ? 144.248 153.127 153.106 1.00 54.84 158 HIS B O 1
ATOM 3112 N N . GLN B 1 159 ? 143.566 154.799 151.755 1.00 64.92 159 GLN B N 1
ATOM 3113 C CA . GLN B 1 159 ? 142.345 154.146 151.326 1.00 64.92 159 GLN B CA 1
ATOM 3114 C C . GLN B 1 159 ? 142.277 154.141 149.815 1.00 64.92 159 GLN B C 1
ATOM 3115 O O . GLN B 1 159 ? 142.896 154.973 149.139 1.00 64.92 159 GLN B O 1
ATOM 3121 N N . ALA B 1 160 ? 141.520 153.189 149.287 1.00 68.09 160 ALA B N 1
ATOM 3122 C CA . ALA B 1 160 ? 141.313 153.065 147.861 1.00 68.09 160 ALA B CA 1
ATOM 3123 C C . ALA B 1 160 ? 139.987 153.746 147.501 1.00 68.09 160 ALA B C 1
ATOM 3124 O O . ALA B 1 160 ? 138.916 153.154 147.669 1.00 68.09 160 ALA B O 1
ATOM 3126 N N . ALA B 1 161 ? 140.050 155.005 147.036 1.00 72.23 161 ALA B N 1
ATOM 3127 C CA . ALA B 1 161 ? 138.903 155.621 146.380 1.00 72.23 161 ALA B CA 1
ATOM 3128 C C . ALA B 1 161 ? 139.118 155.498 144.885 1.00 72.23 161 ALA B C 1
ATOM 3129 O O . ALA B 1 161 ? 139.977 156.197 144.339 1.00 72.23 161 ALA B O 1
ATOM 3131 N N . PRO B 1 162 ? 138.447 154.557 144.212 1.00 76.24 162 PRO B N 1
ATOM 3132 C CA . PRO B 1 162 ? 138.675 154.371 142.771 1.00 76.24 162 PRO B CA 1
ATOM 3133 C C . PRO B 1 162 ? 137.813 155.242 141.855 1.00 76.24 162 PRO B C 1
ATOM 3134 O O . PRO B 1 162 ? 138.030 155.257 140.622 1.00 76.24 162 PRO B O 1
ATOM 3138 N N . ASN B 1 163 ? 136.846 155.985 142.373 1.00 80.94 163 ASN B N 1
ATOM 3139 C CA . ASN B 1 163 ? 135.805 156.536 141.515 1.00 80.94 163 ASN B CA 1
ATOM 3140 C C . ASN B 1 163 ? 135.858 158.049 141.409 1.00 80.94 163 ASN B C 1
ATOM 3141 O O . ASN B 1 163 ? 136.003 158.589 140.301 1.00 80.94 163 ASN B O 1
ATOM 3146 N N . ALA B 1 164 ? 135.798 158.770 142.534 1.00 82.24 164 ALA B N 1
ATOM 3147 C CA . ALA B 1 164 ? 135.677 160.221 142.528 1.00 82.24 164 ALA B CA 1
ATOM 3148 C C . ALA B 1 164 ? 136.905 160.787 143.222 1.00 82.24 164 ALA B C 1
ATOM 3149 O O . ALA B 1 164 ? 137.143 160.482 144.393 1.00 82.24 164 ALA B O 1
ATOM 3151 N N . ILE B 1 165 ? 137.704 161.583 142.498 1.00 82.42 165 ILE B N 1
ATOM 3152 C CA . ILE B 1 165 ? 139.002 162.005 143.005 1.00 82.42 165 ILE B CA 1
ATOM 3153 C C . ILE B 1 165 ? 139.137 163.514 142.979 1.00 82.42 165 ILE B C 1
ATOM 3154 O O . ILE B 1 165 ? 139.195 164.144 144.041 1.00 82.42 165 ILE B O 1
ATOM 3159 N N . ASP B 1 166 ? 139.126 164.102 141.775 1.00 88.11 166 ASP B N 1
ATOM 3160 C CA . ASP B 1 166 ? 139.397 165.517 141.554 1.00 88.11 166 ASP B CA 1
ATOM 3161 C C . ASP B 1 166 ? 140.724 165.941 142.191 1.00 88.11 166 ASP B C 1
ATOM 3162 O O . ASP B 1 166 ? 140.725 166.809 143.065 1.00 88.11 166 ASP B O 1
ATOM 3167 N N . PRO B 1 167 ? 141.873 165.461 141.682 1.00 90.65 167 PRO B N 1
ATOM 3168 C CA . PRO B 1 167 ? 143.164 166.049 142.080 1.00 90.65 167 PRO B CA 1
ATOM 3169 C C . PRO B 1 167 ? 143.393 167.411 141.425 1.00 90.65 167 PRO B C 1
ATOM 3170 O O . PRO B 1 167 ? 142.479 167.992 140.853 1.00 90.65 167 PRO B O 1
ATOM 3174 N N . LYS B 1 168 ? 144.620 167.943 141.512 1.00 94.24 168 LYS B N 1
ATOM 3175 C CA . LYS B 1 168 ? 144.911 169.198 140.822 1.00 94.24 168 LYS B CA 1
ATOM 3176 C C . LYS B 1 168 ? 144.623 169.096 139.336 1.00 94.24 168 LYS B C 1
ATOM 3177 O O . LYS B 1 168 ? 144.036 170.015 138.740 1.00 94.24 168 LYS B O 1
ATOM 3183 N N . THR B 1 169 ? 144.956 167.963 138.716 1.00 93.27 169 THR B N 1
ATOM 3184 C CA . THR B 1 169 ? 144.763 167.803 137.282 1.00 93.27 169 THR B CA 1
ATOM 3185 C C . THR B 1 169 ? 143.273 167.790 136.947 1.00 93.27 169 THR B C 1
ATOM 3186 O O . THR B 1 169 ? 142.902 168.090 135.822 1.00 93.27 169 THR B O 1
ATOM 3190 N N . ASN B 1 170 ? 142.432 167.469 137.934 1.00 94.41 170 ASN B N 1
ATOM 3191 C CA . ASN B 1 170 ? 140.972 167.490 137.842 1.00 94.41 170 ASN B CA 1
ATOM 3192 C C . ASN B 1 170 ? 140.416 166.378 136.947 1.00 94.41 170 ASN B C 1
ATOM 3193 O O . ASN B 1 170 ? 139.246 166.450 136.522 1.00 94.41 170 ASN B O 1
ATOM 3198 N N . THR B 1 171 ? 141.198 165.338 136.676 1.00 89.36 171 THR B N 1
ATOM 3199 C CA . THR B 1 171 ? 140.724 164.111 136.051 1.00 89.36 171 THR B CA 1
ATOM 3200 C C . THR B 1 171 ? 140.362 163.094 137.125 1.00 89.36 171 THR B C 1
ATOM 3201 O O . THR B 1 171 ? 140.244 163.428 138.307 1.00 89.36 171 THR B O 1
ATOM 3205 N N . VAL B 1 172 ? 140.121 161.852 136.721 1.00 84.99 172 VAL B N 1
ATOM 3206 C CA . VAL B 1 172 ? 139.805 160.749 137.623 1.00 84.99 172 VAL B CA 1
ATOM 3207 C C . VAL B 1 172 ? 141.047 159.879 137.661 1.00 84.99 172 VAL B C 1
ATOM 3208 O O . VAL B 1 172 ? 141.463 159.335 136.631 1.00 84.99 172 VAL B O 1
ATOM 3212 N N . ARG B 1 173 ? 141.652 159.735 138.837 1.00 76.96 173 ARG B N 1
ATOM 3213 C CA . ARG B 1 173 ? 142.827 158.896 139.033 1.00 76.96 173 ARG B CA 1
ATOM 3214 C C . ARG B 1 173 ? 142.543 157.979 140.214 1.00 76.96 173 ARG B C 1
ATOM 3215 O O . ARG B 1 173 ? 142.672 158.381 141.382 1.00 76.96 173 ARG B O 1
ATOM 3223 N N . PRO B 1 174 ? 142.207 156.716 139.966 1.00 72.50 174 PRO B N 1
ATOM 3224 C CA . PRO B 1 174 ? 141.711 155.844 141.053 1.00 72.50 174 PRO B CA 1
ATOM 3225 C C . PRO B 1 174 ? 142.796 155.517 142.054 1.00 72.50 174 PRO B C 1
ATOM 3226 O O . PRO B 1 174 ? 143.801 154.873 141.734 1.00 72.50 174 PRO B O 1
ATOM 3230 N N . ILE B 1 175 ? 142.573 155.947 143.293 1.00 69.33 175 ILE B N 1
ATOM 3231 C CA . ILE B 1 175 ? 143.487 155.675 144.379 1.00 69.33 175 ILE B CA 1
ATOM 3232 C C . ILE B 1 175 ? 143.423 154.193 144.715 1.00 69.33 175 ILE B C 1
ATOM 3233 O O . ILE B 1 175 ? 142.370 153.550 144.608 1.00 69.33 175 ILE B O 1
ATOM 3238 N N . PHE B 1 176 ? 144.555 153.633 145.100 1.00 64.79 176 PHE B N 1
ATOM 3239 C CA . PHE B 1 176 ? 144.635 152.214 145.394 1.00 64.79 176 PHE B CA 1
ATOM 3240 C C . PHE B 1 176 ? 145.179 152.007 146.806 1.00 64.79 176 PHE B C 1
ATOM 3241 O O . PHE B 1 176 ? 146.008 152.775 147.281 1.00 64.79 176 PHE B O 1
ATOM 3249 N N . SER B 1 177 ? 144.754 150.914 147.447 1.00 63.72 177 SER B N 1
ATOM 3250 C CA . SER B 1 177 ? 145.218 150.592 148.824 1.00 63.72 177 SER B CA 1
ATOM 3251 C C . SER B 1 177 ? 146.640 150.019 148.802 1.00 63.72 177 SER B C 1
ATOM 3252 O O . SER B 1 177 ? 147.194 149.845 147.703 1.00 63.72 177 SER B O 1
ATOM 3255 N N . ASN B 1 178 ? 147.209 149.740 149.979 1.00 59.32 178 ASN B N 1
ATOM 3256 C CA . ASN B 1 178 ? 148.582 149.170 150.074 1.00 59.32 178 ASN B CA 1
ATOM 3257 C C . ASN B 1 178 ? 148.559 147.688 149.682 1.00 59.32 178 ASN B C 1
ATOM 3258 O O . ASN B 1 178 ? 147.448 147.122 149.622 1.00 59.32 178 ASN B O 1
ATOM 3263 N N . GLN B 1 179 ? 149.729 147.106 149.392 1.00 62.66 179 GLN B N 1
ATOM 3264 C CA . GLN B 1 179 ? 149.834 145.670 149.003 1.00 62.66 179 GLN B CA 1
ATOM 3265 C C . GLN B 1 179 ? 149.446 145.515 147.531 1.00 62.66 179 GLN B C 1
ATOM 3266 O O . GLN B 1 179 ? 149.342 144.367 147.061 1.00 62.66 179 GLN B O 1
ATOM 3272 N N . ASP B 1 180 ? 149.245 146.638 146.838 1.00 61.08 180 ASP B N 1
ATOM 3273 C CA . ASP B 1 180 ? 149.164 146.619 145.392 1.00 61.08 180 ASP B CA 1
ATOM 3274 C C . ASP B 1 180 ? 149.877 147.816 144.800 1.00 61.08 180 ASP B C 1
ATOM 3275 O O . ASP B 1 180 ? 150.369 147.736 143.661 1.00 61.08 180 ASP B O 1
ATOM 3280 N N . THR B 1 181 ? 149.928 148.937 145.522 1.00 51.32 181 THR B N 1
ATOM 3281 C CA . THR B 1 181 ? 150.823 150.010 145.080 1.00 51.32 181 THR B CA 1
ATOM 3282 C C . THR B 1 181 ? 152.262 149.738 145.478 1.00 51.32 181 THR B C 1
ATOM 3283 O O . THR B 1 181 ? 153.157 150.279 144.840 1.00 51.32 181 THR B O 1
ATOM 3287 N N . HIS B 1 182 ? 152.495 148.923 146.492 1.00 49.27 182 HIS B N 1
ATOM 3288 C CA . HIS B 1 182 ? 153.851 148.486 146.805 1.00 49.27 182 HIS B CA 1
ATOM 3289 C C . HIS B 1 182 ? 154.222 147.224 146.050 1.00 49.27 182 HIS B C 1
ATOM 3290 O O . HIS B 1 182 ? 155.379 147.056 145.683 1.00 49.27 182 HIS B O 1
ATOM 3297 N N . HIS B 1 183 ? 153.268 146.312 145.818 1.00 56.57 183 HIS B N 1
ATOM 3298 C CA . HIS B 1 183 ? 153.548 145.160 144.981 1.00 56.57 183 HIS B CA 1
ATOM 3299 C C . HIS B 1 183 ? 153.425 145.463 143.500 1.00 56.57 183 HIS B C 1
ATOM 3300 O O . HIS B 1 183 ? 154.047 144.759 142.698 1.00 56.57 183 HIS B O 1
ATOM 3307 N N . GLY B 1 184 ? 152.618 146.460 143.126 1.00 54.56 184 GLY B N 1
ATOM 3308 C CA . GLY B 1 184 ? 152.541 146.885 141.753 1.00 54.56 184 GLY B CA 1
ATOM 3309 C C . GLY B 1 184 ? 153.835 147.461 141.211 1.00 54.56 184 GLY B C 1
ATOM 3310 O O . GLY B 1 184 ? 153.971 147.598 139.990 1.00 54.56 184 GLY B O 1
ATOM 3311 N N . THR B 1 185 ? 154.763 147.857 142.080 1.00 51.31 185 THR B N 1
ATOM 3312 C CA . THR B 1 185 ? 156.094 148.234 141.621 1.00 51.31 185 THR B CA 1
ATOM 3313 C C . THR B 1 185 ? 156.878 147.036 141.126 1.00 51.31 185 THR B C 1
ATOM 3314 O O . THR B 1 185 ? 157.932 147.231 140.523 1.00 51.31 185 THR B O 1
ATOM 3318 N N . GLY B 1 186 ? 156.414 145.830 141.400 1.00 57.76 186 GLY B N 1
ATOM 3319 C CA . GLY B 1 186 ? 157.025 144.679 140.789 1.00 57.76 186 GLY B CA 1
ATOM 3320 C C . GLY B 1 186 ? 158.336 144.224 141.381 1.00 57.76 186 GLY B C 1
ATOM 3321 O O . GLY B 1 186 ? 159.008 143.374 140.783 1.00 57.76 186 GLY B O 1
ATOM 3322 N N . ILE B 1 187 ? 158.763 144.816 142.493 1.00 60.22 187 ILE B N 1
ATOM 3323 C CA . ILE B 1 187 ? 159.914 144.270 143.202 1.00 60.22 187 ILE B CA 1
ATOM 3324 C C . ILE B 1 187 ? 159.562 142.933 143.823 1.00 60.22 187 ILE B C 1
ATOM 3325 O O . ILE B 1 187 ? 158.437 142.707 144.255 1.00 60.22 187 ILE B O 1
ATOM 3330 N N . THR B 1 188 ? 160.536 142.030 143.874 1.00 67.87 188 THR B N 1
ATOM 3331 C CA . THR B 1 188 ? 160.326 140.687 144.393 1.00 67.87 188 THR B CA 1
ATOM 3332 C C . THR B 1 188 ? 161.186 140.405 145.616 1.00 67.87 188 THR B C 1
ATOM 3333 O O . THR B 1 188 ? 161.316 139.254 146.046 1.00 67.87 188 THR B O 1
ATOM 3337 N N . ASP B 1 189 ? 161.761 141.449 146.211 1.00 71.14 189 ASP B N 1
ATOM 3338 C CA . ASP B 1 189 ? 162.656 141.269 147.344 1.00 71.14 189 ASP B CA 1
ATOM 3339 C C . ASP B 1 189 ? 161.806 141.324 148.618 1.00 71.14 189 ASP B C 1
ATOM 3340 O O . ASP B 1 189 ? 161.527 142.401 149.148 1.00 71.14 189 ASP B O 1
ATOM 3345 N N . CYS B 1 190 ? 161.422 140.159 149.117 1.00 70.98 190 CYS B N 1
ATOM 3346 C CA . CYS B 1 190 ? 160.608 140.113 150.323 1.00 70.98 190 CYS B CA 1
ATOM 3347 C C . CYS B 1 190 ? 161.414 140.450 151.566 1.00 70.98 190 CYS B C 1
ATOM 3348 O O . CYS B 1 190 ? 160.833 140.902 152.559 1.00 70.98 190 CYS B O 1
ATOM 3351 N N . ASN B 1 191 ? 162.737 140.297 151.489 1.00 72.29 191 ASN B N 1
ATOM 3352 C CA . ASN B 1 191 ? 163.583 140.729 152.601 1.00 72.29 191 ASN B CA 1
ATOM 3353 C C . ASN B 1 191 ? 163.342 142.183 152.948 1.00 72.29 191 ASN B C 1
ATOM 3354 O O . ASN B 1 191 ? 163.555 142.586 154.101 1.00 72.29 191 ASN B O 1
ATOM 3359 N N . LEU B 1 192 ? 162.938 142.991 151.992 1.00 66.41 192 LEU B N 1
ATOM 3360 C CA . LEU B 1 192 ? 162.814 144.421 152.216 1.00 66.41 192 LEU B CA 1
ATOM 3361 C C . LEU B 1 192 ? 161.567 144.734 153.025 1.00 66.41 192 LEU B C 1
ATOM 3362 O O . LEU B 1 192 ? 161.651 145.281 154.137 1.00 66.41 192 LEU B O 1
ATOM 3367 N N . CYS B 1 193 ? 160.391 144.368 152.513 1.00 64.34 193 CYS B N 1
ATOM 3368 C CA . CYS B 1 193 ? 159.160 144.783 153.167 1.00 64.34 193 CYS B CA 1
ATOM 3369 C C . CYS B 1 193 ? 158.691 143.818 154.241 1.00 64.34 193 CYS B C 1
ATOM 3370 O O . CYS B 1 193 ? 158.063 144.237 155.223 1.00 64.34 193 CYS B O 1
ATOM 3373 N N . HIS B 1 194 ? 158.959 142.531 154.073 1.00 66.18 194 HIS B N 1
ATOM 3374 C CA . HIS B 1 194 ? 158.375 141.498 154.928 1.00 66.18 194 HIS B CA 1
ATOM 3375 C C . HIS B 1 194 ? 159.449 140.636 155.559 1.00 66.18 194 HIS B C 1
ATOM 3376 O O . HIS B 1 194 ? 159.415 139.420 155.468 1.00 66.18 194 HIS B O 1
ATOM 3383 N N . ASN B 1 195 ? 160.446 141.259 156.179 1.00 73.28 195 ASN B N 1
ATOM 3384 C CA . ASN B 1 195 ? 161.408 140.467 156.945 1.00 73.28 195 ASN B CA 1
ATOM 3385 C C . ASN B 1 195 ? 160.751 139.971 158.250 1.00 73.28 195 ASN B C 1
ATOM 3386 O O . ASN B 1 195 ? 159.642 140.369 158.611 1.00 73.28 195 ASN B O 1
ATOM 3391 N N . THR B 1 196 ? 161.496 139.129 158.978 1.00 78.50 196 THR B N 1
ATOM 3392 C CA . THR B 1 196 ? 160.966 138.432 160.138 1.00 78.50 196 THR B CA 1
ATOM 3393 C C . THR B 1 196 ? 161.811 138.725 161.377 1.00 78.50 196 THR B C 1
ATOM 3394 O O . THR B 1 196 ? 162.241 137.848 162.111 1.00 78.50 196 THR B O 1
ATOM 3398 N N . SER B 1 197 ? 162.041 140.019 161.609 1.00 79.36 197 SER B N 1
ATOM 3399 C CA . SER B 1 197 ? 162.759 140.489 162.787 1.00 79.36 197 SER B CA 1
ATOM 3400 C C . SER B 1 197 ? 161.770 141.010 163.808 1.00 79.36 197 SER B C 1
ATOM 3401 O O . SER B 1 197 ? 160.775 141.649 163.469 1.00 79.36 197 SER B O 1
ATOM 3404 N N . SER B 1 198 ? 162.043 140.691 165.057 1.00 75.90 198 SER B N 1
ATOM 3405 C CA . SER B 1 198 ? 161.373 141.251 166.225 1.00 75.90 198 SER B CA 1
ATOM 3406 C C . SER B 1 198 ? 159.909 140.830 166.405 1.00 75.90 198 SER B C 1
ATOM 3407 O O . SER B 1 198 ? 159.339 141.100 167.467 1.00 75.90 198 SER B O 1
ATOM 3410 N N . ASN B 1 199 ? 159.284 140.216 165.405 1.00 76.51 199 ASN B N 1
ATOM 3411 C CA . ASN B 1 199 ? 157.884 139.829 165.486 1.00 76.51 199 ASN B CA 1
ATOM 3412 C C . ASN B 1 199 ? 156.985 140.991 165.915 1.00 76.51 199 ASN B C 1
ATOM 3413 O O . ASN B 1 199 ? 156.061 140.833 166.702 1.00 76.51 199 ASN B O 1
ATOM 3418 N N . VAL B 1 200 ? 157.264 142.179 165.378 1.00 66.22 200 VAL B N 1
ATOM 3419 C CA . VAL B 1 200 ? 156.416 143.362 165.517 1.00 66.22 200 VAL B CA 1
ATOM 3420 C C . VAL B 1 200 ? 155.889 143.718 164.131 1.00 66.22 200 VAL B C 1
ATOM 3421 O O . VAL B 1 200 ? 156.677 143.787 163.185 1.00 66.22 200 VAL B O 1
ATOM 3425 N N . PRO B 1 201 ? 154.575 143.930 163.962 1.00 60.07 201 PRO B N 1
ATOM 3426 C CA . PRO B 1 201 ? 154.004 144.069 162.599 1.00 60.07 201 PRO B CA 1
ATOM 3427 C C . PRO B 1 201 ? 154.493 145.307 161.847 1.00 60.07 201 PRO B C 1
ATOM 3428 O O . PRO B 1 201 ? 154.458 145.302 160.613 1.00 60.07 201 PRO B O 1
ATOM 3432 N N . ILE B 1 202 ? 154.938 146.339 162.565 1.00 56.14 202 ILE B N 1
ATOM 3433 C CA . ILE B 1 202 ? 155.373 147.573 161.911 1.00 56.14 202 ILE B CA 1
ATOM 3434 C C . ILE B 1 202 ? 156.883 147.726 161.836 1.00 56.14 202 ILE B C 1
ATOM 3435 O O . ILE B 1 202 ? 157.374 148.586 161.085 1.00 56.14 202 ILE B O 1
ATOM 3440 N N . ARG B 1 203 ? 157.637 146.921 162.569 1.00 56.02 203 ARG B N 1
ATOM 3441 C CA . ARG B 1 203 ? 159.093 147.004 162.506 1.00 56.02 203 ARG B CA 1
ATOM 3442 C C . ARG B 1 203 ? 159.639 146.602 161.145 1.00 56.02 203 ARG B C 1
ATOM 3443 O O . ARG B 1 203 ? 160.781 146.942 160.842 1.00 56.02 203 ARG B O 1
ATOM 3451 N N . GLN B 1 204 ? 158.860 145.908 160.316 1.00 58.93 204 GLN B N 1
ATOM 3452 C CA . GLN B 1 204 ? 159.351 145.618 158.981 1.00 58.93 204 GLN B CA 1
ATOM 3453 C C . GLN B 1 204 ? 159.288 146.873 158.119 1.00 58.93 204 GLN B C 1
ATOM 3454 O O . GLN B 1 204 ? 160.231 147.197 157.382 1.00 58.93 204 GLN B O 1
ATOM 3460 N N . CYS B 1 205 ? 158.179 147.598 158.199 1.00 50.71 205 CYS B N 1
ATOM 3461 C CA . CYS B 1 205 ? 158.020 148.829 157.450 1.00 50.71 205 CYS B CA 1
ATOM 3462 C C . CYS B 1 205 ? 158.948 149.923 157.952 1.00 50.71 205 CYS B C 1
ATOM 3463 O O . CYS B 1 205 ? 159.263 150.857 157.214 1.00 50.71 205 CYS B O 1
ATOM 3466 N N . GLU B 1 206 ? 159.345 149.858 159.218 1.00 51.13 206 GLU B N 1
ATOM 3467 C CA . GLU B 1 206 ? 160.211 150.868 159.799 1.00 51.13 206 GLU B CA 1
ATOM 3468 C C . GLU B 1 206 ? 161.446 151.093 158.949 1.00 51.13 206 GLU B C 1
ATOM 3469 O O . GLU B 1 206 ? 162.026 152.181 158.988 1.00 51.13 206 GLU B O 1
ATOM 3475 N N . VAL B 1 207 ? 161.891 150.091 158.207 1.00 51.79 207 VAL B N 1
ATOM 3476 C CA . VAL B 1 207 ? 162.945 150.283 157.210 1.00 51.79 207 VAL B CA 1
ATOM 3477 C C . VAL B 1 207 ? 162.330 151.072 156.070 1.00 51.79 207 VAL B C 1
ATOM 3478 O O . VAL B 1 207 ? 161.339 150.652 155.477 1.00 51.79 207 VAL B O 1
ATOM 3482 N N . CYS B 1 208 ? 162.915 152.226 155.804 1.00 50.64 208 CYS B N 1
ATOM 3483 C CA . CYS B 1 208 ? 162.429 153.137 154.784 1.00 50.64 208 CYS B CA 1
ATOM 3484 C C . CYS B 1 208 ? 161.004 153.609 155.044 1.00 50.64 208 CYS B C 1
ATOM 3485 O O . CYS B 1 208 ? 160.308 154.011 154.110 1.00 50.64 208 CYS B O 1
ATOM 3488 N N . HIS B 1 209 ? 160.529 153.543 156.286 1.00 46.98 209 HIS B N 1
ATOM 3489 C CA . HIS B 1 209 ? 159.383 154.341 156.725 1.00 46.98 209 HIS B CA 1
ATOM 3490 C C . HIS B 1 209 ? 159.643 154.818 158.150 1.00 46.98 209 HIS B C 1
ATOM 3491 O O . HIS B 1 209 ? 158.762 154.755 159.017 1.00 46.98 209 HIS B O 1
ATOM 3498 N N . GLY B 1 210 ? 160.877 155.235 158.445 1.00 48.42 210 GLY B N 1
ATOM 3499 C CA . GLY B 1 210 ? 161.356 155.424 159.794 1.00 48.42 210 GLY B CA 1
ATOM 3500 C C . GLY B 1 210 ? 160.660 156.460 160.654 1.00 48.42 210 GLY B C 1
ATOM 3501 O O . GLY B 1 210 ? 159.775 157.180 160.199 1.00 48.42 210 GLY B O 1
ATOM 3502 N N . VAL B 1 211 ? 161.076 156.573 161.928 1.00 48.15 211 VAL B N 1
ATOM 3503 C CA . VAL B 1 211 ? 160.397 157.506 162.840 1.00 48.15 211 VAL B CA 1
ATOM 3504 C C . VAL B 1 211 ? 160.617 158.942 162.396 1.00 48.15 211 VAL B C 1
ATOM 3505 O O . VAL B 1 211 ? 159.672 159.750 162.348 1.00 48.15 211 VAL B O 1
ATOM 3509 N N . ASN B 1 212 ? 161.867 159.286 162.122 1.00 50.73 212 ASN B N 1
ATOM 3510 C CA . ASN B 1 212 ? 162.205 160.674 161.835 1.00 50.73 212 ASN B CA 1
ATOM 3511 C C . ASN B 1 212 ? 161.672 161.123 160.503 1.00 50.73 212 ASN B C 1
ATOM 3512 O O . ASN B 1 212 ? 161.643 162.329 160.250 1.00 50.73 212 ASN B O 1
ATOM 3517 N N . SER B 1 213 ? 161.283 160.202 159.624 1.00 49.45 213 SER B N 1
ATOM 3518 C CA . SER B 1 213 ? 160.705 160.523 158.318 1.00 49.45 213 SER B CA 1
ATOM 3519 C C . SER B 1 213 ? 159.199 160.461 158.302 1.00 49.45 213 SER B C 1
ATOM 3520 O O . SER B 1 213 ? 158.579 161.136 157.468 1.00 49.45 213 SER B O 1
ATOM 3523 N N . LEU B 1 214 ? 158.588 159.717 159.203 1.00 44.61 214 LEU B N 1
ATOM 3524 C CA . LEU B 1 214 ? 157.138 159.614 159.251 1.00 44.61 214 LEU B CA 1
ATOM 3525 C C . LEU B 1 214 ? 156.483 160.749 160.030 1.00 44.61 214 LEU B C 1
ATOM 3526 O O . LEU B 1 214 ? 155.309 161.015 159.827 1.00 44.61 214 LEU B O 1
ATOM 3531 N N . HIS B 1 215 ? 157.224 161.394 160.912 1.00 43.23 215 HIS B N 1
ATOM 3532 C CA . HIS B 1 215 ? 156.693 162.461 161.746 1.00 43.23 215 HIS B CA 1
ATOM 3533 C C . HIS B 1 215 ? 156.977 163.818 161.155 1.00 43.23 215 HIS B C 1
ATOM 3534 O O . HIS B 1 215 ? 156.965 164.812 161.884 1.00 43.23 215 HIS B O 1
ATOM 3541 N N . ASN B 1 216 ? 157.300 163.864 159.868 1.00 47.32 216 ASN B N 1
ATOM 3542 C CA . ASN B 1 216 ? 157.465 165.132 159.166 1.00 47.32 216 ASN B CA 1
ATOM 3543 C C . ASN B 1 216 ? 156.456 165.326 158.040 1.00 47.32 216 ASN B C 1
ATOM 3544 O O . ASN B 1 216 ? 156.403 166.410 157.458 1.00 47.32 216 ASN B O 1
ATOM 3549 N N . ILE B 1 217 ? 155.679 164.306 157.700 1.00 49.72 217 ILE B N 1
ATOM 3550 C CA . ILE B 1 217 ? 154.816 164.360 156.538 1.00 49.72 217 ILE B CA 1
ATOM 3551 C C . ILE B 1 217 ? 153.561 165.137 156.870 1.00 49.72 217 ILE B C 1
ATOM 3552 O O . ILE B 1 217 ? 152.590 164.557 157.354 1.00 49.72 217 ILE B O 1
ATOM 3557 N N . GLN B 1 218 ? 153.553 166.440 156.599 1.00 61.10 218 GLN B N 1
ATOM 3558 C CA . GLN B 1 218 ? 152.429 167.296 156.942 1.00 61.10 218 GLN B CA 1
ATOM 3559 C C . GLN B 1 218 ? 152.262 168.412 155.917 1.00 61.10 218 GLN B C 1
ATOM 3560 O O . GLN B 1 218 ? 153.187 169.196 155.717 1.00 61.10 218 GLN B O 1
ATOM 3566 N N . LYS B 1 219 ? 151.071 168.551 155.332 1.00 66.92 219 LYS B N 1
ATOM 3567 C CA . LYS B 1 219 ? 150.803 169.648 154.388 1.00 66.92 219 LYS B CA 1
ATOM 3568 C C . LYS B 1 219 ? 150.330 170.932 155.076 1.00 66.92 219 LYS B C 1
ATOM 3569 O O . LYS B 1 219 ? 150.197 170.969 156.295 1.00 66.92 219 LYS B O 1
ATOM 3575 N N . ASP B 1 220 ? 150.052 171.979 154.302 1.00 80.82 220 ASP B N 1
ATOM 3576 C CA . ASP B 1 220 ? 149.656 173.279 154.873 1.00 80.82 220 ASP B CA 1
ATOM 3577 C C . ASP B 1 220 ? 148.254 173.366 155.479 1.00 80.82 220 ASP B C 1
ATOM 3578 O O . ASP B 1 220 ? 147.380 172.571 155.150 1.00 80.82 220 ASP B O 1
ATOM 3583 N N . SER B 1 221 ? 148.045 174.330 156.373 1.00 86.17 221 SER B N 1
ATOM 3584 C CA . SER B 1 221 ? 146.741 174.498 157.020 1.00 86.17 221 SER B CA 1
ATOM 3585 C C . SER B 1 221 ? 145.728 175.354 156.238 1.00 86.17 221 SER B C 1
ATOM 3586 O O . SER B 1 221 ? 146.127 176.317 155.580 1.00 86.17 221 SER B O 1
ATOM 3589 N N . PRO B 1 222 ? 144.405 175.016 156.298 1.00 89.63 222 PRO B N 1
ATOM 3590 C CA . PRO B 1 222 ? 143.486 175.938 155.615 1.00 89.63 222 PRO B CA 1
ATOM 3591 C C . PRO B 1 222 ? 143.280 177.189 156.471 1.00 89.63 222 PRO B C 1
ATOM 3592 O O . PRO B 1 222 ? 143.359 178.304 155.944 1.00 89.63 222 PRO B O 1
ATOM 3596 N N . ASN B 1 223 ? 143.099 177.034 157.776 1.00 93.65 223 ASN B N 1
ATOM 3597 C CA . ASN B 1 223 ? 142.845 178.162 158.697 1.00 93.65 223 ASN B CA 1
ATOM 3598 C C . ASN B 1 223 ? 143.270 177.711 160.086 1.00 93.65 223 ASN B C 1
ATOM 3599 O O . ASN B 1 223 ? 142.508 177.063 160.792 1.00 93.65 223 ASN B O 1
ATOM 3604 N N . ALA B 1 224 ? 144.521 178.022 160.442 1.00 91.62 224 ALA B N 1
ATOM 3605 C CA . ALA B 1 224 ? 145.027 177.667 161.759 1.00 91.62 224 ALA B CA 1
ATOM 3606 C C . ALA B 1 224 ? 145.955 178.746 162.290 1.00 91.62 224 ALA B C 1
ATOM 3607 O O . ALA B 1 224 ? 146.905 178.442 163.020 1.00 91.62 224 ALA B O 1
ATOM 3609 N N . ALA B 1 225 ? 145.718 179.998 161.904 1.00 91.99 225 ALA B N 1
ATOM 3610 C CA . ALA B 1 225 ? 146.438 181.187 162.371 1.00 91.99 225 ALA B CA 1
ATOM 3611 C C . ALA B 1 225 ? 147.930 181.104 162.134 1.00 91.99 225 ALA B C 1
ATOM 3612 O O . ALA B 1 225 ? 148.691 181.928 162.666 1.00 91.99 225 ALA B O 1
ATOM 3614 N N . ASN B 1 226 ? 148.397 180.147 161.352 1.00 90.52 226 ASN B N 1
ATOM 3615 C CA . ASN B 1 226 ? 149.790 180.095 160.938 1.00 90.52 226 ASN B CA 1
ATOM 3616 C C . ASN B 1 226 ? 149.993 180.385 159.447 1.00 90.52 226 ASN B C 1
ATOM 3617 O O . ASN B 1 226 ? 150.834 181.222 159.078 1.00 90.52 226 ASN B O 1
ATOM 3622 N N . LEU B 1 227 ? 149.241 179.709 158.583 1.00 90.59 227 LEU B N 1
ATOM 3623 C CA . LEU B 1 227 ? 149.372 179.866 157.134 1.00 90.59 227 LEU B CA 1
ATOM 3624 C C . LEU B 1 227 ? 150.821 179.755 156.667 1.00 90.59 227 LEU B C 1
ATOM 3625 O O . LEU B 1 227 ? 151.231 180.402 155.704 1.00 90.59 227 LEU B O 1
ATOM 3630 N N . GLY B 1 228 ? 151.609 178.960 157.360 1.00 88.72 228 GLY B N 1
ATOM 3631 C CA . GLY B 1 228 ? 153.019 178.856 157.093 1.00 88.72 228 GLY B CA 1
ATOM 3632 C C . GLY B 1 228 ? 153.759 178.354 158.303 1.00 88.72 228 GLY B C 1
ATOM 3633 O O . GLY B 1 228 ? 153.382 178.597 159.448 1.00 88.72 228 GLY B O 1
ATOM 3634 N N . THR B 1 229 ? 154.841 177.613 158.039 1.00 84.86 229 THR B N 1
ATOM 3635 C CA . THR B 1 229 ? 155.570 176.853 159.093 1.00 84.86 229 THR B CA 1
ATOM 3636 C C . THR B 1 229 ? 154.563 176.063 159.937 1.00 84.86 229 THR B C 1
ATOM 3637 O O . THR B 1 229 ? 154.439 176.370 161.140 1.00 84.86 229 THR B O 1
ATOM 3641 N N . VAL B 1 230 ? 153.880 175.089 159.327 1.00 81.28 230 VAL B N 1
ATOM 3642 C CA . VAL B 1 230 ? 152.852 174.279 160.047 1.00 81.28 230 VAL B CA 1
ATOM 3643 C C . VAL B 1 230 ? 153.406 173.838 161.406 1.00 81.28 230 VAL B C 1
ATOM 3644 O O . VAL B 1 230 ? 154.407 173.096 161.428 1.00 81.28 230 VAL B O 1
ATOM 3648 N N . LYS B 1 231 ? 152.762 174.282 162.488 1.00 79.28 231 LYS B N 1
ATOM 3649 C CA . LYS B 1 231 ? 153.049 173.785 163.816 1.00 79.28 231 LYS B CA 1
ATOM 3650 C C . LYS B 1 231 ? 152.487 172.366 163.952 1.00 79.28 231 LYS B C 1
ATOM 3651 O O . LYS B 1 231 ? 151.418 172.060 163.445 1.00 79.28 231 LYS B O 1
ATOM 3657 N N . PRO B 1 232 ? 153.195 171.483 164.645 1.00 72.87 232 PRO B N 1
ATOM 3658 C CA . PRO B 1 232 ? 152.688 170.116 164.842 1.00 72.87 232 PRO B CA 1
ATOM 3659 C C . PRO B 1 232 ? 151.391 170.067 165.607 1.00 72.87 232 PRO B C 1
ATOM 3660 O O . PRO B 1 232 ? 150.643 169.089 165.478 1.00 72.87 232 PRO B O 1
ATOM 3664 N N . GLY B 1 233 ? 151.073 171.072 166.404 1.00 78.99 233 GLY B N 1
ATOM 3665 C CA . GLY B 1 233 ? 149.736 171.248 166.926 1.00 78.99 233 GLY B CA 1
ATOM 3666 C C . GLY B 1 233 ? 149.002 172.389 166.254 1.00 78.99 233 GLY B C 1
ATOM 3667 O O . GLY B 1 233 ? 149.552 173.108 165.430 1.00 78.99 233 GLY B O 1
ATOM 3668 N N . LEU B 1 234 ? 147.714 172.520 166.606 1.00 81.29 234 LEU B N 1
ATOM 3669 C CA . LEU B 1 234 ? 146.882 173.637 166.195 1.00 81.29 234 LEU B CA 1
ATOM 3670 C C . LEU B 1 234 ? 146.777 173.685 164.677 1.00 81.29 234 LEU B C 1
ATOM 3671 O O . LEU B 1 234 ? 147.179 174.651 164.036 1.00 81.29 234 LEU B O 1
ATOM 3676 N N . GLU B 1 235 ? 146.270 172.605 164.101 1.00 80.31 235 GLU B N 1
ATOM 3677 C CA . GLU B 1 235 ? 146.070 172.575 162.666 1.00 80.31 235 GLU B CA 1
ATOM 3678 C C . GLU B 1 235 ? 144.752 171.886 162.358 1.00 80.31 235 GLU B C 1
ATOM 3679 O O . GLU B 1 235 ? 144.061 171.394 163.255 1.00 80.31 235 GLU B O 1
ATOM 3685 N N . ASP B 1 236 ? 144.393 171.843 161.072 1.00 73.23 236 ASP B N 1
ATOM 3686 C CA . ASP B 1 236 ? 143.173 171.160 160.684 1.00 73.23 236 ASP B CA 1
ATOM 3687 C C . ASP B 1 236 ? 143.274 169.668 161.023 1.00 73.23 236 ASP B C 1
ATOM 3688 O O . ASP B 1 236 ? 144.341 169.143 161.349 1.00 73.23 236 ASP B O 1
ATOM 3693 N N . LEU B 1 237 ? 142.136 168.967 160.920 1.00 69.37 237 LEU B N 1
ATOM 3694 C CA . LEU B 1 237 ? 142.112 167.538 161.252 1.00 69.37 237 LEU B CA 1
ATOM 3695 C C . LEU B 1 237 ? 143.051 166.730 160.369 1.00 69.37 237 LEU B C 1
ATOM 3696 O O . LEU B 1 237 ? 143.971 166.067 160.841 1.00 69.37 237 LEU B O 1
ATOM 3701 N N . GLY B 1 238 ? 142.816 166.760 159.077 1.00 66.58 238 GLY B N 1
ATOM 3702 C CA . GLY B 1 238 ? 143.596 165.965 158.153 1.00 66.58 238 GLY B CA 1
ATOM 3703 C C . GLY B 1 238 ? 144.874 166.639 157.734 1.00 66.58 238 GLY B C 1
ATOM 3704 O O . GLY B 1 238 ? 145.600 167.185 158.586 1.00 66.58 238 GLY B O 1
ATOM 3705 N N . TRP B 1 239 ? 145.169 166.598 156.447 1.00 67.83 239 TRP B N 1
ATOM 3706 C CA . TRP B 1 239 ? 146.233 167.392 155.827 1.00 67.83 239 TRP B CA 1
ATOM 3707 C C . TRP B 1 239 ? 147.636 166.945 156.233 1.00 67.83 239 TRP B C 1
ATOM 3708 O O . TRP B 1 239 ? 148.574 167.730 156.119 1.00 67.83 239 TRP B O 1
ATOM 3719 N N . GLY B 1 240 ? 147.783 165.711 156.720 1.00 57.52 240 GLY B N 1
ATOM 3720 C CA . GLY B 1 240 ? 149.096 165.219 157.019 1.00 57.52 240 GLY B CA 1
ATOM 3721 C C . GLY B 1 240 ? 149.130 164.295 158.193 1.00 57.52 240 GLY B C 1
ATOM 3722 O O . GLY B 1 240 ? 148.107 163.804 158.685 1.00 57.52 240 GLY B O 1
ATOM 3723 N N . HIS B 1 241 ? 150.336 164.037 158.660 1.00 50.54 241 HIS B N 1
ATOM 3724 C CA . HIS B 1 241 ? 150.597 163.060 159.705 1.00 50.54 241 HIS B CA 1
ATOM 3725 C C . HIS B 1 241 ? 150.774 163.671 161.079 1.00 50.54 241 HIS B C 1
ATOM 3726 O O . HIS B 1 241 ? 150.374 163.052 162.059 1.00 50.54 241 HIS B O 1
ATOM 3733 N N . ILE B 1 242 ? 151.370 164.847 161.186 1.00 55.84 242 ILE B N 1
ATOM 3734 C CA . ILE B 1 242 ? 151.626 165.480 162.471 1.00 55.84 242 ILE B CA 1
ATOM 3735 C C . ILE B 1 242 ? 150.853 166.804 162.568 1.00 55.84 242 ILE B C 1
ATOM 3736 O O . ILE B 1 242 ? 151.267 167.756 163.229 1.00 55.84 242 ILE B O 1
ATOM 3741 N N . GLY B 1 243 ? 149.694 166.843 161.946 1.00 64.58 243 GLY B N 1
ATOM 3742 C CA . GLY B 1 243 ? 148.928 168.053 161.923 1.00 64.58 243 GLY B CA 1
ATOM 3743 C C . GLY B 1 243 ? 148.147 168.331 163.194 1.00 64.58 243 GLY B C 1
ATOM 3744 O O . GLY B 1 243 ? 148.380 169.336 163.880 1.00 64.58 243 GLY B O 1
ATOM 3745 N N . ASN B 1 244 ? 147.196 167.465 163.491 1.00 65.88 244 ASN B N 1
ATOM 3746 C CA . ASN B 1 244 ? 146.321 167.621 164.635 1.00 65.88 244 ASN B CA 1
ATOM 3747 C C . ASN B 1 244 ? 146.358 166.341 165.458 1.00 65.88 244 ASN B C 1
ATOM 3748 O O . ASN B 1 244 ? 146.706 165.286 164.954 1.00 65.88 244 ASN B O 1
ATOM 3753 N N . ASN B 1 245 ? 146.050 166.466 166.752 1.00 61.26 245 ASN B N 1
ATOM 3754 C CA . ASN B 1 245 ? 146.008 165.280 167.620 1.00 61.26 245 ASN B CA 1
ATOM 3755 C C . ASN B 1 245 ? 145.131 164.164 167.041 1.00 61.26 245 ASN B C 1
ATOM 3756 O O . ASN B 1 245 ? 145.383 162.992 167.338 1.00 61.26 245 ASN B O 1
ATOM 3761 N N . TRP B 1 246 ? 144.138 164.499 166.221 1.00 63.87 246 TRP B N 1
ATOM 3762 C CA . TRP B 1 246 ? 143.333 163.479 165.567 1.00 63.87 246 TRP B CA 1
ATOM 3763 C C . TRP B 1 246 ? 144.210 162.552 164.733 1.00 63.87 246 TRP B C 1
ATOM 3764 O O . TRP B 1 246 ? 143.982 161.337 164.719 1.00 63.87 246 TRP B O 1
ATOM 3775 N N . ASP B 1 247 ? 145.212 163.091 164.051 1.00 58.99 247 ASP B N 1
ATOM 3776 C CA . ASP B 1 247 ? 146.088 162.252 163.240 1.00 58.99 247 ASP B CA 1
ATOM 3777 C C . ASP B 1 247 ? 146.874 161.282 164.118 1.00 58.99 247 ASP B C 1
ATOM 3778 O O . ASP B 1 247 ? 146.877 160.071 163.860 1.00 58.99 247 ASP B O 1
ATOM 3783 N N . CYS B 1 248 ? 147.564 161.816 165.133 1.00 51.78 248 CYS B N 1
ATOM 3784 C CA . CYS B 1 248 ? 148.354 160.982 166.036 1.00 51.78 248 CYS B CA 1
ATOM 3785 C C . CYS B 1 248 ? 147.496 159.890 166.646 1.00 51.78 248 CYS B C 1
ATOM 3786 O O . CYS B 1 248 ? 147.949 158.755 166.820 1.00 51.78 248 CYS B O 1
ATOM 3789 N N . GLN B 1 249 ? 146.250 160.221 166.965 1.00 58.12 249 GLN B N 1
ATOM 3790 C CA . GLN B 1 249 ? 145.341 159.236 167.535 1.00 58.12 249 GLN B CA 1
ATOM 3791 C C . GLN B 1 249 ? 144.975 158.183 166.486 1.00 58.12 249 GLN B C 1
ATOM 3792 O O . GLN B 1 249 ? 145.025 156.969 166.757 1.00 58.12 249 GLN B O 1
ATOM 3798 N N . GLY B 1 250 ? 144.663 158.621 165.268 1.00 54.09 250 GLY B N 1
ATOM 3799 C CA . GLY B 1 250 ? 144.305 157.673 164.224 1.00 54.09 250 GLY B CA 1
ATOM 3800 C C . GLY B 1 250 ? 145.406 156.682 163.901 1.00 54.09 250 GLY B C 1
ATOM 3801 O O . GLY B 1 250 ? 145.129 155.508 163.670 1.00 54.09 250 GLY B O 1
ATOM 3802 N N . CYS B 1 251 ? 146.652 157.097 163.973 1.00 48.68 251 CYS B N 1
ATOM 3803 C CA . CYS B 1 251 ? 147.724 156.145 163.670 1.00 48.68 251 CYS B CA 1
ATOM 3804 C C . CYS B 1 251 ? 148.288 155.465 164.912 1.00 48.68 251 CYS B C 1
ATOM 3805 O O . CYS B 1 251 ? 148.748 154.320 164.822 1.00 48.68 251 CYS B O 1
ATOM 3808 N N . HIS B 1 252 ? 148.259 156.136 166.062 1.00 48.05 252 HIS B N 1
ATOM 3809 C CA . HIS B 1 252 ? 148.822 155.563 167.284 1.00 48.05 252 HIS B CA 1
ATOM 3810 C C . HIS B 1 252 ? 147.756 154.940 168.186 1.00 48.05 252 HIS B C 1
ATOM 3811 O O . HIS B 1 252 ? 147.858 153.766 168.545 1.00 48.05 252 HIS B O 1
ATOM 3818 N N . TRP B 1 253 ? 146.736 155.705 168.539 1.00 57.80 253 TRP B N 1
ATOM 3819 C CA . TRP B 1 253 ? 145.730 155.227 169.475 1.00 57.80 253 TRP B CA 1
ATOM 3820 C C . TRP B 1 253 ? 144.570 154.608 168.703 1.00 57.80 253 TRP B C 1
ATOM 3821 O O . TRP B 1 253 ? 144.687 154.265 167.522 1.00 57.80 253 TRP B O 1
ATOM 3832 N N . SER B 1 254 ? 143.430 154.468 169.384 1.00 66.84 254 SER B N 1
ATOM 3833 C CA . SER B 1 254 ? 142.174 154.032 168.722 1.00 66.84 254 SER B CA 1
ATOM 3834 C C . SER B 1 254 ? 141.426 155.259 168.198 1.00 66.84 254 SER B C 1
ATOM 3835 O O . SER B 1 254 ? 141.040 155.238 167.016 1.00 66.84 254 SER B O 1
ATOM 3838 N N . TRP B 1 255 ? 141.194 156.258 169.057 1.00 69.50 255 TRP B N 1
ATOM 3839 C CA . TRP B 1 255 ? 140.505 157.516 168.652 1.00 69.50 255 TRP B CA 1
ATOM 3840 C C . TRP B 1 255 ? 138.994 157.272 168.548 1.00 69.50 255 TRP B C 1
ATOM 3841 O O . TRP B 1 255 ? 138.263 158.211 168.187 1.00 69.50 255 TRP B O 1
ATOM 3852 N N . PHE B 1 256 ? 138.543 156.072 168.923 1.00 76.28 256 PHE B N 1
ATOM 3853 C CA . PHE B 1 256 ? 137.096 155.740 168.879 1.00 76.28 256 PHE B CA 1
ATOM 3854 C C . PHE B 1 256 ? 136.748 154.894 170.108 1.00 76.28 256 PHE B C 1
ATOM 3855 O O . PHE B 1 256 ? 135.938 153.954 169.984 1.00 76.28 256 PHE B O 1
ATOM 3863 N N . GLY B 1 257 ? 137.357 155.218 171.254 1.00 76.03 257 GLY B N 1
ATOM 3864 C CA . GLY B 1 257 ? 137.253 154.361 172.414 1.00 76.03 257 GLY B CA 1
ATOM 3865 C C . GLY B 1 257 ? 138.406 153.403 172.498 1.00 76.03 257 GLY B C 1
ATOM 3866 O O . GLY B 1 257 ? 139.502 153.805 172.901 1.00 76.03 257 GLY B O 1
ATOM 3867 N N . ASN B 1 258 ? 138.172 152.160 172.103 1.00 76.70 258 ASN B N 1
ATOM 3868 C CA . ASN B 1 258 ? 139.197 151.146 172.057 1.00 76.70 258 ASN B CA 1
ATOM 3869 C C . ASN B 1 258 ? 139.102 150.349 170.762 1.00 76.70 258 ASN B C 1
ATOM 3870 O O . ASN B 1 258 ? 139.906 149.461 170.492 1.00 76.70 258 ASN B O 1
ATOM 3875 N N . ALA C 1 1 ? 178.343 159.372 97.689 1.00 65.88 1 ALA C N 1
ATOM 3876 C CA . ALA C 1 1 ? 178.549 158.922 96.302 1.00 65.88 1 ALA C CA 1
ATOM 3877 C C . ALA C 1 1 ? 179.341 157.638 96.288 1.00 65.88 1 ALA C C 1
ATOM 3878 O O . ALA C 1 1 ? 180.337 157.494 95.578 1.00 65.88 1 ALA C O 1
ATOM 3880 N N . VAL C 1 2 ? 178.892 156.684 97.107 1.00 67.57 2 VAL C N 1
ATOM 3881 C CA . VAL C 1 2 ? 179.463 155.350 97.127 1.00 67.57 2 VAL C CA 1
ATOM 3882 C C . VAL C 1 2 ? 178.351 154.333 97.340 1.00 67.57 2 VAL C C 1
ATOM 3883 O O . VAL C 1 2 ? 177.639 154.397 98.358 1.00 67.57 2 VAL C O 1
ATOM 3887 N N . PRO C 1 3 ? 178.175 153.356 96.438 1.00 65.97 3 PRO C N 1
ATOM 3888 C CA . PRO C 1 3 ? 177.003 152.473 96.499 1.00 65.97 3 PRO C CA 1
ATOM 3889 C C . PRO C 1 3 ? 177.082 151.557 97.713 1.00 65.97 3 PRO C C 1
ATOM 3890 O O . PRO C 1 3 ? 178.102 151.528 98.415 1.00 65.97 3 PRO C O 1
ATOM 3894 N N . PRO C 1 4 ? 175.994 150.886 98.071 1.00 65.60 4 PRO C N 1
ATOM 3895 C CA . PRO C 1 4 ? 176.076 149.833 99.055 1.00 65.60 4 PRO C CA 1
ATOM 3896 C C . PRO C 1 4 ? 177.078 148.766 98.643 1.00 65.60 4 PRO C C 1
ATOM 3897 O O . PRO C 1 4 ? 177.530 148.725 97.487 1.00 65.60 4 PRO C O 1
ATOM 3901 N N . PRO C 1 5 ? 177.509 147.915 99.593 1.00 67.41 5 PRO C N 1
ATOM 3902 C CA . PRO C 1 5 ? 178.315 146.749 99.246 1.00 67.41 5 PRO C CA 1
ATOM 3903 C C . PRO C 1 5 ? 177.646 145.903 98.161 1.00 67.41 5 PRO C C 1
ATOM 3904 O O . PRO C 1 5 ? 178.333 145.286 97.349 1.00 67.41 5 PRO C O 1
ATOM 3908 N N . PRO C 1 6 ? 176.331 145.824 98.134 1.00 67.03 6 PRO C N 1
ATOM 3909 C CA . PRO C 1 6 ? 175.673 145.456 96.874 1.00 67.03 6 PRO C CA 1
ATOM 3910 C C . PRO C 1 6 ? 175.636 146.686 95.967 1.00 67.03 6 PRO C C 1
ATOM 3911 O O . PRO C 1 6 ? 175.198 147.765 96.375 1.00 67.03 6 PRO C O 1
ATOM 3915 N N . VAL C 1 7 ? 176.080 146.510 94.716 1.00 65.71 7 VAL C N 1
ATOM 3916 C CA . VAL C 1 7 ? 176.107 147.614 93.765 1.00 65.71 7 VAL C CA 1
ATOM 3917 C C . VAL C 1 7 ? 174.757 148.303 93.695 1.00 65.71 7 VAL C C 1
ATOM 3918 O O . VAL C 1 7 ? 173.716 147.654 93.830 1.00 65.71 7 VAL C O 1
ATOM 3922 N N . ASN C 1 8 ? 174.762 149.636 93.526 1.00 64.59 8 ASN C N 1
ATOM 3923 C CA . ASN C 1 8 ? 173.530 150.421 93.629 1.00 64.59 8 ASN C CA 1
ATOM 3924 C C . ASN C 1 8 ? 172.455 149.821 92.725 1.00 64.59 8 ASN C C 1
ATOM 3925 O O . ASN C 1 8 ? 172.533 149.909 91.500 1.00 64.59 8 ASN C O 1
ATOM 3930 N N . GLN C 1 9 ? 171.441 149.217 93.347 1.00 62.32 9 GLN C N 1
ATOM 3931 C CA . GLN C 1 9 ? 170.377 148.558 92.601 1.00 62.32 9 GLN C CA 1
ATOM 3932 C C . GLN C 1 9 ? 169.702 149.552 91.670 1.00 62.32 9 GLN C C 1
ATOM 3933 O O . GLN C 1 9 ? 169.686 150.764 91.888 1.00 62.32 9 GLN C O 1
ATOM 3939 N N . PHE C 1 10 ? 169.149 149.021 90.601 1.00 62.25 10 PHE C N 1
ATOM 3940 C CA . PHE C 1 10 ? 168.411 149.848 89.663 1.00 62.25 10 PHE C CA 1
ATOM 3941 C C . PHE C 1 10 ? 167.158 149.153 89.211 1.00 62.25 10 PHE C C 1
ATOM 3942 O O . PHE C 1 10 ? 166.725 149.257 88.057 1.00 62.25 10 PHE C O 1
ATOM 3950 N N . LEU C 1 11 ? 166.552 148.400 90.115 1.00 62.23 11 LEU C N 1
ATOM 3951 C CA . LEU C 1 11 ? 165.228 147.888 89.854 1.00 62.23 11 LEU C CA 1
ATOM 3952 C C . LEU C 1 11 ? 164.152 148.944 90.067 1.00 62.23 11 LEU C C 1
ATOM 3953 O O . LEU C 1 11 ? 162.965 148.618 89.933 1.00 62.23 11 LEU C O 1
ATOM 3958 N N . GLY C 1 12 ? 164.547 150.186 90.386 1.00 58.89 12 GLY C N 1
ATOM 3959 C CA . GLY C 1 12 ? 163.623 151.294 90.515 1.00 58.89 12 GLY C CA 1
ATOM 3960 C C . GLY C 1 12 ? 163.015 151.695 89.197 1.00 58.89 12 GLY C C 1
ATOM 3961 O O . GLY C 1 12 ? 163.051 150.971 88.207 1.00 58.89 12 GLY C O 1
ATOM 3962 N N . ILE C 1 13 ? 162.383 152.876 89.194 1.00 56.59 13 ILE C N 1
ATOM 3963 C CA . ILE C 1 13 ? 161.607 153.237 88.026 1.00 56.59 13 ILE C CA 1
ATOM 3964 C C . ILE C 1 13 ? 162.500 153.694 86.865 1.00 56.59 13 ILE C C 1
ATOM 3965 O O . ILE C 1 13 ? 162.490 153.089 85.807 1.00 56.59 13 ILE C O 1
ATOM 3970 N N . TYR C 1 14 ? 163.315 154.744 87.055 1.00 55.29 14 TYR C N 1
ATOM 3971 C CA . TYR C 1 14 ? 164.119 155.317 85.982 1.00 55.29 14 TYR C CA 1
ATOM 3972 C C . TYR C 1 14 ? 165.600 155.232 86.302 1.00 55.29 14 TYR C C 1
ATOM 3973 O O . TYR C 1 14 ? 166.008 155.601 87.390 1.00 55.29 14 TYR C O 1
ATOM 3982 N N . ASP C 1 15 ? 166.383 154.759 85.339 1.00 60.87 15 ASP C N 1
ATOM 3983 C CA . ASP C 1 15 ? 167.811 154.955 85.363 1.00 60.87 15 ASP C CA 1
ATOM 3984 C C . ASP C 1 15 ? 168.107 156.449 85.406 1.00 60.87 15 ASP C C 1
ATOM 3985 O O . ASP C 1 15 ? 167.519 157.239 84.657 1.00 60.87 15 ASP C O 1
ATOM 3990 N N . THR C 1 16 ? 169.060 156.833 86.261 1.00 58.86 16 THR C N 1
ATOM 3991 C CA . THR C 1 16 ? 169.230 158.240 86.602 1.00 58.86 16 THR C CA 1
ATOM 3992 C C . THR C 1 16 ? 169.863 159.086 85.512 1.00 58.86 16 THR C C 1
ATOM 3993 O O . THR C 1 16 ? 170.080 160.281 85.758 1.00 58.86 16 THR C O 1
ATOM 3997 N N . LYS C 1 17 ? 170.198 158.516 84.361 1.00 63.65 17 LYS C N 1
ATOM 3998 C CA . LYS C 1 17 ? 170.883 159.272 83.316 1.00 63.65 17 LYS C CA 1
ATOM 3999 C C . LYS C 1 17 ? 170.028 160.443 82.834 1.00 63.65 17 LYS C C 1
ATOM 4000 O O . LYS C 1 17 ? 168.793 160.456 82.978 1.00 63.65 17 LYS C O 1
ATOM 4006 N N . PHE C 1 18 ? 170.702 161.433 82.233 1.00 65.23 18 PHE C N 1
ATOM 4007 C CA . PHE C 1 18 ? 170.024 162.495 81.498 1.00 65.23 18 PHE C CA 1
ATOM 4008 C C . PHE C 1 18 ? 169.171 161.880 80.385 1.00 65.23 18 PHE C C 1
ATOM 4009 O O . PHE C 1 18 ? 169.386 160.739 79.973 1.00 65.23 18 PHE C O 1
ATOM 4017 N N . PRO C 1 19 ? 168.177 162.623 79.882 1.00 62.80 19 PRO C N 1
ATOM 4018 C CA . PRO C 1 19 ? 167.342 162.053 78.816 1.00 62.80 19 PRO C CA 1
ATOM 4019 C C . PRO C 1 19 ? 168.118 161.666 77.596 1.00 62.80 19 PRO C C 1
ATOM 4020 O O . PRO C 1 19 ? 167.768 160.685 76.923 1.00 62.80 19 PRO C O 1
ATOM 4024 N N . ASN C 1 20 ? 169.173 162.406 77.288 1.00 63.49 20 ASN C N 1
ATOM 4025 C CA . ASN C 1 20 ? 169.882 162.179 76.039 1.00 63.49 20 ASN C CA 1
ATOM 4026 C C . ASN C 1 20 ? 170.579 160.829 76.037 1.00 63.49 20 ASN C C 1
ATOM 4027 O O . ASN C 1 20 ? 170.762 160.217 74.981 1.00 63.49 20 ASN C O 1
ATOM 4032 N N . LEU C 1 21 ? 171.005 160.365 77.208 1.00 65.06 21 LEU C N 1
ATOM 4033 C CA . LEU C 1 21 ? 171.703 159.086 77.331 1.00 65.06 21 LEU C CA 1
ATOM 4034 C C . LEU C 1 21 ? 170.754 157.898 77.306 1.00 65.06 21 LEU C C 1
ATOM 4035 O O . LEU C 1 21 ? 171.216 156.753 77.305 1.00 65.06 21 LEU C O 1
ATOM 4040 N N . THR C 1 22 ? 169.430 158.129 77.275 1.00 62.73 22 THR C N 1
ATOM 4041 C CA . THR C 1 22 ? 168.502 157.066 76.991 1.00 62.73 22 THR C CA 1
ATOM 4042 C C . THR C 1 22 ? 168.680 156.583 75.569 1.00 62.73 22 THR C C 1
ATOM 4043 O O . THR C 1 22 ? 16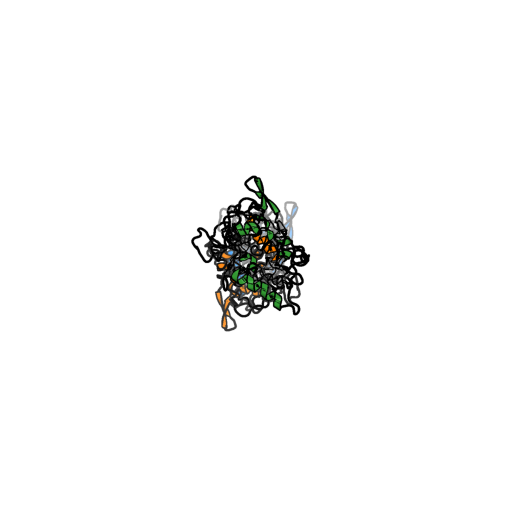9.042 157.354 74.667 1.00 62.73 22 THR C O 1
ATOM 4047 N N . LYS C 1 23 ? 168.461 155.295 75.375 1.00 64.31 23 LYS C N 1
ATOM 4048 C CA . LYS C 1 23 ? 168.550 154.733 74.043 1.00 64.31 23 LYS C CA 1
ATOM 4049 C C . LYS C 1 23 ? 167.296 155.035 73.222 1.00 64.31 23 LYS C C 1
ATOM 4050 O O . LYS C 1 23 ? 166.328 155.607 73.715 1.00 64.31 23 LYS C O 1
ATOM 4056 N N . ALA C 1 24 ? 167.306 154.628 71.958 1.00 61.14 24 ALA C N 1
ATOM 4057 C CA . ALA C 1 24 ? 166.114 154.765 71.137 1.00 61.14 24 ALA C CA 1
ATOM 4058 C C . ALA C 1 24 ? 164.991 153.858 71.618 1.00 61.14 24 ALA C C 1
ATOM 4059 O O . ALA C 1 24 ? 163.913 153.813 70.993 1.00 61.14 24 ALA C O 1
ATOM 4061 N N . ASP C 1 25 ? 165.246 153.055 72.661 1.00 61.81 25 ASP C N 1
ATOM 4062 C CA . ASP C 1 25 ? 164.232 152.194 73.279 1.00 61.81 25 ASP C CA 1
ATOM 4063 C C . ASP C 1 25 ? 163.441 153.016 74.295 1.00 61.81 25 ASP C C 1
ATOM 4064 O O . ASP C 1 25 ? 163.516 152.817 75.509 1.00 61.81 25 ASP C O 1
ATOM 4069 N N . CYS C 1 26 ? 162.649 153.946 73.773 1.00 57.74 26 CYS C N 1
ATOM 4070 C CA . CYS C 1 26 ? 161.538 154.529 74.486 1.00 57.74 26 CYS C CA 1
ATOM 4071 C C . CYS C 1 26 ? 160.269 153.721 74.254 1.00 57.74 26 CYS C C 1
ATOM 4072 O O . CYS C 1 26 ? 159.174 154.162 74.605 1.00 57.74 26 CYS C O 1
ATOM 4075 N N . LEU C 1 27 ? 160.433 152.531 73.692 1.00 60.53 27 LEU C N 1
ATOM 4076 C CA . LEU C 1 27 ? 159.315 151.746 73.208 1.00 60.53 27 LEU C CA 1
ATOM 4077 C C . LEU C 1 27 ? 158.466 151.189 74.337 1.00 60.53 27 LEU C C 1
ATOM 4078 O O . LEU C 1 27 ? 157.272 150.953 74.130 1.00 60.53 27 LEU C O 1
ATOM 4083 N N . GLU C 1 28 ? 159.031 151.014 75.551 1.00 61.56 28 GLU C N 1
ATOM 4084 C CA . GLU C 1 28 ? 158.278 150.370 76.619 1.00 61.56 28 GLU C CA 1
ATOM 4085 C C . GLU C 1 28 ? 157.157 151.267 77.152 1.00 61.56 28 GLU C C 1
ATOM 4086 O O . GLU C 1 28 ? 156.046 150.800 77.445 1.00 61.56 28 GLU C O 1
ATOM 4092 N N . CYS C 1 29 ? 157.421 152.569 77.302 1.00 57.84 29 CYS C N 1
ATOM 4093 C CA . CYS C 1 29 ? 156.403 153.518 77.723 1.00 57.84 29 CYS C CA 1
ATOM 4094 C C . CYS C 1 29 ? 155.694 154.205 76.575 1.00 57.84 29 CYS C C 1
ATOM 4095 O O . CYS C 1 29 ? 154.617 154.779 76.799 1.00 57.84 29 CYS C O 1
ATOM 4098 N N . HIS C 1 30 ? 156.263 154.187 75.372 1.00 51.72 30 HIS C N 1
ATOM 4099 C CA . HIS C 1 30 ? 155.617 154.617 74.130 1.00 51.72 30 HIS C CA 1
ATOM 4100 C C . HIS C 1 30 ? 155.619 153.378 73.242 1.00 51.72 30 HIS C C 1
ATOM 4101 O O . HIS C 1 30 ? 156.621 153.101 72.575 1.00 51.72 30 HIS C O 1
ATOM 4108 N N . VAL C 1 31 ? 154.507 152.644 73.229 1.00 56.23 31 VAL C N 1
ATOM 4109 C CA . VAL C 1 31 ? 154.529 151.207 72.987 1.00 56.23 31 VAL C CA 1
ATOM 4110 C C . VAL C 1 31 ? 155.242 150.841 71.677 1.00 56.23 31 VAL C C 1
ATOM 4111 O O . VAL C 1 31 ? 156.105 149.952 71.664 1.00 56.23 31 VAL C O 1
ATOM 4115 N N . SER C 1 32 ? 154.900 151.496 70.571 1.00 56.32 32 SER C N 1
ATOM 4116 C CA . SER C 1 32 ? 155.534 151.093 69.317 1.00 56.32 32 SER C CA 1
ATOM 4117 C C . SER C 1 32 ? 155.380 152.201 68.289 1.00 56.32 32 SER C C 1
ATOM 4118 O O . SER C 1 32 ? 154.516 153.076 68.418 1.00 56.32 32 SER C O 1
ATOM 4121 N N . ASP C 1 33 ? 156.214 152.145 67.260 1.00 52.73 33 ASP C N 1
ATOM 4122 C CA . ASP C 1 33 ? 156.121 153.057 66.130 1.00 52.73 33 ASP C CA 1
ATOM 4123 C C . ASP C 1 33 ? 154.768 152.958 65.433 1.00 52.73 33 ASP C C 1
ATOM 4124 O O . ASP C 1 33 ? 154.218 153.968 64.998 1.00 52.73 33 ASP C O 1
ATOM 4129 N N . THR C 1 34 ? 154.215 151.749 65.356 1.00 53.37 34 THR C N 1
ATOM 4130 C CA . THR C 1 34 ? 152.925 151.556 64.710 1.00 53.37 34 THR C CA 1
ATOM 4131 C C . THR C 1 34 ? 151.834 152.426 65.338 1.00 53.37 34 THR C C 1
ATOM 4132 O O . THR C 1 34 ? 150.821 152.675 64.692 1.00 53.37 34 THR C O 1
ATOM 4136 N N . VAL C 1 35 ? 152.000 152.873 66.583 1.00 53.75 35 VAL C N 1
ATOM 4137 C CA . VAL C 1 35 ? 150.990 153.737 67.214 1.00 53.75 35 VAL C CA 1
ATOM 4138 C C . VAL C 1 35 ? 151.542 155.149 67.227 1.00 53.75 35 VAL C C 1
ATOM 4139 O O . VAL C 1 35 ? 150.784 156.123 67.295 1.00 53.75 35 VAL C O 1
ATOM 4143 N N . LEU C 1 36 ? 152.867 155.264 67.210 1.00 51.73 36 LEU C N 1
ATOM 4144 C CA . LEU C 1 36 ? 153.485 156.565 67.217 1.00 51.73 36 LEU C CA 1
ATOM 4145 C C . LEU C 1 36 ? 153.202 157.324 65.944 1.00 51.73 36 LEU C C 1
ATOM 4146 O O . LEU C 1 36 ? 153.139 158.559 65.952 1.00 51.73 36 LEU C O 1
ATOM 4151 N N . VAL C 1 37 ? 152.971 156.619 64.840 1.00 52.68 37 VAL C N 1
ATOM 4152 C CA . VAL C 1 37 ? 152.646 157.312 63.606 1.00 52.68 37 VAL C CA 1
ATOM 4153 C C . VAL C 1 37 ? 151.394 158.157 63.785 1.00 52.68 37 VAL C C 1
ATOM 4154 O O . VAL C 1 37 ? 151.396 159.363 63.509 1.00 52.68 37 VAL C O 1
ATOM 4158 N N . GLN C 1 38 ? 150.306 157.549 64.271 1.00 52.83 38 GLN C N 1
ATOM 4159 C CA . GLN C 1 38 ? 149.076 158.320 64.473 1.00 52.83 38 GLN C CA 1
ATOM 4160 C C . GLN C 1 38 ? 149.187 159.202 65.711 1.00 52.83 38 GLN C C 1
ATOM 4161 O O . GLN C 1 38 ? 148.506 160.220 65.782 1.00 52.83 38 GLN C O 1
ATOM 4167 N N . GLN C 1 39 ? 150.005 158.831 66.699 1.00 53.46 39 GLN C N 1
ATOM 4168 C CA . GLN C 1 39 ? 150.250 159.701 67.840 1.00 53.46 39 GLN C CA 1
ATOM 4169 C C . GLN C 1 39 ? 150.865 161.025 67.406 1.00 53.46 39 GLN C C 1
ATOM 4170 O O . GLN C 1 39 ? 150.674 162.049 68.079 1.00 53.46 39 GLN C O 1
ATOM 4176 N N . HIS C 1 40 ? 151.576 161.055 66.266 1.00 47.23 40 HIS C N 1
ATOM 4177 C CA . HIS C 1 40 ? 152.147 162.287 65.744 1.00 47.23 40 HIS C CA 1
ATOM 4178 C C . HIS C 1 40 ? 151.219 162.967 64.733 1.00 47.23 40 HIS C C 1
ATOM 4179 O O . HIS C 1 40 ? 150.957 164.174 64.834 1.00 47.23 40 HIS C O 1
ATOM 4186 N N . HIS C 1 41 ? 150.741 162.207 63.737 1.00 48.98 41 HIS C N 1
ATOM 4187 C CA . HIS C 1 41 ? 149.949 162.833 62.695 1.00 48.98 41 HIS C CA 1
ATOM 4188 C C . HIS C 1 41 ? 148.578 163.250 63.177 1.00 48.98 41 HIS C C 1
ATOM 4189 O O . HIS C 1 41 ? 147.855 163.928 62.438 1.00 48.98 41 HIS C O 1
ATOM 4196 N N . ALA C 1 42 ? 148.187 162.854 64.385 1.00 55.95 42 ALA C N 1
ATOM 4197 C CA . ALA C 1 42 ? 146.961 163.378 64.968 1.00 55.95 42 ALA C CA 1
ATOM 4198 C C . ALA C 1 42 ? 147.107 164.868 65.240 1.00 55.95 42 ALA C C 1
ATOM 4199 O O . ALA C 1 42 ? 146.112 165.596 65.257 1.00 55.95 42 ALA C O 1
ATOM 4201 N N . LEU C 1 43 ? 148.337 165.339 65.450 1.00 57.55 43 LEU C N 1
ATOM 4202 C CA . LEU C 1 43 ? 148.568 166.737 65.791 1.00 57.55 43 LEU C CA 1
ATOM 4203 C C . LEU C 1 43 ? 148.400 167.678 64.616 1.00 57.55 43 LEU C C 1
ATOM 4204 O O . LEU C 1 43 ? 148.247 168.877 64.837 1.00 57.55 43 LEU C O 1
ATOM 4209 N N . ILE C 1 44 ? 148.408 167.157 63.378 1.00 58.43 44 ILE C N 1
ATOM 4210 C CA . ILE C 1 44 ? 148.232 168.036 62.213 1.00 58.43 44 ILE C CA 1
ATOM 4211 C C . ILE C 1 44 ? 146.827 168.602 62.162 1.00 58.43 44 ILE C C 1
ATOM 4212 O O . ILE C 1 44 ? 146.609 169.721 61.677 1.00 58.43 44 ILE C O 1
ATOM 4217 N N . ASN C 1 45 ? 145.827 167.836 62.615 1.00 64.71 45 ASN C N 1
ATOM 4218 C CA . ASN C 1 45 ? 144.444 168.319 62.611 1.00 64.71 45 ASN C CA 1
ATOM 4219 C C . ASN C 1 45 ? 144.173 169.304 63.739 1.00 64.71 45 ASN C C 1
ATOM 4220 O O . ASN C 1 45 ? 143.103 169.891 63.757 1.00 64.71 45 ASN C O 1
ATOM 4225 N N . THR C 1 46 ? 145.108 169.456 64.688 1.00 65.12 46 THR C N 1
ATOM 4226 C CA . THR C 1 46 ? 144.905 170.371 65.813 1.00 65.12 46 THR C CA 1
ATOM 4227 C C . THR C 1 46 ? 144.768 171.811 65.337 1.00 65.12 46 THR C C 1
ATOM 4228 O O . THR C 1 46 ? 143.798 172.497 65.679 1.00 65.12 46 THR C O 1
ATOM 4232 N N . VAL C 1 47 ? 145.668 172.258 64.490 1.00 72.31 47 VAL C N 1
ATOM 4233 C CA . VAL C 1 47 ? 145.618 173.634 64.020 1.00 72.31 47 VAL C CA 1
ATOM 4234 C C . VAL C 1 47 ? 144.727 173.724 62.785 1.00 72.31 47 VAL C C 1
ATOM 4235 O O . VAL C 1 47 ? 144.654 172.774 61.986 1.00 72.31 47 VAL C O 1
ATOM 4239 N N . THR C 1 48 ? 144.039 174.833 62.605 1.00 77.22 48 THR C N 1
ATOM 4240 C CA . THR C 1 48 ? 143.135 174.938 61.456 1.00 77.22 48 THR C CA 1
ATOM 4241 C C . THR C 1 48 ? 143.922 175.038 60.150 1.00 77.22 48 THR C C 1
ATOM 4242 O O . THR C 1 48 ? 143.592 174.317 59.213 1.00 77.22 48 THR C O 1
ATOM 4246 N N . PRO C 1 49 ? 144.960 175.870 60.028 1.00 76.50 49 PRO C N 1
ATOM 4247 C CA . PRO C 1 49 ? 145.961 175.653 58.977 1.00 76.50 49 PRO C CA 1
ATOM 4248 C C . PRO C 1 49 ? 146.925 174.552 59.406 1.00 76.50 49 PRO C C 1
ATOM 4249 O O . PRO C 1 49 ? 147.779 174.770 60.295 1.00 76.50 49 PRO C O 1
ATOM 4253 N N . PRO C 1 50 ? 146.834 173.372 58.791 1.00 69.55 50 PRO C N 1
ATOM 4254 C CA . PRO C 1 50 ? 147.515 172.196 59.340 1.00 69.55 50 PRO C CA 1
ATOM 4255 C C . PRO C 1 50 ? 149.009 172.397 59.524 1.00 69.55 50 PRO C C 1
ATOM 4256 O O . PRO C 1 50 ? 149.642 173.244 58.885 1.00 69.55 50 PRO C O 1
ATOM 4260 N N . ALA C 1 51 ? 149.560 171.591 60.430 1.00 61.87 51 ALA C N 1
ATOM 4261 C CA . ALA C 1 51 ? 150.983 171.616 60.679 1.00 61.87 51 ALA C CA 1
ATOM 4262 C C . ALA C 1 51 ? 151.742 171.202 59.436 1.00 61.87 51 ALA C C 1
ATOM 4263 O O . ALA C 1 51 ? 151.477 170.140 58.871 1.00 61.87 51 ALA C O 1
ATOM 4265 N N . SER C 1 52 ? 152.645 172.057 59.005 1.00 57.06 52 SER C N 1
ATOM 4266 C CA . SER C 1 52 ? 153.430 171.804 57.803 1.00 57.06 52 SER C CA 1
ATOM 4267 C C . SER C 1 52 ? 154.090 170.437 57.848 1.00 57.06 52 SER C C 1
ATOM 4268 O O . SER C 1 52 ? 154.885 170.155 58.731 1.00 57.06 52 SER C O 1
ATOM 4271 N N . CYS C 1 53 ? 153.780 169.606 56.849 1.00 47.78 53 CYS C N 1
ATOM 4272 C CA . CYS C 1 53 ? 154.337 168.277 56.765 1.00 47.78 53 CYS C CA 1
ATOM 4273 C C . CYS C 1 53 ? 155.840 168.290 56.519 1.00 47.78 53 CYS C C 1
ATOM 4274 O O . CYS C 1 53 ? 156.495 167.238 56.642 1.00 47.78 53 CYS C O 1
ATOM 4277 N N . ILE C 1 54 ? 156.417 169.430 56.180 1.00 52.01 54 ILE C N 1
ATOM 4278 C CA . ILE C 1 54 ? 157.840 169.551 55.906 1.00 52.01 54 ILE C CA 1
ATOM 4279 C C . ILE C 1 54 ? 158.449 170.617 56.809 1.00 52.01 54 ILE C C 1
ATOM 4280 O O . ILE C 1 54 ? 157.807 171.631 57.110 1.00 52.01 54 ILE C O 1
ATOM 4285 N N . ASN C 1 55 ? 159.697 170.402 57.224 1.00 58.50 55 ASN C N 1
ATOM 4286 C CA . ASN C 1 55 ? 160.404 171.325 58.090 1.00 58.50 55 ASN C CA 1
ATOM 4287 C C . ASN C 1 55 ? 161.410 172.103 57.244 1.00 58.50 55 ASN C C 1
ATOM 4288 O O . ASN C 1 55 ? 162.516 171.632 56.983 1.00 58.50 55 ASN C O 1
ATOM 4293 N N . THR C 1 56 ? 161.022 173.328 56.873 1.00 66.34 56 THR C N 1
ATOM 4294 C CA . THR C 1 56 ? 161.872 174.163 56.046 1.00 66.34 56 THR C CA 1
ATOM 4295 C C . THR C 1 56 ? 162.748 175.115 56.847 1.00 66.34 56 THR C C 1
ATOM 4296 O O . THR C 1 56 ? 163.703 175.666 56.285 1.00 66.34 56 THR C O 1
ATOM 4300 N N . SER C 1 57 ? 162.441 175.356 58.130 1.00 69.28 57 SER C N 1
ATOM 4301 C CA . SER C 1 57 ? 163.217 176.259 58.957 1.00 69.28 57 SER C CA 1
ATOM 4302 C C . SER C 1 57 ? 164.510 175.612 59.410 1.00 69.28 57 SER C C 1
ATOM 4303 O O . SER C 1 57 ? 165.476 176.330 59.659 1.00 69.28 57 SER C O 1
ATOM 4306 N N . GLY C 1 58 ? 164.557 174.281 59.516 1.00 70.72 58 GLY C N 1
ATOM 4307 C CA . GLY C 1 58 ? 165.774 173.618 59.951 1.00 70.72 58 GLY C CA 1
ATOM 4308 C C . GLY C 1 58 ? 166.094 173.741 61.430 1.00 70.72 58 GLY C C 1
ATOM 4309 O O . GLY C 1 58 ? 167.228 173.421 61.834 1.00 70.72 58 GLY C O 1
ATOM 4310 N N . THR C 1 59 ? 165.172 174.236 62.247 1.00 70.93 59 THR C N 1
ATOM 4311 C CA . THR C 1 59 ? 165.391 174.300 63.695 1.00 70.93 59 THR C CA 1
ATOM 4312 C C . THR C 1 59 ? 165.304 172.899 64.296 1.00 70.93 59 THR C C 1
ATOM 4313 O O . THR C 1 59 ? 164.279 172.233 64.218 1.00 70.93 59 THR C O 1
ATOM 4317 N N . VAL C 1 60 ? 166.405 172.481 64.937 1.00 66.13 60 VAL C N 1
ATOM 4318 C CA . VAL C 1 60 ? 166.515 171.151 65.538 1.00 66.13 60 VAL C CA 1
ATOM 4319 C C . VAL C 1 60 ? 165.355 170.848 66.492 1.00 66.13 60 VAL C C 1
ATOM 4320 O O . VAL C 1 60 ? 164.923 169.689 66.563 1.00 66.13 60 VAL C O 1
ATOM 4324 N N . PRO C 1 61 ? 164.829 171.789 67.263 1.00 66.50 61 PRO C N 1
ATOM 4325 C CA . PRO C 1 61 ? 163.542 171.542 67.900 1.00 66.50 61 PRO C CA 1
ATOM 4326 C C . PRO C 1 61 ? 162.396 171.833 66.938 1.00 66.50 61 PRO C C 1
ATOM 4327 O O . PRO C 1 61 ? 162.033 172.995 66.708 1.00 66.50 61 PRO C O 1
ATOM 4331 N N . PRO C 1 62 ? 161.730 170.802 66.403 1.00 60.81 62 PRO C N 1
ATOM 4332 C CA . PRO C 1 62 ? 160.650 171.048 65.439 1.00 60.81 62 PRO C CA 1
ATOM 4333 C C . PRO C 1 62 ? 159.333 171.449 66.067 1.00 60.81 62 PRO C C 1
ATOM 4334 O O . PRO C 1 62 ? 158.458 170.592 66.271 1.00 60.81 62 PRO C O 1
ATOM 4338 N N . THR C 1 63 ? 159.177 172.738 66.381 1.00 61.78 63 THR C N 1
ATOM 4339 C CA . THR C 1 63 ? 157.863 173.236 66.793 1.00 61.78 63 THR C CA 1
ATOM 4340 C C . THR C 1 63 ? 156.799 172.795 65.811 1.00 61.78 63 THR C C 1
ATOM 4341 O O . THR C 1 63 ? 156.971 172.908 64.585 1.00 61.78 63 THR C O 1
ATOM 4345 N N . LEU C 1 64 ? 155.685 172.296 66.332 1.00 58.79 64 LEU C N 1
ATOM 4346 C CA . LEU C 1 64 ? 154.563 171.957 65.442 1.00 58.79 64 LEU C CA 1
ATOM 4347 C C . LEU C 1 64 ? 154.149 173.128 64.563 1.00 58.79 64 LEU C C 1
ATOM 4348 O O . LEU C 1 64 ? 153.521 172.915 63.523 1.00 58.79 64 LEU C O 1
ATOM 4353 N N . ALA C 1 65 ? 154.434 174.362 64.974 1.00 60.81 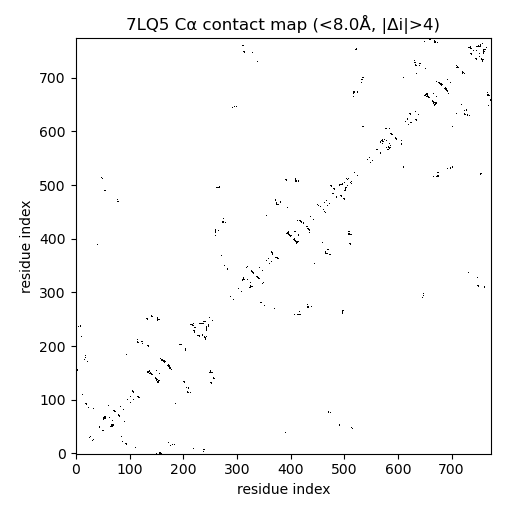65 ALA C N 1
ATOM 4354 C CA . ALA C 1 65 ? 154.190 175.488 64.086 1.00 60.81 65 ALA C CA 1
ATOM 4355 C C . ALA C 1 65 ? 155.046 175.356 62.835 1.00 60.81 65 ALA C C 1
ATOM 4356 O O . ALA C 1 65 ? 154.589 175.650 61.728 1.00 60.81 65 ALA C O 1
ATOM 4358 N N . THR C 1 66 ? 156.295 174.941 63.001 1.00 61.26 66 THR C N 1
ATOM 4359 C CA . THR C 1 66 ? 157.108 174.488 61.891 1.00 61.26 66 THR C CA 1
ATOM 4360 C C . THR C 1 66 ? 156.749 173.029 61.576 1.00 61.26 66 THR C C 1
ATOM 4361 O O . THR C 1 66 ? 155.775 172.468 62.099 1.00 61.26 66 THR C O 1
ATOM 4365 N N . GLY C 1 67 ? 157.555 172.410 60.727 1.00 54.81 67 GLY C N 1
ATOM 4366 C CA . GLY C 1 67 ? 157.341 171.020 60.416 1.00 54.81 67 GLY C CA 1
ATOM 4367 C C . GLY C 1 67 ? 158.307 170.090 61.110 1.00 54.81 67 GLY C C 1
ATOM 4368 O O . GLY C 1 67 ? 159.206 170.522 61.809 1.00 54.81 67 GLY C O 1
ATOM 4369 N N . CYS C 1 68 ? 158.120 168.788 60.845 1.00 49.25 68 CYS C N 1
ATOM 4370 C CA . CYS C 1 68 ? 159.001 167.763 61.394 1.00 49.25 68 CYS C CA 1
ATOM 4371 C C . CYS C 1 68 ? 159.911 167.158 60.350 1.00 49.25 68 CYS C C 1
ATOM 4372 O O . CYS C 1 68 ? 161.114 166.972 60.597 1.00 49.25 68 CYS C O 1
ATOM 4375 N N . HIS C 1 69 ? 159.352 166.785 59.204 1.00 43.70 69 HIS C N 1
ATOM 4376 C CA . HIS C 1 69 ? 160.128 166.087 58.199 1.00 43.70 69 HIS C CA 1
ATOM 4377 C C . HIS C 1 69 ? 161.096 167.043 57.522 1.00 43.70 69 HIS C C 1
ATOM 4378 O O . HIS C 1 69 ? 160.730 168.176 57.196 1.00 43.70 69 HIS C O 1
ATOM 4385 N N . VAL C 1 70 ? 162.341 166.599 57.370 1.00 51.58 70 VAL C N 1
ATOM 4386 C CA . VAL C 1 70 ? 163.409 167.369 56.737 1.00 51.58 70 VAL C CA 1
ATOM 4387 C C . VAL C 1 70 ? 163.939 166.588 55.535 1.00 51.58 70 VAL C C 1
ATOM 4388 O O . VAL C 1 70 ? 164.195 165.390 55.657 1.00 51.58 70 VAL C O 1
ATOM 4392 N N . MET C 1 71 ? 164.062 167.246 54.391 1.00 57.52 71 MET C N 1
ATOM 4393 C CA . MET C 1 71 ? 164.537 166.608 53.163 1.00 57.52 71 MET C CA 1
ATOM 4394 C C . MET C 1 71 ? 165.949 167.074 52.875 1.00 57.52 71 MET C C 1
ATOM 4395 O O . MET C 1 71 ? 166.161 168.201 52.430 1.00 57.52 71 MET C O 1
ATOM 4400 N N . VAL C 1 72 ? 166.926 166.194 53.093 1.00 61.98 72 VAL C N 1
ATOM 4401 C CA . VAL C 1 72 ? 168.336 166.546 52.944 1.00 61.98 72 VAL C CA 1
ATOM 4402 C C . VAL C 1 72 ? 168.759 166.135 51.544 1.00 61.98 72 VAL C C 1
ATOM 4403 O O . VAL C 1 72 ? 168.409 165.029 51.101 1.00 61.98 72 VAL C O 1
ATOM 4407 N N . PRO C 1 73 ? 169.445 166.999 50.812 1.00 67.33 73 PRO C N 1
ATOM 4408 C CA . PRO C 1 73 ? 169.877 166.638 49.460 1.00 67.33 73 PRO C CA 1
ATOM 4409 C C . PRO C 1 73 ? 170.919 165.547 49.501 1.00 67.33 73 PRO C C 1
ATOM 4410 O O . PRO C 1 73 ? 171.420 165.191 50.560 1.00 67.33 73 PRO C O 1
ATOM 4414 N N . ASP C 1 74 ? 171.230 164.990 48.337 1.00 71.22 74 ASP C N 1
ATOM 4415 C CA . ASP C 1 74 ? 172.166 163.865 48.201 1.00 71.22 74 ASP C CA 1
ATOM 4416 C C . ASP C 1 74 ? 173.072 164.106 47.011 1.00 71.22 74 ASP C C 1
ATOM 4417 O O . ASP C 1 74 ? 173.157 165.216 46.474 1.00 71.22 74 ASP C O 1
ATOM 4422 N N . GLY C 1 75 ? 173.793 163.073 46.592 1.00 74.48 75 GLY C N 1
ATOM 4423 C CA . GLY C 1 75 ? 174.601 163.173 45.396 1.00 74.48 75 GLY C CA 1
ATOM 4424 C C . GLY C 1 75 ? 173.729 163.422 44.170 1.00 74.48 75 GLY C C 1
ATOM 4425 O O . GLY C 1 75 ? 172.773 162.678 43.909 1.00 74.48 75 GLY C O 1
ATOM 4426 N N . SER C 1 76 ? 174.086 164.451 43.399 1.00 73.83 76 SER C N 1
ATOM 4427 C CA . SER C 1 76 ? 173.362 164.858 42.187 1.00 73.83 76 SER C CA 1
ATOM 4428 C C . SER C 1 76 ? 171.878 165.099 42.472 1.00 73.83 76 SER C C 1
ATOM 4429 O O . SER C 1 76 ? 170.986 164.459 41.911 1.00 73.83 76 SER C O 1
ATOM 4432 N N . GLY C 1 77 ? 171.608 166.001 43.423 1.00 71.09 77 GLY C N 1
ATOM 4433 C CA . GLY C 1 77 ? 170.236 166.217 43.930 1.00 71.09 77 GLY C CA 1
ATOM 4434 C C . GLY C 1 77 ? 169.792 165.098 44.858 1.00 71.09 77 GLY C C 1
ATOM 4435 O O . GLY C 1 77 ? 170.227 165.106 46.021 1.00 71.09 77 GLY C O 1
ATOM 4436 N N . GLY C 1 78 ? 168.931 164.190 44.386 1.00 65.72 78 GLY C N 1
ATOM 4437 C CA . GLY C 1 78 ? 168.529 163.015 45.191 1.00 65.72 78 GLY C CA 1
ATOM 4438 C C . GLY C 1 78 ? 167.954 163.360 46.556 1.00 65.72 78 GLY C C 1
ATOM 4439 O O . GLY C 1 78 ? 168.321 162.673 47.529 1.00 65.72 78 GLY C O 1
ATOM 4440 N N . PHE C 1 79 ? 167.086 164.373 46.638 1.00 62.34 79 PHE C N 1
ATOM 4441 C CA . PHE C 1 79 ? 166.435 164.743 47.923 1.00 62.34 79 PHE C CA 1
ATOM 4442 C C . PHE C 1 79 ? 165.912 163.488 48.635 1.00 62.34 79 PHE C C 1
ATOM 4443 O O . PHE C 1 79 ? 165.055 162.782 48.070 1.00 62.34 79 PHE C O 1
ATOM 4451 N N . THR C 1 80 ? 166.418 163.236 49.848 1.00 57.37 80 THR C N 1
ATOM 4452 C CA . THR C 1 80 ? 166.047 162.084 50.650 1.00 57.37 80 THR C CA 1
ATOM 4453 C C . THR C 1 80 ? 165.560 162.607 52.010 1.00 57.37 80 THR C C 1
ATOM 4454 O O . THR C 1 80 ? 165.635 163.808 52.295 1.00 57.37 80 THR C O 1
ATOM 4458 N N . PHE C 1 81 ? 165.073 161.705 52.839 1.00 51.07 81 PHE C N 1
ATOM 4459 C CA . PHE C 1 81 ? 164.549 162.041 54.156 1.00 51.07 81 PHE C CA 1
ATOM 4460 C C . PHE C 1 81 ? 165.499 161.548 55.233 1.00 51.07 81 PHE C C 1
ATOM 4461 O O . PHE C 1 81 ? 165.855 160.364 55.245 1.00 51.07 81 PHE C O 1
ATOM 4469 N N . GLN C 1 82 ? 165.888 162.434 56.159 1.00 53.89 82 GLN C N 1
ATOM 4470 C CA . GLN C 1 82 ? 166.970 162.166 57.106 1.00 53.89 82 GLN C CA 1
ATOM 4471 C C . GLN C 1 82 ? 166.685 160.932 57.952 1.00 53.89 82 GLN C C 1
ATOM 4472 O O . GLN C 1 82 ? 167.430 159.944 57.883 1.00 53.89 82 GLN C O 1
ATOM 4478 N N . ASP C 1 83 ? 165.624 161.001 58.762 1.00 51.73 83 ASP C N 1
ATOM 4479 C CA . ASP C 1 83 ? 165.068 159.882 59.518 1.00 51.73 83 ASP C CA 1
ATOM 4480 C C . ASP C 1 83 ? 163.852 160.265 60.336 1.00 51.73 83 ASP C C 1
ATOM 4481 O O . ASP C 1 83 ? 163.699 161.421 60.760 1.00 51.73 83 ASP C O 1
ATOM 4486 N N . PHE C 1 84 ? 162.973 159.294 60.540 1.00 47.55 84 PHE C N 1
ATOM 4487 C CA . PHE C 1 84 ? 161.918 159.434 61.523 1.00 47.55 84 PHE C CA 1
ATOM 4488 C C . PHE C 1 84 ? 161.727 158.162 62.331 1.00 47.55 84 PHE C C 1
ATOM 4489 O O . PHE C 1 84 ? 160.817 158.111 63.162 1.00 47.55 84 PHE C O 1
ATOM 4497 N N . ARG C 1 85 ? 162.538 157.132 62.117 1.00 50.44 85 ARG C N 1
ATOM 4498 C CA . ARG C 1 85 ? 162.460 155.926 62.924 1.00 50.44 85 ARG C CA 1
ATOM 4499 C C . ARG C 1 85 ? 163.078 156.132 64.294 1.00 50.44 85 ARG C C 1
ATOM 4500 O O . ARG C 1 85 ? 162.538 155.646 65.302 1.00 50.44 85 ARG C O 1
ATOM 4508 N N . ASN C 1 86 ? 164.223 156.793 64.346 1.00 53.76 86 ASN C N 1
ATOM 4509 C CA . ASN C 1 86 ? 164.872 157.073 65.612 1.00 53.76 86 ASN C CA 1
ATOM 4510 C C . ASN C 1 86 ? 164.296 158.354 66.190 1.00 53.76 86 ASN C C 1
ATOM 4511 O O . ASN C 1 86 ? 163.826 159.217 65.441 1.00 53.76 86 ASN C O 1
ATOM 4516 N N . CYS C 1 87 ? 164.336 158.476 67.511 1.00 51.61 87 CYS C N 1
ATOM 4517 C CA . CYS C 1 87 ? 163.667 159.582 68.173 1.00 51.61 87 CYS C CA 1
ATOM 4518 C C . CYS C 1 87 ? 164.601 160.744 68.511 1.00 51.61 87 CYS C C 1
ATOM 4519 O O . CYS C 1 87 ? 164.119 161.827 68.859 1.00 51.61 87 CYS C O 1
ATOM 4522 N N . PHE C 1 88 ? 165.912 160.543 68.398 1.00 55.40 88 PHE C N 1
ATOM 4523 C CA . PHE C 1 88 ? 166.864 161.525 68.863 1.00 55.40 88 PHE C CA 1
ATOM 4524 C C . PHE C 1 88 ? 167.317 162.446 67.748 1.00 55.40 88 PHE C C 1
ATOM 4525 O O . PHE C 1 88 ? 168.382 163.058 67.851 1.00 55.40 88 PHE C O 1
ATOM 4533 N N . ASN C 1 89 ? 166.555 162.527 66.675 1.00 54.20 89 ASN C N 1
ATOM 4534 C CA . ASN C 1 89 ? 166.829 163.503 65.637 1.00 54.20 89 ASN C CA 1
ATOM 4535 C C . ASN C 1 89 ? 165.986 164.751 65.757 1.00 54.20 89 ASN C C 1
ATOM 4536 O O . ASN C 1 89 ? 166.360 165.779 65.184 1.00 54.20 89 ASN C O 1
ATOM 4541 N N . CYS C 1 90 ? 164.901 164.697 66.532 1.00 54.03 90 CYS C N 1
ATOM 4542 C CA . CYS C 1 90 ? 164.006 165.828 66.684 1.00 54.03 90 CYS C CA 1
ATOM 4543 C C . CYS C 1 90 ? 163.737 166.210 68.112 1.00 54.03 90 CYS C C 1
ATOM 4544 O O . CYS C 1 90 ? 163.484 167.393 68.380 1.00 54.03 90 CYS C O 1
ATOM 4547 N N . HIS C 1 91 ? 163.822 165.274 69.054 1.00 48.29 91 HIS C N 1
ATOM 4548 C CA . HIS C 1 91 ? 163.516 165.570 70.453 1.00 48.29 91 HIS C CA 1
ATOM 4549 C C . HIS C 1 91 ? 164.801 165.951 71.178 1.00 48.29 91 HIS C C 1
ATOM 4550 O O . HIS C 1 91 ? 164.860 167.020 71.796 1.00 48.29 91 HIS C O 1
ATOM 4557 N N . THR C 1 92 ? 165.791 165.074 71.175 1.00 52.64 92 THR C N 1
ATOM 4558 C CA . THR C 1 92 ? 167.174 165.361 71.504 1.00 52.64 92 THR C CA 1
ATOM 4559 C C . THR C 1 92 ? 167.343 166.125 72.817 1.00 52.64 92 THR C C 1
ATOM 4560 O O . THR C 1 92 ? 168.375 166.801 73.022 1.00 52.64 92 THR C O 1
ATOM 4564 N N . GLN C 1 93 ? 166.398 166.001 73.741 1.00 54.28 93 GLN C N 1
ATOM 4565 C CA . GLN C 1 93 ? 166.429 166.820 74.947 1.00 54.28 93 GLN C CA 1
ATOM 4566 C C . GLN C 1 93 ? 165.613 166.110 76.017 1.00 54.28 93 GLN C C 1
ATOM 4567 O O . GLN C 1 93 ? 165.367 164.907 75.908 1.00 54.28 93 GLN C O 1
ATOM 4573 N N . THR C 1 94 ? 165.192 166.835 77.044 1.00 49.62 94 THR C N 1
ATOM 4574 C CA . THR C 1 94 ? 164.139 166.375 77.918 1.00 49.62 94 THR C CA 1
ATOM 4575 C C . THR C 1 94 ? 162.800 166.791 77.274 1.00 49.62 94 THR C C 1
ATOM 4576 O O . THR C 1 94 ? 162.491 167.985 77.203 1.00 49.62 94 THR C O 1
ATOM 4580 N N . PRO C 1 95 ? 162.047 165.859 76.696 1.00 46.20 95 PRO C N 1
ATOM 4581 C CA . PRO C 1 95 ? 160.735 166.236 76.175 1.00 46.20 95 PRO C CA 1
ATOM 4582 C C . PRO C 1 95 ? 159.725 166.462 77.271 1.00 46.20 95 PRO C C 1
ATOM 4583 O O . PRO C 1 95 ? 158.942 167.425 77.221 1.00 46.20 95 PRO C O 1
ATOM 4587 N N . HIS C 1 96 ? 159.748 165.615 78.311 1.00 44.54 96 HIS C N 1
ATOM 4588 C CA . HIS C 1 96 ? 158.894 165.785 79.472 1.00 44.54 96 HIS C CA 1
ATOM 4589 C C . HIS C 1 96 ? 159.425 166.947 80.302 1.00 44.54 96 HIS C C 1
ATOM 4590 O O . HIS C 1 96 ? 160.367 167.632 79.928 1.00 44.54 96 HIS C O 1
ATOM 4597 N N . HIS C 1 97 ? 158.766 167.216 81.424 1.00 47.14 97 HIS C N 1
ATOM 4598 C CA . HIS C 1 97 ? 159.104 168.297 82.347 1.00 47.14 97 HIS C CA 1
ATOM 4599 C C . HIS C 1 97 ? 158.816 169.661 81.728 1.00 47.14 97 HIS C C 1
ATOM 4600 O O . HIS C 1 97 ? 159.105 170.672 82.343 1.00 47.14 97 HIS C O 1
ATOM 4607 N N . THR C 1 98 ? 158.336 169.692 80.492 1.00 48.09 98 THR C N 1
ATOM 4608 C CA . THR C 1 98 ? 157.728 170.870 79.897 1.00 48.09 98 THR C CA 1
ATOM 4609 C C . THR C 1 98 ? 156.274 170.638 79.564 1.00 48.09 98 THR C C 1
ATOM 4610 O O . THR C 1 98 ? 155.638 171.538 79.022 1.00 48.09 98 THR C O 1
ATOM 4614 N N . SER C 1 99 ? 155.796 169.416 79.764 1.00 52.19 99 SER C N 1
ATOM 4615 C CA . SER C 1 99 ? 154.438 169.046 79.458 1.00 52.19 99 SER C CA 1
ATOM 4616 C C . SER C 1 99 ? 153.468 169.778 80.356 1.00 52.19 99 SER C C 1
ATOM 4617 O O . SER C 1 99 ? 153.877 170.464 81.294 1.00 52.19 99 SER C O 1
ATOM 4620 N N . PRO C 1 100 ? 152.164 169.673 80.103 1.00 54.68 100 PRO C N 1
ATOM 4621 C CA . PRO C 1 100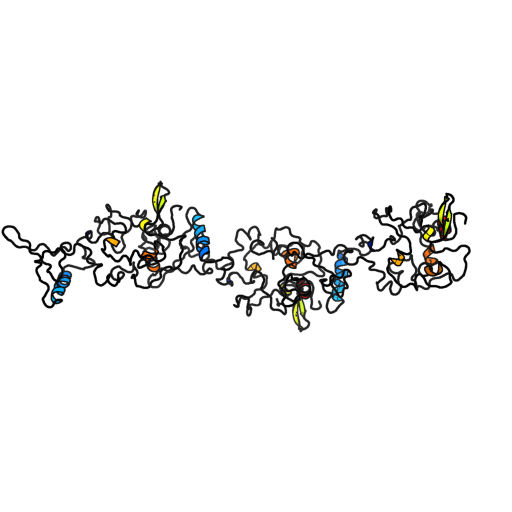 ? 151.195 170.263 81.041 1.00 54.68 100 PRO C CA 1
ATOM 4622 C C . PRO C 1 100 ? 151.380 169.772 82.452 1.00 54.68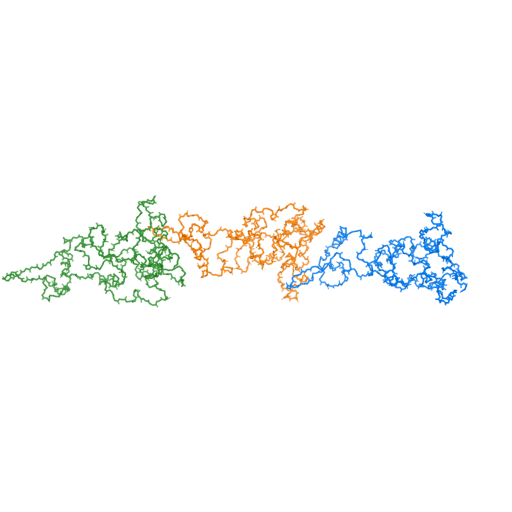 100 PRO C C 1
ATOM 4623 O O . PRO C 1 100 ? 151.534 170.577 83.375 1.00 54.68 100 PRO C O 1
ATOM 4627 N N . ALA C 1 101 ? 151.383 168.459 82.635 1.00 55.85 101 ALA C N 1
ATOM 4628 C CA . ALA C 1 101 ? 151.929 167.846 83.843 1.00 55.85 101 ALA C CA 1
ATOM 4629 C C . ALA C 1 101 ? 153.422 168.084 83.916 1.00 55.85 101 ALA C C 1
ATOM 4630 O O . ALA C 1 101 ? 154.123 168.001 82.889 1.00 55.85 101 ALA C O 1
ATOM 4632 N N . ALA C 1 102 ? 153.913 168.435 85.109 1.00 56.10 102 ALA C N 1
ATOM 4633 C CA . ALA C 1 102 ? 155.226 169.009 85.397 1.00 56.10 102 ALA C CA 1
ATOM 4634 C C . ALA C 1 102 ? 155.221 170.482 85.052 1.00 56.10 102 ALA C C 1
ATOM 4635 O O . ALA C 1 102 ? 156.292 171.099 84.966 1.00 56.10 102 ALA C O 1
ATOM 4637 N N . VAL C 1 103 ? 154.056 171.076 84.833 1.00 57.86 103 VAL C N 1
ATOM 4638 C CA . VAL C 1 103 ? 153.937 172.521 84.806 1.00 57.86 103 VAL C CA 1
ATOM 4639 C C . VAL C 1 103 ? 152.968 173.006 85.881 1.00 57.86 103 VAL C C 1
ATOM 4640 O O . VAL C 1 103 ? 153.228 174.036 86.518 1.00 57.86 103 VAL C O 1
ATOM 4644 N N . ALA C 1 104 ? 151.862 172.286 86.105 1.00 59.87 104 ALA C N 1
ATOM 4645 C CA . ALA C 1 104 ? 151.077 172.403 87.338 1.00 59.87 104 ALA C CA 1
ATOM 4646 C C . ALA C 1 104 ? 151.685 171.616 88.494 1.00 59.87 104 ALA C C 1
ATOM 4647 O O . ALA C 1 104 ? 150.992 171.369 89.482 1.00 59.87 104 ALA C O 1
ATOM 4649 N N . LYS C 1 105 ? 152.954 171.216 88.381 1.00 59.79 105 LYS C N 1
ATOM 4650 C CA . LYS C 1 105 ? 153.650 170.465 89.408 1.00 59.79 105 LYS C CA 1
ATOM 4651 C C . LYS C 1 105 ? 152.971 169.142 89.706 1.00 59.79 105 LYS C C 1
ATOM 4652 O O . LYS C 1 105 ? 152.929 168.724 90.869 1.00 59.79 105 LYS C O 1
ATOM 4658 N N . ASP C 1 106 ? 152.399 168.495 88.680 1.00 52.82 106 ASP C N 1
ATOM 4659 C CA . ASP C 1 106 ? 151.814 167.155 88.865 1.00 52.82 106 ASP C CA 1
ATOM 4660 C C . ASP C 1 106 ? 152.842 166.061 88.573 1.00 52.82 106 ASP C C 1
ATOM 4661 O O . ASP C 1 106 ? 152.664 165.174 87.746 1.00 52.82 106 ASP C O 1
ATOM 4666 N N . CYS C 1 107 ? 153.974 166.140 89.263 1.00 46.77 107 CYS C N 1
ATOM 4667 C CA . CYS C 1 107 ? 155.116 165.294 88.931 1.00 46.77 107 CYS C CA 1
ATOM 4668 C C . CYS C 1 107 ? 154.852 163.864 89.279 1.00 46.77 107 CYS C C 1
ATOM 4669 O O . CYS C 1 107 ? 155.408 162.978 88.617 1.00 46.77 107 CYS C O 1
ATOM 4672 N N . LYS C 1 108 ? 154.011 163.613 90.290 1.00 48.71 108 LYS C N 1
ATOM 4673 C CA . LYS C 1 108 ? 153.713 162.247 90.693 1.00 48.71 108 LYS C CA 1
ATOM 4674 C C . LYS C 1 108 ? 153.081 161.460 89.559 1.00 48.71 108 LYS C C 1
ATOM 4675 O O . LYS C 1 108 ? 153.506 160.337 89.271 1.00 48.71 108 LYS C O 1
ATOM 4681 N N . TYR C 1 109 ? 152.107 162.041 88.883 1.00 48.42 109 TYR C N 1
ATOM 4682 C CA . TYR C 1 109 ? 151.590 161.478 87.642 1.00 48.42 109 TYR C CA 1
ATOM 4683 C C . TYR C 1 109 ? 152.715 161.310 86.642 1.00 48.42 109 TYR C C 1
ATOM 4684 O O . TYR C 1 109 ? 153.420 162.261 86.317 1.00 48.42 109 TYR C O 1
ATOM 4693 N N . CYS C 1 110 ? 152.912 160.079 86.199 1.00 46.73 110 CYS C N 1
ATOM 4694 C CA . CYS C 1 110 ? 153.950 159.639 85.282 1.00 46.73 110 CYS C CA 1
ATOM 4695 C C . CYS C 1 110 ? 155.317 159.495 85.949 1.00 46.73 110 CYS C C 1
ATOM 4696 O O . CYS C 1 110 ? 156.258 159.092 85.269 1.00 46.73 110 CYS C O 1
ATOM 4699 N N . HIS C 1 111 ? 155.464 159.759 87.240 1.00 45.38 111 HIS C N 1
ATOM 4700 C CA . HIS C 1 111 ? 156.697 159.424 87.942 1.00 45.38 111 HIS C CA 1
ATOM 4701 C C . HIS C 1 111 ? 156.501 158.329 88.975 1.00 45.38 111 HIS C C 1
ATOM 4702 O O . HIS C 1 111 ? 157.435 158.009 89.706 1.00 45.38 111 HIS C O 1
ATOM 4709 N N . GLY C 1 112 ? 155.298 157.780 89.092 1.00 45.95 112 GLY C N 1
ATOM 4710 C CA . GLY C 1 112 ? 155.038 156.722 90.034 1.00 45.95 112 GLY C CA 1
ATOM 4711 C C . GLY C 1 112 ? 154.652 157.240 91.399 1.00 45.95 112 GLY C C 1
ATOM 4712 O O . GLY C 1 112 ? 154.612 158.445 91.637 1.00 45.95 112 GLY C O 1
ATOM 4713 N N . ASN C 1 113 ? 154.355 156.315 92.316 1.00 48.91 113 ASN C N 1
ATOM 4714 C CA . ASN C 1 113 ? 154.051 156.666 93.696 1.00 48.91 113 ASN C CA 1
ATOM 4715 C C . ASN C 1 113 ? 155.298 156.855 94.544 1.00 48.91 113 ASN C C 1
ATOM 4716 O O . ASN C 1 113 ? 155.177 157.128 95.744 1.00 48.91 113 ASN C O 1
ATOM 4721 N N . PHE C 1 114 ? 156.483 156.709 93.928 1.00 50.23 114 PHE C N 1
ATOM 4722 C CA . PHE C 1 114 ? 157.753 156.972 94.592 1.00 50.23 114 PHE C CA 1
ATOM 4723 C C . PHE C 1 114 ? 157.784 158.399 95.138 1.00 50.23 114 PHE C C 1
ATOM 4724 O O . PHE C 1 114 ? 158.428 158.658 96.147 1.00 50.23 114 PHE C O 1
ATOM 4732 N N . ILE C 1 115 ? 157.052 159.311 94.517 1.00 48.75 115 ILE C N 1
ATOM 4733 C CA . ILE C 1 115 ? 157.136 160.726 94.820 1.00 48.75 115 ILE C CA 1
ATOM 4734 C C . ILE C 1 115 ? 155.749 161.170 95.260 1.00 48.75 115 ILE C C 1
ATOM 4735 O O . ILE C 1 115 ? 154.738 160.571 94.886 1.00 48.75 115 ILE C O 1
ATOM 4740 N N . ASP C 1 116 ? 155.698 162.216 96.063 1.00 54.03 116 ASP C N 1
ATOM 4741 C CA . ASP C 1 116 ? 154.427 162.863 96.348 1.00 54.03 116 ASP C CA 1
ATOM 4742 C C . ASP C 1 116 ? 154.345 164.146 95.519 1.00 54.03 116 ASP C C 1
ATOM 4743 O O . ASP C 1 116 ? 155.360 164.766 95.215 1.00 54.03 116 ASP C O 1
ATOM 4748 N N . ASN C 1 117 ? 153.142 164.526 95.128 1.00 56.25 117 ASN C N 1
ATOM 4749 C CA . ASN C 1 117 ? 152.999 165.721 94.317 1.00 56.25 117 ASN C CA 1
ATOM 4750 C C . ASN C 1 117 ? 153.436 166.916 95.158 1.00 56.25 117 ASN C C 1
ATOM 4751 O O . ASN C 1 117 ? 153.076 166.982 96.334 1.00 56.25 117 ASN C O 1
ATOM 4756 N N . PRO C 1 118 ? 154.269 167.822 94.629 1.00 56.64 118 PRO C N 1
ATOM 4757 C CA . PRO C 1 118 ? 154.762 168.948 95.464 1.00 56.64 118 PRO C CA 1
ATOM 4758 C C . PRO C 1 118 ? 153.656 169.813 96.054 1.00 56.64 118 PRO C C 1
ATOM 4759 O O . PRO C 1 118 ? 153.932 170.626 96.934 1.00 56.64 118 PRO C O 1
ATOM 4763 N N . LEU C 1 119 ? 152.427 169.653 95.587 1.00 60.40 119 LEU C N 1
ATOM 4764 C CA . LEU C 1 119 ? 151.274 170.374 96.110 1.00 60.40 119 LEU C CA 1
ATOM 4765 C C . LEU C 1 119 ? 150.238 169.417 96.681 1.00 60.40 119 LEU C C 1
ATOM 4766 O O . LEU C 1 119 ? 149.059 169.773 96.747 1.00 60.40 119 LEU C O 1
ATOM 4771 N N . ASP C 1 120 ? 150.646 168.194 97.032 1.00 62.72 120 ASP C N 1
ATOM 4772 C CA . ASP C 1 120 ? 149.693 167.192 97.495 1.00 62.72 120 ASP C CA 1
ATOM 4773 C C . ASP C 1 120 ? 149.210 167.432 98.919 1.00 62.72 120 ASP C C 1
ATOM 4774 O O . ASP C 1 120 ? 148.211 166.843 99.312 1.00 62.72 120 ASP C O 1
ATOM 4779 N N . GLY C 1 121 ? 149.891 168.267 99.693 1.00 60.63 121 GLY C N 1
ATOM 4780 C CA . GLY C 1 121 ? 149.543 168.458 101.088 1.00 60.63 121 GLY C CA 1
ATOM 4781 C C . GLY C 1 121 ? 149.864 167.289 101.989 1.00 60.63 121 GLY C C 1
ATOM 4782 O O . GLY C 1 121 ? 149.196 167.102 103.015 1.00 60.63 121 GLY C O 1
ATOM 4783 N N . HIS C 1 122 ? 150.865 166.493 101.619 1.00 57.36 122 HIS C N 1
ATOM 4784 C CA . HIS C 1 122 ? 151.288 165.357 102.413 1.00 57.36 122 HIS C CA 1
ATOM 4785 C C . HIS C 1 122 ? 151.942 165.852 103.700 1.00 57.36 122 HIS C C 1
ATOM 4786 O O . HIS C 1 122 ? 152.201 167.044 103.870 1.00 57.36 122 HIS C O 1
ATOM 4793 N N . TYR C 1 123 ? 152.261 164.925 104.598 1.00 54.37 123 TYR C N 1
ATOM 4794 C CA . TYR C 1 123 ? 152.791 165.318 105.890 1.00 54.37 123 TYR C CA 1
ATOM 4795 C C . TYR C 1 123 ? 154.268 165.688 105.810 1.00 54.37 123 TYR C C 1
ATOM 4796 O O . TYR C 1 123 ? 155.095 164.863 105.434 1.00 54.37 123 TYR C O 1
ATOM 4805 N N . ILE C 1 124 ? 154.595 166.924 106.185 1.00 54.90 124 ILE C N 1
ATOM 4806 C CA . ILE C 1 124 ? 155.986 167.352 106.312 1.00 54.90 124 ILE C CA 1
ATOM 4807 C C . ILE C 1 124 ? 156.253 167.516 107.802 1.00 54.90 124 ILE C C 1
ATOM 4808 O O . ILE C 1 124 ? 155.369 167.977 108.532 1.00 54.90 124 ILE C O 1
ATOM 4813 N N . PRO C 1 125 ? 157.405 167.101 108.305 1.00 54.82 125 PRO C N 1
ATOM 4814 C CA . PRO C 1 125 ? 157.682 167.186 109.737 1.00 54.82 125 PRO C CA 1
ATOM 4815 C C . PRO C 1 125 ? 157.910 168.616 110.176 1.00 54.82 125 PRO C C 1
ATOM 4816 O O . PRO C 1 125 ? 158.757 169.329 109.642 1.00 54.82 125 PRO C O 1
ATOM 4820 N N . THR C 1 126 ? 157.173 169.014 111.190 1.00 56.02 126 THR C N 1
ATOM 4821 C CA . THR C 1 126 ? 157.145 170.390 111.671 1.00 56.02 126 THR C CA 1
ATOM 4822 C C . THR C 1 126 ? 158.169 170.653 112.762 1.00 56.02 126 THR C C 1
ATOM 4823 O O . THR C 1 126 ? 158.573 171.809 112.964 1.00 56.02 126 THR C O 1
ATOM 4827 N N . TYR C 1 127 ? 158.588 169.602 113.483 1.00 53.88 127 TYR C N 1
ATOM 4828 C CA . TYR C 1 127 ? 159.536 169.755 114.571 1.00 53.88 127 TYR C CA 1
ATOM 4829 C C . TYR C 1 127 ? 160.937 170.097 114.075 1.00 53.88 127 TYR C C 1
ATOM 4830 O O . TYR C 1 127 ? 161.444 169.519 113.102 1.00 53.88 127 TYR C O 1
ATOM 4839 N N . SER C 1 128 ? 161.577 171.049 114.759 1.00 60.26 128 SER C N 1
ATOM 4840 C CA . SER C 1 128 ? 162.915 171.534 114.384 1.00 60.26 128 SER C CA 1
ATOM 4841 C C . SER C 1 128 ? 163.967 170.713 115.127 1.00 60.26 128 SER C C 1
ATOM 4842 O O . SER C 1 128 ? 164.686 171.187 116.005 1.00 60.26 128 SER C O 1
ATOM 4845 N N . ALA C 1 129 ? 163.995 169.431 114.769 1.00 58.64 129 ALA C N 1
ATOM 4846 C CA . ALA C 1 129 ? 164.956 168.507 115.383 1.00 58.64 129 ALA C CA 1
ATOM 4847 C C . ALA C 1 129 ? 166.205 168.340 114.543 1.00 58.64 129 ALA C C 1
ATOM 4848 O O . ALA C 1 129 ? 166.185 168.540 113.334 1.00 58.64 129 ALA C O 1
ATOM 4850 N N . SER C 1 130 ? 167.317 167.979 115.191 1.00 56.24 130 SER C N 1
ATOM 4851 C CA . SER C 1 130 ? 168.535 167.728 114.426 1.00 56.24 130 SER C CA 1
ATOM 4852 C C . SER C 1 130 ? 169.397 166.568 114.905 1.00 56.24 130 SER C C 1
ATOM 4853 O O . SER C 1 130 ? 170.427 166.322 114.275 1.00 56.24 130 SER C O 1
ATOM 4856 N N . SER C 1 131 ? 169.001 165.812 115.919 1.00 56.02 131 SER C N 1
ATOM 4857 C CA . SER C 1 131 ? 169.915 164.844 116.531 1.00 56.02 131 SER C CA 1
ATOM 4858 C C . SER C 1 131 ? 170.240 163.708 115.572 1.00 56.02 131 SER C C 1
ATOM 4859 O O . SER C 1 131 ? 171.395 163.504 115.212 1.00 56.02 131 SER C O 1
ATOM 4862 N N . VAL C 1 132 ? 169.222 162.989 115.128 1.00 55.80 132 VAL C N 1
ATOM 4863 C CA . VAL C 1 132 ? 169.330 162.017 114.052 1.00 55.80 132 VAL C CA 1
ATOM 4864 C C . VAL C 1 132 ? 168.458 162.562 112.926 1.00 55.80 132 VAL C C 1
ATOM 4865 O O . VAL C 1 132 ? 167.234 162.506 112.975 1.00 55.80 132 VAL C O 1
ATOM 4869 N N . THR C 1 133 ? 169.087 163.160 111.934 1.00 56.96 133 THR C N 1
ATOM 4870 C CA . THR C 1 133 ? 168.304 163.713 110.836 1.00 56.96 133 THR C CA 1
ATOM 4871 C C . THR C 1 133 ? 169.131 163.604 109.571 1.00 56.96 133 THR C C 1
ATOM 4872 O O . THR C 1 133 ? 170.364 163.733 109.635 1.00 56.96 133 THR C O 1
ATOM 4876 N N . PRO C 1 134 ? 168.527 163.303 108.421 1.00 56.32 134 PRO C N 1
ATOM 4877 C CA . PRO C 1 134 ? 169.331 163.211 107.208 1.00 56.32 134 PRO C CA 1
ATOM 4878 C C . PRO C 1 134 ? 169.454 164.552 106.513 1.00 56.32 134 PRO C C 1
ATOM 4879 O O . PRO C 1 134 ? 168.602 165.442 106.643 1.00 56.32 134 PRO C O 1
ATOM 4883 N N . MET C 1 135 ? 170.563 164.704 105.804 1.00 62.29 135 MET C N 1
ATOM 4884 C CA . MET C 1 135 ? 170.847 165.909 105.081 1.00 62.29 135 MET C CA 1
ATOM 4885 C C . MET C 1 135 ? 171.140 165.587 103.625 1.00 62.29 135 MET C C 1
ATOM 4886 O O . MET C 1 135 ? 171.684 164.518 103.300 1.00 62.29 135 MET C O 1
ATOM 4891 N N . PRO C 1 136 ? 170.821 166.506 102.715 1.00 61.98 136 PRO C N 1
ATOM 4892 C CA . PRO C 1 136 ? 171.229 166.318 101.316 1.00 61.98 136 PRO C CA 1
ATOM 4893 C C . PRO C 1 136 ? 172.752 166.256 101.226 1.00 61.98 136 PRO C C 1
ATOM 4894 O O . PRO C 1 136 ? 173.446 166.999 101.894 1.00 61.98 136 PRO C O 1
ATOM 4898 N N . SER C 1 137 ? 173.248 165.298 100.449 1.00 64.60 137 SER C N 1
ATOM 4899 C CA . SER C 1 137 ? 174.685 165.116 100.201 1.00 64.60 137 SER C CA 1
ATOM 4900 C C . SER C 1 137 ? 175.415 164.592 101.435 1.00 64.60 137 SER C C 1
ATOM 4901 O O . SER C 1 137 ? 176.596 164.228 101.374 1.00 64.60 137 SER C O 1
ATOM 4904 N N . GLY C 1 138 ? 174.700 164.513 102.546 1.00 66.40 138 GLY C N 1
ATOM 4905 C CA . GLY C 1 138 ? 175.256 164.001 103.790 1.00 66.40 138 GLY C CA 1
ATOM 4906 C C . GLY C 1 138 ? 176.461 164.751 104.301 1.00 66.40 138 GLY C C 1
ATOM 4907 O O . GLY C 1 138 ? 176.612 165.973 104.146 1.00 66.40 138 GLY C O 1
ATOM 4908 N N . ARG C 1 139 ? 177.326 164.002 104.990 1.00 74.69 139 ARG C N 1
ATOM 4909 C CA . ARG C 1 139 ? 178.621 164.505 105.409 1.00 74.69 139 ARG C CA 1
ATOM 4910 C C . ARG C 1 139 ? 179.578 163.341 105.443 1.00 74.69 139 ARG C C 1
ATOM 4911 O O . ARG C 1 139 ? 179.161 162.187 105.444 1.00 74.69 139 ARG C O 1
ATOM 4919 N N . SER C 1 140 ? 180.861 163.653 105.480 1.00 80.67 140 SER C N 1
ATOM 4920 C CA . SER C 1 140 ? 181.897 162.634 105.379 1.00 80.67 140 SER C CA 1
ATOM 4921 C C . SER C 1 140 ? 182.477 162.278 106.742 1.00 80.67 140 SER C C 1
ATOM 4922 O O . SER C 1 140 ? 182.581 163.119 107.628 1.00 80.67 140 SER C O 1
ATOM 4925 N N . VAL C 1 141 ? 182.893 161.027 106.903 1.00 84.78 141 VAL C N 1
ATOM 4926 C CA . VAL C 1 141 ? 183.570 160.570 108.115 1.00 84.78 141 VAL C CA 1
ATOM 4927 C C . VAL C 1 141 ? 184.493 159.402 107.753 1.00 84.78 141 VAL C C 1
ATOM 4928 O O . VAL C 1 141 ? 184.287 158.686 106.770 1.00 84.78 141 VAL C O 1
ATOM 4932 N N . THR C 1 142 ? 185.511 159.176 108.591 1.00 90.72 142 THR C N 1
ATOM 4933 C CA . THR C 1 142 ? 186.466 158.119 108.304 1.00 90.72 142 THR C CA 1
ATOM 4934 C C . THR C 1 142 ? 185.875 156.756 108.621 1.00 90.72 142 THR C C 1
ATOM 4935 O O . THR C 1 142 ? 185.473 156.475 109.766 1.00 90.72 142 THR C O 1
ATOM 4939 N N . ALA C 1 143 ? 185.888 155.890 107.613 1.00 92.65 143 ALA C N 1
ATOM 4940 C CA . ALA C 1 143 ? 185.380 154.558 107.785 1.00 92.65 143 ALA C CA 1
ATOM 4941 C C . ALA C 1 143 ? 186.361 153.689 108.545 1.00 92.65 143 ALA C C 1
ATOM 4942 O O . ALA C 1 143 ? 187.516 154.044 108.758 1.00 92.65 143 ALA C O 1
ATOM 4944 N N . THR C 1 144 ? 185.887 152.504 108.926 1.00 96.31 144 THR C N 1
ATOM 4945 C CA . THR C 1 144 ? 186.714 151.544 109.644 1.00 96.31 144 THR C CA 1
ATOM 4946 C C . THR C 1 144 ? 187.899 151.049 108.819 1.00 96.31 144 THR C C 1
ATOM 4947 O O . THR C 1 144 ? 188.792 150.404 109.369 1.00 96.31 144 THR C O 1
ATOM 4951 N N . ASP C 1 145 ? 187.898 151.284 107.508 1.00 96.56 145 ASP C N 1
ATOM 4952 C CA . ASP C 1 145 ? 188.991 150.897 106.642 1.00 96.56 145 ASP C CA 1
ATOM 4953 C C . ASP C 1 145 ? 189.745 152.083 106.041 1.00 96.56 145 ASP C C 1
ATOM 4954 O O . ASP C 1 145 ? 190.371 151.938 104.988 1.00 96.56 145 ASP C O 1
ATOM 4959 N N . GLY C 1 146 ? 189.749 153.233 106.726 1.00 96.00 146 GLY C N 1
ATOM 4960 C CA . GLY C 1 146 ? 190.601 154.347 106.320 1.00 96.00 146 GLY C CA 1
ATOM 4961 C C . GLY C 1 146 ? 189.964 155.257 105.285 1.00 96.00 146 GLY C C 1
ATOM 4962 O O . GLY C 1 146 ? 190.134 156.491 105.363 1.00 96.00 146 GLY C O 1
ATOM 4963 N N . ASN C 1 147 ? 189.262 154.684 104.315 1.00 94.56 147 ASN C N 1
ATOM 4964 C CA . ASN C 1 147 ? 188.731 155.503 103.229 1.00 94.56 147 ASN C CA 1
ATOM 4965 C C . ASN C 1 147 ? 187.670 156.472 103.737 1.00 94.56 147 ASN C C 1
ATOM 4966 O O . ASN C 1 147 ? 186.717 156.068 104.405 1.00 94.56 147 ASN C O 1
ATOM 4971 N N . VAL C 1 148 ? 187.864 157.771 103.474 1.00 89.49 148 VAL C N 1
ATOM 4972 C CA . VAL C 1 148 ? 186.868 158.776 103.838 1.00 89.49 148 VAL C CA 1
ATOM 4973 C C . VAL C 1 148 ? 185.582 158.519 103.056 1.00 89.49 148 VAL C C 1
ATOM 4974 O O . VAL C 1 148 ? 185.574 158.491 101.817 1.00 89.49 148 VAL C O 1
ATOM 4978 N N . VAL C 1 149 ? 184.477 158.343 103.776 1.00 80.94 149 VAL C N 1
ATOM 4979 C CA . VAL C 1 149 ? 183.199 157.940 103.208 1.00 80.94 149 VAL C CA 1
ATOM 4980 C C . VAL C 1 149 ? 182.112 158.895 103.696 1.00 80.94 149 VAL C C 1
ATOM 4981 O O . VAL C 1 149 ? 182.164 159.367 104.839 1.00 80.94 149 VAL C O 1
ATOM 4985 N N . ILE C 1 150 ? 181.151 159.157 102.854 1.00 73.50 150 ILE C N 1
ATOM 4986 C CA . ILE C 1 150 ? 180.041 160.036 103.194 1.00 73.50 150 ILE C CA 1
ATOM 4987 C C . ILE C 1 150 ? 178.919 159.229 103.809 1.00 73.50 150 ILE C C 1
ATOM 4988 O O . ILE C 1 150 ? 178.557 158.150 103.332 1.00 73.50 150 ILE C O 1
ATOM 4993 N N . VAL C 1 151 ? 178.370 159.772 104.884 1.00 68.68 151 VAL C N 1
ATOM 4994 C CA . VAL C 1 151 ? 177.318 159.135 105.666 1.00 68.68 151 VAL C CA 1
ATOM 4995 C C . VAL C 1 151 ? 176.234 160.175 106.005 1.00 68.68 151 VAL C C 1
ATOM 4996 O O . VAL C 1 151 ? 176.392 161.363 105.741 1.00 68.68 151 VAL C O 1
ATOM 5000 N N . GLN C 1 152 ? 175.129 159.681 106.576 1.00 61.74 152 GLN C N 1
ATOM 5001 C CA . GLN C 1 152 ? 174.012 160.494 107.029 1.00 61.74 152 GLN C CA 1
ATOM 5002 C C . GLN C 1 152 ? 173.520 161.444 105.940 1.00 61.74 152 GLN C C 1
ATOM 5003 O O . GLN C 1 152 ? 173.565 162.665 106.050 1.00 61.74 152 GLN C O 1
ATOM 5009 N N . GLY C 1 153 ? 173.049 160.861 104.853 1.00 58.62 153 GLY C N 1
ATOM 5010 C CA . GLY C 1 153 ? 172.540 161.684 103.768 1.00 58.62 153 GLY C CA 1
ATOM 5011 C C . GLY C 1 153 ? 172.240 160.861 102.541 1.00 58.62 153 GLY C C 1
ATOM 5012 O O . GLY C 1 153 ? 172.684 159.722 102.411 1.00 58.62 153 GLY C O 1
ATOM 5013 N N . CYS C 1 154 ? 171.505 161.489 101.601 1.00 53.54 154 CYS C N 1
ATOM 5014 C CA . CYS C 1 154 ? 171.146 160.803 100.365 1.00 53.54 154 CYS C CA 1
ATOM 5015 C C . CYS C 1 154 ? 172.372 160.448 99.546 1.00 53.54 154 CYS C C 1
ATOM 5016 O O . CYS C 1 154 ? 172.454 159.360 98.967 1.00 53.54 154 CYS C O 1
ATOM 5019 N N . GLU C 1 155 ? 173.359 161.341 99.498 1.00 62.04 155 GLU C N 1
ATOM 5020 C CA . GLU C 1 155 ? 174.586 161.026 98.766 1.00 62.04 155 GLU C CA 1
ATOM 5021 C C . GLU C 1 155 ? 175.434 159.961 99.444 1.00 62.04 155 GLU C C 1
ATOM 5022 O O . GLU C 1 155 ? 176.517 159.654 98.941 1.00 62.04 155 GLU C O 1
ATOM 5028 N N . ALA C 1 156 ? 174.982 159.403 100.567 1.00 60.45 156 ALA C N 1
ATOM 5029 C CA . ALA C 1 156 ? 175.746 158.328 101.205 1.00 60.45 156 ALA C CA 1
ATOM 5030 C C . ALA C 1 156 ? 175.784 157.097 100.338 1.00 60.45 156 ALA C C 1
ATOM 5031 O O . ALA C 1 156 ? 176.755 156.316 100.422 1.00 60.45 156 ALA C O 1
ATOM 5033 N N . CYS C 1 157 ? 174.762 156.875 99.518 1.00 59.86 157 CYS C N 1
ATOM 5034 C CA . CYS C 1 157 ? 174.781 155.755 98.582 1.00 59.86 157 CYS C CA 1
ATOM 5035 C C . CYS C 1 157 ? 174.251 156.082 97.191 1.00 59.86 157 CYS C C 1
ATOM 5036 O O . CYS C 1 157 ? 174.460 155.276 96.286 1.00 59.86 157 CYS C O 1
ATOM 5039 N N . HIS C 1 158 ? 173.579 157.191 96.959 1.00 54.84 158 HIS C N 1
ATOM 5040 C CA . HIS C 1 158 ? 173.180 157.550 95.609 1.00 54.84 158 HIS C CA 1
ATOM 5041 C C . HIS C 1 158 ? 174.374 158.169 94.876 1.00 54.84 158 HIS C C 1
ATOM 5042 O O . HIS C 1 158 ? 174.840 159.261 95.225 1.00 54.84 158 HIS C O 1
ATOM 5049 N N . GLN C 1 159 ? 174.890 157.456 93.875 1.00 64.92 159 GLN C N 1
ATOM 5050 C CA . GLN C 1 159 ? 176.264 157.633 93.451 1.00 64.92 159 GLN C CA 1
ATOM 5051 C C . GLN C 1 159 ? 176.335 157.612 91.941 1.00 64.92 159 GLN C C 1
ATOM 5052 O O . GLN C 1 159 ? 175.464 157.053 91.262 1.00 64.92 159 GLN C O 1
ATOM 5058 N N . ALA C 1 160 ? 177.382 158.234 91.416 1.00 68.09 160 ALA C N 1
ATOM 5059 C CA . ALA C 1 160 ? 177.625 158.275 89.990 1.00 68.09 160 ALA C CA 1
ATOM 5060 C C . ALA C 1 160 ? 178.625 157.168 89.635 1.00 68.09 160 ALA C C 1
ATOM 5061 O O . ALA C 1 160 ? 179.835 157.342 89.807 1.00 68.09 160 ALA C O 1
ATOM 5063 N N . ALA C 1 161 ? 178.121 156.013 89.168 1.00 72.23 161 ALA C N 1
ATOM 5064 C CA . ALA C 1 161 ? 178.977 155.030 88.516 1.00 72.23 161 ALA C CA 1
ATOM 5065 C C . ALA C 1 161 ? 178.824 155.220 87.021 1.00 72.23 161 ALA C C 1
ATOM 5066 O O . ALA C 1 161 ? 177.775 154.870 86.471 1.00 72.23 161 ALA C O 1
ATOM 5068 N N . PRO C 1 162 ? 179.788 155.861 86.351 1.00 76.24 162 PRO C N 1
ATOM 5069 C CA . PRO C 1 162 ? 179.646 156.115 84.909 1.00 76.24 162 PRO C CA 1
ATOM 5070 C C . PRO C 1 162 ? 180.146 154.994 83.995 1.00 76.24 162 PRO C C 1
ATOM 5071 O O . PRO C 1 162 ? 179.941 155.056 82.762 1.00 76.24 162 PRO C O 1
ATOM 5075 N N . ASN C 1 163 ? 180.784 153.957 84.516 1.00 80.94 163 ASN C N 1
ATOM 5076 C CA . ASN C 1 163 ? 181.566 153.073 83.661 1.00 80.94 163 ASN C CA 1
ATOM 5077 C C . ASN C 1 163 ? 180.981 151.677 83.554 1.00 80.94 163 ASN C C 1
ATOM 5078 O O . ASN C 1 163 ? 180.657 151.222 82.445 1.00 80.94 163 ASN C O 1
ATOM 5083 N N . ALA C 1 164 ? 180.777 150.981 84.679 1.00 82.24 164 ALA C N 1
ATOM 5084 C CA . ALA C 1 164 ? 180.376 149.582 84.673 1.00 82.24 164 ALA C CA 1
ATOM 5085 C C . ALA C 1 164 ? 179.025 149.489 85.362 1.00 82.24 164 ALA C C 1
ATOM 5086 O O . ALA C 1 164 ? 178.906 149.859 86.533 1.00 82.24 164 ALA C O 1
ATOM 5088 N N . ILE C 1 165 ? 177.997 149.028 84.635 1.00 82.42 165 ILE C N 1
ATOM 5089 C CA . ILE C 1 165 ? 176.632 149.093 85.137 1.00 82.42 165 ILE C CA 1
ATOM 5090 C C . ILE C 1 165 ? 175.971 147.730 85.110 1.00 82.42 165 ILE C C 1
ATOM 5091 O O . ILE C 1 165 ? 175.691 147.162 86.171 1.00 82.42 165 ILE C O 1
ATOM 5096 N N . ASP C 1 166 ? 175.777 147.175 83.906 1.00 88.11 166 ASP C N 1
ATOM 5097 C CA . ASP C 1 166 ? 175.023 145.949 83.683 1.00 88.11 166 ASP C CA 1
ATOM 5098 C C . ASP C 1 166 ? 173.630 146.022 84.315 1.00 88.11 166 ASP C C 1
ATOM 5099 O O . ASP C 1 166 ? 173.318 145.212 85.189 1.00 88.11 166 ASP C O 1
ATOM 5104 N N . PRO C 1 167 ? 172.728 146.879 83.802 1.00 90.65 167 PRO C N 1
ATOM 5105 C CA . PRO C 1 167 ? 171.310 146.787 84.195 1.00 90.65 167 PRO C CA 1
ATOM 5106 C C . PRO C 1 167 ? 170.615 145.594 83.539 1.00 90.65 167 PRO C C 1
ATOM 5107 O O . PRO C 1 167 ? 171.266 144.726 82.969 1.00 90.65 167 PRO C O 1
ATOM 5111 N N . LYS C 1 168 ? 169.279 145.531 83.621 1.00 94.24 168 LYS C N 1
ATOM 5112 C CA . LYS C 1 168 ? 168.565 144.461 82.930 1.00 94.24 168 LYS C CA 1
ATOM 5113 C C . LYS C 1 168 ? 168.875 144.452 81.445 1.00 94.24 168 LYS C C 1
ATOM 5114 O O . LYS C 1 168 ? 169.100 143.385 80.851 1.00 94.24 168 LYS C O 1
ATOM 5120 N N . THR C 1 169 ? 168.968 145.630 80.825 1.00 93.27 169 THR C N 1
ATOM 5121 C CA . THR C 1 169 ? 169.210 145.710 79.391 1.00 93.27 169 THR C CA 1
ATOM 5122 C C . THR C 1 169 ? 170.609 145.194 79.061 1.00 93.27 169 THR C C 1
ATOM 5123 O O . THR C 1 169 ? 170.853 144.781 77.937 1.00 93.27 169 THR C O 1
ATOM 5127 N N . ASN C 1 170 ? 171.506 145.196 80.051 1.00 94.41 170 ASN C N 1
ATOM 5128 C CA . ASN C 1 170 ? 172.864 144.659 79.964 1.00 94.41 170 ASN C CA 1
ATOM 5129 C C . ASN C 1 170 ? 173.781 145.501 79.072 1.00 94.41 170 ASN C C 1
ATOM 5130 O O . ASN C 1 170 ? 174.850 145.019 78.651 1.00 94.41 170 ASN C O 1
ATOM 5135 N N . THR C 1 171 ? 173.419 146.751 78.798 1.00 89.36 171 THR C N 1
ATOM 5136 C CA . THR C 1 171 ? 174.299 147.730 78.176 1.00 89.36 171 THR C CA 1
ATOM 5137 C C . THR C 1 171 ? 174.995 148.553 79.252 1.00 89.36 171 THR C C 1
ATOM 5138 O O . THR C 1 171 ? 174.983 148.200 80.434 1.00 89.36 171 THR C O 1
ATOM 5142 N N . VAL C 1 172 ? 175.662 149.629 78.849 1.00 84.99 172 VAL C N 1
ATOM 5143 C CA . VAL C 1 172 ? 176.346 150.549 79.753 1.00 84.99 172 VAL C CA 1
ATOM 5144 C C . VAL C 1 172 ? 175.492 151.802 79.787 1.00 84.99 172 VAL C C 1
ATOM 5145 O O . VAL C 1 172 ? 175.300 152.457 78.756 1.00 84.99 172 VAL C O 1
ATOM 5149 N N . ARG C 1 173 ? 174.974 152.152 80.961 1.00 76.96 173 ARG C N 1
ATOM 5150 C CA . ARG C 1 173 ? 174.172 153.353 81.154 1.00 76.96 173 ARG C CA 1
ATOM 5151 C C . ARG C 1 173 ? 174.758 154.111 82.337 1.00 76.96 173 ARG C C 1
ATOM 5152 O O . ARG C 1 173 ? 174.491 153.782 83.504 1.00 76.96 173 ARG C O 1
ATOM 5160 N N . PRO C 1 174 ? 175.521 155.172 82.090 1.00 72.50 174 PRO C N 1
ATOM 5161 C CA . PRO C 1 174 ? 176.291 155.813 83.179 1.00 72.50 174 PRO C CA 1
ATOM 5162 C C . PRO C 1 174 ? 175.389 156.504 84.177 1.00 72.50 174 PRO C C 1
ATOM 5163 O O . PRO C 1 174 ? 174.678 157.463 83.853 1.00 72.50 174 PRO C O 1
ATOM 5167 N N . ILE C 1 175 ? 175.440 156.023 85.417 1.00 69.33 175 ILE C N 1
ATOM 5168 C CA . ILE C 1 175 ? 174.678 156.603 86.499 1.00 69.33 175 ILE C CA 1
ATOM 5169 C C . ILE C 1 175 ? 175.262 157.966 86.837 1.00 69.33 175 ILE C C 1
ATOM 5170 O O . ILE C 1 175 ? 176.476 158.194 86.734 1.00 69.33 175 ILE C O 1
ATOM 5175 N N . PHE C 1 176 ? 174.401 158.892 87.217 1.00 64.79 176 PHE C N 1
ATOM 5176 C CA . PHE C 1 176 ? 174.828 160.247 87.512 1.00 64.79 176 PHE C CA 1
ATOM 5177 C C . PHE C 1 176 ? 174.389 160.635 88.922 1.00 64.79 176 PHE C C 1
ATOM 5178 O O . PHE C 1 176 ? 173.339 160.210 89.394 1.00 64.79 176 PHE C O 1
ATOM 5186 N N . SER C 1 177 ? 175.171 161.506 89.566 1.00 63.72 177 SER C N 1
ATOM 5187 C CA . SER C 1 177 ? 174.847 161.973 90.941 1.00 63.72 177 SER C CA 1
ATOM 5188 C C . SER C 1 177 ? 173.720 163.013 90.915 1.00 63.72 177 SER C C 1
ATOM 5189 O O . SER C 1 177 ? 173.268 163.371 89.814 1.00 63.72 177 SER C O 1
ATOM 5192 N N . ASN C 1 178 ? 173.283 163.476 92.090 1.00 59.32 178 ASN C N 1
ATOM 5193 C CA . ASN C 1 178 ? 172.201 164.496 92.180 1.00 59.32 178 ASN C CA 1
ATOM 5194 C C . ASN C 1 178 ? 172.750 165.873 91.789 1.00 59.32 178 ASN C C 1
ATOM 5195 O O . ASN C 1 178 ? 173.989 166.008 91.733 1.00 59.32 178 ASN C O 1
ATOM 5200 N N . GLN C 1 179 ? 171.862 166.832 91.495 1.00 62.66 179 GLN C N 1
ATOM 5201 C CA . GLN C 1 179 ? 172.275 168.211 91.107 1.00 62.66 179 GLN C CA 1
ATOM 5202 C C . GLN C 1 179 ? 172.697 168.218 89.636 1.00 62.66 179 GLN C C 1
ATOM 5203 O O . GLN C 1 179 ? 173.204 169.254 89.168 1.00 62.66 179 GLN C O 1
ATOM 5209 N N . ASP C 1 180 ? 172.490 167.096 88.944 1.00 61.08 180 ASP C N 1
ATOM 5210 C CA . ASP C 1 180 ? 172.577 167.084 87.497 1.00 61.08 180 ASP C CA 1
ATOM 5211 C C . ASP C 1 180 ? 171.488 166.217 86.903 1.00 61.08 180 ASP C C 1
ATOM 5212 O O . ASP C 1 180 ? 171.061 166.466 85.762 1.00 61.08 180 ASP C O 1
ATOM 5217 N N . THR C 1 181 ? 171.041 165.188 87.624 1.00 51.32 181 THR C N 1
ATOM 5218 C CA . THR C 1 181 ? 169.825 164.501 87.178 1.00 51.32 181 THR C CA 1
ATOM 5219 C C . THR C 1 181 ? 168.574 165.266 87.571 1.00 51.32 181 THR C C 1
ATOM 5220 O O . THR C 1 181 ? 167.548 165.077 86.929 1.00 51.32 181 THR C O 1
ATOM 5224 N N . HIS C 1 182 ? 168.642 166.112 88.585 1.00 49.27 182 HIS C N 1
ATOM 5225 C CA . HIS C 1 182 ? 167.528 167.001 88.893 1.00 49.27 182 HIS C CA 1
ATOM 5226 C C . HIS C 1 182 ? 167.631 168.312 88.138 1.00 49.27 182 HIS C C 1
ATOM 5227 O O . HIS C 1 182 ? 166.609 168.879 87.767 1.00 49.27 182 HIS C O 1
ATOM 5234 N N . HIS C 1 183 ? 168.847 168.826 87.910 1.00 56.57 183 HIS C N 1
ATOM 5235 C CA . HIS C 1 183 ? 168.997 170.002 87.073 1.00 56.57 183 HIS C CA 1
ATOM 5236 C C . HIS C 1 183 ? 169.009 169.674 85.592 1.00 56.57 183 HIS C C 1
ATOM 5237 O O . HIS C 1 183 ? 168.680 170.552 84.788 1.00 56.57 183 HIS C O 1
ATOM 5244 N N . GLY C 1 184 ? 169.412 168.456 85.219 1.00 54.56 184 GLY C N 1
ATOM 5245 C CA . GLY C 1 184 ? 169.338 168.030 83.846 1.00 54.56 184 GLY C CA 1
ATOM 5246 C C . GLY C 1 184 ? 167.926 167.950 83.300 1.00 54.56 184 GLY C C 1
ATOM 5247 O O . GLY C 1 184 ? 167.754 167.870 82.079 1.00 54.56 184 GLY C O 1
ATOM 5248 N N . THR C 1 185 ? 166.914 167.910 84.166 1.00 51.31 185 THR C N 1
ATOM 5249 C CA . THR C 1 185 ? 165.538 168.028 83.702 1.00 51.31 185 THR C CA 1
ATOM 5250 C C . THR C 1 185 ? 165.231 169.426 83.205 1.00 51.31 185 THR C C 1
ATOM 5251 O O . THR C 1 185 ? 164.179 169.617 82.598 1.00 51.31 185 THR C O 1
ATOM 5255 N N . GLY C 1 186 ? 166.092 170.390 83.481 1.00 57.76 186 GLY C N 1
ATOM 5256 C CA . GLY C 1 186 ? 165.931 171.682 82.868 1.00 57.76 186 GLY C CA 1
ATOM 5257 C C . GLY C 1 186 ? 164.864 172.573 83.456 1.00 57.76 186 GLY C C 1
ATOM 5258 O O . GLY C 1 186 ? 164.539 173.605 82.856 1.00 57.76 186 GLY C O 1
ATOM 5259 N N . ILE C 1 187 ? 164.251 172.171 84.567 1.00 60.22 187 ILE C N 1
ATOM 5260 C CA . ILE C 1 187 ? 163.366 173.090 85.272 1.00 60.22 187 ILE C CA 1
ATOM 5261 C C . ILE C 1 187 ? 164.167 174.217 85.895 1.00 60.22 187 ILE C C 1
ATOM 5262 O O . ILE C 1 187 ? 165.297 174.029 86.331 1.00 60.22 187 ILE C O 1
ATOM 5267 N N . THR C 1 188 ? 163.576 175.406 85.943 1.00 67.87 188 THR C N 1
ATOM 5268 C CA . THR C 1 188 ? 164.247 176.587 86.463 1.00 67.87 188 THR C CA 1
ATOM 5269 C C . THR C 1 188 ? 163.538 177.157 87.683 1.00 67.87 188 THR C C 1
ATOM 5270 O O . THR C 1 188 ? 163.823 178.279 88.114 1.00 67.87 188 THR C O 1
ATOM 5274 N N . ASP C 1 189 ? 162.629 176.385 88.276 1.00 71.14 189 ASP C N 1
ATOM 5275 C CA . ASP C 1 189 ? 161.852 176.871 89.406 1.00 71.14 189 ASP C CA 1
ATOM 5276 C C . ASP C 1 189 ? 162.622 176.520 90.683 1.00 71.14 189 ASP C C 1
ATOM 5277 O O . ASP C 1 189 ? 162.500 175.414 91.213 1.00 71.14 189 ASP C O 1
ATOM 5282 N N . CYS C 1 190 ? 163.393 177.473 91.184 1.00 70.98 190 CYS C N 1
ATOM 5283 C CA . CYS C 1 190 ? 164.167 177.228 92.392 1.00 70.98 190 CYS C CA 1
ATOM 5284 C C . CYS C 1 190 ? 163.289 177.199 93.632 1.00 70.98 190 CYS C C 1
ATOM 5285 O O . CYS C 1 190 ? 163.669 176.572 94.627 1.00 70.98 190 CYS C O 1
ATOM 5288 N N . ASN C 1 191 ? 162.107 177.812 93.551 1.00 72.29 191 ASN C N 1
ATOM 5289 C CA . ASN C 1 191 ? 161.158 177.709 94.660 1.00 72.29 191 ASN C CA 1
ATOM 5290 C C . ASN C 1 191 ? 160.867 176.264 95.007 1.00 72.29 191 ASN C C 1
ATOM 5291 O O . ASN C 1 191 ? 160.521 175.964 96.159 1.00 72.29 191 ASN C O 1
ATOM 5296 N N . LEU C 1 192 ? 160.961 175.365 94.052 1.00 66.41 192 LEU C N 1
ATOM 5297 C CA . LEU C 1 192 ? 160.570 173.983 94.276 1.00 66.41 192 LEU C CA 1
ATOM 5298 C C . LEU C 1 192 ? 161.622 173.249 95.089 1.00 66.41 192 LEU C C 1
ATOM 5299 O O . LEU C 1 192 ? 161.345 172.768 96.200 1.00 66.41 192 LEU C O 1
ATOM 5304 N N . CYS C 1 193 ? 162.853 173.174 94.581 1.00 64.34 193 CYS C N 1
ATOM 5305 C CA . CYS C 1 193 ? 163.855 172.350 95.239 1.00 64.34 193 CYS C CA 1
ATOM 5306 C C . CYS C 1 193 ? 164.632 173.087 96.315 1.00 64.34 193 CYS C C 1
ATOM 5307 O O . CYS C 1 193 ? 165.067 172.474 97.299 1.00 64.34 193 CYS C O 1
ATOM 5310 N N . HIS C 1 194 ? 164.838 174.385 96.147 1.00 66.18 194 HIS C N 1
ATOM 5311 C CA . HIS C 1 194 ? 165.747 175.145 97.004 1.00 66.18 194 HIS C CA 1
ATOM 5312 C C . HIS C 1 194 ? 165.046 176.332 97.633 1.00 66.18 194 HIS C C 1
ATOM 5313 O O . HIS C 1 194 ? 165.510 177.457 97.542 1.00 66.18 194 HIS C O 1
ATOM 5320 N N . ASN C 1 195 ? 163.891 176.104 98.249 1.00 73.28 195 ASN C N 1
ATOM 5321 C CA . ASN C 1 195 ? 163.270 177.185 99.011 1.00 73.28 195 ASN C CA 1
ATOM 5322 C C . ASN C 1 195 ? 164.056 177.418 100.320 1.00 73.28 195 ASN C C 1
ATOM 5323 O O . ASN C 1 195 ? 164.950 176.653 100.684 1.00 73.28 195 ASN C O 1
ATOM 5328 N N . THR C 1 196 ? 163.655 178.469 101.045 1.00 78.50 196 THR C N 1
ATOM 5329 C CA . THR C 1 196 ? 164.394 178.934 102.207 1.00 78.50 196 THR C CA 1
ATOM 5330 C C . THR C 1 196 ? 163.496 178.960 103.443 1.00 78.50 196 THR C C 1
ATOM 5331 O O . THR C 1 196 ? 163.402 179.933 104.176 1.00 78.50 196 THR C O 1
ATOM 5335 N N . SER C 1 197 ? 162.821 177.833 103.674 1.00 79.36 197 SER C N 1
ATOM 5336 C CA . SER C 1 197 ? 161.979 177.648 104.849 1.00 79.36 197 SER C CA 1
ATOM 5337 C C . SER C 1 197 ? 162.716 176.811 105.873 1.00 79.36 197 SER C C 1
ATOM 5338 O O . SER C 1 197 ? 163.420 175.861 105.537 1.00 79.36 197 SER C O 1
ATOM 5341 N N . SER C 1 198 ? 162.569 177.207 107.121 1.00 75.90 198 SER C N 1
ATOM 5342 C CA . SER C 1 198 ? 162.993 176.447 108.292 1.00 75.90 198 SER C CA 1
ATOM 5343 C C . SER C 1 198 ? 164.511 176.321 108.476 1.00 75.90 198 SER C C 1
ATOM 5344 O O . SER C 1 198 ? 164.944 175.868 109.541 1.00 75.90 198 SER C O 1
ATOM 5347 N N . ASN C 1 199 ? 165.316 176.674 107.479 1.00 76.51 199 ASN C N 1
ATOM 5348 C CA . ASN C 1 199 ? 166.762 176.539 107.565 1.00 76.51 199 ASN C CA 1
ATOM 5349 C C . ASN C 1 199 ? 167.189 175.134 107.997 1.00 76.51 199 ASN C C 1
ATOM 5350 O O . ASN C 1 199 ? 168.106 174.954 108.787 1.00 76.51 199 ASN C O 1
ATOM 5355 N N . VAL C 1 200 ? 166.509 174.121 107.457 1.00 66.22 200 VAL C N 1
ATOM 5356 C CA . VAL C 1 200 ? 166.883 172.715 107.599 1.00 66.22 200 VAL C CA 1
ATOM 5357 C C . VAL C 1 200 ? 167.254 172.194 106.215 1.00 66.22 200 VAL C C 1
ATOM 5358 O O . VAL C 1 200 ? 166.495 172.408 105.266 1.00 66.22 200 VAL C O 1
ATOM 5362 N N . PRO C 1 201 ? 168.408 171.529 106.050 1.00 60.07 201 PRO C N 1
ATOM 5363 C CA . PRO C 1 201 ? 168.897 171.196 104.690 1.00 60.07 201 PRO C CA 1
ATOM 5364 C C . PRO C 1 201 ? 168.003 170.212 103.934 1.00 60.07 201 PRO C C 1
ATOM 5365 O O . PRO C 1 201 ? 168.042 170.203 102.701 1.00 60.07 201 PRO C O 1
ATOM 5369 N N . ILE C 1 202 ? 167.219 169.405 104.651 1.00 56.14 202 ILE C N 1
ATOM 5370 C CA . ILE C 1 202 ? 166.377 168.405 103.994 1.00 56.14 202 ILE C CA 1
ATOM 5371 C C . ILE C 1 202 ? 164.911 168.797 103.914 1.00 56.14 202 ILE C C 1
ATOM 5372 O O . ILE C 1 202 ? 164.149 168.167 103.161 1.00 56.14 202 ILE C O 1
ATOM 5377 N N . ARG C 1 203 ? 164.489 169.818 104.645 1.00 56.02 203 ARG C N 1
ATOM 5378 C CA . ARG C 1 203 ? 163.098 170.256 104.577 1.00 56.02 203 ARG C CA 1
ATOM 5379 C C . ARG C 1 203 ? 162.735 170.825 103.214 1.00 56.02 203 ARG C C 1
ATOM 5380 O O . ARG C 1 203 ? 161.547 170.911 102.907 1.00 56.02 203 ARG C O 1
ATOM 5388 N N . GLN C 1 204 ? 163.712 171.197 102.388 1.00 58.93 204 GLN C N 1
ATOM 5389 C CA . GLN C 1 204 ? 163.360 171.641 101.052 1.00 58.93 204 GLN C CA 1
ATOM 5390 C C . GLN C 1 204 ? 162.977 170.445 100.189 1.00 58.93 204 GLN C C 1
ATOM 5391 O O . GLN C 1 204 ? 161.983 170.476 99.449 1.00 58.93 204 GLN C O 1
ATOM 5397 N N . CYS C 1 205 ? 163.757 169.374 100.272 1.00 50.71 205 CYS C N 1
ATOM 5398 C CA . CYS C 1 205 ? 163.472 168.166 99.524 1.00 50.71 205 CYS C CA 1
ATOM 5399 C C . CYS C 1 205 ? 162.215 167.472 100.022 1.00 50.71 205 CYS C C 1
ATOM 5400 O O . CYS C 1 205 ? 161.592 166.711 99.283 1.00 50.71 205 CYS C O 1
ATOM 5403 N N . GLU C 1 206 ? 161.862 167.675 101.286 1.00 51.13 206 GLU C N 1
ATOM 5404 C CA . GLU C 1 206 ? 160.693 167.038 101.863 1.00 51.13 206 GLU C CA 1
ATOM 5405 C C . GLU C 1 206 ? 159.460 167.265 101.010 1.00 51.13 206 GLU C C 1
ATOM 5406 O O . GLU C 1 206 ? 158.532 166.453 101.046 1.00 51.13 206 GLU C O 1
ATOM 5412 N N . VAL C 1 207 ? 159.402 168.358 100.267 1.00 51.79 207 VAL C N 1
ATOM 5413 C CA . VAL C 1 207 ? 158.352 168.552 99.266 1.00 51.79 207 VAL C CA 1
ATOM 5414 C C . VAL C 1 207 ? 158.651 167.596 98.127 1.00 51.79 207 VAL C C 1
ATOM 5415 O O . VAL C 1 207 ? 159.729 167.637 97.538 1.00 51.79 207 VAL C O 1
ATOM 5419 N N . CYS C 1 208 ? 157.696 166.724 97.859 1.00 50.64 208 CYS C N 1
ATOM 5420 C CA . CYS C 1 208 ? 157.830 165.699 96.840 1.00 50.64 208 CYS C CA 1
ATOM 5421 C C . CYS C 1 208 ? 158.995 164.753 97.104 1.00 50.64 208 CYS C C 1
ATOM 5422 O O . CYS C 1 208 ? 159.507 164.130 96.173 1.00 50.64 208 CYS C O 1
ATOM 5425 N N . HIS C 1 209 ? 159.459 164.647 98.349 1.00 46.98 209 HIS C N 1
ATOM 5426 C CA . HIS C 1 209 ? 160.245 163.495 98.791 1.00 46.98 209 HIS C CA 1
ATOM 5427 C C . HIS C 1 209 ? 159.829 163.142 100.215 1.00 46.98 209 HIS C C 1
ATOM 5428 O O . HIS C 1 209 ? 160.672 162.889 101.085 1.00 46.98 209 HIS C O 1
ATOM 5435 N N . GLY C 1 210 ? 158.525 163.189 100.505 1.00 48.42 210 GLY C N 1
ATOM 5436 C CA . GLY C 1 210 ? 158.006 163.184 101.852 1.00 48.42 210 GLY C CA 1
ATOM 5437 C C . GLY C 1 210 ? 158.287 161.969 102.714 1.00 48.42 210 GLY C C 1
ATOM 5438 O O . GLY C 1 210 ? 158.861 160.982 102.262 1.00 48.42 210 GLY C O 1
ATOM 5439 N N . VAL C 1 211 ? 157.853 162.012 103.987 1.00 48.15 211 VAL C N 1
ATOM 5440 C CA . VAL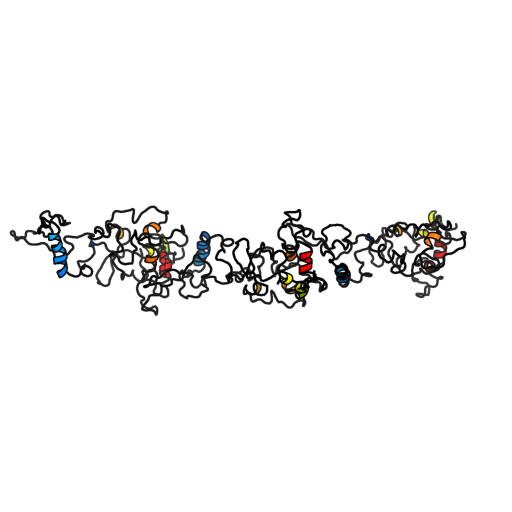 C 1 211 ? 158.154 160.899 104.900 1.00 48.15 211 VAL C CA 1
ATOM 5441 C C . VAL C 1 211 ? 157.441 159.634 104.455 1.00 48.15 211 VAL C C 1
ATOM 5442 O O . VAL C 1 211 ? 158.039 158.543 104.410 1.00 48.15 211 VAL C O 1
ATOM 5446 N N . ASN C 1 212 ? 156.151 159.755 104.176 1.00 50.73 212 ASN C N 1
ATOM 5447 C CA . ASN C 1 212 ? 155.345 158.577 103.887 1.00 50.73 212 ASN C CA 1
ATOM 5448 C C . ASN C 1 212 ? 155.688 157.967 102.557 1.00 50.73 212 ASN C C 1
ATOM 5449 O O . ASN C 1 212 ? 155.288 156.829 102.303 1.00 50.73 212 ASN C O 1
ATOM 5454 N N . SER C 1 213 ? 156.382 158.690 101.680 1.00 49.45 213 SER C N 1
ATOM 5455 C CA . SER C 1 213 ? 156.812 158.184 100.376 1.00 49.45 213 SER C CA 1
ATOM 5456 C C . SER C 1 213 ? 158.243 157.708 100.366 1.00 49.45 213 SER C C 1
ATOM 5457 O O . SER C 1 213 ? 158.586 156.857 99.533 1.00 49.45 213 SER C O 1
ATOM 5460 N N . LEU C 1 214 ? 159.075 158.188 101.269 1.00 44.61 214 LEU C N 1
ATOM 5461 C CA . LEU C 1 214 ? 160.467 157.770 101.321 1.00 44.61 214 LEU C CA 1
ATOM 5462 C C . LEU C 1 214 ? 160.674 156.478 102.102 1.00 44.61 214 LEU C C 1
ATOM 5463 O O . LEU C 1 214 ? 161.678 155.812 101.903 1.00 44.61 214 LEU C O 1
ATOM 5468 N N . HIS C 1 215 ? 159.750 156.137 102.981 1.00 43.23 215 HIS C N 1
ATOM 5469 C CA . HIS C 1 215 ? 159.865 154.951 103.816 1.00 43.23 215 HIS C CA 1
ATOM 5470 C C . HIS C 1 215 ? 159.120 153.784 103.224 1.00 43.23 215 HIS C C 1
ATOM 5471 O O . HIS C 1 215 ? 158.776 152.851 103.952 1.00 43.23 215 HIS C O 1
ATOM 5478 N N . ASN C 1 216 ? 158.807 153.854 101.936 1.00 47.32 216 ASN C N 1
ATOM 5479 C CA . ASN C 1 216 ? 158.205 152.726 101.233 1.00 47.32 216 ASN C CA 1
ATOM 5480 C C . ASN C 1 216 ? 159.084 152.187 100.110 1.00 47.32 216 ASN C C 1
ATOM 5481 O O . ASN C 1 216 ? 158.751 151.153 99.528 1.00 47.32 216 ASN C O 1
ATOM 5486 N N . ILE C 1 217 ? 160.173 152.864 99.773 1.00 49.72 217 ILE C N 1
ATOM 5487 C CA . ILE C 1 217 ? 160.964 152.507 98.614 1.00 49.72 217 ILE C CA 1
ATOM 5488 C C . ILE C 1 217 ? 161.861 151.336 98.950 1.00 49.72 217 ILE C C 1
ATOM 5489 O O . ILE C 1 217 ? 162.974 151.534 99.438 1.00 49.72 217 ILE C O 1
ATOM 5494 N N . GLN C 1 218 ? 161.407 150.115 98.678 1.00 61.10 218 GLN C N 1
ATOM 5495 C CA . GLN C 1 218 ? 162.154 148.915 99.025 1.00 61.10 218 GLN C CA 1
ATOM 5496 C C . GLN C 1 218 ? 161.918 147.813 98.000 1.00 61.10 218 GLN C C 1
ATOM 5497 O O . GLN C 1 218 ? 160.776 147.407 97.796 1.00 61.10 218 GLN C O 1
ATOM 5503 N N . LYS C 1 219 ? 162.985 147.260 97.419 1.00 66.92 219 LYS C N 1
ATOM 5504 C CA . LYS C 1 219 ? 162.850 146.139 96.475 1.00 66.92 219 LYS C CA 1
ATOM 5505 C C . LYS C 1 219 ? 162.834 144.770 97.164 1.00 66.92 219 LYS C C 1
ATOM 5506 O O . LYS C 1 219 ? 162.941 144.690 98.383 1.00 66.92 219 LYS C O 1
ATOM 5512 N N . ASP C 1 220 ? 162.725 143.693 96.390 1.00 80.82 220 ASP C N 1
ATOM 5513 C CA . ASP C 1 220 ? 162.633 142.337 96.962 1.00 80.82 220 ASP C CA 1
ATOM 5514 C C . ASP C 1 220 ? 163.911 141.759 97.573 1.00 80.82 220 ASP C C 1
ATOM 5515 O O . ASP C 1 220 ? 165.012 142.192 97.247 1.00 80.82 220 ASP C O 1
ATOM 5520 N N . SER C 1 221 ? 163.762 140.784 98.467 1.00 86.17 221 SER C N 1
ATOM 5521 C CA . SER C 1 221 ? 164.919 140.165 99.119 1.00 86.17 221 SER C CA 1
ATOM 5522 C C . SER C 1 221 ? 165.565 139.005 98.339 1.00 86.17 221 SER C C 1
ATOM 5523 O O . SER C 1 221 ? 164.853 138.246 97.680 1.00 86.17 221 SER C O 1
ATOM 5526 N N . PRO C 1 222 ? 166.923 138.853 98.404 1.00 89.63 222 PRO C N 1
ATOM 5527 C CA . PRO C 1 222 ? 167.457 137.664 97.724 1.00 89.63 222 PRO C CA 1
ATOM 5528 C C . PRO C 1 222 ? 167.203 136.422 98.580 1.00 89.63 222 PRO C C 1
ATOM 5529 O O . PRO C 1 222 ? 166.736 135.407 98.052 1.00 89.63 222 PRO C O 1
ATOM 5533 N N . ASN C 1 223 ? 167.423 136.504 99.886 1.00 93.65 223 ASN C N 1
ATOM 5534 C CA . ASN C 1 223 ? 167.257 135.359 100.807 1.00 93.65 223 ASN C CA 1
ATOM 5535 C C . ASN C 1 223 ? 167.015 135.933 102.195 1.00 93.65 223 ASN C C 1
ATOM 5536 O O . ASN C 1 223 ? 167.955 136.269 102.903 1.00 93.65 223 ASN C O 1
ATOM 5541 N N . ALA C 1 224 ? 165.733 136.085 102.546 1.00 91.62 224 ALA C N 1
ATOM 5542 C CA . ALA C 1 224 ? 165.382 136.597 103.862 1.00 91.62 224 ALA C CA 1
ATOM 5543 C C . ALA C 1 224 ? 164.130 135.918 104.389 1.00 91.62 224 ALA C C 1
ATOM 5544 O O . ALA C 1 224 ? 163.346 136.540 105.115 1.00 91.62 224 ALA C O 1
ATOM 5546 N N . ALA C 1 225 ? 163.909 134.664 104.003 1.00 91.99 225 ALA C N 1
ATOM 5547 C CA . ALA C 1 225 ? 162.813 133.806 104.467 1.00 91.99 225 ALA C CA 1
ATOM 5548 C C . ALA C 1 225 ? 161.447 134.414 104.224 1.00 91.99 225 ALA C C 1
ATOM 5549 O O . ALA C 1 225 ? 160.442 133.914 104.753 1.00 91.99 225 ALA C O 1
ATOM 5551 N N . ASN C 1 226 ? 161.353 135.473 103.441 1.00 90.52 226 ASN C N 1
ATOM 5552 C CA . ASN C 1 226 ? 160.070 136.015 103.023 1.00 90.52 226 ASN C CA 1
ATOM 5553 C C . ASN C 1 226 ? 159.783 135.815 101.531 1.00 90.52 226 ASN C C 1
ATOM 5554 O O . ASN C 1 226 ? 158.701 135.331 101.159 1.00 90.52 226 ASN C O 1
ATOM 5559 N N . LEU C 1 227 ? 160.728 136.180 100.670 1.00 90.59 227 LEU C N 1
ATOM 5560 C CA . LEU C 1 227 ? 160.555 136.079 99.220 1.00 90.59 227 LEU C CA 1
ATOM 5561 C C . LEU C 1 227 ? 159.242 136.696 98.748 1.00 90.59 227 LEU C C 1
ATOM 5562 O O . LEU C 1 227 ? 158.632 136.236 97.784 1.00 90.59 227 LEU C O 1
ATOM 5567 N N . GLY C 1 228 ? 158.784 137.719 99.439 1.00 88.72 228 GLY C N 1
ATOM 5568 C CA . GLY C 1 228 ? 157.504 138.316 99.168 1.00 88.72 228 GLY C CA 1
ATOM 5569 C C . GLY C 1 228 ? 156.985 139.048 100.375 1.00 88.72 228 GLY C C 1
ATOM 5570 O O . GLY C 1 228 ? 157.248 138.688 101.521 1.00 88.72 228 GLY C O 1
ATOM 5571 N N . THR C 1 229 ? 156.238 140.125 100.108 1.00 84.86 229 THR C N 1
ATOM 5572 C CA . THR C 1 229 ? 155.822 141.095 101.159 1.00 84.86 229 THR C CA 1
ATOM 5573 C C . THR C 1 229 ? 157.040 141.477 102.008 1.00 84.86 229 THR C C 1
ATOM 5574 O O . THR C 1 229 ? 157.043 141.147 103.211 1.00 84.86 229 THR C O 1
ATOM 5578 N N . VAL C 1 230 ? 158.026 142.145 101.400 1.00 81.28 230 VAL C N 1
ATOM 5579 C CA . VAL C 1 230 ? 159.273 142.538 102.125 1.00 81.28 230 VAL C CA 1
ATOM 5580 C C . VAL C 1 230 ? 158.905 143.148 103.482 1.00 81.28 230 VAL C C 1
ATOM 5581 O O . VAL C 1 230 ? 158.233 144.198 103.501 1.00 81.28 230 VAL C O 1
ATOM 5585 N N . LYS C 1 231 ? 159.347 142.506 104.566 1.00 79.28 231 LYS C N 1
ATOM 5586 C CA . LYS C 1 231 ? 159.250 143.073 105.893 1.00 79.28 231 LYS C CA 1
ATOM 5587 C C . LYS C 1 231 ? 160.278 144.201 106.032 1.00 79.28 231 LYS C C 1
ATOM 5588 O O . LYS C 1 231 ? 161.388 144.108 105.529 1.00 79.28 231 LYS C O 1
ATOM 5594 N N . PRO C 1 232 ? 159.927 145.278 106.723 1.00 72.87 232 PRO C N 1
ATOM 5595 C CA . PRO C 1 232 ? 160.885 146.376 106.922 1.00 72.87 232 PRO C CA 1
ATOM 5596 C C . PRO C 1 232 ? 162.112 145.963 107.692 1.00 72.87 232 PRO C C 1
ATOM 5597 O O . PRO C 1 232 ? 163.160 146.612 107.566 1.00 72.87 232 PRO C O 1
ATOM 5601 N N . GLY C 1 233 ? 162.051 144.911 108.489 1.00 78.99 233 GLY C N 1
ATOM 5602 C CA . GLY C 1 233 ? 163.237 144.273 109.016 1.00 78.99 233 GLY C CA 1
ATOM 5603 C C . GLY C 1 233 ? 163.521 142.946 108.346 1.00 78.99 233 GLY C C 1
ATOM 5604 O O . GLY C 1 233 ? 162.755 142.467 107.519 1.00 78.99 233 GLY C O 1
ATOM 5605 N N . LEU C 1 234 ? 164.678 142.366 108.702 1.00 81.29 234 LEU C N 1
ATOM 5606 C CA . LEU C 1 234 ? 165.061 141.026 108.293 1.00 81.29 234 LEU C CA 1
ATOM 5607 C C . LEU C 1 234 ? 165.147 140.943 106.775 1.00 81.29 234 LEU C C 1
ATOM 5608 O O . LEU C 1 234 ? 164.431 140.182 106.133 1.00 81.29 234 LEU C O 1
ATOM 5613 N N . GLU C 1 235 ? 166.006 141.773 106.203 1.00 80.31 235 GLU C N 1
ATOM 5614 C CA . GLU C 1 235 ? 166.208 141.729 104.767 1.00 80.31 235 GLU C CA 1
ATOM 5615 C C . GLU C 1 235 ? 167.686 141.906 104.465 1.00 80.31 235 GLU C C 1
ATOM 5616 O O . GLU C 1 235 ? 168.504 142.122 105.364 1.00 80.31 235 GLU C O 1
ATOM 5622 N N . ASP C 1 236 ? 168.042 141.818 103.180 1.00 73.23 236 ASP C N 1
ATOM 5623 C CA . ASP C 1 236 ? 169.426 142.024 102.796 1.00 73.23 236 ASP C CA 1
ATOM 5624 C C . ASP C 1 236 ? 169.859 143.456 103.136 1.00 73.23 236 ASP C C 1
ATOM 5625 O O . ASP C 1 236 ? 169.047 144.325 103.459 1.00 73.23 236 ASP C O 1
ATOM 5630 N N . LEU C 1 237 ? 171.172 143.707 103.038 1.00 69.37 237 LEU C N 1
ATOM 5631 C CA . LEU C 1 237 ? 171.700 145.035 103.370 1.00 69.37 237 LEU C CA 1
ATOM 5632 C C . LEU C 1 237 ? 171.112 146.123 102.484 1.00 69.37 237 LEU C C 1
ATOM 5633 O O . LEU C 1 237 ? 170.485 147.069 102.954 1.00 69.37 237 LEU C O 1
ATOM 5638 N N . GLY C 1 238 ? 171.325 146.011 101.193 1.00 66.58 238 GLY C N 1
ATOM 5639 C CA . GLY C 1 238 ? 170.881 147.030 100.267 1.00 66.58 238 GLY C CA 1
ATOM 5640 C C . GLY C 1 238 ? 169.449 146.852 99.843 1.00 66.58 238 GLY C C 1
ATOM 5641 O O . GLY C 1 238 ? 168.573 146.600 100.693 1.00 66.58 238 GLY C O 1
ATOM 5642 N N . TRP C 1 239 ? 169.191 146.994 98.555 1.00 67.83 239 TRP C N 1
ATOM 5643 C CA . TRP C 1 239 ? 167.917 146.629 97.931 1.00 67.83 239 TRP C CA 1
ATOM 5644 C C . TRP C 1 239 ? 166.762 147.544 98.332 1.00 67.83 239 TRP C C 1
ATOM 5645 O O . TRP C 1 239 ? 165.608 147.142 98.215 1.00 67.83 239 TRP C O 1
ATOM 5656 N N . GLY C 1 240 ? 167.061 148.751 98.820 1.00 57.52 240 GLY C N 1
ATOM 5657 C CA . GLY C 1 240 ? 166.007 149.676 99.115 1.00 57.52 240 GLY C CA 1
ATOM 5658 C C . GLY C 1 240 ? 166.298 150.553 100.289 1.00 57.52 240 GLY C C 1
ATOM 5659 O O . GLY C 1 240 ? 167.427 150.650 100.785 1.00 57.52 240 GLY C O 1
ATOM 5660 N N . HIS C 1 241 ? 165.261 151.222 100.751 1.00 50.54 241 HIS C N 1
ATOM 5661 C CA . HIS C 1 241 ? 165.359 152.229 101.796 1.00 50.54 241 HIS C CA 1
ATOM 5662 C C . HIS C 1 241 ? 164.972 151.722 103.170 1.00 50.54 241 HIS C C 1
ATOM 5663 O O . HIS C 1 241 ? 165.562 152.159 104.151 1.00 50.54 241 HIS C O 1
ATOM 5670 N N . ILE C 1 242 ? 163.998 150.834 103.274 1.00 55.84 242 ILE C N 1
ATOM 5671 C CA . ILE C 1 242 ? 163.530 150.333 104.557 1.00 55.84 242 ILE C CA 1
ATOM 5672 C C . ILE C 1 242 ? 163.783 148.822 104.656 1.00 55.84 242 ILE C C 1
ATOM 5673 O O . ILE C 1 242 ? 163.056 148.078 105.316 1.00 55.84 242 ILE C O 1
ATOM 5678 N N . GLY C 1 243 ? 164.855 148.374 104.038 1.00 64.58 243 GLY C N 1
ATOM 5679 C CA . GLY C 1 243 ? 165.142 146.971 104.017 1.00 64.58 243 GLY C CA 1
ATOM 5680 C C . GLY C 1 243 ? 165.770 146.435 105.291 1.00 64.58 243 GLY C C 1
ATOM 5681 O O . GLY C 1 243 ? 165.193 145.578 105.976 1.00 64.58 243 GLY C O 1
ATOM 5682 N N . ASN C 1 244 ? 166.965 146.907 105.591 1.00 65.88 244 ASN C N 1
ATOM 5683 C CA . ASN C 1 244 ? 167.724 146.452 106.739 1.00 65.88 244 ASN C CA 1
ATOM 5684 C C . ASN C 1 244 ? 168.140 147.662 107.562 1.00 65.88 244 ASN C C 1
ATOM 5685 O O . ASN C 1 244 ? 168.190 148.772 107.058 1.00 65.88 244 ASN C O 1
ATOM 5690 N N . ASN C 1 245 ? 168.379 147.437 108.857 1.00 61.26 245 ASN C N 1
ATOM 5691 C CA . ASN C 1 245 ? 168.836 148.532 109.726 1.00 61.26 245 ASN C CA 1
ATOM 5692 C C . ASN C 1 245 ? 170.054 149.264 109.151 1.00 61.26 245 ASN C C 1
ATOM 5693 O O . ASN C 1 245 ? 170.233 150.450 109.448 1.00 61.26 245 ASN C O 1
ATOM 5698 N N . TRP C 1 246 ? 170.867 148.598 108.333 1.00 63.87 246 TRP C N 1
ATOM 5699 C CA . TRP C 1 246 ? 171.983 149.266 107.683 1.00 63.87 246 TRP C CA 1
ATOM 5700 C C . TRP C 1 246 ? 171.495 150.444 106.847 1.00 63.87 246 TRP C C 1
ATOM 5701 O O . TRP C 1 246 ? 172.138 151.499 106.834 1.00 63.87 246 TRP C O 1
ATOM 5712 N N . ASP C 1 247 ? 170.369 150.294 106.161 1.00 58.99 247 ASP C N 1
ATOM 5713 C CA . ASP C 1 247 ? 169.850 151.389 105.347 1.00 58.99 247 ASP C CA 1
ATOM 5714 C C . ASP C 1 247 ? 169.455 152.575 106.223 1.00 58.99 247 ASP C C 1
ATOM 5715 O O . ASP C 1 247 ? 169.883 153.708 105.966 1.00 58.99 247 ASP C O 1
ATOM 5720 N N . CYS C 1 248 ? 168.618 152.321 107.235 1.00 51.78 248 CYS C N 1
ATOM 5721 C CA . CYS C 1 248 ? 168.172 153.382 108.137 1.00 51.78 248 CYS C CA 1
ATOM 5722 C C . CYS C 1 248 ? 169.359 154.099 108.749 1.00 51.78 248 CYS C C 1
ATOM 5723 O O . CYS C 1 248 ? 169.337 155.321 108.923 1.00 51.78 248 CYS C O 1
ATOM 5726 N N . GLN C 1 249 ? 170.406 153.348 109.073 1.00 58.12 249 GLN C N 1
ATOM 5727 C CA . GLN C 1 249 ? 171.603 153.947 109.646 1.00 58.12 249 GLN C CA 1
ATOM 5728 C C . GLN C 1 249 ? 172.322 154.801 108.600 1.00 58.12 249 GLN C C 1
ATOM 5729 O O . GLN C 1 249 ? 172.704 155.954 108.871 1.00 58.12 249 GLN C O 1
ATOM 5735 N N . GLY C 1 250 ? 172.462 154.280 107.383 1.00 54.09 250 GLY C N 1
ATOM 5736 C CA . GLY C 1 250 ? 173.137 155.039 106.340 1.00 54.09 250 GLY C CA 1
ATOM 5737 C C . GLY C 1 250 ? 172.460 156.355 106.014 1.00 54.09 250 GLY C C 1
ATOM 5738 O O . GLY C 1 250 ? 173.136 157.355 105.785 1.00 54.09 250 GLY C O 1
ATOM 5739 N N . CYS C 1 251 ? 171.147 156.409 106.082 1.00 48.68 251 CYS C N 1
ATOM 5740 C CA . CYS C 1 251 ? 170.484 157.679 105.775 1.00 48.68 251 CYS C CA 1
ATOM 5741 C C . CYS C 1 251 ? 170.193 158.516 107.015 1.00 48.68 251 CYS C C 1
ATOM 5742 O O . CYS C 1 251 ? 170.169 159.750 106.924 1.00 48.68 251 CYS C O 1
ATOM 5745 N N . HIS C 1 252 ? 169.978 157.879 108.166 1.00 48.05 252 HIS C N 1
ATOM 5746 C CA . HIS C 1 252 ? 169.651 158.615 109.386 1.00 48.05 252 HIS C CA 1
ATOM 5747 C C . HIS C 1 252 ? 170.865 158.821 110.292 1.00 48.05 252 HIS C C 1
ATOM 5748 O O . HIS C 1 252 ? 171.185 159.954 110.651 1.00 48.05 252 HIS C O 1
ATOM 5755 N N . TRP C 1 253 ? 171.546 157.744 110.648 1.00 57.80 253 TRP C N 1
ATOM 5756 C CA . TRP C 1 253 ? 172.654 157.835 111.588 1.00 57.80 253 TRP C CA 1
ATOM 5757 C C . TRP C 1 253 ? 173.960 158.002 110.820 1.00 57.80 253 TRP C C 1
ATOM 5758 O O . TRP C 1 253 ? 173.977 158.363 109.639 1.00 57.80 253 TRP C O 1
ATOM 5769 N N . SER C 1 254 ? 175.074 157.729 111.505 1.00 66.84 254 SER C N 1
ATOM 5770 C CA . SER C 1 254 ? 176.405 157.691 110.848 1.00 66.84 254 SER C CA 1
ATOM 5771 C C . SER C 1 254 ? 176.671 156.278 110.325 1.00 66.84 254 SER C C 1
ATOM 5772 O O . SER C 1 254 ? 177.044 156.160 109.145 1.00 66.84 254 SER C O 1
ATOM 5775 N N . TRP C 1 255 ? 176.531 155.262 111.185 1.00 69.50 255 TRP C N 1
ATOM 5776 C CA . TRP C 1 255 ? 176.731 153.841 110.782 1.00 69.50 255 TRP C CA 1
ATOM 5777 C C . TRP C 1 255 ? 178.231 153.534 110.683 1.00 69.50 255 TRP C C 1
ATOM 5778 O O . TRP C 1 255 ? 178.583 152.397 110.324 1.00 69.50 255 TRP C O 1
ATOM 5789 N N . PHE C 1 256 ? 179.076 154.496 111.060 1.00 76.28 256 PHE C N 1
ATOM 5790 C CA . PHE C 1 256 ? 180.547 154.294 111.021 1.00 76.28 256 PHE C CA 1
ATOM 5791 C C . PHE C 1 256 ? 181.168 154.962 112.251 1.00 76.28 256 PHE C C 1
ATOM 5792 O O . PHE C 1 256 ? 182.259 155.554 112.131 1.00 76.28 256 PHE C O 1
ATOM 5800 N N . GLY C 1 257 ? 180.480 154.876 113.396 1.00 76.03 257 GLY C N 1
ATOM 5801 C CA . GLY C 1 257 ? 180.877 155.642 114.557 1.00 76.03 257 GLY C CA 1
ATOM 5802 C C . GLY C 1 257 ? 180.138 156.946 114.637 1.00 76.03 257 GLY C C 1
ATOM 5803 O O . GLY C 1 257 ? 178.970 156.959 115.036 1.00 76.03 257 GLY C O 1
ATOM 5804 N N . ASN C 1 258 ? 180.799 158.025 114.243 1.00 76.70 258 ASN C N 1
ATOM 5805 C CA . ASN C 1 258 ? 180.200 159.336 114.195 1.00 76.70 258 ASN C CA 1
ATOM 5806 C C . ASN C 1 258 ? 180.576 160.047 112.901 1.00 76.70 258 ASN C C 1
ATOM 5807 O O . ASN C 1 258 ? 180.140 161.162 112.628 1.00 76.70 258 ASN C O 1
#

Foldseek 3Di:
DAAPVPANDDPDDDFLDQPLLDFLPPCVVVPDVVVVVCVPLVQQVVDVNGQDQEAPPPDLAADSVGHDWYFDADVPGNTDTDDDSGDCSHCVAQPPCPDPDVVVQVVCVVNPLLWDRLPNPDDQDDDLDDPFAAAALAAWDQFPVGDIAGFQYPVNHQDWAQAADLDVVGDGRTHDHPPCSVCSSVDDPCCQQPNDPPPGRCSSVCRGNNDVSQQPWFAAAPDQVDRDPQDLDRGDQHRTQSRYVNNVCRNGNGSRPD/DAAPVPANDDPDDDFLDQPLLDFLPPCVVVPDVVVVVCVPLVQQVVDVNGQDQEAPPPDLAADSVGHDWYFDADVPGNTDTDDDSGDCSHCVAQPPCPDPDVVVQVVCVVNPLLWDRLPNPDDQDDDLDDPFAAAALAAWDQFPVGDIAGFQYPVNHQDWAQAADLDVVGDGRTHDHPPCSVCSSVDDPCCQQPNDPPPGRCSSVCRGNNDVSQQPWFAAAPDQVDRDPQDLDRGDQHRTQSRYVNNVCRNGNGSRPD/DAAPVPANDDPDDDFLDQPLLDFLPPCVVVPDVVVVVCVPLVQQVVDVNGQDQEAPPPDLAADSVGHDWYFDADVPGNTDTDDDSGDCSHCVAQPPCPDPDVVVQVVCVVNPLLWDRLPNPDDQDDDLDDPFAAAALAAWDQFPVGDIAGFQYPVNHQDWAQAADLDVVGDGRTHDHPPCSVCSSVDDPCCQQPNDPPPGRCSSVCRGNNDVSQQPWFAAAPDQVDRDPQDLDRGDQHRTQSRYVNNVCRNGNGSRPD